Protein AF-A0A7Z9PVJ3-F1 (afdb_monomer)

Radius of gyration: 33.62 Å; Cα contacts (8 Å, |Δi|>4): 1518; chains: 1; bounding box: 80×61×100 Å

Foldseek 3Di:
DVVLLVLLLVLLVVVCVVPVADAQFAAEDELPDLDDPWDPPPLQTGGDPVNVVSCVVRDVDSVSVVVSVVVVLLLCLDPPRPCNVSVVVSQVRYWYWYDHDPQIFIATPPPDQCLLLLQCLSLVVVCCCVPPPPAAWAEEEEWQQRSNNNQVNCVVVRSYQAYEYEHLDPRNVVRNVCSCVVVVVPPRYHYDNDLQCPGPDLPAATQEYEYAAAAACDQDPSGSDSRSHDDHNVPSLLVNLQPCLSRYDQNHKYKYKYFQQQDQFAPDPPDPDTPHGHPARNVQVNQVSNVNSQKHFDDKAQGPDRPRRPPSHRMIMTMIHHHDDDDDDDDDDGDDFADDDPVLVVQLVVLLVVPVVDPLVVCVVPPVSLVSNLVSLLSVLQPAAQLVNVCSNQVDPVRDDQVSCVSSVQHVQQVVQQVDSVDLVSGHGAWLAFQKAFDAQALQAAFAEKEFEQAVDQHSVLSVLLVLLCLVQLALRHAYEYEDEPPDPPPVSVVVLVPGHRDDPVRYHYHYFHDHDQFQQWDWTWIAHPVRFIETETEQDDDPVDPVRPCPPPPHHYGYTSFAATNLQWHHRPQATAGELLRLLRRCSRNSHDSVSSQSSCCRHHVHRYQYQFDNVQLSVLVVCVSNVHDDFAAQRNRHLHPGCLLAKAWNQQQDDPGWTAIEGEDLPLLVVLLVLVLPPQVLQPPAPDHSVVSSVVLVVQSVVSNVRRVVSSVSRVVSQVVSGYDYQYAYWRAGRCPCCRSLLNRQGRGQSLWRFYHSPPATEIEFEDQPSVVSVVVNQVRCVVSRYGYGYGDDNVSSSVQSSVVHTCNRGMDGDD

pLDDT: mean 79.93, std 16.0, range [21.39, 98.69]

Sequence (818 aa):
MHDGLLKLKTLFEEALEKKDELVLSSFRWNLDSSDALIDLKDPFLGLTDDFKHLIGKVCRSPQEWLLLYVELLQELAKEDGEYRNSLLRLSEGLWMQTYYGDLCIWHKAFPPLDGGGSSQARAFLNLFEQRFPKRRFKTLFEWCCGPGFLGFSFLQKGICEELVLADINPHVVPGIERTIAESGLTGRVRYYISDNLKNVPKEESFDLVLGNPPWAYREIPGLPNPLIPNDPGWAIHKAFFQQIGEFLTPDAVLCISTHEPFKTISYIEEQEDPWDIRPVPPIENFREFARQGGLTLSLICKPASEPQIAMVKGMTFLLFTPSRHRLELRPDLDLVGLGGAQEASERFELELNLFQTVDLKAALNSCHQFEALKFGLYRFLENNHLTRGLSKIFGDRERFAPEVMSRLGVPPEICLAFSDWEKPDSFSYTGPSEGFRLAEESARSEVQQVRLQLTQDAPICLGLRVVRDLMQVLGGEIDFCLTVKPGFEESSTRRLLEQFEGYRKEGVTFFEHGHQTLFAQDNARLGYLPSGDRALLVPGALSPHRPSDVLYSAPLPILSSRLHWEGGNLLFDGHRLCIGANSVAQTMRHYGLTFDQALEAFATECGGRPLVLGSVEASLQKIADGERGLKTSHAVDGGQADFHIDLDVCLLGAPGVGEPPVAALADPEAGFNYLQDILDCSDLFQGHFFSPAEAREHFCRNLENSVARRSDLLTGYERSLRNNGYKVARIPDIRLVSDFNYLARVNLNFGYLNALSLRRGKAPTVCLLPLGLERLEKEVERLYGLQGVSVAWIGEAQSSRELASMRGGLHCLCSVLK

Solvent-accessible surface area (backbone atoms only — not comparable to full-atom values): 43979 Å² total; per-residue (Å²): 118,77,68,56,62,56,52,51,51,51,49,50,52,59,45,41,75,74,32,80,56,48,57,47,31,56,42,60,48,57,75,90,48,92,66,69,77,62,60,89,79,47,74,68,68,49,52,28,71,72,36,50,61,56,48,55,77,78,29,92,43,51,69,51,42,53,54,51,51,52,51,49,39,50,34,60,39,37,93,82,29,92,56,27,72,59,53,59,58,53,22,77,34,28,28,30,38,40,26,54,78,90,46,60,42,31,29,43,51,53,72,76,50,77,80,50,43,75,44,43,31,45,53,54,48,56,51,43,55,71,74,44,64,92,59,66,37,60,26,32,34,22,41,56,24,50,54,32,41,49,48,53,49,35,46,72,72,55,38,24,70,28,38,37,36,25,24,67,60,70,75,31,49,69,13,39,56,47,23,31,63,78,64,69,35,75,90,40,55,49,76,35,76,11,70,67,61,79,59,51,64,84,85,51,64,26,39,28,37,39,30,63,54,46,64,22,43,43,74,65,82,88,46,56,54,56,76,51,44,37,22,57,78,42,49,59,61,42,54,35,28,65,50,51,53,79,33,50,42,86,81,20,41,35,41,34,48,41,57,39,39,70,39,34,66,39,72,51,93,97,53,94,62,69,74,31,66,37,99,56,30,49,50,58,57,51,49,51,28,26,45,76,22,46,27,36,83,75,47,79,44,68,64,82,92,50,98,75,37,74,74,53,83,51,36,32,37,43,30,32,31,59,49,87,72,95,77,84,88,86,93,88,90,86,85,76,50,72,85,61,100,66,58,38,59,58,50,30,49,52,48,47,56,63,44,75,79,45,58,70,77,62,40,68,77,35,66,72,60,45,53,51,48,30,53,30,48,49,54,37,21,66,82,34,51,39,40,60,55,50,41,68,75,45,65,44,77,92,59,64,52,56,72,55,36,46,73,52,71,41,58,40,55,69,64,59,13,34,80,39,59,91,38,80,86,42,60,56,67,72,43,81,45,76,68,19,30,58,49,54,49,8,14,67,33,68,52,45,28,39,37,34,55,41,53,84,86,85,51,42,66,58,38,52,48,53,51,41,30,45,26,56,74,66,32,73,73,47,28,36,41,38,36,31,47,74,89,62,68,58,74,64,50,51,64,53,46,71,73,36,62,48,62,46,78,90,38,52,46,79,42,68,36,89,58,96,80,73,54,46,66,63,45,56,41,54,21,29,40,71,88,64,49,64,29,30,42,30,62,42,61,58,53,92,92,40,62,89,59,77,51,93,72,51,100,45,54,75,37,60,39,89,48,38,54,38,28,40,25,59,47,36,29,80,81,56,37,35,30,30,14,52,32,52,26,46,34,19,41,72,54,14,45,51,74,69,55,43,42,49,45,48,14,39,56,45,53,44,68,55,46,71,39,53,35,38,67,41,16,43,52,40,54,54,34,44,47,47,67,43,92,65,67,70,36,42,72,33,31,21,59,39,84,33,42,34,57,43,37,29,53,32,19,38,62,50,93,94,49,64,33,32,31,40,32,53,21,42,72,62,20,56,79,46,48,64,69,54,72,67,41,60,76,57,33,52,95,54,97,49,55,51,65,55,43,48,54,52,48,52,55,37,35,54,53,26,32,73,58,29,53,66,48,44,53,49,41,51,50,57,43,42,77,69,56,31,48,75,43,76,39,55,18,43,50,61,54,69,89,65,71,86,43,64,68,61,52,50,52,51,49,83,28,38,36,46,46,28,24,61,86,91,42,27,26,34,36,37,65,37,72,74,49,66,72,60,51,53,48,50,43,50,56,38,44,76,58,59,27,44,71,43,72,40,65,46,31,68,63,32,46,55,38,21,38,71,74,44,46,49,50,52,38,41,46,83,34,110

Structure (mmCIF, N/CA/C/O backbone):
data_AF-A0A7Z9PVJ3-F1
#
_entry.id   AF-A0A7Z9PVJ3-F1
#
loop_
_atom_site.group_PDB
_atom_site.id
_atom_site.type_symbol
_atom_site.label_atom_id
_atom_site.label_alt_id
_atom_site.label_comp_id
_atom_site.label_asym_id
_atom_site.label_entity_id
_atom_site.label_seq_id
_atom_site.pdbx_PDB_ins_code
_atom_site.Cartn_x
_atom_site.Cartn_y
_atom_site.Cartn_z
_atom_site.occupancy
_atom_site.B_iso_or_equiv
_atom_site.auth_seq_id
_atom_site.auth_comp_id
_atom_site.auth_asym_id
_atom_site.auth_atom_id
_atom_site.pdbx_PDB_model_num
ATOM 1 N N . MET A 1 1 ? -0.721 15.465 53.812 1.00 46.31 1 MET A N 1
ATOM 2 C CA . MET A 1 1 ? -1.237 14.653 52.693 1.00 46.31 1 MET A CA 1
ATOM 3 C C . MET A 1 1 ? -2.326 13.679 53.158 1.00 46.31 1 MET A C 1
ATOM 5 O O . MET A 1 1 ? -3.435 13.864 52.702 1.00 46.31 1 MET A O 1
ATOM 9 N N . HIS A 1 2 ? -2.142 12.802 54.164 1.00 54.62 2 HIS A N 1
ATOM 10 C CA . HIS A 1 2 ? -3.223 11.917 54.694 1.00 54.62 2 HIS A CA 1
ATOM 11 C C . HIS A 1 2 ? -4.544 12.583 55.165 1.00 54.62 2 HIS A C 1
ATOM 13 O O . HIS A 1 2 ? -5.588 11.943 55.164 1.00 54.62 2 HIS A O 1
ATOM 19 N N . ASP A 1 3 ? -4.534 13.863 55.541 1.00 75.69 3 ASP A N 1
ATOM 20 C CA . ASP A 1 3 ? -5.715 14.567 56.076 1.00 75.69 3 ASP A CA 1
ATOM 21 C C . ASP A 1 3 ? -6.801 14.872 55.011 1.00 75.69 3 ASP A C 1
ATOM 23 O O . ASP A 1 3 ? -7.955 15.120 55.349 1.00 75.69 3 ASP A O 1
ATOM 27 N N . GLY A 1 4 ? -6.462 14.853 53.714 1.00 84.38 4 GLY A N 1
ATOM 28 C CA . GLY A 1 4 ? -7.404 15.146 52.621 1.00 84.38 4 GLY A CA 1
ATOM 29 C C . GLY A 1 4 ? -8.388 14.006 52.340 1.00 84.38 4 GLY A C 1
ATOM 30 O O . GLY A 1 4 ? -9.598 14.232 52.296 1.00 84.38 4 GLY A O 1
ATOM 31 N N . LEU A 1 5 ? -7.878 12.776 52.210 1.00 87.44 5 LEU A N 1
ATOM 32 C CA . LEU A 1 5 ? -8.691 11.578 51.961 1.00 87.44 5 LEU A CA 1
ATOM 33 C C . LEU A 1 5 ? -9.657 11.281 53.104 1.00 87.44 5 LEU A C 1
ATOM 35 O O . LEU A 1 5 ? -10.827 10.995 52.855 1.00 87.44 5 LEU A O 1
ATOM 39 N N . LEU A 1 6 ? -9.196 11.416 54.352 1.00 89.25 6 LEU A N 1
ATOM 40 C CA . LEU A 1 6 ? -10.052 11.246 55.522 1.00 89.25 6 LEU A CA 1
ATOM 41 C C . LEU A 1 6 ? -11.207 12.258 55.516 1.00 89.25 6 LEU A C 1
ATOM 43 O O . LEU A 1 6 ? -12.353 11.875 55.729 1.00 89.25 6 LEU A O 1
ATOM 47 N N . LYS A 1 7 ? -10.940 13.535 55.205 1.00 90.44 7 LYS A N 1
ATOM 48 C CA . LYS A 1 7 ? -11.991 14.561 55.086 1.00 90.44 7 LYS A CA 1
ATOM 49 C C . LYS A 1 7 ? -12.969 14.268 53.956 1.00 90.44 7 LYS A C 1
ATOM 51 O O . LYS A 1 7 ? -14.168 14.435 54.151 1.00 90.44 7 LYS A O 1
ATOM 56 N N . LEU A 1 8 ? -12.479 13.830 52.796 1.00 89.62 8 LEU A N 1
ATOM 57 C CA . LEU A 1 8 ? -13.336 13.475 51.665 1.00 89.62 8 LEU A CA 1
ATOM 58 C C . LEU A 1 8 ? -14.239 12.284 52.002 1.00 89.62 8 LEU A C 1
ATOM 60 O O . LEU A 1 8 ? -15.441 12.340 51.755 1.00 89.62 8 LEU A O 1
ATOM 64 N N . LYS A 1 9 ? -13.678 11.247 52.632 1.00 91.06 9 LYS A N 1
ATOM 65 C CA . LYS A 1 9 ? -14.427 10.094 53.139 1.00 91.06 9 LYS A CA 1
ATOM 66 C C . LYS A 1 9 ? -15.529 10.531 54.108 1.00 91.06 9 LYS A C 1
ATOM 68 O O . LYS A 1 9 ? -16.678 10.149 53.911 1.00 91.06 9 LYS A O 1
ATOM 73 N N . THR A 1 10 ? -15.203 11.347 55.113 1.00 91.19 10 THR A N 1
ATOM 74 C CA . THR A 1 10 ? -16.190 11.850 56.084 1.00 91.19 10 THR A CA 1
ATOM 75 C C . THR A 1 10 ? -17.284 12.669 55.398 1.00 91.19 10 THR A C 1
ATOM 77 O O . THR A 1 10 ? -18.457 12.532 55.724 1.00 91.19 10 THR A O 1
ATOM 80 N N . LEU A 1 11 ? -16.939 13.481 54.395 1.00 90.44 11 LEU A N 1
ATOM 81 C CA . LEU A 1 11 ? -17.939 14.224 53.627 1.00 90.44 11 LEU A CA 1
ATOM 82 C C . LEU A 1 11 ? -18.852 13.321 52.799 1.00 90.44 11 LEU A C 1
ATOM 84 O O . LEU A 1 11 ? -20.033 13.637 52.675 1.00 90.44 11 LEU A O 1
ATOM 88 N N . PHE A 1 12 ? -18.338 12.223 52.241 1.00 91.69 12 PHE A N 1
ATOM 89 C CA . PHE A 1 12 ? -19.180 11.225 51.583 1.00 91.69 12 PHE A CA 1
ATOM 90 C C . PHE A 1 12 ? -20.119 10.540 52.574 1.00 91.69 12 PHE A C 1
ATOM 92 O O . PHE A 1 12 ? -21.297 10.412 52.263 1.00 91.69 12 PHE A O 1
ATOM 99 N N . GLU A 1 13 ? -19.643 10.172 53.766 1.00 91.81 13 GLU A N 1
ATOM 100 C CA . GLU A 1 13 ? -20.485 9.616 54.838 1.00 91.81 13 GLU A CA 1
ATOM 101 C C . GLU A 1 13 ? -21.614 10.586 55.212 1.00 91.81 13 GLU A C 1
ATOM 103 O O . GLU A 1 13 ? -22.787 10.238 55.110 1.00 91.81 13 GLU A O 1
ATOM 108 N N . GLU A 1 14 ? -21.285 11.839 55.533 1.00 90.31 14 GLU A N 1
ATOM 109 C CA . GLU A 1 14 ? -22.279 12.857 55.896 1.00 90.31 14 GLU A CA 1
ATOM 110 C C . GLU A 1 14 ? -23.258 13.188 54.759 1.00 90.31 14 GLU A C 1
ATOM 112 O O . GLU A 1 14 ? -24.411 13.551 55.010 1.00 90.31 14 GLU A O 1
ATOM 117 N N . ALA A 1 15 ? -22.793 13.159 53.507 1.00 89.00 15 ALA A N 1
ATOM 118 C CA . ALA A 1 15 ? -23.639 13.412 52.348 1.00 89.00 15 ALA A CA 1
ATOM 119 C C . ALA A 1 15 ? -24.612 12.253 52.123 1.00 89.00 15 ALA A C 1
ATOM 121 O O . ALA A 1 15 ? -25.798 12.514 51.929 1.00 89.00 15 ALA A O 1
ATOM 122 N N . LEU A 1 16 ? -24.123 11.012 52.210 1.00 90.62 16 LEU A N 1
ATOM 123 C CA . LEU A 1 16 ? -24.918 9.801 52.014 1.00 90.62 16 LEU A CA 1
ATOM 124 C C . LEU A 1 16 ? -25.903 9.538 53.162 1.00 90.62 16 LEU A C 1
ATOM 126 O O . LEU A 1 16 ? -26.982 9.005 52.937 1.00 90.62 16 LEU A O 1
ATOM 130 N N . GLU A 1 17 ? -25.596 9.989 54.381 1.00 89.62 17 GLU A N 1
ATOM 131 C CA . GLU A 1 17 ? -26.562 9.999 55.491 1.00 89.62 17 GLU A CA 1
ATOM 132 C C . GLU A 1 17 ? -27.727 10.977 55.263 1.00 89.62 17 GLU A C 1
ATOM 134 O O . GLU A 1 17 ? -28.826 10.775 55.780 1.00 89.62 17 GLU A O 1
ATOM 139 N N . LYS A 1 18 ? -27.497 12.071 54.523 1.00 87.19 18 LYS A N 1
ATOM 140 C CA . LYS A 1 18 ? -28.513 13.109 54.258 1.00 87.19 18 LYS A CA 1
ATOM 141 C C . LYS A 1 18 ? -29.313 12.853 52.989 1.00 87.19 18 LYS A C 1
ATOM 143 O O . LYS A 1 18 ? -30.485 13.219 52.924 1.00 87.19 18 LYS A O 1
ATOM 148 N N . LYS A 1 19 ? -28.653 12.325 51.965 1.00 80.62 19 LYS A N 1
ATOM 149 C CA . LYS A 1 19 ? -29.219 11.948 50.674 1.00 80.62 19 LYS A CA 1
ATOM 150 C C . LYS A 1 19 ? -28.742 10.530 50.409 1.00 80.62 19 LYS A C 1
ATOM 152 O O . LYS A 1 19 ? -27.543 10.346 50.284 1.00 80.62 19 LYS A O 1
ATOM 157 N N . ASP A 1 20 ? -29.651 9.568 50.266 1.00 84.31 20 ASP A N 1
ATOM 158 C CA . ASP A 1 20 ? -29.296 8.154 50.035 1.00 84.31 20 ASP A CA 1
ATOM 159 C C . ASP A 1 20 ? -28.358 7.944 48.822 1.00 84.31 20 ASP A C 1
ATOM 161 O O . ASP A 1 20 ? -27.708 6.907 48.695 1.00 84.31 20 ASP A O 1
ATOM 165 N N . GLU A 1 21 ? -28.263 8.935 47.928 1.00 91.44 21 GLU A N 1
ATOM 166 C CA . GLU A 1 21 ? -27.338 8.959 46.804 1.00 91.44 21 GLU A CA 1
ATOM 167 C C . GLU A 1 21 ? -26.731 10.345 46.534 1.00 91.44 21 GLU A C 1
ATOM 169 O O . GLU A 1 21 ? -27.306 11.391 46.852 1.00 91.44 21 GLU A O 1
ATOM 174 N N . LEU A 1 22 ? -25.569 10.349 45.876 1.00 92.62 22 LEU A N 1
ATOM 175 C CA . LEU A 1 22 ? -24.865 11.546 45.429 1.00 92.62 22 LEU A CA 1
ATOM 176 C C . LEU A 1 22 ? -24.355 11.372 43.991 1.00 92.62 22 LEU A C 1
ATOM 178 O O . LEU A 1 22 ? -23.610 10.439 43.692 1.00 92.62 22 LEU A O 1
ATOM 182 N N . VAL A 1 23 ? -24.709 12.309 43.109 1.00 93.00 23 VAL A N 1
ATOM 183 C CA . VAL A 1 23 ? -24.196 12.367 41.733 1.00 93.00 23 VAL A CA 1
ATOM 184 C C . VAL A 1 23 ? -22.981 13.287 41.691 1.00 93.00 23 VAL A C 1
ATOM 186 O O . VAL A 1 23 ? -23.106 14.496 41.889 1.00 93.00 23 VAL A O 1
ATOM 189 N N . LEU A 1 24 ? -21.804 12.720 41.439 1.00 90.69 24 LEU A N 1
ATOM 190 C CA . LEU A 1 24 ? -20.541 13.457 41.425 1.00 90.69 24 LEU A CA 1
ATOM 191 C C . LEU A 1 24 ? -20.386 14.291 40.153 1.00 90.69 24 LEU A C 1
ATOM 193 O O . LEU A 1 24 ? -19.997 15.456 40.219 1.00 90.69 24 LEU A O 1
ATOM 197 N N . SER A 1 25 ? -20.714 13.706 39.002 1.00 89.19 25 SER A N 1
ATOM 198 C CA . SER A 1 25 ? -20.592 14.341 37.690 1.00 89.19 25 SER A CA 1
ATOM 199 C C . SER A 1 25 ? -21.808 14.068 36.814 1.00 89.19 25 SER A C 1
ATOM 201 O O . SER A 1 25 ? -22.476 13.040 36.938 1.00 89.19 25 SER A O 1
ATOM 203 N N . SER A 1 26 ? -22.097 15.019 35.929 1.00 88.50 26 SER A N 1
ATOM 204 C CA . SER A 1 26 ? -23.178 14.932 34.951 1.00 88.50 26 SER A CA 1
ATOM 205 C C . SER A 1 26 ? -22.717 15.540 33.629 1.00 88.50 26 SER A C 1
ATOM 207 O O . SER A 1 26 ? -22.848 16.745 33.404 1.00 88.50 26 SER A O 1
ATOM 209 N N . PHE A 1 27 ? -22.202 14.698 32.739 1.00 83.56 27 PHE A N 1
ATOM 210 C CA . PHE A 1 27 ? -21.694 15.103 31.432 1.00 83.56 27 PHE A CA 1
ATOM 211 C C . PHE A 1 27 ? -22.767 15.026 30.355 1.00 83.56 27 PHE A C 1
ATOM 213 O O . PHE A 1 27 ? -23.519 14.062 30.295 1.00 83.56 27 PHE A O 1
ATOM 220 N N . ARG A 1 28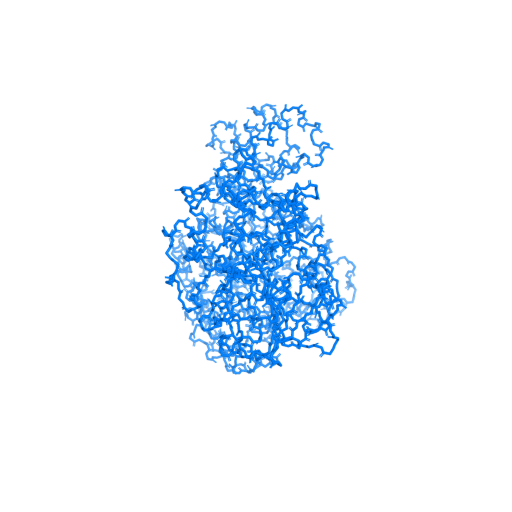 ? -22.817 16.012 29.455 1.00 83.88 28 ARG A N 1
ATOM 221 C CA . ARG A 1 28 ? -23.691 15.980 28.274 1.00 83.88 28 ARG A CA 1
ATOM 222 C C . ARG A 1 28 ? -22.857 16.002 27.003 1.00 83.88 28 ARG A C 1
ATOM 224 O O . ARG A 1 28 ? -22.110 16.950 26.778 1.00 83.88 28 ARG A O 1
ATOM 231 N N . TRP A 1 29 ? -23.035 14.993 26.159 1.00 80.19 29 TRP A N 1
ATOM 232 C CA . TRP A 1 29 ? -22.386 14.904 24.856 1.00 80.19 29 TRP A CA 1
ATOM 233 C C . TRP A 1 29 ? -23.365 15.265 23.745 1.00 80.19 29 TRP A C 1
ATOM 235 O O . TRP A 1 29 ? -24.484 14.747 23.684 1.00 80.19 29 TRP A O 1
ATOM 245 N N . ASN A 1 30 ? -22.924 16.130 22.833 1.00 78.75 30 ASN A N 1
ATOM 246 C CA . ASN A 1 30 ? -23.621 16.346 21.575 1.00 78.75 30 ASN A CA 1
ATOM 247 C C . ASN A 1 30 ? -23.132 15.311 20.557 1.00 78.75 30 ASN A C 1
ATOM 249 O O . ASN A 1 30 ? -21.971 15.325 20.156 1.00 78.75 30 ASN A O 1
ATOM 253 N N . LEU A 1 31 ? -24.019 14.398 20.163 1.00 81.31 31 LEU A N 1
ATOM 254 C CA . LEU A 1 31 ? -23.685 13.346 19.208 1.00 81.31 31 LEU A CA 1
ATOM 255 C C . LEU A 1 31 ? -23.703 13.828 17.745 1.00 81.31 31 LEU A C 1
ATOM 257 O O . LEU A 1 31 ? -23.126 13.154 16.903 1.00 81.31 31 LEU A O 1
ATOM 261 N N . ASP A 1 32 ? -24.332 14.970 17.444 1.00 78.31 32 ASP A N 1
ATOM 262 C CA . ASP A 1 32 ? -24.522 15.488 16.077 1.00 78.31 32 ASP A CA 1
ATOM 263 C C . ASP A 1 32 ? -23.492 16.544 15.657 1.00 78.31 32 ASP A C 1
ATOM 265 O O . ASP A 1 32 ? -23.333 16.811 14.467 1.00 78.31 32 ASP A O 1
ATOM 269 N N . SER A 1 33 ? -22.792 17.180 16.601 1.00 69.12 33 SER A N 1
ATOM 270 C CA . SER A 1 33 ? -21.853 18.261 16.275 1.00 69.12 33 SER A CA 1
ATOM 271 C C . SER A 1 33 ? -20.604 18.272 17.141 1.00 69.12 33 SER A C 1
ATOM 273 O O . SER A 1 33 ? -20.645 17.910 18.315 1.00 69.12 33 SER A O 1
ATOM 275 N N . SER A 1 34 ? -19.520 18.804 16.571 1.00 58.81 34 SER A N 1
ATOM 276 C CA . SER A 1 34 ? -18.268 19.129 17.269 1.00 58.81 34 SER A CA 1
ATOM 277 C C . SER A 1 34 ? -18.345 20.361 18.150 1.00 58.81 34 SER A C 1
ATOM 279 O O . SER A 1 34 ? -17.366 20.678 18.822 1.00 58.81 34 SER A O 1
ATOM 281 N N . ASP A 1 35 ? -19.484 21.046 18.167 1.00 52.81 35 ASP A N 1
ATOM 282 C CA . ASP A 1 35 ? -19.732 22.139 19.092 1.00 52.81 35 ASP A CA 1
ATOM 283 C C . ASP A 1 35 ? -20.027 21.542 20.470 1.00 52.81 35 ASP A C 1
ATOM 285 O O . ASP A 1 35 ? -21.015 20.833 20.682 1.00 52.81 35 ASP A O 1
ATOM 289 N N . ALA A 1 36 ? -19.095 21.759 21.396 1.00 50.06 36 ALA A N 1
ATOM 290 C CA . ALA A 1 36 ? -19.179 21.246 22.751 1.00 50.06 36 ALA A CA 1
ATOM 291 C C . ALA A 1 36 ? -20.368 21.875 23.492 1.00 50.06 36 ALA A C 1
ATOM 293 O O . ALA A 1 36 ? -20.550 23.090 23.469 1.00 50.06 36 ALA A O 1
ATOM 294 N N . LEU A 1 37 ? -21.105 21.057 24.248 1.00 54.88 37 LEU A N 1
ATOM 295 C CA . LEU A 1 37 ? -21.814 21.522 25.450 1.00 54.88 37 LEU A CA 1
ATOM 296 C C . LEU A 1 37 ? -20.866 21.603 26.665 1.00 54.88 37 LEU A C 1
ATOM 298 O O . LEU A 1 37 ? -21.280 22.010 27.747 1.00 54.88 37 LEU A O 1
ATOM 302 N N . ILE A 1 38 ? -19.603 21.198 26.489 1.00 57.78 38 ILE A N 1
ATOM 303 C CA . ILE A 1 38 ? -18.563 21.179 27.516 1.00 57.78 38 ILE A CA 1
ATOM 304 C C . ILE A 1 38 ? -17.783 22.490 27.433 1.00 57.78 38 ILE A C 1
ATOM 306 O O . ILE A 1 38 ? -17.088 22.753 26.449 1.00 57.78 38 ILE A O 1
ATOM 310 N N . ASP A 1 39 ? -17.874 23.307 28.481 1.00 61.06 39 ASP A N 1
ATOM 311 C CA . ASP A 1 39 ? -16.952 24.421 28.655 1.00 61.06 39 ASP A CA 1
ATOM 312 C C . ASP A 1 39 ? -15.578 23.849 29.018 1.00 61.06 39 ASP A C 1
ATOM 314 O O . ASP A 1 39 ? -15.338 23.464 30.159 1.00 61.06 39 ASP A O 1
ATOM 318 N N . LEU A 1 40 ? -14.663 23.789 28.047 1.00 58.84 40 LEU A N 1
ATOM 319 C CA . LEU A 1 40 ? -13.267 23.392 28.278 1.00 58.84 40 LEU A CA 1
ATOM 320 C C . LEU A 1 40 ? -12.541 24.333 29.261 1.00 58.84 40 LEU A C 1
ATOM 322 O O . LEU A 1 40 ? -11.416 24.046 29.665 1.00 58.84 40 LEU A O 1
ATOM 326 N N . LYS A 1 41 ? -13.162 25.458 29.643 1.00 60.31 41 LYS A N 1
ATOM 327 C CA . LYS A 1 41 ? -12.697 26.343 30.712 1.00 60.31 41 LYS A CA 1
ATOM 328 C C . LYS A 1 41 ? -13.296 26.012 32.081 1.00 60.31 41 LYS A C 1
ATOM 330 O O . LYS A 1 41 ? -12.815 26.606 33.044 1.00 60.31 41 LYS A O 1
ATOM 335 N N . ASP A 1 42 ? -14.294 25.121 32.203 1.00 68.19 42 ASP A N 1
ATOM 336 C CA . ASP A 1 42 ? -14.770 24.639 33.511 1.00 68.19 42 ASP A CA 1
ATOM 337 C C . ASP A 1 42 ? -13.636 23.842 34.153 1.00 68.19 42 ASP A C 1
ATOM 339 O O . ASP A 1 42 ? -13.339 22.721 33.727 1.00 68.19 42 ASP A O 1
ATOM 343 N N . PRO A 1 43 ? -12.987 24.388 35.189 1.00 62.88 43 PRO A N 1
ATOM 344 C CA . PRO A 1 43 ? -11.779 23.780 35.702 1.00 62.88 43 PRO A CA 1
ATOM 345 C C . PRO A 1 43 ? -12.072 22.507 36.512 1.00 62.88 43 PRO A C 1
ATOM 347 O O . PRO A 1 43 ? -11.145 21.788 36.870 1.00 62.88 43 PRO A O 1
ATOM 350 N N . PHE A 1 44 ? -13.347 22.222 36.801 1.00 67.69 44 PHE A N 1
ATOM 351 C CA . PHE A 1 44 ? -13.786 21.009 37.482 1.00 67.69 44 PHE A CA 1
ATOM 352 C C . PHE A 1 44 ? -14.286 19.926 36.523 1.00 67.69 44 PHE A C 1
ATOM 354 O O . PHE A 1 44 ? -14.548 18.827 36.994 1.00 67.69 44 PHE A O 1
ATOM 361 N N . LEU A 1 45 ? -14.408 20.210 35.216 1.00 65.06 45 LEU A N 1
ATOM 362 C CA . LEU A 1 45 ? -14.832 19.254 34.186 1.00 65.06 45 LEU A CA 1
ATOM 363 C C . LEU A 1 45 ? -16.099 18.472 34.594 1.00 65.06 45 LEU A C 1
ATOM 365 O O . LEU A 1 45 ? -16.031 17.304 34.955 1.00 65.06 45 LEU A O 1
ATOM 369 N N . GLY A 1 46 ? -17.276 19.105 34.560 1.00 74.12 46 GLY A N 1
ATOM 370 C CA . GLY A 1 46 ? -18.556 18.374 34.599 1.00 74.12 46 GLY A CA 1
ATOM 371 C C . GLY A 1 46 ? -19.026 17.856 35.967 1.00 74.12 46 GLY A C 1
ATOM 372 O O . GLY A 1 46 ? -20.001 17.100 36.020 1.00 74.12 46 GLY A O 1
ATOM 373 N N . LEU A 1 47 ? -18.393 18.263 37.076 1.00 86.06 47 LEU A N 1
ATOM 374 C CA . LEU A 1 47 ? -18.938 18.009 38.419 1.00 86.06 47 LEU A CA 1
ATOM 375 C C . LEU A 1 47 ? -20.271 18.741 38.625 1.00 86.06 47 LEU A C 1
ATOM 377 O O . LEU A 1 47 ? -20.439 19.878 38.176 1.00 86.06 47 LEU A O 1
ATOM 381 N N . THR A 1 48 ? -21.197 18.111 39.347 1.00 88.69 48 THR A N 1
ATOM 382 C CA . THR A 1 48 ? -22.486 18.724 39.706 1.00 88.69 48 THR A CA 1
ATOM 383 C C . THR A 1 48 ? -22.294 19.862 40.710 1.00 88.69 48 THR A C 1
ATOM 385 O O . THR A 1 48 ? -21.345 19.846 41.494 1.00 88.69 48 THR A O 1
ATOM 388 N N . ASP A 1 49 ? -23.197 20.845 40.735 1.00 87.06 49 ASP A N 1
ATOM 389 C CA . ASP A 1 49 ? -23.116 21.962 41.693 1.00 87.06 49 ASP A CA 1
ATOM 390 C C . ASP A 1 49 ? -23.165 21.481 43.152 1.00 87.06 49 ASP A C 1
ATOM 392 O O . ASP A 1 49 ? -22.414 21.968 44.002 1.00 87.06 49 ASP A O 1
ATOM 396 N N . ASP A 1 50 ? -23.989 20.465 43.421 1.00 85.31 50 ASP A N 1
ATOM 397 C CA . ASP A 1 50 ? -24.078 19.798 44.721 1.00 85.31 50 ASP A CA 1
ATOM 398 C C . ASP A 1 50 ? -22.722 19.219 45.144 1.00 85.31 50 ASP A C 1
ATOM 400 O O . ASP A 1 50 ? -22.280 19.417 46.282 1.00 85.31 50 ASP A O 1
ATOM 404 N N . PHE A 1 51 ? -22.025 18.540 44.227 1.00 88.69 51 PHE A N 1
ATOM 405 C CA . PHE A 1 51 ? -20.721 17.968 44.530 1.00 88.69 51 PHE A CA 1
ATOM 406 C C . PHE A 1 51 ? -19.617 19.029 44.587 1.00 88.69 51 PHE A C 1
ATOM 408 O O . PHE A 1 51 ? -18.799 18.982 45.504 1.00 88.69 51 PHE A O 1
ATOM 415 N N . LYS A 1 52 ? -19.636 20.043 43.707 1.00 87.81 52 LYS A N 1
ATOM 416 C CA . LYS A 1 52 ? -18.744 21.219 43.757 1.00 87.81 52 LYS A CA 1
ATOM 417 C C . LYS A 1 52 ? -18.811 21.903 45.126 1.00 87.81 52 LYS A C 1
ATOM 419 O O . LYS A 1 52 ? -17.775 22.220 45.713 1.00 87.81 52 LYS A O 1
ATOM 424 N N . HIS A 1 53 ? -20.015 22.072 45.677 1.00 87.44 53 HIS A N 1
ATOM 425 C CA . HIS A 1 53 ? -20.204 22.622 47.020 1.00 87.44 53 HIS A CA 1
ATOM 426 C C . HIS A 1 53 ? -19.617 21.721 48.120 1.00 87.44 53 HIS A C 1
ATOM 428 O O . HIS A 1 53 ? -19.057 22.223 49.097 1.00 87.44 53 HIS A O 1
ATOM 434 N N . LEU A 1 54 ? -19.719 20.396 47.969 1.00 87.62 54 LEU A N 1
ATOM 435 C CA . LEU A 1 54 ? -19.139 19.431 48.903 1.00 87.62 54 LEU A CA 1
ATOM 436 C C . LEU A 1 54 ? -17.602 19.478 48.877 1.00 87.62 54 LEU A C 1
ATOM 438 O O . LEU A 1 54 ? -16.986 19.667 49.926 1.00 87.62 54 LEU A O 1
ATOM 442 N N . ILE A 1 55 ? -16.984 19.365 47.695 1.00 87.50 55 ILE A N 1
ATOM 443 C CA . ILE A 1 55 ? -15.518 19.350 47.558 1.00 87.50 55 ILE A CA 1
ATOM 444 C C . ILE A 1 55 ? -14.886 20.695 47.902 1.00 87.50 55 ILE A C 1
ATOM 446 O O . ILE A 1 55 ? -13.773 20.711 48.418 1.00 87.50 55 ILE A O 1
ATOM 450 N N . GLY A 1 56 ? -15.601 21.813 47.724 1.00 86.88 56 GLY A N 1
ATOM 451 C CA . GLY A 1 56 ? -15.141 23.147 48.124 1.00 86.88 56 GLY A CA 1
ATOM 452 C C . GLY A 1 56 ? -14.865 23.290 49.629 1.00 86.88 56 GLY A C 1
ATOM 453 O O . GLY A 1 56 ? -14.200 24.234 50.052 1.00 86.88 56 GLY A O 1
ATOM 454 N N . LYS A 1 57 ? -15.341 22.345 50.455 1.00 88.12 57 LYS A N 1
ATOM 455 C CA . LYS A 1 57 ? -15.019 22.267 51.891 1.00 88.12 57 LYS A CA 1
ATOM 456 C C . LYS A 1 57 ? -13.630 21.678 52.166 1.00 88.12 57 LYS A C 1
ATOM 458 O O . LYS A 1 57 ? -13.103 21.872 53.261 1.00 88.12 57 LYS A O 1
ATOM 463 N N . VAL A 1 58 ? -13.053 20.958 51.202 1.00 87.69 58 VAL A N 1
ATOM 464 C CA . VAL A 1 58 ? -11.744 20.286 51.313 1.00 87.69 58 VAL A CA 1
ATOM 465 C C . VAL A 1 58 ? -10.718 20.938 50.397 1.00 87.69 58 VAL A C 1
ATOM 467 O O . VAL A 1 58 ? -9.620 21.258 50.845 1.00 87.69 58 VAL A O 1
ATOM 470 N N . CYS A 1 59 ? -11.092 21.159 49.140 1.00 87.81 59 CYS A N 1
ATOM 471 C CA . CYS A 1 59 ? -10.247 21.691 48.084 1.00 87.81 59 CYS A CA 1
ATOM 472 C C . CYS A 1 59 ? -10.571 23.168 47.852 1.00 87.81 59 CYS A C 1
ATOM 474 O O . CYS A 1 59 ? -11.725 23.550 47.664 1.00 87.81 59 CYS A O 1
ATOM 476 N N . ARG A 1 60 ? -9.540 24.009 47.831 1.00 83.50 60 ARG A N 1
ATOM 477 C CA . ARG A 1 60 ? -9.637 25.458 47.588 1.00 83.50 60 ARG A CA 1
ATOM 478 C C . ARG A 1 60 ? -9.504 25.813 46.116 1.00 83.50 60 ARG A C 1
ATOM 480 O O . ARG A 1 60 ? -9.774 26.948 45.730 1.00 83.50 60 ARG A O 1
ATOM 487 N N . SER A 1 61 ? -9.050 24.860 45.310 1.00 83.94 61 SER A N 1
ATOM 488 C CA . SER A 1 61 ? -8.850 25.028 43.882 1.00 83.94 61 SER A CA 1
ATOM 489 C C . SER A 1 61 ? -9.171 23.738 43.116 1.00 83.94 61 SER A C 1
ATOM 491 O O . SER A 1 61 ? -9.132 22.644 43.687 1.00 83.94 61 SER A O 1
ATOM 493 N N . PRO A 1 62 ? -9.453 23.846 41.812 1.00 79.38 62 PRO A N 1
ATOM 494 C CA . PRO A 1 62 ? -9.588 22.695 40.923 1.00 79.38 62 PRO A CA 1
ATOM 495 C C . PRO A 1 62 ? -8.330 21.813 40.864 1.00 79.38 62 PRO A C 1
ATOM 497 O O . PRO A 1 62 ? -8.430 20.593 40.777 1.00 79.38 62 PRO A O 1
ATOM 500 N N . GLN A 1 63 ? -7.139 22.410 40.974 1.00 81.38 63 GLN A N 1
ATOM 501 C CA . GLN A 1 63 ? -5.871 21.677 41.008 1.00 81.38 63 GLN A CA 1
ATOM 502 C C . GLN A 1 63 ? -5.739 20.833 42.282 1.00 81.38 63 GLN A C 1
ATOM 504 O O . GLN A 1 63 ? -5.287 19.692 42.222 1.00 81.38 63 GLN A O 1
ATOM 509 N N . GLU A 1 64 ? -6.169 21.365 43.432 1.00 86.00 64 GLU A N 1
ATOM 510 C CA . GLU A 1 64 ? -6.222 20.596 44.683 1.00 86.00 64 GLU A CA 1
ATOM 511 C C . GLU A 1 64 ? -7.213 19.432 44.591 1.00 86.00 64 GLU A C 1
ATOM 513 O O . GLU A 1 64 ? -6.933 18.355 45.114 1.00 86.00 64 GLU A O 1
ATOM 518 N N . TRP A 1 65 ? -8.345 19.625 43.906 1.00 86.94 65 TRP A N 1
ATOM 519 C CA . TRP A 1 65 ? -9.282 18.536 43.633 1.00 86.94 65 TRP A CA 1
ATOM 520 C C . TRP A 1 65 ? -8.646 17.443 42.770 1.00 86.94 65 TRP A C 1
ATOM 522 O O . TRP A 1 65 ? -8.751 16.273 43.120 1.00 86.94 65 TRP A O 1
ATOM 532 N N . LEU A 1 66 ? -7.940 17.801 41.693 1.00 81.75 66 LEU A N 1
ATOM 533 C CA . LEU A 1 66 ? -7.281 16.823 40.824 1.00 81.75 66 LEU A CA 1
ATOM 534 C C . LEU A 1 66 ? -6.255 15.973 41.590 1.00 81.75 66 LEU A C 1
ATOM 536 O O . LEU A 1 66 ? -6.246 14.752 41.451 1.00 81.75 66 LEU A O 1
ATOM 540 N N . LEU A 1 67 ? -5.430 16.603 42.433 1.00 83.88 67 LEU A N 1
ATOM 541 C CA . LEU A 1 67 ? -4.462 15.892 43.274 1.00 83.88 67 LEU A CA 1
ATOM 542 C C . LEU A 1 67 ? -5.158 14.948 44.263 1.00 83.88 67 LEU A C 1
ATOM 544 O O . LEU A 1 67 ? -4.783 13.782 44.358 1.00 83.88 67 LEU A O 1
ATOM 548 N N . LEU A 1 68 ? -6.208 15.418 44.944 1.00 87.00 68 LEU A N 1
ATOM 549 C CA . LEU A 1 68 ? -6.977 14.596 45.883 1.00 87.00 68 LEU A CA 1
ATOM 550 C C . LEU A 1 68 ? -7.712 13.443 45.182 1.00 87.00 68 LEU A C 1
ATOM 552 O O . LEU A 1 68 ? -7.818 12.349 45.732 1.00 87.00 68 LEU A O 1
ATOM 556 N N . TYR A 1 69 ? -8.204 13.666 43.965 1.00 84.88 69 TYR A N 1
ATOM 557 C CA . TYR A 1 69 ? -8.832 12.634 43.151 1.00 84.88 69 TYR A CA 1
ATOM 558 C C . TYR A 1 69 ? -7.823 11.551 42.748 1.00 84.88 69 TYR A C 1
ATOM 560 O O . TYR A 1 69 ? -8.123 10.366 42.873 1.00 84.88 69 TYR A O 1
ATOM 568 N N . VAL A 1 70 ? -6.602 11.925 42.350 1.00 81.88 70 VAL A N 1
ATOM 569 C CA . VAL A 1 70 ? -5.520 10.959 42.086 1.00 81.88 70 VAL A CA 1
ATOM 570 C C . VAL A 1 70 ? -5.165 10.169 43.349 1.00 81.88 70 VAL A C 1
ATOM 572 O O . VAL A 1 70 ? -5.056 8.946 43.279 1.00 81.88 70 VAL A O 1
ATOM 575 N N . GLU A 1 71 ? -5.048 10.830 44.505 1.00 85.38 71 GLU A N 1
ATOM 576 C CA . GLU A 1 71 ? -4.826 10.151 45.791 1.00 85.38 71 GLU A CA 1
ATOM 577 C C . GLU A 1 71 ? -5.952 9.151 46.106 1.00 85.38 71 GLU A C 1
ATOM 579 O O . GLU A 1 71 ? -5.681 8.028 46.526 1.00 85.38 71 GLU A O 1
ATOM 584 N N . LEU A 1 72 ? -7.211 9.522 45.851 1.00 86.94 72 LEU A N 1
ATOM 585 C CA . LEU A 1 72 ? -8.376 8.659 46.063 1.00 86.94 72 LEU A CA 1
ATOM 586 C C . LEU A 1 72 ? -8.328 7.419 45.169 1.00 86.94 72 LEU A C 1
ATOM 588 O O . LEU A 1 72 ? -8.581 6.306 45.631 1.00 86.94 72 LEU A O 1
ATOM 592 N N . LEU A 1 73 ? -7.983 7.602 43.896 1.00 82.56 73 LEU A N 1
ATOM 593 C CA . LEU A 1 73 ? -7.837 6.500 42.956 1.00 82.56 73 LEU A CA 1
ATOM 594 C C . LEU A 1 73 ? -6.694 5.557 43.355 1.00 82.56 73 LEU A C 1
ATOM 596 O O . LEU A 1 73 ? -6.865 4.342 43.295 1.00 82.56 73 LEU A O 1
ATOM 600 N N . GLN A 1 74 ? -5.558 6.095 43.806 1.00 81.50 74 GLN A N 1
ATOM 601 C CA . GLN A 1 74 ? -4.439 5.298 44.317 1.00 81.50 74 GLN A CA 1
ATOM 602 C C . GLN A 1 74 ? -4.807 4.534 45.595 1.00 81.50 74 GLN A C 1
ATOM 604 O O . GLN A 1 74 ? -4.392 3.391 45.765 1.00 81.50 74 GLN A O 1
ATOM 609 N N . GLU A 1 75 ? -5.593 5.139 46.486 1.00 85.75 75 GLU A N 1
ATOM 610 C CA . GLU A 1 75 ? -6.075 4.500 47.714 1.00 85.75 75 GLU A CA 1
ATOM 611 C C . GLU A 1 75 ? -7.014 3.323 47.417 1.00 85.75 75 GLU A C 1
ATOM 613 O O . GLU A 1 75 ? -6.907 2.264 48.030 1.00 85.75 75 GLU A O 1
ATOM 618 N N . LEU A 1 76 ? -7.901 3.476 46.430 1.00 80.00 76 LEU A N 1
ATOM 619 C CA . LEU A 1 76 ? -8.779 2.399 45.965 1.00 80.00 76 LEU A CA 1
ATOM 620 C C . LEU A 1 76 ? -8.009 1.263 45.264 1.00 80.00 76 LEU A C 1
ATOM 622 O O . LEU A 1 76 ? -8.456 0.112 45.313 1.00 80.00 76 LEU A O 1
ATOM 626 N N . ALA A 1 77 ? -6.864 1.579 44.648 1.00 75.62 77 ALA A N 1
ATOM 627 C CA . ALA A 1 77 ? -5.995 0.631 43.948 1.00 75.62 77 ALA A CA 1
ATOM 628 C C . ALA A 1 77 ? -5.229 -0.313 44.892 1.00 75.62 77 ALA A C 1
ATOM 630 O O . ALA A 1 77 ? -4.986 -1.468 44.548 1.00 75.62 77 ALA A O 1
ATOM 631 N N . LYS A 1 78 ? -4.810 0.177 46.066 1.00 79.69 78 LYS A N 1
ATOM 632 C CA . LYS A 1 78 ? -3.963 -0.569 47.013 1.00 79.69 78 LYS A CA 1
ATOM 633 C C . LYS A 1 78 ? -4.770 -1.623 47.759 1.00 79.69 78 LYS A C 1
ATOM 635 O O . LYS A 1 78 ? -5.713 -1.280 48.465 1.00 79.69 78 LYS A O 1
ATOM 640 N N . GLU A 1 79 ? -4.382 -2.896 47.674 1.00 76.62 79 GLU A N 1
ATOM 641 C CA . GLU A 1 79 ? -5.071 -3.978 48.400 1.00 76.62 79 GLU A CA 1
ATOM 642 C C . GLU A 1 79 ? -5.150 -3.727 49.916 1.00 76.62 79 GLU A C 1
ATOM 644 O O . GLU A 1 79 ? -6.169 -4.035 50.536 1.00 76.62 79 GLU A O 1
ATOM 649 N N . ASP A 1 80 ? -4.112 -3.109 50.481 1.00 80.19 80 ASP A N 1
ATOM 650 C CA . ASP A 1 80 ? -3.947 -2.743 51.889 1.00 80.19 80 ASP A CA 1
ATOM 651 C C . ASP A 1 80 ? -4.229 -1.257 52.185 1.00 80.19 80 ASP A C 1
ATOM 653 O O . ASP A 1 80 ? -3.835 -0.754 53.238 1.00 80.19 80 ASP A O 1
ATOM 657 N N . GLY A 1 81 ? -4.927 -0.550 51.285 1.00 81.62 81 GLY A N 1
ATOM 658 C CA . GLY A 1 81 ? -5.327 0.843 51.497 1.00 81.62 81 GLY A CA 1
ATOM 659 C C . GLY A 1 81 ? -6.126 1.019 52.795 1.00 81.62 81 GLY A C 1
ATOM 660 O O . GLY A 1 81 ? -7.134 0.337 53.013 1.00 81.62 81 GLY A O 1
ATOM 661 N N . GLU A 1 82 ? -5.693 1.955 53.643 1.00 86.50 82 GLU A N 1
ATOM 662 C CA . GLU A 1 82 ? -6.280 2.268 54.952 1.00 86.50 82 GLU A CA 1
ATOM 663 C C . GLU A 1 82 ? -7.792 2.535 54.857 1.00 86.50 82 GLU A C 1
ATOM 665 O O . GLU A 1 82 ? -8.581 2.029 55.662 1.00 86.50 82 GLU A O 1
ATOM 670 N N . TYR A 1 83 ? -8.218 3.288 53.839 1.00 86.81 83 TYR A N 1
ATOM 671 C CA . TYR A 1 83 ? -9.607 3.709 53.654 1.00 86.81 83 TYR A CA 1
ATOM 672 C C . TYR A 1 83 ? -10.354 2.920 52.575 1.00 86.81 83 TYR A C 1
ATOM 674 O O . TYR A 1 83 ? -11.578 3.067 52.470 1.00 86.81 83 TYR A O 1
ATOM 682 N N . ARG A 1 84 ? -9.676 2.057 51.807 1.00 85.31 84 ARG A N 1
ATOM 683 C CA . ARG A 1 84 ? -10.227 1.366 50.626 1.00 85.31 84 ARG A CA 1
ATOM 684 C C . ARG A 1 84 ? -11.592 0.727 50.872 1.00 85.31 84 ARG A C 1
ATOM 686 O O . ARG A 1 84 ? -12.556 1.043 50.182 1.00 85.31 84 ARG A O 1
ATOM 693 N N . ASN A 1 85 ? -11.705 -0.127 51.889 1.00 85.12 85 ASN A N 1
ATOM 694 C CA . ASN A 1 85 ? -12.952 -0.847 52.181 1.00 85.12 85 ASN A CA 1
ATOM 695 C C . ASN A 1 85 ? -14.106 0.090 52.562 1.00 85.12 85 ASN A C 1
ATOM 697 O O . ASN A 1 85 ? -15.263 -0.193 52.264 1.00 85.12 85 ASN A O 1
ATOM 701 N N . SER A 1 86 ? -13.808 1.201 53.238 1.00 86.75 86 SER A N 1
ATOM 702 C CA . SER A 1 86 ? -14.833 2.186 53.587 1.00 86.75 86 SER A CA 1
ATOM 703 C C . SER A 1 86 ? -15.297 2.980 52.368 1.00 86.75 86 SER A C 1
ATOM 705 O O . SER A 1 86 ? -16.497 3.136 52.177 1.00 86.75 86 SER A O 1
ATOM 707 N N . LEU A 1 87 ? -14.371 3.389 51.499 1.00 87.25 87 LEU A N 1
ATOM 708 C CA . LEU A 1 87 ? -14.674 4.113 50.266 1.00 87.25 87 LEU A CA 1
ATOM 709 C C . LEU A 1 87 ? -15.443 3.243 49.261 1.00 87.25 87 LEU A C 1
ATOM 711 O O . LEU A 1 87 ? -16.376 3.737 48.636 1.00 87.25 87 LEU A O 1
ATOM 715 N N . LEU A 1 88 ? -15.121 1.948 49.159 1.00 84.00 88 LEU A N 1
ATOM 716 C CA . LEU A 1 88 ? -15.878 0.986 48.344 1.00 84.00 88 LEU A CA 1
ATOM 717 C C . LEU A 1 88 ? -17.311 0.776 48.849 1.00 84.00 88 LEU A C 1
ATOM 719 O O . LEU A 1 88 ? -18.215 0.601 48.045 1.00 84.00 88 LEU A O 1
ATOM 723 N N . ARG A 1 89 ? -17.546 0.819 50.168 1.00 86.62 89 ARG A N 1
ATOM 724 C CA . ARG A 1 89 ? -18.920 0.793 50.702 1.00 86.62 89 ARG A CA 1
ATOM 725 C C . ARG A 1 89 ? -19.677 2.071 50.363 1.00 86.62 89 ARG A C 1
ATOM 727 O O . ARG A 1 89 ? -20.825 2.011 49.949 1.00 86.62 89 ARG A O 1
ATOM 734 N N . LEU A 1 90 ? -19.030 3.226 50.506 1.00 89.00 90 LEU A N 1
ATOM 735 C CA . LEU A 1 90 ? -19.649 4.511 50.173 1.00 89.00 90 LEU A CA 1
ATOM 736 C C . LEU A 1 90 ? -19.964 4.614 48.678 1.00 89.00 90 LEU A C 1
ATOM 738 O O . LEU A 1 90 ? -20.973 5.212 48.315 1.00 89.00 90 LEU A O 1
ATOM 742 N N . SER A 1 91 ? -19.159 3.994 47.807 1.00 85.44 91 SER A N 1
ATOM 743 C CA . SER A 1 91 ? -19.374 4.047 46.359 1.00 85.44 91 SER A CA 1
ATOM 744 C C . SER A 1 91 ? -20.689 3.416 45.893 1.00 85.44 91 SER A C 1
ATOM 746 O O . SER A 1 91 ? -21.147 3.727 44.792 1.00 85.44 91 SER A O 1
ATOM 748 N N . GLU A 1 92 ? -21.362 2.622 46.732 1.00 86.38 92 GLU A N 1
ATOM 749 C CA . GLU A 1 92 ? -22.723 2.146 46.471 1.00 86.38 92 GLU A CA 1
ATOM 750 C C . GLU A 1 92 ? -23.717 3.302 46.271 1.00 86.38 92 GLU A C 1
ATOM 752 O O . GLU A 1 92 ? -24.598 3.193 45.418 1.00 86.38 92 GLU A O 1
ATOM 757 N N . GLY A 1 93 ? -23.539 4.428 46.966 1.00 90.56 93 GLY A N 1
ATOM 758 C CA . GLY A 1 93 ? -24.374 5.626 46.822 1.00 90.56 93 GLY A CA 1
ATOM 759 C C . GLY A 1 93 ? -23.810 6.693 45.877 1.00 90.56 93 GLY A C 1
ATOM 760 O O . GLY A 1 93 ? -24.450 7.725 45.682 1.00 90.56 93 GLY A O 1
ATOM 761 N N . LEU A 1 94 ? -22.622 6.486 45.294 1.00 92.44 94 LEU A N 1
ATOM 762 C CA . LEU A 1 94 ? -21.939 7.490 44.470 1.00 92.44 94 LEU A CA 1
ATOM 763 C C . LEU A 1 94 ? -22.083 7.191 42.974 1.00 92.44 94 LEU A C 1
ATOM 765 O O . LEU A 1 94 ? -21.639 6.152 42.473 1.00 92.44 94 LEU A O 1
ATOM 769 N N . TRP A 1 95 ? -22.650 8.147 42.245 1.00 94.19 95 TRP A N 1
ATOM 770 C CA . TRP A 1 95 ? -23.026 7.993 40.844 1.00 94.19 95 TRP A CA 1
ATOM 771 C C . TRP A 1 95 ? -22.395 9.048 39.942 1.00 94.19 95 TRP A C 1
ATOM 773 O O . TRP A 1 95 ? -22.038 10.145 40.368 1.00 94.19 95 TRP A O 1
ATOM 783 N N . MET A 1 96 ? -22.306 8.711 38.665 1.00 93.38 96 MET A N 1
ATOM 784 C CA . MET A 1 96 ? -21.989 9.608 37.566 1.00 93.38 96 MET A CA 1
ATOM 785 C C . MET A 1 96 ? -23.047 9.444 36.473 1.00 93.38 96 MET A C 1
ATOM 787 O O . MET A 1 96 ? -23.624 8.364 36.308 1.00 93.38 96 MET A O 1
ATOM 791 N N . GLN A 1 97 ? -23.303 10.529 35.749 1.00 93.44 97 GLN A N 1
ATOM 792 C CA . GLN A 1 97 ? -24.261 10.576 34.652 1.00 93.44 97 GLN A CA 1
ATOM 793 C C . GLN A 1 97 ? -23.583 11.030 33.364 1.00 93.44 97 GLN A C 1
ATOM 795 O O . GLN A 1 97 ? -22.817 11.996 33.355 1.00 93.44 97 GLN A O 1
ATOM 800 N N . THR A 1 98 ? -23.937 10.377 32.264 1.00 91.62 98 THR A N 1
ATOM 801 C CA . THR A 1 98 ? -23.554 10.782 30.911 1.00 91.62 98 THR A CA 1
ATOM 802 C C . THR A 1 98 ? -24.797 10.831 30.034 1.00 91.62 98 THR A C 1
ATOM 804 O O . THR A 1 98 ? -25.498 9.835 29.897 1.00 91.62 98 THR A O 1
ATOM 807 N N . TYR A 1 99 ? -25.074 11.977 29.421 1.00 89.81 99 TYR A N 1
ATOM 808 C CA . TYR A 1 99 ? -26.242 12.175 28.573 1.00 89.81 99 TYR A CA 1
ATOM 809 C C . TYR A 1 99 ? -25.876 12.146 27.091 1.00 89.81 99 TYR A C 1
ATOM 811 O O . TYR A 1 99 ? -24.980 12.873 26.649 1.00 89.81 99 TYR A O 1
ATOM 819 N N . TYR A 1 100 ? -26.660 11.390 26.328 1.00 88.50 100 TYR A N 1
ATOM 820 C CA . TYR A 1 100 ? -26.699 11.394 24.870 1.00 88.50 100 TYR A CA 1
ATOM 821 C C . TYR A 1 100 ? -28.076 11.869 24.412 1.00 88.50 100 TYR A C 1
ATOM 823 O O . TYR A 1 100 ? -29.028 11.095 24.324 1.00 88.50 100 TYR A O 1
ATOM 831 N N . GLY A 1 101 ? -28.203 13.174 24.159 1.00 83.50 101 GLY A N 1
ATOM 832 C CA . GLY A 1 101 ? -29.516 13.800 23.997 1.00 83.50 101 GLY A CA 1
ATOM 833 C C . GLY A 1 101 ? -30.350 13.647 25.273 1.00 83.50 101 GLY A C 1
ATOM 834 O O . GLY A 1 101 ? -29.939 14.115 26.338 1.00 83.50 101 GLY A O 1
ATOM 835 N N . ASP A 1 102 ? -31.491 12.968 25.160 1.00 87.06 102 ASP A N 1
ATOM 836 C CA . ASP A 1 102 ? -32.413 12.719 26.276 1.00 87.06 102 ASP A CA 1
ATOM 837 C C . ASP A 1 102 ? -32.101 11.427 27.048 1.00 87.06 102 ASP A C 1
ATOM 839 O O . ASP A 1 102 ? -32.644 11.212 28.130 1.00 87.06 102 ASP A O 1
ATOM 843 N N . LEU A 1 103 ? -31.217 10.570 26.523 1.00 93.06 103 LEU A N 1
ATOM 844 C CA . LEU A 1 103 ? -30.824 9.331 27.188 1.00 93.06 103 LEU A CA 1
ATOM 845 C C . LEU A 1 103 ? -29.776 9.613 28.267 1.00 93.06 103 LEU A C 1
ATOM 847 O O . LEU A 1 103 ? -28.715 10.153 27.956 1.00 93.06 103 LEU A O 1
ATOM 851 N N . CYS A 1 104 ? -30.051 9.210 29.509 1.00 95.44 104 CYS A N 1
ATOM 852 C CA . CYS A 1 104 ? -29.124 9.315 30.636 1.00 95.44 104 CYS A CA 1
ATOM 853 C C . CYS A 1 104 ? -28.519 7.950 30.966 1.00 95.44 104 CYS A C 1
ATOM 855 O O . CYS A 1 104 ? -29.221 7.051 31.424 1.00 95.44 104 CYS A O 1
ATOM 857 N N . ILE A 1 105 ? -27.209 7.818 30.778 1.00 96.50 105 ILE A N 1
ATOM 858 C CA . ILE A 1 105 ? -26.433 6.640 31.160 1.00 96.50 105 ILE A CA 1
ATOM 859 C C . ILE A 1 105 ? -25.889 6.850 32.568 1.00 96.50 105 ILE A C 1
ATOM 861 O O . ILE A 1 105 ? -25.125 7.783 32.828 1.00 96.50 105 ILE A O 1
ATOM 865 N N . TRP A 1 106 ? -26.276 5.954 33.466 1.00 96.50 106 TRP A N 1
ATOM 866 C CA . TRP A 1 106 ? -25.840 5.914 34.853 1.00 96.50 106 TRP A CA 1
ATOM 867 C C . TRP A 1 106 ? -24.664 4.965 35.030 1.00 96.50 106 TRP A C 1
ATOM 869 O O . TRP A 1 106 ? -24.668 3.848 34.516 1.00 96.50 106 TRP A O 1
ATOM 879 N N . HIS A 1 107 ? -23.677 5.366 35.827 1.00 94.69 107 HIS A N 1
ATOM 880 C CA . HIS A 1 107 ? -22.588 4.478 36.226 1.00 94.69 107 HIS A CA 1
ATOM 881 C C . HIS A 1 107 ? -22.031 4.832 37.600 1.00 94.69 107 HIS A C 1
ATOM 883 O O . HIS A 1 107 ? -22.201 5.946 38.098 1.00 94.69 107 HIS A O 1
ATOM 889 N N . LYS A 1 108 ? -21.378 3.859 38.242 1.00 91.00 108 LYS A N 1
ATOM 890 C CA . LYS A 1 108 ? -20.729 4.080 39.535 1.00 91.00 108 LYS A CA 1
ATOM 891 C C . LYS A 1 108 ? -19.558 5.044 39.391 1.00 91.00 108 LYS A C 1
ATOM 893 O O . LYS A 1 108 ? -18.830 5.014 38.397 1.00 91.00 108 LYS A O 1
ATOM 898 N N . ALA A 1 109 ? -19.384 5.878 40.413 1.00 85.62 109 ALA A N 1
ATOM 899 C CA . ALA A 1 109 ? -18.220 6.744 40.525 1.00 85.62 109 ALA A CA 1
ATOM 900 C C . ALA A 1 109 ? -16.932 5.949 40.787 1.00 85.62 109 ALA A C 1
ATOM 902 O O . ALA A 1 109 ? -15.892 6.248 40.204 1.00 85.62 109 ALA A O 1
ATOM 903 N N . PHE A 1 110 ? -17.018 4.927 41.650 1.00 82.50 110 PHE A N 1
ATOM 904 C CA . PHE A 1 110 ? -15.879 4.105 42.055 1.00 82.50 110 PHE A CA 1
ATOM 905 C C . PHE A 1 110 ? -16.226 2.603 42.069 1.00 82.50 110 PHE A C 1
ATOM 907 O O . PHE A 1 110 ? -17.283 2.241 42.599 1.00 82.50 110 PHE A O 1
ATOM 914 N N . PRO A 1 111 ? -15.334 1.729 41.559 1.00 79.38 111 PRO A N 1
ATOM 915 C CA . PRO A 1 111 ? -14.136 2.085 40.788 1.00 79.38 111 PRO A CA 1
ATOM 916 C C . PRO A 1 111 ? -14.513 2.817 39.484 1.00 79.38 111 PRO A C 1
ATOM 918 O O . PRO A 1 111 ? -15.642 2.659 39.021 1.00 79.38 111 PRO A O 1
ATOM 921 N N . PRO A 1 112 ? -13.615 3.624 38.888 1.00 82.44 112 PRO A N 1
ATOM 922 C CA . PRO A 1 112 ? -13.881 4.236 37.592 1.00 82.44 112 PRO A CA 1
ATOM 923 C C . PRO A 1 112 ? -14.199 3.167 36.543 1.00 82.44 112 PRO A C 1
ATOM 925 O O . PRO A 1 112 ? -13.481 2.168 36.433 1.00 82.44 112 PRO A O 1
ATOM 928 N N . LEU A 1 113 ? -15.283 3.385 35.796 1.00 88.44 113 LEU A N 1
ATOM 929 C CA . LEU A 1 113 ? -15.779 2.460 34.769 1.00 88.44 113 LEU A CA 1
ATOM 930 C C . LEU A 1 113 ? -15.626 3.004 33.343 1.00 88.44 113 LEU A C 1
ATOM 932 O O . LEU A 1 113 ? -15.784 2.252 32.387 1.00 88.44 113 LEU A O 1
ATOM 936 N N . ASP A 1 114 ? -15.338 4.296 33.183 1.00 87.88 114 ASP A N 1
ATOM 937 C CA . ASP A 1 114 ? -15.165 4.908 31.868 1.00 87.88 114 ASP A CA 1
ATOM 938 C C . ASP A 1 114 ? -13.704 4.818 31.409 1.00 87.88 114 ASP A C 1
ATOM 940 O O . ASP A 1 114 ? -12.843 5.563 31.874 1.00 87.88 114 ASP A O 1
ATOM 944 N N . GLY A 1 115 ? -13.435 3.896 30.483 1.00 83.56 115 GLY A N 1
ATOM 945 C CA . GLY A 1 115 ? -12.151 3.752 29.788 1.00 83.56 115 GLY A CA 1
ATOM 946 C C . GLY A 1 115 ? -12.006 4.644 28.548 1.00 83.56 115 GLY A C 1
ATOM 947 O O . GLY A 1 115 ? -11.246 4.309 27.643 1.00 83.56 115 GLY A O 1
ATOM 948 N N . GLY A 1 116 ? -12.786 5.726 28.448 1.00 84.31 116 GLY A N 1
ATOM 949 C CA . GLY A 1 116 ? -12.819 6.642 27.304 1.00 84.31 116 GLY A CA 1
ATOM 950 C C . GLY A 1 116 ? -13.991 6.409 26.346 1.00 84.31 116 GLY A C 1
ATOM 951 O O . GLY A 1 116 ? -14.178 7.197 25.414 1.00 84.31 116 GLY A O 1
ATOM 952 N N . GLY A 1 117 ? -14.810 5.378 26.583 1.00 87.19 117 GLY A N 1
ATOM 953 C CA . GLY A 1 117 ? -15.961 5.031 25.744 1.00 87.19 117 GLY A CA 1
ATOM 954 C C . GLY A 1 117 ? -16.974 6.171 25.626 1.00 87.19 117 GLY A C 1
ATOM 955 O O . GLY A 1 117 ? -17.512 6.392 24.539 1.00 87.19 117 GLY A O 1
ATOM 956 N N . SER A 1 118 ? -17.160 6.956 26.697 1.00 87.00 118 SER A N 1
ATOM 957 C CA . SER A 1 118 ? -18.088 8.093 26.694 1.00 87.00 118 SER A CA 1
ATOM 958 C C . SER A 1 118 ? -17.737 9.135 25.623 1.00 87.00 118 SER A C 1
ATOM 960 O O . SER A 1 118 ? -18.620 9.633 24.920 1.00 87.00 118 SER A O 1
ATOM 962 N N . SER A 1 119 ? -16.436 9.395 25.457 1.00 79.25 119 SER A N 1
ATOM 963 C CA . SER A 1 119 ? -15.878 10.344 24.491 1.00 79.25 119 SER A CA 1
ATOM 964 C C . SER A 1 119 ? -15.710 9.757 23.085 1.00 79.25 119 SER A C 1
ATOM 966 O O . SER A 1 119 ? -15.845 10.471 22.092 1.00 79.25 119 SER A O 1
ATOM 968 N N . GLN A 1 120 ? -15.459 8.446 22.973 1.00 86.12 120 GLN A N 1
ATOM 969 C CA . GLN A 1 120 ? -15.271 7.765 21.688 1.00 86.12 120 GLN A CA 1
ATOM 970 C C . GLN A 1 120 ? -16.589 7.507 20.942 1.00 86.12 120 GLN A C 1
ATOM 972 O O . GLN A 1 120 ? -16.567 7.373 19.717 1.00 86.12 120 GLN A O 1
ATOM 977 N N . ALA A 1 121 ? -17.732 7.471 21.637 1.00 89.12 121 ALA A N 1
ATOM 978 C CA . ALA A 1 121 ? -19.049 7.178 21.061 1.00 89.12 121 ALA A CA 1
ATOM 979 C C . ALA A 1 121 ? -19.346 7.966 19.773 1.00 89.12 121 ALA A C 1
ATOM 981 O O . ALA A 1 121 ? -19.755 7.392 18.762 1.00 89.12 121 ALA A O 1
ATOM 982 N N . ARG A 1 122 ? -19.049 9.270 19.756 1.00 85.44 122 ARG A N 1
ATOM 983 C CA . ARG A 1 122 ? -19.260 10.110 18.569 1.00 85.44 122 ARG A CA 1
ATOM 984 C C . ARG A 1 122 ? -18.352 9.740 17.396 1.00 85.44 122 ARG A C 1
ATOM 986 O O . ARG A 1 122 ? -18.791 9.774 16.252 1.00 85.44 122 ARG A O 1
ATOM 993 N N . ALA A 1 123 ? -17.110 9.343 17.653 1.00 85.06 123 ALA A N 1
ATOM 994 C CA . ALA A 1 123 ? -16.204 8.906 16.595 1.00 85.06 123 ALA A CA 1
ATOM 995 C C . ALA A 1 123 ? -16.689 7.610 15.926 1.00 85.06 123 ALA A C 1
ATOM 997 O O . ALA A 1 123 ? -16.626 7.496 14.700 1.00 85.06 123 ALA A O 1
ATOM 998 N N . PHE A 1 124 ? -17.228 6.672 16.713 1.00 90.81 124 PHE A N 1
ATOM 999 C CA . PHE A 1 124 ? -17.898 5.485 16.180 1.00 90.81 124 PHE A CA 1
ATOM 1000 C C . PHE A 1 124 ? -19.140 5.866 15.362 1.00 90.81 124 PHE A C 1
ATOM 1002 O O . PHE A 1 124 ? -19.284 5.404 14.233 1.00 90.81 124 PHE A O 1
ATOM 1009 N N . LEU A 1 125 ? -20.007 6.741 15.879 1.00 90.19 125 LEU A N 1
ATOM 1010 C CA . LEU A 1 125 ? -21.203 7.193 15.157 1.00 90.19 125 LEU A CA 1
ATOM 1011 C C . LEU A 1 125 ? -20.856 7.842 13.814 1.00 90.19 125 LEU A C 1
ATOM 1013 O O . LEU A 1 125 ? -21.378 7.416 12.787 1.00 90.19 125 LEU A O 1
ATOM 1017 N N . ASN A 1 126 ? -19.908 8.782 13.803 1.00 85.75 126 ASN A N 1
ATOM 1018 C CA . ASN A 1 126 ? -19.447 9.451 12.587 1.00 85.75 126 ASN A CA 1
ATOM 1019 C C . ASN A 1 126 ? -18.971 8.441 11.530 1.00 85.75 126 ASN A C 1
ATOM 1021 O O . ASN A 1 126 ? -19.318 8.559 10.354 1.00 85.75 126 ASN A O 1
ATOM 1025 N N . LEU A 1 127 ? -18.194 7.429 11.937 1.00 85.06 127 LEU A N 1
ATOM 1026 C CA . LEU A 1 127 ? -17.742 6.369 11.034 1.00 85.06 127 LEU A CA 1
ATOM 1027 C C . LEU A 1 127 ? -18.931 5.611 10.428 1.00 85.06 127 LEU A C 1
ATOM 1029 O O . LEU A 1 127 ? -18.957 5.362 9.220 1.00 85.06 127 LEU A O 1
ATOM 1033 N N . PHE A 1 128 ? -19.913 5.238 11.248 1.00 88.19 128 PHE A N 1
ATOM 1034 C CA . PHE A 1 128 ? -21.047 4.427 10.809 1.00 88.19 128 PHE A CA 1
ATOM 1035 C C . PHE A 1 128 ? -22.051 5.205 9.958 1.00 88.19 128 PHE A C 1
ATOM 1037 O O . PHE A 1 128 ? -22.503 4.679 8.942 1.00 88.19 128 PHE A O 1
ATOM 1044 N N . GLU A 1 129 ? -22.342 6.459 10.293 1.00 84.81 129 GLU A N 1
ATOM 1045 C CA . GLU A 1 129 ? -23.209 7.324 9.487 1.00 84.81 129 GLU A CA 1
ATOM 1046 C C . GLU A 1 129 ? -22.620 7.576 8.093 1.00 84.81 129 GLU A C 1
ATOM 1048 O O . GLU A 1 129 ? -23.348 7.553 7.098 1.00 84.81 129 GLU A O 1
ATOM 1053 N N . GLN A 1 130 ? -21.296 7.741 7.999 1.00 79.56 130 GLN A N 1
ATOM 1054 C CA . GLN A 1 130 ? -20.600 7.901 6.720 1.00 79.56 130 GLN A CA 1
ATOM 1055 C C . GLN A 1 130 ? -20.533 6.595 5.923 1.00 79.56 130 GLN A C 1
ATOM 1057 O O . GLN A 1 130 ? -20.714 6.595 4.704 1.00 79.56 130 GLN A O 1
ATOM 1062 N N . ARG A 1 131 ? -20.236 5.470 6.587 1.00 79.12 131 ARG A N 1
ATOM 1063 C CA . ARG A 1 131 ? -19.919 4.208 5.902 1.00 79.12 131 ARG A CA 1
ATOM 1064 C C . ARG A 1 131 ? -21.140 3.354 5.582 1.00 79.12 131 ARG A C 1
ATOM 1066 O O . ARG A 1 131 ? -21.125 2.647 4.568 1.00 79.12 131 ARG A O 1
ATOM 1073 N N . PHE A 1 132 ? -22.155 3.409 6.436 1.00 83.81 132 PHE A N 1
ATOM 1074 C CA . PHE A 1 132 ? -23.387 2.630 6.351 1.00 83.81 132 PHE A CA 1
ATOM 1075 C C . PHE A 1 132 ? -24.614 3.551 6.405 1.00 83.81 132 PHE A C 1
ATOM 1077 O O . PHE A 1 132 ? -25.501 3.352 7.241 1.00 83.81 132 PHE A O 1
ATOM 1084 N N . PRO A 1 133 ? -24.699 4.560 5.514 1.00 80.50 133 PRO A N 1
ATOM 1085 C CA . PRO A 1 133 ? -25.790 5.516 5.554 1.00 80.50 133 PRO A CA 1
ATOM 1086 C C . PRO A 1 133 ? -27.118 4.775 5.412 1.00 80.50 133 PRO A C 1
ATOM 1088 O O . PRO A 1 133 ? -27.302 3.976 4.492 1.00 80.50 133 PRO A O 1
ATOM 1091 N N . LYS A 1 134 ? -28.057 5.062 6.317 1.00 83.31 134 LYS A N 1
ATOM 1092 C CA . LYS A 1 134 ? -29.409 4.474 6.353 1.00 83.31 134 LYS A CA 1
ATOM 1093 C C . LYS A 1 134 ? -29.475 2.980 6.699 1.00 83.31 134 LYS A C 1
ATOM 1095 O O . LYS A 1 134 ? -30.590 2.461 6.767 1.00 83.31 134 LYS A O 1
ATOM 1100 N N . ARG A 1 135 ? -28.355 2.281 6.929 1.00 88.94 135 ARG A N 1
ATOM 1101 C CA . ARG A 1 135 ? -28.412 0.902 7.435 1.00 88.94 135 ARG A CA 1
ATOM 1102 C C . ARG A 1 135 ? -28.895 0.944 8.878 1.00 88.94 135 ARG A C 1
ATOM 1104 O O . ARG A 1 135 ? -28.340 1.673 9.695 1.00 88.94 135 ARG A O 1
ATOM 1111 N N . ARG A 1 136 ? -29.919 0.149 9.172 1.00 93.81 136 ARG A N 1
ATOM 1112 C CA . ARG A 1 136 ? -30.319 -0.155 10.542 1.00 93.81 136 ARG A CA 1
ATOM 1113 C C . ARG A 1 136 ? -29.926 -1.585 10.847 1.00 93.81 136 ARG A C 1
ATOM 1115 O O . ARG A 1 136 ? -30.193 -2.476 10.046 1.00 93.81 136 ARG A O 1
ATOM 1122 N N . PHE A 1 137 ? -29.239 -1.747 11.961 1.00 96.69 137 PHE A N 1
ATOM 1123 C CA . PHE A 1 137 ? -28.838 -3.028 12.505 1.00 96.69 137 PHE A CA 1
ATOM 1124 C C . PHE A 1 137 ? -29.925 -3.511 13.460 1.00 96.69 137 PHE A C 1
ATOM 1126 O O . PHE A 1 137 ? -30.561 -2.723 14.159 1.00 96.69 137 PHE A O 1
ATOM 1133 N N . LYS A 1 138 ? -30.168 -4.808 13.487 1.00 97.56 138 LYS A N 1
ATOM 1134 C CA . LYS A 1 138 ? -31.160 -5.405 14.362 1.00 97.56 138 LYS A CA 1
ATOM 1135 C C . LYS A 1 138 ? -30.629 -5.498 15.788 1.00 97.56 138 LYS A C 1
ATOM 1137 O O . LYS A 1 138 ? -31.260 -4.984 16.705 1.00 97.56 138 LYS A O 1
ATOM 1142 N N . THR A 1 139 ? -29.458 -6.098 15.975 1.00 98.38 139 THR A N 1
ATOM 1143 C CA . THR A 1 139 ? -28.918 -6.413 17.298 1.00 98.38 139 THR A CA 1
ATOM 1144 C C . THR A 1 139 ? -27.446 -6.027 17.366 1.00 98.38 139 THR A C 1
ATOM 1146 O O . THR A 1 139 ? -26.577 -6.667 16.767 1.00 98.38 139 THR A O 1
ATOM 1149 N N . LEU A 1 140 ? -27.178 -4.971 18.136 1.00 98.56 140 LEU A N 1
ATOM 1150 C CA . LEU A 1 140 ? -25.832 -4.503 18.445 1.00 98.56 140 LEU A CA 1
ATOM 1151 C C . LEU A 1 140 ? -25.300 -5.227 19.679 1.00 98.56 140 LEU A C 1
ATOM 1153 O O . LEU A 1 140 ? -25.964 -5.228 20.710 1.00 98.56 140 LEU A O 1
ATOM 1157 N N . PHE A 1 141 ? -24.083 -5.755 19.603 1.00 98.69 141 PHE A N 1
ATOM 1158 C CA . PHE A 1 141 ? -23.314 -6.232 20.748 1.00 98.69 141 PHE A CA 1
ATOM 1159 C C . PHE A 1 141 ? -22.165 -5.273 21.079 1.00 98.69 141 PHE A C 1
ATOM 1161 O O . PHE A 1 141 ? -21.335 -4.986 20.219 1.00 98.69 141 PHE A O 1
ATOM 1168 N N . GLU A 1 142 ? -22.106 -4.774 22.313 1.00 98.38 142 GLU A N 1
ATOM 1169 C CA . GLU A 1 142 ? -20.964 -4.004 22.810 1.00 98.38 142 GLU A CA 1
ATOM 1170 C C . GLU A 1 142 ? -20.066 -4.904 23.664 1.00 98.38 142 GLU A C 1
ATOM 1172 O O . GLU A 1 142 ? -20.458 -5.376 24.735 1.00 98.38 142 GLU A O 1
ATOM 1177 N N . TRP A 1 143 ? -18.856 -5.145 23.164 1.00 97.50 143 TRP A N 1
ATOM 1178 C CA . TRP A 1 143 ? -17.814 -5.923 23.823 1.00 97.50 143 TRP A CA 1
ATOM 1179 C C . TRP A 1 143 ? -16.973 -5.034 24.745 1.00 97.50 143 TRP A C 1
ATOM 1181 O O . TRP A 1 143 ? -16.560 -3.948 24.332 1.00 97.50 143 TRP A O 1
ATOM 1191 N N . CYS A 1 144 ? -16.700 -5.512 25.968 1.00 95.69 144 CYS A N 1
ATOM 1192 C CA . CYS A 1 144 ? -16.051 -4.732 27.031 1.00 95.69 144 CYS A CA 1
ATOM 1193 C C . CYS A 1 144 ? -16.819 -3.429 27.286 1.00 95.69 144 CYS A C 1
ATOM 1195 O O . CYS A 1 144 ? -16.270 -2.332 27.179 1.00 95.69 144 CYS A O 1
ATOM 1197 N N . CYS A 1 145 ? -18.129 -3.553 27.518 1.00 96.00 145 CYS A N 1
ATOM 1198 C CA . CYS A 1 145 ? -19.035 -2.419 27.398 1.00 96.00 145 CYS A CA 1
ATOM 1199 C C . CYS A 1 145 ? -18.847 -1.339 28.465 1.00 96.00 145 CYS A C 1
ATOM 1201 O O . CYS A 1 145 ? -19.286 -0.206 28.262 1.00 96.00 145 CYS A O 1
ATOM 1203 N N . GLY A 1 146 ? -18.254 -1.656 29.620 1.00 95.31 146 GLY A N 1
ATOM 1204 C CA . GLY A 1 146 ? -18.281 -0.760 30.769 1.00 95.31 146 GLY A CA 1
ATOM 1205 C C . GLY A 1 146 ? -19.730 -0.323 31.053 1.00 95.31 146 GLY A C 1
ATOM 1206 O O . GLY A 1 146 ? -20.632 -1.162 31.084 1.00 95.31 146 GLY A O 1
ATOM 1207 N N . PRO A 1 147 ? -20.001 0.986 31.192 1.00 96.12 147 PRO A N 1
ATOM 1208 C CA . PRO A 1 147 ? -21.362 1.524 31.298 1.00 96.12 147 PRO A CA 1
ATOM 1209 C C . PRO A 1 147 ? -22.275 1.367 30.064 1.00 96.12 147 PRO A C 1
ATOM 1211 O O . PRO A 1 147 ? -23.455 1.698 30.155 1.00 96.12 147 PRO A O 1
ATOM 1214 N N . GLY A 1 148 ? -21.765 0.908 28.918 1.00 96.94 148 GLY A N 1
ATOM 1215 C CA . GLY A 1 148 ? -22.523 0.726 27.673 1.00 96.94 148 GLY A CA 1
ATOM 1216 C C . GLY A 1 148 ? -22.570 1.960 26.766 1.00 96.94 148 GLY A C 1
ATOM 1217 O O . GLY A 1 148 ? -23.541 2.162 26.035 1.00 96.94 148 GLY A O 1
ATOM 1218 N N . PHE A 1 149 ? -21.573 2.847 26.855 1.00 96.19 149 PHE A N 1
ATOM 1219 C CA . PHE A 1 149 ? -21.595 4.146 26.175 1.00 96.19 149 PHE A CA 1
ATOM 1220 C C . PHE A 1 149 ? -21.756 4.031 24.655 1.00 96.19 149 PHE A C 1
ATOM 1222 O O . PHE A 1 149 ? -22.563 4.760 24.069 1.00 96.19 149 PHE A O 1
ATOM 1229 N N . LEU A 1 150 ? -21.033 3.114 24.001 1.00 95.94 150 LEU A N 1
ATOM 1230 C CA . LEU A 1 150 ? -21.097 2.996 22.544 1.00 95.94 150 LEU A CA 1
ATOM 1231 C C . LEU A 1 150 ? -22.476 2.483 22.122 1.00 95.94 150 LEU A C 1
ATOM 1233 O O . LEU A 1 150 ? -23.138 3.086 21.277 1.00 95.94 150 LEU A O 1
ATOM 1237 N N . GLY A 1 151 ? -22.951 1.419 22.756 1.00 97.31 151 GLY A N 1
ATOM 1238 C CA . GLY A 1 151 ? -24.203 0.761 22.435 1.00 97.31 151 GLY A CA 1
ATOM 1239 C C . GLY A 1 151 ? -25.422 1.631 22.704 1.00 97.31 151 GLY A C 1
ATOM 1240 O O . GLY A 1 151 ? -26.281 1.769 21.832 1.00 97.31 151 GLY A O 1
ATOM 1241 N N . PHE A 1 152 ? -25.478 2.292 23.863 1.00 98.00 152 PHE A N 1
ATOM 1242 C CA . PHE A 1 152 ? -26.560 3.225 24.181 1.00 98.00 152 PHE A CA 1
ATOM 1243 C C . PHE A 1 152 ? -26.590 4.420 23.219 1.00 98.00 152 PHE A C 1
ATOM 1245 O O . PHE A 1 152 ? -27.674 4.852 22.824 1.00 98.00 152 PHE A O 1
ATOM 1252 N N . SER A 1 153 ? -25.430 4.920 22.771 1.00 95.31 153 SER A N 1
ATOM 1253 C CA . SER A 1 153 ? -25.381 6.003 21.778 1.00 95.31 153 SER A CA 1
ATOM 1254 C C . SER A 1 153 ? -25.953 5.579 20.413 1.00 95.31 153 SER A C 1
ATOM 1256 O O . SER A 1 153 ? -26.725 6.324 19.805 1.00 95.31 153 SER A O 1
ATOM 1258 N N . PHE A 1 154 ? -25.663 4.354 19.960 1.00 96.31 154 PHE A N 1
ATOM 1259 C CA . PHE A 1 154 ? -26.196 3.792 18.711 1.00 96.31 154 PHE A CA 1
ATOM 1260 C C . PHE A 1 154 ? -27.697 3.499 18.805 1.00 96.31 154 PHE A C 1
ATOM 1262 O O . PHE A 1 154 ? -28.438 3.752 17.848 1.00 96.31 154 PHE A O 1
ATOM 1269 N N . LEU A 1 155 ? -28.157 3.025 19.967 1.00 95.50 155 LEU A N 1
ATOM 1270 C CA . LEU A 1 155 ? -29.572 2.793 20.247 1.00 95.50 155 LEU A CA 1
ATOM 1271 C C . LEU A 1 155 ? -30.358 4.112 20.242 1.00 95.50 155 LEU A C 1
ATOM 1273 O O . LEU A 1 155 ? -31.413 4.195 19.611 1.00 95.50 155 LEU A O 1
ATOM 1277 N N . GLN A 1 156 ? -29.813 5.161 20.870 1.00 93.44 156 GLN A N 1
ATOM 1278 C CA . GLN A 1 156 ? -30.398 6.505 20.887 1.00 93.44 156 GLN A CA 1
ATOM 1279 C C . GLN A 1 156 ? -30.491 7.119 19.484 1.00 93.44 156 GLN A C 1
ATOM 1281 O O . GLN A 1 156 ? -31.478 7.777 19.156 1.00 93.44 156 GLN A O 1
ATOM 1286 N N . LYS A 1 157 ? -29.490 6.879 18.627 1.00 92.12 157 LYS A N 1
ATOM 1287 C CA . LYS A 1 157 ? -29.496 7.304 17.216 1.00 92.12 157 LYS A CA 1
ATOM 1288 C C . LYS A 1 157 ? -30.406 6.460 16.323 1.00 92.12 157 LYS A C 1
ATOM 1290 O O . LYS A 1 157 ? -30.625 6.802 15.162 1.00 92.12 157 LYS A O 1
ATOM 1295 N N . GLY A 1 158 ? -30.953 5.361 16.843 1.00 92.56 158 GLY A N 1
ATOM 1296 C CA . GLY A 1 158 ? -31.769 4.422 16.080 1.00 92.56 158 GLY A CA 1
ATOM 1297 C C . GLY A 1 158 ? -30.982 3.671 15.004 1.00 92.56 158 GLY A C 1
ATOM 1298 O O . GLY A 1 158 ? -31.582 3.196 14.037 1.00 92.56 158 GLY A O 1
ATOM 1299 N N . ILE A 1 159 ? -29.656 3.582 15.150 1.00 95.31 159 ILE A N 1
ATOM 1300 C CA . ILE A 1 159 ? -28.793 2.795 14.261 1.00 95.31 159 ILE A CA 1
ATOM 1301 C C . ILE A 1 159 ? -28.979 1.304 14.542 1.00 95.31 159 ILE A C 1
ATOM 1303 O O . ILE A 1 159 ? -28.913 0.513 13.604 1.00 95.31 159 ILE A O 1
ATOM 1307 N N . CYS A 1 160 ? -29.266 0.930 15.794 1.00 96.50 160 CYS A N 1
ATOM 1308 C CA . CYS A 1 160 ? -29.699 -0.417 16.156 1.00 96.50 160 CYS A CA 1
ATOM 1309 C C . CYS A 1 160 ? -31.118 -0.459 16.752 1.00 96.50 160 CYS A C 1
ATOM 1311 O O . CYS A 1 160 ? -31.610 0.535 17.297 1.00 96.50 160 CYS A O 1
ATOM 1313 N N . GLU A 1 161 ? -31.788 -1.609 16.638 1.00 97.44 161 GLU A N 1
ATOM 1314 C CA . GLU A 1 161 ? -33.111 -1.852 17.236 1.00 97.44 161 GLU A CA 1
ATOM 1315 C C . GLU A 1 161 ? -33.000 -2.372 18.677 1.00 97.44 161 GLU A C 1
ATOM 1317 O O . GLU A 1 161 ? -33.697 -1.871 19.572 1.00 97.44 161 GLU A O 1
ATOM 1322 N N . GLU A 1 162 ? -32.089 -3.325 18.887 1.00 98.38 162 GLU A N 1
ATOM 1323 C CA . GLU A 1 162 ? -31.771 -3.980 20.154 1.00 98.38 162 GLU A CA 1
ATOM 1324 C C . GLU A 1 162 ? -30.284 -3.846 20.506 1.00 98.38 162 GLU A C 1
ATOM 1326 O O . GLU A 1 162 ? -29.417 -3.728 19.632 1.00 98.38 162 GLU A O 1
ATOM 1331 N N . LEU A 1 163 ? -29.995 -3.908 21.805 1.00 98.69 163 LEU A N 1
ATOM 1332 C CA . LEU A 1 163 ? -28.656 -3.776 22.367 1.00 98.69 163 LEU A CA 1
ATOM 1333 C C . LEU A 1 163 ? -28.349 -4.928 23.327 1.00 98.69 163 LEU A C 1
ATOM 1335 O O . LEU A 1 163 ? -29.127 -5.224 24.233 1.00 98.69 163 LEU A O 1
ATOM 1339 N N . VAL A 1 164 ? -27.180 -5.533 23.161 1.00 98.69 164 VAL A N 1
ATOM 1340 C CA . VAL A 1 164 ? -26.605 -6.525 24.063 1.00 98.69 164 VAL A CA 1
ATOM 1341 C C . VAL A 1 164 ? -25.285 -5.992 24.600 1.00 98.69 164 VAL A C 1
ATOM 1343 O O . VAL A 1 164 ? -24.395 -5.621 23.840 1.00 98.69 164 VAL A O 1
ATOM 1346 N N . LEU A 1 165 ? -25.164 -5.956 25.919 1.00 98.56 165 LEU A N 1
ATOM 1347 C CA . LEU A 1 165 ? -23.986 -5.485 26.637 1.00 98.56 165 LEU A CA 1
ATOM 1348 C C . LEU A 1 165 ? -23.294 -6.673 27.310 1.00 98.56 165 LEU A C 1
ATOM 1350 O O . LEU A 1 165 ? -23.959 -7.491 27.948 1.00 98.56 165 LEU A O 1
ATOM 1354 N N . ALA A 1 166 ? -21.972 -6.783 27.206 1.00 97.62 166 ALA A N 1
ATOM 1355 C CA . ALA A 1 166 ? -21.230 -7.725 28.035 1.00 97.62 166 ALA A CA 1
ATOM 1356 C C . ALA A 1 166 ? -19.945 -7.120 28.587 1.00 97.62 166 ALA A C 1
ATOM 1358 O O . ALA A 1 166 ? -19.147 -6.515 27.865 1.00 97.62 166 ALA A O 1
ATOM 1359 N N . ASP A 1 167 ? -19.735 -7.364 29.876 1.00 97.50 167 ASP A N 1
ATOM 1360 C CA . ASP A 1 167 ? -18.525 -6.985 30.588 1.00 97.50 167 ASP A CA 1
ATOM 1361 C C . ASP A 1 167 ? -18.156 -8.054 31.619 1.00 97.50 167 ASP A C 1
ATOM 1363 O O . ASP A 1 167 ? -19.015 -8.773 32.136 1.00 97.50 167 ASP A O 1
ATOM 1367 N N . ILE A 1 168 ? -16.869 -8.145 31.940 1.00 96.06 168 ILE A N 1
ATOM 1368 C CA . ILE A 1 168 ? -16.378 -9.026 33.000 1.00 96.06 168 ILE A CA 1
ATOM 1369 C C . ILE A 1 168 ? -16.590 -8.402 34.385 1.00 96.06 168 ILE A C 1
ATOM 1371 O O . ILE A 1 168 ? -16.693 -9.118 35.381 1.00 96.06 168 ILE A O 1
ATOM 1375 N N . ASN A 1 169 ? -16.653 -7.071 34.460 1.00 93.25 169 ASN A N 1
ATOM 1376 C CA . ASN A 1 169 ? -16.727 -6.325 35.701 1.00 93.25 169 ASN A CA 1
ATOM 1377 C C . ASN A 1 169 ? -18.179 -6.226 36.207 1.00 93.25 169 ASN A C 1
ATOM 1379 O O . ASN A 1 169 ? -18.971 -5.476 35.638 1.00 93.25 169 ASN A O 1
ATOM 1383 N N . PRO A 1 170 ? -18.550 -6.876 37.326 1.00 92.62 170 PRO A N 1
ATOM 1384 C CA . PRO A 1 170 ? -19.917 -6.823 37.849 1.00 92.62 170 PRO A CA 1
ATOM 1385 C C . PRO A 1 170 ? -20.348 -5.424 38.318 1.00 92.62 170 PRO A C 1
ATOM 1387 O O . PRO A 1 170 ? -21.545 -5.166 38.446 1.00 92.62 170 PRO A O 1
ATOM 1390 N N . HIS A 1 171 ? -19.413 -4.494 38.546 1.00 89.94 171 HIS A N 1
ATOM 1391 C CA . HIS A 1 171 ? -19.732 -3.133 38.988 1.00 89.94 171 HIS A CA 1
ATOM 1392 C C . HIS A 1 171 ? -20.480 -2.297 37.937 1.00 89.94 171 HIS A C 1
ATOM 1394 O O . HIS A 1 171 ? -21.039 -1.257 38.288 1.00 89.94 171 HIS A O 1
ATOM 1400 N N . VAL A 1 172 ? -20.540 -2.744 36.677 1.00 93.81 172 VAL A N 1
ATOM 1401 C CA . VAL A 1 172 ? -21.317 -2.066 35.626 1.00 93.81 172 VAL A CA 1
ATOM 1402 C C . VAL A 1 172 ? -22.826 -2.284 35.776 1.00 93.81 172 VAL A C 1
ATOM 1404 O O . VAL A 1 172 ? -23.613 -1.425 35.377 1.00 93.81 172 VAL A O 1
ATOM 1407 N N . VAL A 1 173 ? -23.242 -3.399 36.394 1.00 95.94 173 VAL A N 1
ATOM 1408 C CA . VAL A 1 173 ? -24.645 -3.856 36.418 1.00 95.94 173 VAL A CA 1
ATOM 1409 C C . VAL A 1 173 ? -25.599 -2.825 37.015 1.00 95.94 173 VAL A C 1
ATOM 1411 O O . VAL A 1 173 ? -26.566 -2.490 36.333 1.00 95.94 173 VAL A O 1
ATOM 1414 N N . PRO A 1 174 ? -25.348 -2.241 38.207 1.00 95.31 174 PRO A N 1
ATOM 1415 C CA . PRO A 1 174 ? -26.294 -1.290 38.790 1.00 95.31 174 PRO A CA 1
ATOM 1416 C C . PRO A 1 174 ? -26.525 -0.056 37.908 1.00 95.31 174 PRO A C 1
ATOM 1418 O O . PRO A 1 174 ? -27.617 0.505 37.898 1.00 95.31 174 PRO A O 1
ATOM 1421 N N . GLY A 1 175 ? -25.496 0.377 37.170 1.00 96.50 175 GLY A N 1
ATOM 1422 C CA . GLY A 1 175 ? -25.598 1.491 36.228 1.00 96.50 175 GLY A CA 1
ATOM 1423 C C . GLY A 1 175 ? -26.413 1.133 34.989 1.00 96.50 175 GLY A C 1
ATOM 1424 O O . GLY A 1 175 ? -27.315 1.881 34.608 1.00 96.50 175 GLY A O 1
ATOM 1425 N N . ILE A 1 176 ? -26.157 -0.043 34.409 1.00 97.94 176 ILE A N 1
ATOM 1426 C CA . ILE A 1 176 ? -26.908 -0.562 33.259 1.00 97.94 176 ILE A CA 1
ATOM 1427 C C . ILE A 1 176 ? -28.385 -0.759 33.620 1.00 97.94 176 ILE A C 1
ATOM 1429 O O . ILE A 1 176 ? -29.253 -0.249 32.917 1.00 97.94 176 ILE A O 1
ATOM 1433 N N . GLU A 1 177 ? -28.689 -1.437 34.730 1.00 97.81 177 GLU A N 1
ATOM 1434 C CA . GLU A 1 177 ? -30.066 -1.682 35.184 1.00 97.81 177 GLU A CA 1
ATOM 1435 C C . GLU A 1 177 ? -30.831 -0.376 35.403 1.00 97.81 177 GLU A C 1
ATOM 1437 O O . GLU A 1 177 ? -31.958 -0.225 34.924 1.00 97.81 177 GLU A O 1
ATOM 1442 N N . ARG A 1 178 ? -30.197 0.599 36.066 1.00 96.94 178 ARG A N 1
ATOM 1443 C CA . ARG A 1 178 ? -30.786 1.922 36.287 1.00 96.94 178 ARG A CA 1
ATOM 1444 C C . ARG A 1 178 ? -31.019 2.665 34.974 1.00 96.94 178 ARG A C 1
ATOM 1446 O O . ARG A 1 178 ? -32.104 3.200 34.768 1.00 96.94 178 ARG A O 1
ATOM 1453 N N . THR A 1 179 ? -30.045 2.643 34.065 1.00 98.12 179 THR A N 1
ATOM 1454 C CA . THR A 1 179 ? -30.161 3.248 32.727 1.00 98.12 179 THR A CA 1
ATOM 1455 C C . THR A 1 179 ? -31.340 2.658 31.956 1.00 98.12 179 THR A C 1
ATOM 1457 O O . THR A 1 179 ? -32.149 3.405 31.406 1.00 98.12 179 THR A O 1
ATOM 1460 N N . ILE A 1 180 ? -31.481 1.328 31.955 1.00 97.81 180 ILE A N 1
ATOM 1461 C CA . ILE A 1 180 ? -32.583 0.624 31.288 1.00 97.81 180 ILE A CA 1
ATOM 1462 C C . ILE A 1 180 ? -33.931 1.019 31.897 1.00 97.81 180 ILE A C 1
ATOM 1464 O O . ILE A 1 180 ? -34.864 1.338 31.155 1.00 97.81 180 ILE A O 1
ATOM 1468 N N . ALA A 1 181 ? -34.028 1.001 33.230 1.00 97.06 181 ALA A N 1
ATOM 1469 C CA . ALA A 1 181 ? -35.261 1.279 33.953 1.00 97.06 181 ALA A CA 1
ATOM 1470 C C . ALA A 1 181 ? -35.732 2.728 33.760 1.00 97.06 181 ALA A C 1
ATOM 1472 O O . ALA A 1 181 ? -36.887 2.953 33.399 1.00 97.06 181 ALA A O 1
ATOM 1473 N N . GLU A 1 182 ? -34.843 3.705 33.949 1.00 96.38 182 GLU A N 1
ATOM 1474 C CA . GLU A 1 182 ? -35.189 5.128 33.856 1.00 96.38 182 GLU A CA 1
ATOM 1475 C C . GLU A 1 182 ? -35.418 5.594 32.412 1.00 96.38 182 GLU A C 1
ATOM 1477 O O . GLU A 1 182 ? -36.190 6.523 32.182 1.00 96.38 182 GLU A O 1
ATOM 1482 N N . SER A 1 183 ? -34.810 4.920 31.433 1.00 93.81 183 SER A N 1
ATOM 1483 C CA . SER A 1 183 ? -34.960 5.257 30.010 1.00 93.81 183 SER A CA 1
ATOM 1484 C C . SER A 1 183 ? -36.065 4.464 29.302 1.00 93.81 183 SER A C 1
ATOM 1486 O O . SER A 1 183 ? -36.258 4.618 28.097 1.00 93.81 183 SER A O 1
ATOM 1488 N N . GLY A 1 184 ? -36.781 3.585 30.014 1.00 93.25 184 GLY A N 1
ATOM 1489 C CA . GLY A 1 184 ? -37.852 2.766 29.436 1.00 93.25 184 GLY A CA 1
ATOM 1490 C C . GLY A 1 184 ? -37.371 1.778 28.365 1.00 93.25 184 GLY A C 1
ATOM 1491 O O . GLY A 1 184 ? -38.102 1.485 27.420 1.00 93.25 184 GLY A O 1
ATOM 1492 N N . LEU A 1 185 ? -36.141 1.269 28.490 1.00 95.62 185 LEU A N 1
ATOM 1493 C CA . LEU A 1 185 ? -35.506 0.381 27.505 1.00 95.62 185 LEU A CA 1
ATOM 1494 C C . LEU A 1 185 ? -35.691 -1.114 27.815 1.00 95.62 185 LEU A C 1
ATOM 1496 O O . LEU A 1 185 ? -35.066 -1.971 27.182 1.00 95.62 185 LEU A O 1
ATOM 1500 N N . THR A 1 186 ? -36.553 -1.445 28.779 1.00 93.62 186 THR A N 1
ATOM 1501 C CA . THR A 1 186 ? -36.873 -2.824 29.166 1.00 93.62 186 THR A CA 1
ATOM 1502 C C . THR A 1 186 ? -37.288 -3.653 27.950 1.00 93.62 186 THR A C 1
ATOM 1504 O O . THR A 1 186 ? -38.182 -3.274 27.197 1.00 93.62 186 THR A O 1
ATOM 1507 N N . GLY A 1 187 ? -36.629 -4.796 27.752 1.00 90.88 187 GLY A N 1
ATOM 1508 C CA . GLY A 1 187 ? -36.871 -5.695 26.620 1.00 90.88 187 GLY A CA 1
ATOM 1509 C C . GLY A 1 187 ? -36.125 -5.330 25.331 1.00 90.88 187 GLY A C 1
ATOM 1510 O O . GLY A 1 187 ? -36.015 -6.181 24.456 1.00 90.88 187 GLY A O 1
ATOM 1511 N N . ARG A 1 188 ? -35.559 -4.119 25.221 1.00 96.19 188 ARG A N 1
ATOM 1512 C CA . ARG A 1 188 ? -34.690 -3.716 24.097 1.00 96.19 188 ARG A CA 1
ATOM 1513 C C . ARG A 1 188 ? -33.204 -3.865 24.401 1.00 96.19 188 ARG A C 1
ATOM 1515 O O . ARG A 1 188 ? -32.404 -3.944 23.473 1.00 96.19 188 ARG A O 1
ATOM 1522 N N . VAL A 1 189 ? -32.847 -3.878 25.683 1.00 98.31 189 VAL A N 1
ATOM 1523 C CA . VAL A 1 189 ? -31.467 -4.002 26.155 1.00 98.31 189 VAL A CA 1
ATOM 1524 C C . VAL A 1 189 ? -31.335 -5.260 27.002 1.00 98.31 189 VAL A C 1
ATOM 1526 O O . VAL A 1 189 ? -32.145 -5.494 27.902 1.00 98.31 189 VAL A O 1
ATOM 1529 N N . ARG A 1 190 ? -30.309 -6.059 26.716 1.00 97.75 190 ARG A N 1
ATOM 1530 C CA . ARG A 1 190 ? -29.896 -7.235 27.493 1.00 97.75 190 ARG A CA 1
ATOM 1531 C C . ARG A 1 190 ? -28.452 -7.042 27.937 1.00 97.75 190 ARG A C 1
ATOM 1533 O O . ARG A 1 190 ? -27.678 -6.399 27.231 1.00 97.75 190 ARG A O 1
ATOM 1540 N N . TYR A 1 191 ? -28.083 -7.582 29.093 1.00 97.88 191 TYR A N 1
ATOM 1541 C CA . TYR A 1 191 ? -26.705 -7.519 29.573 1.00 97.88 191 TYR A CA 1
ATOM 1542 C C . TYR A 1 191 ? -26.270 -8.831 30.216 1.00 97.88 191 TYR A C 1
ATOM 1544 O O . TYR A 1 191 ? -27.084 -9.546 30.803 1.00 97.88 191 TYR A O 1
ATOM 1552 N N . TYR A 1 192 ? -24.976 -9.125 30.117 1.00 97.94 192 TYR A N 1
ATOM 1553 C CA . TYR A 1 192 ? -24.374 -10.342 30.648 1.00 97.94 192 TYR A CA 1
ATOM 1554 C C . TYR A 1 192 ? -23.064 -10.027 31.370 1.00 97.94 192 TYR A C 1
ATOM 1556 O O . TYR A 1 192 ? -22.194 -9.348 30.825 1.00 97.94 192 TYR A O 1
ATOM 1564 N N . ILE A 1 193 ? -22.896 -10.580 32.575 1.00 98.06 193 ILE A N 1
ATOM 1565 C CA . ILE A 1 193 ? -21.576 -10.651 33.208 1.00 98.06 193 ILE A CA 1
ATOM 1566 C C . ILE A 1 193 ? -20.830 -11.845 32.634 1.00 98.06 193 ILE A C 1
ATOM 1568 O O . ILE A 1 193 ? -21.172 -13.002 32.897 1.00 98.06 193 ILE A O 1
ATOM 1572 N N . SER A 1 194 ? -19.835 -11.555 31.801 1.00 96.31 194 SER A N 1
ATOM 1573 C CA . SER A 1 194 ? -19.174 -12.540 30.955 1.00 96.31 194 SER A CA 1
ATOM 1574 C C . SER A 1 194 ? -17.705 -12.190 30.743 1.00 96.31 194 SER A C 1
ATOM 1576 O O . SER A 1 194 ? -17.355 -11.068 30.392 1.00 96.31 194 SER A O 1
ATOM 1578 N N . ASP A 1 195 ? -16.836 -13.187 30.899 1.00 95.12 195 ASP A N 1
ATOM 1579 C CA . ASP A 1 195 ? -15.485 -13.139 30.339 1.00 95.12 195 ASP A CA 1
ATOM 1580 C C . ASP A 1 195 ? -15.598 -13.407 28.833 1.00 95.12 195 ASP A C 1
ATOM 1582 O O . ASP A 1 195 ? -15.843 -14.541 28.401 1.00 95.12 195 ASP A O 1
ATOM 1586 N N . ASN A 1 196 ? -15.477 -12.334 28.045 1.00 95.44 196 ASN A N 1
ATOM 1587 C CA . ASN A 1 196 ? -15.790 -12.322 26.618 1.00 95.44 196 ASN A CA 1
ATOM 1588 C C . ASN A 1 196 ? -17.215 -12.840 26.367 1.00 95.44 196 ASN A C 1
ATOM 1590 O O . ASN A 1 196 ? -18.173 -12.229 26.836 1.00 95.44 196 ASN A O 1
ATOM 1594 N N . LEU A 1 197 ? -17.386 -13.969 25.671 1.00 96.69 197 LEU A N 1
ATOM 1595 C CA . LEU A 1 197 ? -18.700 -14.520 25.325 1.00 96.69 197 LEU A CA 1
ATOM 1596 C C . LEU A 1 197 ? -19.064 -15.786 26.120 1.00 96.69 197 LEU A C 1
ATOM 1598 O O . LEU A 1 197 ? -20.087 -16.405 25.842 1.00 96.69 197 LEU A O 1
ATOM 1602 N N . LYS A 1 198 ? -18.276 -16.172 27.137 1.00 95.69 198 LYS A N 1
ATOM 1603 C CA . LYS A 1 198 ? -18.470 -17.433 27.885 1.00 95.69 198 LYS A CA 1
ATOM 1604 C C . LYS A 1 198 ? -19.851 -17.582 28.531 1.00 95.69 198 LYS A C 1
ATOM 1606 O O . LYS A 1 198 ? -20.357 -18.699 28.590 1.00 95.69 198 LYS A O 1
ATOM 1611 N N . ASN A 1 199 ? -20.438 -16.486 29.013 1.00 96.56 199 ASN A N 1
ATOM 1612 C CA . ASN A 1 199 ? -21.755 -16.482 29.660 1.00 96.56 199 ASN A CA 1
ATOM 1613 C C . ASN A 1 199 ? -22.848 -15.845 28.783 1.00 96.56 199 ASN A C 1
ATOM 1615 O O . ASN A 1 199 ? -23.956 -15.617 29.266 1.00 96.56 199 ASN A O 1
ATOM 1619 N N . VAL A 1 200 ? -22.549 -15.543 27.516 1.00 97.25 200 VAL A N 1
ATOM 1620 C CA . VAL A 1 200 ? -23.541 -15.039 26.560 1.00 97.25 200 VAL A CA 1
ATOM 1621 C C . VAL A 1 200 ? -24.325 -16.238 25.997 1.00 97.25 200 VAL A C 1
ATOM 1623 O O . VAL A 1 200 ? -23.700 -17.200 25.541 1.00 97.25 200 VAL A O 1
ATOM 1626 N N . PRO A 1 201 ? -25.673 -16.233 26.032 1.00 96.69 201 PRO A N 1
ATOM 1627 C CA . PRO A 1 201 ? -26.487 -17.332 25.513 1.00 96.69 201 PRO A CA 1
ATOM 1628 C C . PRO A 1 201 ? -26.221 -17.591 24.030 1.00 96.69 201 PRO A C 1
ATOM 1630 O O . PRO A 1 201 ? -26.158 -16.654 23.237 1.00 96.69 201 PRO A O 1
ATOM 1633 N N . LYS A 1 202 ? -26.103 -18.865 23.639 1.00 93.06 202 LYS A N 1
ATOM 1634 C CA . LYS A 1 202 ? -25.777 -19.268 22.257 1.00 93.06 202 LYS A CA 1
ATOM 1635 C C . LYS A 1 202 ? -26.866 -18.915 21.241 1.00 93.06 202 LYS A C 1
ATOM 1637 O O . LYS A 1 202 ? -26.638 -19.005 20.041 1.00 93.06 202 LYS A O 1
ATOM 1642 N N . GLU A 1 203 ? -28.054 -18.575 21.723 1.00 94.19 203 GLU A N 1
ATOM 1643 C CA . GLU A 1 203 ? -29.194 -18.134 20.928 1.00 94.19 203 GLU A CA 1
ATOM 1644 C C . GLU A 1 203 ? -29.074 -16.667 20.487 1.00 94.19 203 GLU A C 1
ATOM 1646 O O . GLU A 1 203 ? -29.817 -16.242 19.600 1.00 94.19 203 GLU A O 1
ATOM 1651 N N . GLU A 1 204 ? -28.169 -15.891 21.092 1.00 97.31 204 GLU A N 1
ATOM 1652 C CA . GLU A 1 204 ? -27.886 -14.526 20.652 1.00 97.31 204 GLU A CA 1
ATOM 1653 C C . GLU A 1 204 ? -27.257 -14.526 19.253 1.00 97.31 204 GLU A C 1
ATOM 1655 O O . GLU A 1 204 ? -26.440 -15.378 18.901 1.00 97.31 204 GLU A O 1
ATOM 1660 N N . SER A 1 205 ? -27.631 -13.534 18.447 1.00 96.38 205 SER A N 1
ATOM 1661 C CA . SER A 1 205 ? -27.063 -13.332 17.119 1.00 96.38 205 SER A CA 1
ATOM 1662 C C . SER A 1 205 ? -26.960 -11.844 16.814 1.00 96.38 205 SER A C 1
ATOM 1664 O O . SER A 1 205 ? -27.926 -11.101 16.984 1.00 96.38 205 SER A O 1
ATOM 1666 N N . PHE A 1 206 ? -25.784 -11.413 16.371 1.00 98.25 206 PHE A N 1
ATOM 1667 C CA . PHE A 1 206 ? -25.413 -10.012 16.222 1.00 98.25 206 PHE A CA 1
ATOM 1668 C C . PHE A 1 206 ? -25.154 -9.679 14.754 1.00 98.25 206 PHE A C 1
ATOM 1670 O O . PHE A 1 206 ? -24.456 -10.407 14.040 1.00 98.25 206 PHE A O 1
ATOM 1677 N N . ASP A 1 207 ? -25.693 -8.557 14.290 1.00 97.44 207 ASP A N 1
ATOM 1678 C CA . ASP A 1 207 ? -25.369 -7.966 12.987 1.00 97.44 207 ASP A CA 1
ATOM 1679 C C . ASP A 1 207 ? -24.500 -6.706 13.106 1.00 97.44 207 ASP A C 1
ATOM 1681 O O . ASP A 1 207 ? -23.937 -6.236 12.112 1.00 97.44 207 ASP A O 1
ATOM 1685 N N . LEU A 1 208 ? -24.290 -6.222 14.332 1.00 98.38 208 LEU A N 1
ATOM 1686 C CA . LEU A 1 208 ? -23.301 -5.207 14.660 1.00 98.38 208 LEU A CA 1
ATOM 1687 C C . LEU A 1 208 ? -22.566 -5.565 15.952 1.00 98.38 208 LEU A C 1
ATOM 1689 O O . LEU A 1 208 ? -23.192 -5.875 16.957 1.00 98.38 208 LEU A O 1
ATOM 1693 N N . VAL A 1 209 ? -21.241 -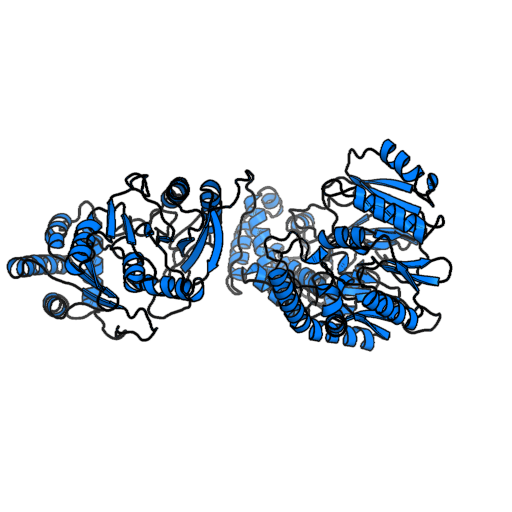5.469 15.941 1.00 98.56 209 VAL A N 1
ATOM 1694 C CA . VAL A 1 209 ? -20.399 -5.580 17.134 1.00 98.56 209 VAL A CA 1
ATOM 1695 C C . VAL A 1 209 ? -19.536 -4.333 17.253 1.00 98.56 209 VAL A C 1
ATOM 1697 O O . VAL A 1 209 ? -18.835 -3.980 16.306 1.00 98.56 209 VAL A O 1
ATOM 1700 N N . LEU A 1 210 ? -19.565 -3.677 18.408 1.00 98.19 210 LEU A N 1
ATOM 1701 C CA . LEU A 1 210 ? -18.696 -2.552 18.749 1.00 98.19 210 LEU A CA 1
ATOM 1702 C C . LEU A 1 210 ? -17.815 -2.921 19.944 1.00 98.19 210 LEU A C 1
ATOM 1704 O O . LEU A 1 210 ? -18.237 -3.696 20.797 1.00 98.19 210 LEU A O 1
ATOM 1708 N N . GLY A 1 211 ? -16.617 -2.352 20.042 1.00 95.88 211 GLY A N 1
ATOM 1709 C CA . GLY A 1 211 ? -15.796 -2.522 21.239 1.00 95.88 211 GLY A CA 1
ATOM 1710 C C . GLY A 1 211 ? -14.729 -1.451 21.412 1.00 95.88 211 GLY A C 1
ATOM 1711 O O . GLY A 1 211 ? -14.078 -1.045 20.449 1.00 95.88 211 GLY A O 1
ATOM 1712 N N . ASN A 1 212 ? -14.520 -1.046 22.661 1.00 94.19 212 ASN A N 1
ATOM 1713 C CA . ASN A 1 212 ? -13.336 -0.321 23.119 1.00 94.19 212 ASN A CA 1
ATOM 1714 C C . ASN A 1 212 ? -12.590 -1.218 24.122 1.00 94.19 212 ASN A C 1
ATOM 1716 O O . ASN A 1 212 ? -12.706 -1.004 25.329 1.00 94.19 212 ASN A O 1
ATOM 1720 N N . PRO A 1 213 ? -11.928 -2.289 23.641 1.00 94.44 213 PRO A N 1
ATOM 1721 C CA . PRO A 1 213 ? -11.270 -3.258 24.510 1.00 94.44 213 PRO A CA 1
ATOM 1722 C C . PRO A 1 213 ? -9.994 -2.672 25.145 1.00 94.44 213 PRO A C 1
ATOM 1724 O O . PRO A 1 213 ? -9.512 -1.628 24.702 1.00 94.44 213 PRO A O 1
ATOM 1727 N N . PRO A 1 214 ? -9.393 -3.358 26.135 1.00 92.50 214 PRO A N 1
ATOM 1728 C CA . PRO A 1 214 ? -8.122 -2.941 26.729 1.00 92.50 214 PRO A CA 1
ATOM 1729 C C . PRO A 1 214 ? -6.977 -2.831 25.701 1.00 92.50 214 PRO A C 1
ATOM 1731 O O . PRO A 1 214 ? -6.900 -3.610 24.756 1.00 92.50 214 PRO A O 1
ATOM 1734 N N . TRP A 1 215 ? -6.070 -1.864 25.858 1.00 89.88 215 TRP A N 1
ATOM 1735 C CA . TRP A 1 215 ? -5.092 -1.470 24.823 1.00 89.88 215 TRP A CA 1
ATOM 1736 C C . TRP A 1 215 ? -3.620 -1.812 25.109 1.00 89.88 215 TRP A C 1
ATOM 1738 O O . TRP A 1 215 ? -2.771 -1.501 24.267 1.00 89.88 215 TRP A O 1
ATOM 1748 N N . ALA A 1 216 ? -3.294 -2.389 26.265 1.00 90.12 216 ALA A N 1
ATOM 1749 C CA . ALA A 1 216 ? -1.922 -2.630 26.708 1.00 90.12 216 ALA A CA 1
ATOM 1750 C C . ALA A 1 216 ? -1.567 -4.120 26.666 1.00 90.12 216 ALA A C 1
ATOM 1752 O O . ALA A 1 216 ? -2.216 -4.941 27.310 1.00 90.12 216 ALA A O 1
ATOM 1753 N N . TYR A 1 217 ? -0.499 -4.462 25.942 1.00 91.69 217 TYR A N 1
ATOM 1754 C CA . TYR A 1 217 ? 0.013 -5.833 25.857 1.00 91.69 217 TYR A CA 1
ATOM 1755 C C . TYR A 1 217 ? 0.626 -6.307 27.172 1.00 91.69 217 TYR A C 1
ATOM 1757 O O . TYR A 1 217 ? 0.685 -7.508 27.441 1.00 91.69 217 TYR A O 1
ATOM 1765 N N . ARG A 1 218 ? 1.175 -5.378 27.958 1.00 86.31 218 ARG A N 1
ATOM 1766 C CA . ARG A 1 218 ? 1.757 -5.660 29.269 1.00 86.31 218 ARG A CA 1
ATOM 1767 C C . ARG A 1 218 ? 0.812 -5.181 30.348 1.00 86.31 218 ARG A C 1
ATOM 1769 O O . ARG A 1 218 ? 0.062 -4.229 30.173 1.00 86.31 218 ARG A O 1
ATOM 1776 N N . GLU A 1 219 ? 0.903 -5.833 31.493 1.00 84.19 219 GLU A N 1
ATOM 1777 C CA . GLU A 1 219 ? 0.268 -5.322 32.691 1.00 84.19 219 GLU A CA 1
ATOM 1778 C C . GLU A 1 219 ? 0.976 -4.040 33.137 1.00 84.19 219 GLU A C 1
ATOM 1780 O O . GLU A 1 219 ? 2.184 -4.040 33.390 1.00 84.19 219 GLU A O 1
ATOM 1785 N N . ILE A 1 220 ? 0.221 -2.947 33.215 1.00 78.19 220 ILE A N 1
ATOM 1786 C CA . ILE A 1 220 ? 0.698 -1.676 33.749 1.00 78.19 220 ILE A CA 1
ATOM 1787 C C . ILE A 1 220 ? 0.514 -1.708 35.276 1.00 78.19 220 ILE A C 1
ATOM 1789 O O . ILE A 1 220 ? -0.625 -1.793 35.755 1.00 78.19 220 ILE A O 1
ATOM 1793 N N . PRO A 1 221 ? 1.605 -1.655 36.062 1.00 69.38 221 PRO A N 1
ATOM 1794 C CA . PRO A 1 221 ? 1.533 -1.773 37.512 1.00 69.38 221 PRO A CA 1
ATOM 1795 C C . PRO A 1 221 ? 0.942 -0.514 38.162 1.00 69.38 221 PRO A C 1
ATOM 1797 O O . PRO A 1 221 ? 1.141 0.603 37.692 1.00 69.38 221 PRO A O 1
ATOM 1800 N N . GLY A 1 222 ? 0.256 -0.691 39.296 1.00 65.25 222 GLY A N 1
ATOM 1801 C CA . GLY A 1 222 ? -0.198 0.420 40.146 1.00 65.25 222 GLY A CA 1
ATOM 1802 C C . GLY A 1 222 ? -1.411 1.199 39.627 1.00 65.25 222 GLY A C 1
ATOM 1803 O O . GLY A 1 222 ? -1.698 2.282 40.139 1.00 65.25 222 GLY A O 1
ATOM 1804 N N . LEU A 1 223 ? -2.128 0.674 38.630 1.00 69.12 223 LEU A N 1
ATOM 1805 C CA . LEU A 1 223 ? -3.334 1.313 38.113 1.00 69.12 223 LEU A CA 1
ATOM 1806 C C . LEU A 1 223 ? -4.541 1.162 39.058 1.00 69.12 223 LEU A C 1
ATOM 1808 O O . LEU A 1 223 ? -4.768 0.070 39.579 1.00 69.12 223 LEU A O 1
ATOM 1812 N N . PRO A 1 224 ? -5.386 2.204 39.196 1.00 65.38 224 PRO A N 1
ATOM 1813 C CA . PRO A 1 224 ? -6.625 2.148 39.981 1.00 65.38 224 PRO A CA 1
ATOM 1814 C C . PRO A 1 224 ? -7.625 1.087 39.528 1.00 65.38 224 PRO A C 1
ATOM 1816 O O . PRO A 1 224 ? -8.351 0.527 40.345 1.00 65.38 224 PRO A O 1
ATOM 1819 N N . ASN A 1 225 ? -7.674 0.820 38.223 1.00 74.25 225 ASN A N 1
ATOM 1820 C CA . ASN A 1 225 ? -8.482 -0.244 37.653 1.00 74.25 225 ASN A CA 1
ATOM 1821 C C . ASN A 1 225 ? -7.680 -0.949 36.545 1.00 74.25 225 ASN A C 1
ATOM 1823 O O . ASN A 1 225 ? -7.646 -0.456 35.413 1.00 74.25 225 ASN A O 1
ATOM 1827 N N . PRO A 1 226 ? -7.023 -2.084 36.848 1.00 77.00 226 PRO A N 1
ATOM 1828 C CA . PRO A 1 226 ? -6.202 -2.790 35.870 1.00 77.00 226 PRO A CA 1
ATOM 1829 C C . PRO A 1 226 ? -7.032 -3.421 34.743 1.00 77.00 226 PRO A C 1
ATOM 1831 O O . PRO A 1 226 ? -6.466 -3.736 33.702 1.00 77.00 226 PRO A O 1
ATOM 1834 N N . LEU A 1 227 ? -8.356 -3.568 34.905 1.00 84.56 227 LEU A N 1
ATOM 1835 C CA . LEU A 1 227 ? -9.232 -4.131 33.870 1.00 84.56 227 LEU A CA 1
ATOM 1836 C C . LEU A 1 227 ? -9.406 -3.204 32.660 1.00 84.56 227 LEU A C 1
ATOM 1838 O O . LEU A 1 227 ? -9.766 -3.685 31.593 1.00 84.56 227 LEU A O 1
ATOM 1842 N N . ILE A 1 228 ? -9.182 -1.892 32.817 1.00 84.75 228 ILE A N 1
ATOM 1843 C CA . ILE A 1 228 ? -9.411 -0.924 31.736 1.00 84.75 228 ILE A CA 1
ATOM 1844 C C . ILE A 1 228 ? -8.338 -1.039 30.642 1.00 84.75 228 ILE A C 1
ATOM 1846 O O . ILE A 1 228 ? -8.714 -1.216 29.487 1.00 84.75 228 ILE A O 1
ATOM 1850 N N . PRO A 1 229 ? -7.024 -0.938 30.932 1.00 86.44 229 PRO A N 1
ATOM 1851 C CA . PRO A 1 229 ? -6.035 -0.922 29.861 1.00 86.44 229 PRO A CA 1
ATOM 1852 C C . PRO A 1 229 ? -5.352 -2.264 29.618 1.00 86.44 229 PRO A C 1
ATOM 1854 O O . PRO A 1 229 ? -4.844 -2.446 28.521 1.00 86.44 229 PRO A O 1
ATOM 1857 N N . ASN A 1 230 ? -5.324 -3.200 30.571 1.00 90.50 230 ASN A N 1
ATOM 1858 C CA . ASN A 1 230 ? -4.448 -4.368 30.467 1.00 90.50 230 ASN A CA 1
ATOM 1859 C C . ASN A 1 230 ? -5.097 -5.534 29.701 1.00 90.50 230 ASN A C 1
ATOM 1861 O O . ASN A 1 230 ? -6.125 -6.067 30.112 1.00 90.50 230 ASN A O 1
ATOM 1865 N N . ASP A 1 231 ? -4.420 -6.003 28.654 1.00 94.31 231 ASP A N 1
ATOM 1866 C CA . ASP A 1 231 ? -4.637 -7.299 28.007 1.00 94.31 231 ASP A CA 1
ATOM 1867 C C . ASP A 1 231 ? -3.294 -8.049 27.854 1.00 94.31 231 ASP A C 1
ATOM 1869 O O . ASP A 1 231 ? -2.714 -8.105 26.760 1.00 94.31 231 ASP A O 1
ATOM 1873 N N . PRO A 1 232 ? -2.765 -8.623 28.957 1.00 92.62 232 PRO A N 1
ATOM 1874 C CA . PRO A 1 232 ? -1.484 -9.310 28.956 1.00 92.62 232 PRO A CA 1
ATOM 1875 C C . PRO A 1 232 ? -1.405 -10.399 27.886 1.00 92.62 232 PRO A C 1
ATOM 1877 O O . PRO A 1 232 ? -2.165 -11.369 27.902 1.00 92.62 232 PRO A O 1
ATOM 1880 N N . GLY A 1 233 ? -0.464 -10.265 26.951 1.00 92.00 233 GLY A N 1
ATOM 1881 C CA . GLY A 1 233 ? -0.303 -11.258 25.887 1.00 92.00 233 GLY A CA 1
ATOM 1882 C C . GLY A 1 233 ? -1.386 -11.221 24.799 1.00 92.00 233 GLY A C 1
ATOM 1883 O O . GLY A 1 233 ? -1.461 -12.163 24.009 1.00 92.00 233 GLY A O 1
ATOM 1884 N N . TRP A 1 234 ? -2.235 -10.188 24.765 1.00 95.56 234 TRP A N 1
ATOM 1885 C CA . TRP A 1 234 ? -3.454 -10.131 23.948 1.00 95.56 234 TRP A CA 1
ATOM 1886 C C . TRP A 1 234 ? -4.424 -11.304 24.177 1.00 95.56 234 TRP A C 1
ATOM 1888 O O . TRP A 1 234 ? -5.100 -11.768 23.250 1.00 95.56 234 TRP A O 1
ATOM 1898 N N . ALA A 1 235 ? -4.462 -11.835 25.400 1.00 95.88 235 ALA A N 1
ATOM 1899 C CA . ALA A 1 235 ? -5.274 -12.987 25.766 1.00 95.88 235 ALA A CA 1
ATOM 1900 C C . ALA A 1 235 ? -6.781 -12.733 25.587 1.00 95.88 235 ALA A C 1
ATOM 1902 O O . ALA A 1 235 ? -7.487 -13.611 25.082 1.00 95.88 235 ALA A O 1
ATOM 1903 N N . ILE A 1 236 ? -7.266 -11.543 25.949 1.00 95.88 236 ILE A N 1
ATOM 1904 C CA . ILE A 1 236 ? -8.672 -11.143 25.839 1.00 95.88 236 ILE A CA 1
ATOM 1905 C C . ILE A 1 236 ? -9.049 -11.017 24.358 1.00 95.88 236 ILE A C 1
ATOM 1907 O O . ILE A 1 236 ? -10.012 -11.654 23.929 1.00 95.88 236 ILE A O 1
ATOM 1911 N N . HIS A 1 237 ? -8.258 -10.300 23.547 1.00 97.69 237 HIS A N 1
ATOM 1912 C CA . HIS A 1 237 ? -8.489 -10.201 22.097 1.00 97.69 237 HIS A CA 1
ATOM 1913 C C . HIS A 1 237 ? -8.507 -11.572 21.419 1.00 97.69 237 HIS A C 1
ATOM 1915 O O . HIS A 1 237 ? -9.412 -11.877 20.639 1.00 97.69 237 HIS A O 1
ATOM 1921 N N . LYS A 1 238 ? -7.522 -12.422 21.725 1.00 96.56 238 LYS A N 1
ATOM 1922 C CA . LYS A 1 238 ? -7.434 -13.771 21.161 1.00 96.56 238 LYS A CA 1
ATOM 1923 C C . LYS A 1 238 ? -8.669 -14.601 21.507 1.00 96.56 238 LYS A C 1
ATOM 1925 O O . LYS A 1 238 ? -9.252 -15.218 20.617 1.00 96.56 238 LYS A O 1
ATOM 1930 N N . ALA A 1 239 ? -9.082 -14.602 22.774 1.00 96.44 239 ALA A N 1
ATOM 1931 C CA . ALA A 1 239 ? -10.254 -15.342 23.230 1.00 96.44 239 ALA A CA 1
ATOM 1932 C C . ALA A 1 239 ? -11.554 -14.814 22.604 1.00 96.44 239 ALA A C 1
ATOM 1934 O O . ALA A 1 239 ? -12.408 -15.613 22.219 1.00 96.44 239 ALA A O 1
ATOM 1935 N N . PHE A 1 240 ? -11.690 -13.494 22.462 1.00 97.88 240 PHE A N 1
ATOM 1936 C CA . PHE A 1 240 ? -12.832 -12.859 21.813 1.00 97.88 240 PHE A CA 1
ATOM 1937 C C . PHE A 1 240 ? -12.980 -13.292 20.354 1.00 97.88 240 PHE A C 1
ATOM 1939 O O . PHE A 1 240 ? -14.026 -13.823 19.978 1.00 97.88 240 PHE A O 1
ATOM 1946 N N . PHE A 1 241 ? -11.929 -13.142 19.539 1.00 96.56 241 PHE A N 1
ATOM 1947 C CA . PHE A 1 241 ? -11.989 -13.512 18.122 1.00 96.56 241 PHE A CA 1
ATOM 1948 C C . PHE A 1 241 ? -12.246 -15.012 17.915 1.00 96.56 241 PHE A C 1
ATOM 1950 O O . PHE A 1 241 ? -12.912 -15.384 16.953 1.00 96.56 241 PHE A O 1
ATOM 1957 N N . GLN A 1 242 ? -11.789 -15.872 18.831 1.00 94.25 242 GLN A N 1
ATOM 1958 C CA . GLN A 1 242 ? -12.084 -17.309 18.801 1.00 94.25 242 GLN A CA 1
ATOM 1959 C C . GLN A 1 242 ? -13.560 -17.646 19.067 1.00 94.25 242 GLN A C 1
ATOM 1961 O O . GLN A 1 242 ? -14.022 -18.690 18.617 1.00 94.25 242 GLN A O 1
ATOM 1966 N N . GLN A 1 243 ? -14.287 -16.798 19.800 1.00 94.81 243 GLN A N 1
ATOM 1967 C CA . GLN A 1 243 ? -15.667 -17.060 20.226 1.00 94.81 243 GLN A CA 1
ATOM 1968 C C . GLN A 1 243 ? -16.702 -16.330 19.364 1.00 94.81 243 GLN A C 1
ATOM 1970 O O . GLN A 1 243 ? -17.745 -16.895 19.046 1.00 94.81 243 GLN A O 1
ATOM 1975 N N . ILE A 1 244 ? -16.424 -15.080 18.977 1.00 96.75 244 ILE A N 1
ATOM 1976 C CA . ILE A 1 244 ? -17.427 -14.172 18.404 1.00 96.75 244 ILE A CA 1
ATOM 1977 C C . ILE A 1 244 ? -18.073 -14.713 17.127 1.00 96.75 244 ILE A C 1
ATOM 1979 O O . ILE A 1 244 ? -19.259 -14.490 16.912 1.00 96.75 244 ILE A O 1
ATOM 1983 N N . GLY A 1 245 ? -17.332 -15.472 16.313 1.00 92.81 245 GLY A N 1
ATOM 1984 C CA . GLY A 1 245 ? -17.823 -16.011 15.043 1.00 92.81 245 GLY A CA 1
ATOM 1985 C C . GLY A 1 245 ? -19.088 -16.872 15.162 1.00 92.81 245 GLY A C 1
ATOM 1986 O O . GLY A 1 245 ? -19.876 -16.891 14.220 1.00 92.81 245 GLY A O 1
ATOM 1987 N N . GLU A 1 246 ? -19.325 -17.533 16.304 1.00 92.00 246 GLU A N 1
ATOM 1988 C CA . GLU A 1 246 ? -20.542 -18.336 16.544 1.00 92.00 246 GLU A CA 1
ATOM 1989 C C . GLU A 1 246 ? -21.808 -17.482 16.719 1.00 92.00 246 GLU A C 1
ATOM 1991 O O . GLU A 1 246 ? -22.914 -17.985 16.546 1.00 92.00 246 GLU A O 1
ATOM 1996 N N . PHE A 1 247 ? -21.645 -16.192 17.019 1.00 96.62 247 PHE A N 1
ATOM 1997 C CA . PHE A 1 247 ? -22.730 -15.265 17.330 1.00 96.62 247 PHE A CA 1
ATOM 1998 C C . PHE A 1 247 ? -23.000 -14.275 16.190 1.00 96.62 247 PHE A C 1
ATOM 2000 O O . PHE A 1 247 ? -23.880 -13.429 16.311 1.00 96.62 247 PHE A O 1
ATOM 2007 N N . LEU A 1 248 ? -22.260 -14.329 15.077 1.00 96.56 248 LEU A N 1
ATOM 2008 C CA . LEU A 1 248 ? -22.403 -13.357 13.990 1.00 96.56 248 LEU A CA 1
ATOM 2009 C C . LEU A 1 248 ? -23.405 -13.806 12.929 1.00 96.56 248 LEU A C 1
ATOM 2011 O O . LEU A 1 248 ? -23.372 -14.933 12.432 1.00 96.56 248 LEU A O 1
ATOM 2015 N N . THR A 1 249 ? -24.243 -12.869 12.497 1.00 94.44 249 THR A N 1
ATOM 2016 C CA . THR A 1 249 ? -24.990 -13.004 11.243 1.00 94.44 249 THR A CA 1
ATOM 2017 C C . THR A 1 249 ? -24.045 -12.924 10.028 1.00 94.44 249 THR A C 1
ATOM 2019 O O . THR A 1 249 ? -22.952 -12.357 10.118 1.00 94.44 249 THR A O 1
ATOM 2022 N N . PRO A 1 250 ? -24.426 -13.462 8.852 1.00 87.88 250 PRO A N 1
ATOM 2023 C CA . PRO A 1 250 ? -23.553 -13.472 7.670 1.00 87.88 250 PRO A CA 1
ATOM 2024 C C . PRO A 1 250 ? -23.153 -12.090 7.128 1.00 87.88 250 PRO A C 1
ATOM 2026 O O . PRO A 1 250 ? -22.163 -11.979 6.401 1.00 87.88 250 PRO A O 1
ATOM 2029 N N . ASP A 1 251 ? -23.936 -11.052 7.417 1.00 88.31 251 ASP A N 1
ATOM 2030 C CA . ASP A 1 251 ? -23.707 -9.662 7.017 1.00 88.31 251 ASP A CA 1
ATOM 2031 C C . ASP A 1 251 ? -23.255 -8.769 8.183 1.00 88.31 251 ASP A C 1
ATOM 2033 O O . ASP A 1 251 ? -23.237 -7.538 8.042 1.00 88.31 251 ASP A O 1
ATOM 2037 N N . ALA A 1 252 ? -22.866 -9.381 9.306 1.00 94.94 252 ALA A N 1
ATOM 2038 C CA . ALA A 1 252 ? -22.434 -8.668 10.493 1.00 94.94 252 ALA A CA 1
ATOM 2039 C C . ALA A 1 252 ? -21.229 -7.758 10.231 1.00 94.94 252 ALA A C 1
ATOM 2041 O O . ALA A 1 252 ? -20.328 -8.071 9.444 1.00 94.94 252 ALA A O 1
ATOM 2042 N N . VAL A 1 253 ? -21.195 -6.635 10.944 1.00 94.25 253 VAL A N 1
ATOM 2043 C CA . VAL A 1 253 ? -20.062 -5.706 10.963 1.00 94.25 253 VAL A CA 1
ATOM 2044 C C . VAL A 1 253 ? -19.503 -5.650 12.374 1.00 94.25 253 VAL A C 1
ATOM 2046 O O . VAL A 1 253 ? -20.245 -5.403 13.315 1.00 94.25 253 VAL A O 1
ATOM 2049 N N . LEU A 1 254 ? -18.196 -5.839 12.522 1.00 97.44 254 LEU A N 1
ATOM 2050 C CA . LEU A 1 254 ? -17.499 -5.723 13.800 1.00 97.44 254 LEU A CA 1
ATOM 2051 C C . LEU A 1 254 ? -16.530 -4.546 13.746 1.00 97.44 254 LEU A C 1
ATOM 2053 O O . LEU A 1 254 ? -15.740 -4.457 12.815 1.00 97.44 254 LEU A O 1
ATOM 2057 N N . CYS A 1 255 ? -16.571 -3.642 14.718 1.00 95.88 255 CYS A N 1
ATOM 2058 C CA . CYS A 1 255 ? -15.697 -2.475 14.796 1.00 95.88 255 CYS A CA 1
ATOM 2059 C C . CYS A 1 255 ? -15.104 -2.355 16.196 1.00 95.88 255 CYS A C 1
ATOM 2061 O O . CYS A 1 255 ? -15.843 -2.177 17.160 1.00 95.88 255 CYS A O 1
ATOM 2063 N N . ILE A 1 256 ? -13.777 -2.389 16.304 1.00 95.94 256 ILE A N 1
ATOM 2064 C CA . ILE A 1 256 ? -13.078 -2.156 17.574 1.00 95.94 256 ILE A CA 1
ATOM 2065 C C . ILE A 1 256 ? -12.139 -0.956 17.468 1.00 95.94 256 ILE A C 1
ATOM 2067 O O . ILE A 1 256 ? -11.557 -0.715 16.405 1.00 95.94 256 ILE A O 1
ATOM 2071 N N . SER A 1 257 ? -11.987 -0.201 18.554 1.00 92.06 257 SER A N 1
ATOM 2072 C CA . SER A 1 257 ? -10.936 0.809 18.688 1.00 92.06 257 SER A CA 1
ATOM 2073 C C . SER A 1 257 ? -9.655 0.187 19.249 1.00 92.06 257 SER A C 1
ATOM 2075 O O . SER A 1 257 ? -9.673 -0.753 20.039 1.00 92.06 257 SER A O 1
ATOM 2077 N N . THR A 1 258 ? -8.512 0.700 18.808 1.00 88.94 258 THR A N 1
ATOM 2078 C CA . THR A 1 258 ? -7.185 0.266 19.257 1.00 88.94 258 THR A CA 1
ATOM 2079 C C . THR A 1 258 ? -6.207 1.435 19.225 1.00 88.94 258 THR A C 1
ATOM 2081 O O . THR A 1 258 ? -6.361 2.352 18.415 1.00 88.94 258 THR A O 1
ATOM 2084 N N . HIS A 1 259 ? -5.188 1.408 20.081 1.00 85.94 259 HIS A N 1
ATOM 2085 C CA . HIS A 1 259 ? -4.190 2.467 20.178 1.00 85.94 259 HIS A CA 1
ATOM 2086 C C . HIS A 1 259 ? -2.847 2.059 19.567 1.00 85.94 259 HIS A C 1
ATOM 2088 O O . HIS A 1 259 ? -2.225 1.066 19.947 1.00 85.94 259 HIS A O 1
ATOM 2094 N N . GLU A 1 260 ? -2.410 2.852 18.593 1.00 80.00 260 GLU A N 1
ATOM 2095 C CA . GLU A 1 260 ? -1.180 2.694 17.817 1.00 80.00 260 GLU A CA 1
ATOM 2096 C C . GLU A 1 260 ? -0.967 1.257 17.306 1.00 80.00 260 GLU A C 1
ATOM 2098 O O . GLU A 1 260 ? 0.094 0.676 17.531 1.00 80.00 260 GLU A O 1
ATOM 2103 N N . PRO A 1 261 ? -1.938 0.651 16.590 1.00 76.38 261 PRO A N 1
ATOM 2104 C CA . PRO A 1 261 ? -1.898 -0.777 16.254 1.00 76.38 261 PRO A CA 1
ATOM 2105 C C . PRO A 1 261 ? -0.753 -1.169 15.309 1.00 76.38 261 PRO A C 1
ATOM 2107 O O . PRO A 1 261 ? -0.512 -2.352 15.095 1.00 76.38 261 PRO A O 1
ATOM 2110 N N . PHE A 1 262 ? -0.039 -0.191 14.754 1.00 73.69 262 PHE A N 1
ATOM 2111 C CA . PHE A 1 262 ? 1.114 -0.376 13.870 1.00 73.69 262 PHE A CA 1
ATOM 2112 C C . PHE A 1 262 ? 2.461 -0.210 14.581 1.00 73.69 262 PHE A C 1
ATOM 2114 O O . PHE A 1 262 ? 3.499 -0.289 13.929 1.00 73.69 262 PHE A O 1
ATOM 2121 N N . LYS A 1 263 ? 2.468 0.046 15.895 1.00 71.69 263 LYS A N 1
ATOM 2122 C CA . LYS A 1 263 ? 3.688 0.288 16.666 1.00 71.69 263 LYS A CA 1
ATOM 2123 C C . LYS A 1 263 ? 3.906 -0.777 17.732 1.00 71.69 263 LYS A C 1
ATOM 2125 O O . LYS A 1 263 ? 2.967 -1.194 18.412 1.00 71.69 263 LYS A O 1
ATOM 2130 N N . THR A 1 264 ? 5.170 -1.158 17.896 1.00 73.19 264 THR A N 1
ATOM 2131 C CA . THR A 1 264 ? 5.655 -2.009 18.992 1.00 73.19 264 THR A CA 1
ATOM 2132 C C . THR A 1 264 ? 5.859 -1.233 20.287 1.00 73.19 264 THR A C 1
ATOM 2134 O O . THR A 1 264 ? 5.834 -1.820 21.358 1.00 73.19 264 THR A O 1
ATOM 2137 N N . ILE A 1 265 ? 6.036 0.083 20.216 1.00 79.38 265 ILE A N 1
ATOM 2138 C CA . ILE A 1 265 ? 6.191 0.950 21.383 1.00 79.38 265 ILE A CA 1
ATOM 2139 C C . ILE A 1 265 ? 5.156 2.059 21.268 1.00 79.38 265 ILE A C 1
ATOM 2141 O O . ILE A 1 265 ? 5.065 2.710 20.224 1.00 79.38 265 ILE A O 1
ATOM 2145 N N . SER A 1 266 ? 4.374 2.233 22.327 1.00 77.31 266 SER A N 1
ATOM 2146 C CA . SER A 1 266 ? 3.306 3.222 22.401 1.00 77.31 266 SER A CA 1
ATOM 2147 C C . SER A 1 266 ? 3.646 4.273 23.444 1.00 77.31 266 SER A C 1
ATOM 2149 O O . SER A 1 266 ? 4.082 3.932 24.543 1.00 77.31 266 SER A O 1
ATOM 2151 N N . TYR A 1 267 ? 3.402 5.538 23.116 1.00 74.88 267 TYR A N 1
ATOM 2152 C CA . TYR A 1 267 ? 3.588 6.666 24.027 1.00 74.88 267 TYR A CA 1
ATOM 2153 C C . TYR A 1 267 ? 2.269 7.407 24.209 1.00 74.88 267 TYR A C 1
ATOM 2155 O O . TYR A 1 267 ? 1.494 7.542 23.261 1.00 74.88 267 TYR A O 1
ATOM 2163 N N . ILE A 1 268 ? 2.053 7.942 25.406 1.00 65.75 268 ILE A N 1
ATOM 2164 C CA . ILE A 1 268 ? 1.060 8.989 25.644 1.00 65.75 268 ILE A CA 1
ATOM 2165 C C . ILE A 1 268 ? 1.830 10.311 25.724 1.00 65.75 268 ILE A C 1
ATOM 2167 O O . ILE A 1 268 ? 2.960 10.340 26.214 1.00 65.75 268 ILE A O 1
ATOM 2171 N N . GLU A 1 269 ? 1.262 11.390 25.176 1.00 52.59 269 GLU A N 1
ATOM 2172 C CA . GLU A 1 269 ? 1.874 12.720 25.265 1.00 52.59 269 GLU A CA 1
ATOM 2173 C C . GLU A 1 269 ? 2.222 13.030 26.728 1.00 52.59 269 GLU A C 1
ATOM 2175 O O . GLU A 1 269 ? 1.449 12.690 27.617 1.00 52.59 269 GLU A O 1
ATOM 2180 N N . GLU A 1 270 ? 3.379 13.662 26.961 1.00 52.88 270 GLU A N 1
ATOM 2181 C CA . GLU A 1 270 ? 3.876 14.088 28.287 1.00 52.88 270 GLU A CA 1
ATOM 2182 C C . GLU A 1 270 ? 4.623 13.022 29.118 1.00 52.88 270 GLU A C 1
ATOM 2184 O O . GLU A 1 270 ? 5.142 13.361 30.182 1.00 52.88 270 GLU A O 1
ATOM 2189 N N . GLN A 1 271 ? 4.760 11.774 28.645 1.00 63.66 271 GLN A N 1
ATOM 2190 C CA . GLN A 1 271 ? 5.565 10.739 29.321 1.00 63.66 271 GLN A CA 1
ATOM 2191 C C . GLN A 1 271 ? 6.915 10.497 28.624 1.00 63.66 271 GLN A C 1
ATOM 2193 O O . GLN A 1 271 ? 6.970 10.343 27.405 1.00 63.66 271 GLN A O 1
ATOM 2198 N N . GLU A 1 272 ? 8.005 10.454 29.403 1.00 61.41 272 GLU A N 1
ATOM 2199 C CA . GLU A 1 272 ? 9.345 10.073 28.912 1.00 61.41 272 GLU A CA 1
ATOM 2200 C C . GLU A 1 272 ? 9.451 8.558 28.670 1.00 61.41 272 GLU A C 1
ATOM 2202 O O . GLU A 1 272 ? 10.066 8.118 27.697 1.00 61.41 272 GLU A O 1
ATOM 2207 N N . ASP A 1 273 ? 8.804 7.764 29.527 1.00 72.50 273 ASP A N 1
ATOM 2208 C CA . ASP A 1 273 ? 8.757 6.310 29.412 1.00 72.50 273 ASP A CA 1
ATOM 2209 C C . ASP A 1 273 ? 7.608 5.847 28.497 1.00 72.50 273 ASP A C 1
ATOM 2211 O O . ASP A 1 273 ? 6.531 6.454 28.481 1.00 72.50 273 ASP A O 1
ATOM 2215 N N . PRO A 1 274 ? 7.794 4.751 27.740 1.00 77.62 274 PRO A N 1
ATOM 2216 C CA . PRO A 1 274 ? 6.738 4.197 26.906 1.00 77.62 274 PRO A CA 1
ATOM 2217 C C . PRO A 1 274 ? 5.587 3.648 27.758 1.00 77.62 274 PRO A C 1
ATOM 2219 O O . PRO A 1 274 ? 5.795 2.859 28.681 1.00 77.62 274 PRO A O 1
ATOM 2222 N N . TRP A 1 275 ? 4.361 4.016 27.385 1.00 79.69 275 TRP A N 1
ATOM 2223 C CA . TRP A 1 275 ? 3.127 3.569 28.032 1.00 79.69 275 TRP A CA 1
ATOM 2224 C C . TRP A 1 275 ? 2.892 2.062 27.862 1.00 79.69 275 TRP A C 1
ATOM 2226 O O . TRP A 1 275 ? 2.431 1.393 28.784 1.00 79.69 275 TRP A O 1
ATOM 2236 N N . ASP A 1 276 ? 3.234 1.517 26.689 1.00 86.69 276 ASP A N 1
ATOM 2237 C CA . ASP A 1 276 ? 3.158 0.083 26.409 1.00 86.69 276 ASP A CA 1
ATOM 2238 C C . ASP A 1 276 ? 4.296 -0.359 25.478 1.00 86.69 276 ASP A C 1
ATOM 2240 O O . ASP A 1 276 ? 4.707 0.367 24.567 1.00 86.69 276 ASP A O 1
ATOM 2244 N N . ILE A 1 277 ? 4.794 -1.575 25.707 1.00 82.44 277 ILE A N 1
ATOM 2245 C CA . ILE A 1 277 ? 5.852 -2.206 24.912 1.00 82.44 277 ILE A CA 1
ATOM 2246 C C . ILE A 1 277 ? 5.357 -3.579 24.478 1.00 82.44 277 ILE A C 1
ATOM 2248 O O . ILE A 1 277 ? 5.043 -4.445 25.292 1.00 82.44 277 ILE A O 1
ATOM 2252 N N . ARG A 1 278 ? 5.345 -3.794 23.174 1.00 85.56 278 ARG A N 1
ATOM 2253 C CA . ARG A 1 278 ? 4.697 -4.913 22.506 1.00 85.56 278 ARG A CA 1
ATOM 2254 C C . ARG A 1 278 ? 5.751 -5.643 21.679 1.00 85.56 278 ARG A C 1
ATOM 2256 O O . ARG A 1 278 ? 6.571 -4.987 21.037 1.00 85.56 278 ARG A O 1
ATOM 2263 N N . PRO A 1 279 ? 5.747 -6.984 21.664 1.00 77.00 279 PRO A N 1
ATOM 2264 C CA . PRO A 1 279 ? 6.738 -7.753 20.916 1.00 77.00 279 PRO A CA 1
ATOM 2265 C C . PRO A 1 279 ? 6.620 -7.514 19.407 1.00 77.00 279 PRO A C 1
ATOM 2267 O O . PRO A 1 279 ? 7.631 -7.442 18.719 1.00 77.00 279 PRO A O 1
ATOM 2270 N N . VAL A 1 280 ? 5.386 -7.349 18.925 1.00 73.06 280 VAL A N 1
ATOM 2271 C CA . VAL A 1 280 ? 5.021 -7.033 17.540 1.00 73.06 280 VAL A CA 1
ATOM 2272 C C . VAL A 1 280 ? 3.844 -6.039 17.553 1.00 73.06 280 VAL A C 1
ATOM 2274 O O . VAL A 1 280 ? 3.134 -5.948 18.565 1.00 73.06 280 VAL A O 1
ATOM 2277 N N . PRO A 1 281 ? 3.607 -5.271 16.478 1.00 77.06 281 PRO A N 1
ATOM 2278 C CA . PRO A 1 281 ? 2.460 -4.402 16.322 1.00 77.06 281 PRO A CA 1
ATOM 2279 C C . PRO A 1 281 ? 1.147 -5.162 16.544 1.00 77.06 281 PRO A C 1
ATOM 2281 O O . PRO A 1 281 ? 0.956 -6.249 15.990 1.00 77.06 281 PRO A O 1
ATOM 2284 N N . PRO A 1 282 ? 0.200 -4.599 17.313 1.00 82.12 282 PRO A N 1
ATOM 2285 C CA . PRO A 1 282 ? -1.070 -5.260 17.608 1.00 82.12 282 PRO A CA 1
ATOM 2286 C C . PRO A 1 282 ? -1.852 -5.693 16.370 1.00 82.12 282 PRO A C 1
ATOM 2288 O O . PRO A 1 282 ? -2.515 -6.726 16.401 1.00 82.12 282 PRO A O 1
ATOM 2291 N N . ILE A 1 283 ? -1.754 -4.941 15.266 1.00 81.44 283 ILE A N 1
ATOM 2292 C CA . ILE A 1 283 ? -2.484 -5.235 14.029 1.00 81.44 283 ILE A CA 1
ATOM 2293 C C . ILE A 1 283 ? -2.204 -6.640 13.497 1.00 81.44 283 ILE A C 1
ATOM 2295 O O . ILE A 1 283 ? -3.077 -7.247 12.882 1.00 81.44 283 ILE A O 1
ATOM 2299 N N . GLU A 1 284 ? -1.010 -7.164 13.743 1.00 70.75 284 GLU A N 1
ATOM 2300 C CA . GLU A 1 284 ? -0.591 -8.476 13.266 1.00 70.75 284 GLU A CA 1
ATOM 2301 C C . GLU A 1 284 ? -1.280 -9.589 14.033 1.00 70.75 284 GLU A C 1
ATOM 2303 O O . GLU A 1 284 ? -1.955 -10.438 13.447 1.00 70.75 284 GLU A O 1
ATOM 2308 N N . ASN A 1 285 ? -1.214 -9.494 15.361 1.00 85.75 285 ASN A N 1
ATOM 2309 C CA . ASN A 1 285 ? -1.940 -10.375 16.260 1.00 85.75 285 ASN A CA 1
ATOM 2310 C C . ASN A 1 285 ? -3.441 -10.324 15.967 1.00 85.75 285 ASN A C 1
ATOM 2312 O O . ASN A 1 285 ? -4.073 -11.361 15.796 1.00 85.75 285 ASN A O 1
ATOM 2316 N N . PHE A 1 286 ? -4.019 -9.128 15.838 1.00 88.94 286 PHE A N 1
ATOM 2317 C CA . PHE A 1 286 ? -5.461 -8.973 15.644 1.00 88.94 286 PHE A CA 1
ATOM 2318 C C . PHE A 1 286 ? -5.935 -9.488 14.285 1.00 88.94 286 PHE A C 1
ATOM 2320 O O . PHE A 1 286 ? -7.002 -10.095 14.211 1.00 88.94 286 PHE A O 1
ATOM 2327 N N . ARG A 1 287 ? -5.151 -9.307 13.212 1.00 78.69 287 ARG A N 1
ATOM 2328 C CA . ARG A 1 287 ? -5.441 -9.924 11.908 1.00 78.69 287 ARG A CA 1
ATOM 2329 C C . ARG A 1 287 ? -5.442 -11.440 12.005 1.00 78.69 287 ARG A C 1
ATOM 2331 O O . ARG A 1 287 ? -6.364 -12.066 11.489 1.00 78.69 287 ARG A O 1
ATOM 2338 N N . GLU A 1 288 ? -4.444 -12.016 12.665 1.00 80.12 288 GLU A N 1
ATOM 2339 C CA . GLU A 1 288 ? -4.342 -13.465 12.799 1.00 80.12 288 GLU A CA 1
ATOM 2340 C C . GLU A 1 288 ? -5.457 -14.036 13.681 1.00 80.12 288 GLU A C 1
ATOM 2342 O O . GLU A 1 288 ? -6.098 -15.015 13.300 1.00 80.12 288 GLU A O 1
ATOM 2347 N N . PHE A 1 289 ? -5.761 -13.401 14.815 1.00 92.44 289 PHE A N 1
ATOM 2348 C CA . PHE A 1 289 ? -6.863 -13.814 15.684 1.00 92.44 289 PHE A CA 1
ATOM 2349 C C . PHE A 1 289 ? -8.202 -13.737 14.950 1.00 92.44 289 PHE A C 1
ATOM 2351 O O . PHE A 1 289 ? -8.958 -14.708 14.963 1.00 92.44 289 PHE A O 1
ATOM 2358 N N . ALA A 1 290 ? -8.469 -12.632 14.246 1.00 87.31 290 ALA A N 1
ATOM 2359 C CA . ALA A 1 290 ? -9.672 -12.483 13.436 1.00 87.31 290 ALA A CA 1
ATOM 2360 C C . ALA A 1 290 ? -9.756 -13.560 12.348 1.00 87.31 290 ALA A C 1
ATOM 2362 O O . ALA A 1 290 ? -10.789 -14.215 12.220 1.00 87.31 290 ALA A O 1
ATOM 2363 N N . ARG A 1 291 ? -8.661 -13.812 11.619 1.00 82.38 291 ARG A N 1
ATOM 2364 C CA . ARG A 1 291 ? -8.596 -14.849 10.580 1.00 82.38 291 ARG A CA 1
ATOM 2365 C C . ARG A 1 291 ? -8.915 -16.234 11.146 1.00 82.38 291 ARG A C 1
ATOM 2367 O O . ARG A 1 291 ? -9.706 -16.966 10.552 1.00 82.38 291 ARG A O 1
ATOM 2374 N N . GLN A 1 292 ? -8.342 -16.585 12.299 1.00 81.50 292 GLN A N 1
ATOM 2375 C CA . GLN A 1 292 ? -8.643 -17.835 13.011 1.00 81.50 292 GLN A CA 1
ATOM 2376 C C . GLN A 1 292 ? -10.114 -17.908 13.451 1.00 81.50 292 GLN A C 1
ATOM 2378 O O . GLN A 1 292 ? -10.718 -18.976 13.390 1.00 81.50 292 GLN A O 1
ATOM 2383 N N . GLY A 1 293 ? -10.698 -16.769 13.825 1.00 84.69 293 GLY A N 1
ATOM 2384 C CA . GLY A 1 293 ? -12.116 -16.597 14.144 1.00 84.69 293 GLY A CA 1
ATOM 2385 C C . GLY A 1 293 ? -13.061 -16.554 12.938 1.00 84.69 293 GLY A C 1
ATOM 2386 O O . GLY A 1 293 ? -14.253 -16.308 13.104 1.00 84.69 293 GLY A O 1
ATOM 2387 N N . GLY A 1 294 ? -12.561 -16.757 11.713 1.00 84.06 294 GLY A N 1
ATOM 2388 C CA . GLY A 1 294 ? -13.373 -16.688 10.496 1.00 84.06 294 GLY A CA 1
ATOM 2389 C C . GLY A 1 294 ? -13.772 -15.266 10.089 1.00 84.06 294 GLY A C 1
ATOM 2390 O O . GLY A 1 294 ? -14.685 -15.087 9.286 1.00 84.06 294 GLY A O 1
ATOM 2391 N N . LEU A 1 295 ? -13.081 -14.246 10.584 1.00 86.50 295 LEU A N 1
ATOM 2392 C CA . LEU A 1 295 ? -13.287 -12.834 10.274 1.00 86.50 295 LEU A CA 1
ATOM 2393 C C . LEU A 1 295 ? -12.156 -12.296 9.389 1.00 86.50 295 LEU A C 1
ATOM 2395 O O . LEU A 1 295 ? -11.005 -12.711 9.491 1.00 86.50 295 LEU A O 1
ATOM 2399 N N . THR A 1 296 ? -12.478 -11.335 8.531 1.00 78.62 296 THR A N 1
ATOM 2400 C CA . THR A 1 296 ? -11.507 -10.622 7.694 1.00 78.62 296 THR A CA 1
ATOM 2401 C C . THR A 1 296 ? -11.493 -9.150 8.078 1.00 78.62 296 THR A C 1
ATOM 2403 O O . THR A 1 296 ? -12.550 -8.523 8.161 1.00 78.62 296 THR A O 1
ATOM 2406 N N . LEU A 1 297 ? -10.301 -8.583 8.281 1.00 77.38 297 LEU A N 1
ATOM 2407 C CA . LEU A 1 297 ? -10.130 -7.141 8.449 1.00 77.38 297 LEU A CA 1
ATOM 2408 C C . LEU A 1 297 ? -10.444 -6.437 7.121 1.00 77.38 297 LEU A C 1
ATOM 2410 O O . LEU A 1 297 ? -9.698 -6.549 6.153 1.00 77.38 297 LEU A O 1
ATOM 2414 N N . SER A 1 298 ? -11.554 -5.711 7.091 1.00 65.50 298 SER A N 1
ATOM 2415 C CA . SER A 1 298 ? -12.104 -5.058 5.900 1.00 65.50 298 SER A CA 1
ATOM 2416 C C . SER A 1 298 ? -11.704 -3.585 5.776 1.00 65.50 298 SER A C 1
ATOM 2418 O O . SER A 1 298 ? -11.629 -3.054 4.667 1.00 65.50 298 SER A O 1
ATOM 2420 N N . LEU A 1 299 ? -11.446 -2.910 6.901 1.00 67.81 299 LEU A N 1
ATOM 2421 C CA . LEU A 1 299 ? -11.107 -1.491 6.926 1.00 67.81 299 LEU A CA 1
ATOM 2422 C C . LEU A 1 299 ? -10.256 -1.150 8.151 1.00 67.81 299 LEU A C 1
ATOM 2424 O O . LEU A 1 299 ? -10.501 -1.624 9.256 1.00 67.81 299 LEU A O 1
ATOM 2428 N N . ILE A 1 300 ? -9.290 -0.263 7.937 1.00 74.31 300 ILE A N 1
ATOM 2429 C CA . ILE A 1 300 ? -8.563 0.454 8.982 1.00 74.31 300 ILE A CA 1
ATOM 2430 C C . ILE A 1 300 ? -8.876 1.932 8.770 1.00 74.31 300 ILE A C 1
ATOM 2432 O O . ILE A 1 300 ? -8.659 2.454 7.673 1.00 74.31 300 ILE A O 1
ATOM 2436 N N . CYS A 1 301 ? -9.378 2.606 9.798 1.00 72.00 301 CYS A N 1
ATOM 2437 C CA . CYS A 1 301 ? -9.720 4.021 9.724 1.00 72.00 301 CYS A CA 1
ATOM 2438 C C . CYS A 1 301 ? -9.179 4.757 10.942 1.00 72.00 301 CYS A C 1
ATOM 2440 O O . CYS A 1 301 ? -9.346 4.297 12.066 1.00 72.00 301 CYS A O 1
ATOM 2442 N N . LYS A 1 302 ? -8.571 5.925 10.736 1.00 73.62 302 LYS A N 1
ATOM 2443 C CA . LYS A 1 302 ? -8.305 6.840 11.847 1.00 73.62 302 LYS A CA 1
ATOM 2444 C C . LYS A 1 302 ? -9.523 7.749 12.036 1.00 73.62 302 LYS A C 1
ATOM 2446 O O . LYS A 1 302 ? -10.049 8.230 11.031 1.00 73.62 302 LYS A O 1
ATOM 2451 N N . PRO A 1 303 ? -9.995 7.955 13.274 1.00 67.81 303 PRO A N 1
ATOM 2452 C CA . PRO A 1 303 ? -11.026 8.947 13.558 1.00 67.81 303 PRO A CA 1
ATOM 2453 C C . PRO A 1 303 ? -10.517 10.347 13.187 1.00 67.81 303 PRO A C 1
ATOM 2455 O O . PRO A 1 303 ? -9.314 10.616 13.234 1.00 67.81 303 PRO A O 1
ATOM 2458 N N . ALA A 1 304 ? -11.432 11.243 12.817 1.00 64.81 304 ALA A N 1
ATOM 2459 C CA . ALA A 1 304 ? -11.093 12.651 12.658 1.00 64.81 304 ALA A CA 1
ATOM 2460 C C . ALA A 1 304 ? -10.573 13.214 13.990 1.00 64.81 304 ALA A C 1
ATOM 2462 O O . ALA A 1 304 ? -11.061 12.851 15.061 1.00 64.81 304 ALA A O 1
ATOM 2463 N N . SER A 1 305 ? -9.573 14.093 13.917 1.00 61.03 305 SER A N 1
ATOM 2464 C CA . SER A 1 305 ? -9.045 14.770 15.100 1.00 61.03 305 SER A CA 1
ATOM 2465 C C . SER A 1 305 ? -10.072 15.772 15.609 1.00 61.03 305 SER A C 1
ATOM 2467 O O . SER A 1 305 ? -10.292 16.798 14.967 1.00 61.03 305 SER A O 1
ATOM 2469 N N . GLU A 1 306 ? -10.666 15.501 16.770 1.00 65.31 306 GLU A N 1
ATOM 2470 C CA . GLU A 1 306 ? -11.567 16.433 17.442 1.00 65.31 306 GLU A CA 1
ATOM 2471 C C . GLU A 1 306 ? -11.074 16.731 18.863 1.00 65.31 306 GLU A C 1
ATOM 2473 O O . GLU A 1 306 ? -10.704 15.795 19.572 1.00 65.31 306 GLU A O 1
ATOM 2478 N N . PRO A 1 307 ? -11.114 17.998 19.322 1.00 59.19 307 PRO A N 1
ATOM 2479 C CA . PRO A 1 307 ? -10.605 18.379 20.644 1.00 59.19 307 PRO A CA 1
ATOM 2480 C C . PRO A 1 307 ? -11.275 17.667 21.825 1.00 59.19 307 PRO A C 1
ATOM 2482 O O . PRO A 1 307 ? -10.714 17.627 22.912 1.00 59.19 307 PRO A O 1
ATOM 2485 N N . GLN A 1 308 ? -12.496 17.162 21.632 1.00 58.44 308 GLN A N 1
ATOM 2486 C CA . GLN A 1 308 ? -13.325 16.602 22.702 1.00 58.44 308 GLN A CA 1
ATOM 2487 C C . GLN A 1 308 ? -13.160 15.093 22.883 1.00 58.44 308 GLN A C 1
ATOM 2489 O O . GLN A 1 308 ? -13.600 14.552 23.892 1.00 58.44 308 GLN A O 1
ATOM 2494 N N . ILE A 1 309 ? -12.571 14.396 21.914 1.00 60.84 309 ILE A N 1
ATOM 2495 C CA . ILE A 1 309 ? -12.368 12.957 22.038 1.00 60.84 309 ILE A CA 1
ATOM 2496 C C . ILE A 1 309 ? -11.037 12.773 22.776 1.00 60.84 309 ILE A C 1
ATOM 2498 O O . ILE A 1 309 ? -9.974 13.163 22.287 1.00 60.84 309 ILE A O 1
ATOM 2502 N N . ALA A 1 310 ? -11.089 12.205 23.977 1.00 54.31 310 ALA A N 1
ATOM 2503 C CA . ALA A 1 310 ? -9.881 11.895 24.726 1.00 54.31 310 ALA A CA 1
ATOM 2504 C C . ALA A 1 310 ? -9.087 10.799 23.993 1.00 54.31 310 ALA A C 1
ATOM 2506 O O . ALA A 1 310 ? -9.666 9.905 23.378 1.00 54.31 310 ALA A O 1
ATOM 2507 N N . MET A 1 311 ? -7.752 10.861 24.054 1.00 58.00 311 MET A N 1
ATOM 2508 C CA . MET A 1 311 ? -6.860 9.813 23.528 1.00 58.00 311 MET A CA 1
ATOM 2509 C C . MET A 1 311 ? -6.963 9.540 22.007 1.00 58.00 311 MET A C 1
ATOM 2511 O O . MET A 1 311 ? -6.558 8.476 21.542 1.00 58.00 311 MET A O 1
ATOM 2515 N N . VAL A 1 312 ? -7.444 10.497 21.193 1.00 53.53 312 VAL A N 1
ATOM 2516 C CA . VAL A 1 312 ? -7.508 10.343 19.716 1.00 53.53 312 VAL A CA 1
ATOM 2517 C C . VAL A 1 312 ? -6.142 10.099 19.102 1.00 53.53 312 VAL A C 1
ATOM 2519 O O . VAL A 1 312 ? -6.017 9.356 18.125 1.00 53.53 312 VAL A O 1
ATOM 2522 N N . LYS A 1 313 ? -5.107 10.751 19.635 1.00 61.50 313 LYS A N 1
ATOM 2523 C CA . LYS A 1 313 ? -3.761 10.632 19.092 1.00 61.50 313 LYS A CA 1
ATOM 2524 C C . LYS A 1 313 ? -3.286 9.194 19.286 1.00 61.50 313 LYS A C 1
ATOM 2526 O O . LYS A 1 313 ? -3.069 8.746 20.400 1.00 61.50 313 LYS A O 1
ATOM 2531 N N . GLY A 1 314 ? -3.196 8.465 18.178 1.00 65.69 314 GLY A N 1
ATOM 2532 C CA . GLY A 1 314 ? -2.863 7.042 18.157 1.00 65.69 314 GLY A CA 1
ATOM 2533 C C . GLY A 1 314 ? -4.071 6.106 18.044 1.00 65.69 314 GLY A C 1
ATOM 2534 O O . GLY A 1 314 ? -3.896 4.977 17.585 1.00 65.69 314 GLY A O 1
ATOM 2535 N N . MET A 1 315 ? -5.294 6.553 18.350 1.00 81.50 315 MET A N 1
ATOM 2536 C CA . MET A 1 315 ? -6.500 5.733 18.195 1.00 81.50 315 MET A CA 1
ATOM 2537 C C . MET A 1 315 ? -6.769 5.398 16.721 1.00 81.50 315 MET A C 1
ATOM 2539 O O . MET A 1 315 ? -6.631 6.230 15.823 1.00 81.50 315 MET A O 1
ATOM 2543 N N . THR A 1 316 ? -7.152 4.153 16.461 1.00 81.50 316 THR A N 1
ATOM 2544 C CA . THR A 1 316 ? -7.486 3.617 15.140 1.00 81.50 316 THR A CA 1
ATOM 2545 C C . THR A 1 316 ? -8.679 2.671 15.268 1.00 81.50 316 THR A C 1
ATOM 2547 O O . THR A 1 316 ? -8.734 1.870 16.195 1.00 81.50 316 THR A O 1
ATOM 2550 N N . PHE A 1 317 ? -9.621 2.737 14.331 1.00 86.06 317 PHE A N 1
ATOM 2551 C CA . PHE A 1 317 ? -10.706 1.772 14.190 1.00 86.06 317 PHE A CA 1
ATOM 2552 C C . PHE A 1 317 ? -10.305 0.633 13.261 1.00 86.06 317 PHE A C 1
ATOM 2554 O O . PHE A 1 317 ? -9.798 0.867 12.158 1.00 86.06 317 PHE A O 1
ATOM 2561 N N . LEU A 1 318 ? -10.585 -0.592 13.694 1.00 85.00 318 LEU A N 1
ATOM 2562 C CA . LEU A 1 318 ? -10.442 -1.808 12.906 1.00 85.00 318 LEU A CA 1
ATOM 2563 C C . LEU A 1 318 ? -11.826 -2.402 12.655 1.00 85.00 318 LEU A C 1
ATOM 2565 O O . LEU A 1 318 ? -12.523 -2.778 13.598 1.00 85.00 318 LEU A O 1
ATOM 2569 N N . LEU A 1 319 ? -12.214 -2.479 11.382 1.00 87.81 319 LEU A N 1
ATOM 2570 C CA . LEU A 1 319 ? -13.498 -3.022 10.955 1.00 87.81 319 LEU A CA 1
ATOM 2571 C C . LEU A 1 319 ? -13.313 -4.424 10.372 1.00 87.81 319 LEU A C 1
ATOM 2573 O O . LEU A 1 319 ? -12.586 -4.600 9.392 1.00 87.81 319 LEU A O 1
ATOM 2577 N N . PHE A 1 320 ? -14.022 -5.408 10.905 1.00 88.94 320 PHE A N 1
ATOM 2578 C CA . PHE A 1 320 ? -13.991 -6.797 10.471 1.00 88.94 320 PHE A CA 1
ATOM 2579 C C . PHE A 1 320 ? -15.364 -7.248 9.969 1.00 88.94 320 PHE A C 1
ATOM 2581 O O . PHE A 1 320 ? -16.403 -6.773 10.428 1.00 88.94 320 PHE A O 1
ATOM 2588 N N . THR A 1 321 ? -15.363 -8.191 9.031 1.00 86.19 321 THR A N 1
ATOM 2589 C CA . THR A 1 321 ? -16.572 -8.829 8.491 1.00 86.19 321 THR A CA 1
ATOM 2590 C C . THR A 1 321 ? -16.388 -10.345 8.432 1.00 86.19 321 THR A C 1
ATOM 2592 O O . THR A 1 321 ? -15.253 -10.791 8.227 1.00 86.19 321 THR A O 1
ATOM 2595 N N . PRO A 1 322 ? -17.455 -11.155 8.552 1.00 88.69 322 PRO A N 1
ATOM 2596 C CA . PRO A 1 322 ? -17.380 -12.598 8.334 1.00 88.69 322 PRO A CA 1
ATOM 2597 C C . PRO A 1 322 ? -16.738 -12.949 6.984 1.00 88.69 322 PRO A C 1
ATOM 2599 O O . PRO A 1 322 ? -17.093 -12.398 5.940 1.00 88.69 322 PRO A O 1
ATOM 2602 N N . SER A 1 323 ? -15.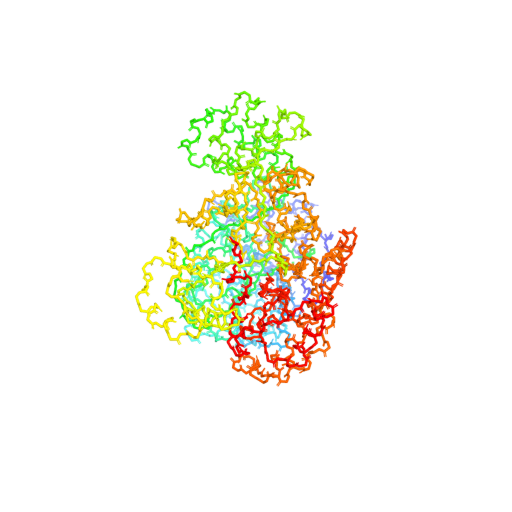775 -13.869 7.000 1.00 75.25 323 SER A N 1
ATOM 2603 C CA . SER A 1 323 ? -15.059 -14.317 5.804 1.00 75.25 323 SER A CA 1
ATOM 2604 C C . SER A 1 323 ? -15.969 -15.243 5.000 1.00 75.25 323 SER A C 1
ATOM 2606 O O . SER A 1 323 ? -16.291 -16.350 5.438 1.00 75.25 323 SER A O 1
ATOM 2608 N N . ARG A 1 324 ? -16.422 -14.811 3.818 1.00 54.91 324 ARG A N 1
ATOM 2609 C CA . ARG A 1 324 ? -17.179 -15.690 2.917 1.00 54.91 324 ARG A CA 1
ATOM 2610 C C . ARG A 1 324 ? -16.219 -16.736 2.333 1.00 54.91 324 ARG A C 1
ATOM 2612 O O . ARG A 1 324 ? -15.333 -16.386 1.567 1.00 54.91 324 ARG A O 1
ATOM 2619 N N . HIS A 1 325 ? -16.447 -17.998 2.706 1.00 35.56 325 HIS A N 1
ATOM 2620 C CA . HIS A 1 325 ? -15.661 -19.209 2.413 1.00 35.56 325 HIS A CA 1
ATOM 2621 C C . HIS A 1 325 ? -14.362 -19.392 3.226 1.00 35.56 325 HIS A C 1
ATOM 2623 O O . HIS A 1 325 ? -13.400 -18.643 3.099 1.00 35.56 325 HIS A O 1
ATOM 2629 N N . ARG A 1 326 ? -14.343 -20.462 4.046 1.00 28.95 326 ARG A N 1
ATOM 2630 C CA . ARG A 1 326 ? -13.151 -21.002 4.720 1.00 28.95 326 ARG A CA 1
ATOM 2631 C C . ARG A 1 326 ? -12.125 -21.433 3.669 1.00 28.95 326 ARG A C 1
ATOM 2633 O O . ARG A 1 326 ? -12.355 -22.412 2.965 1.00 28.95 326 ARG A O 1
ATOM 2640 N N . LEU A 1 327 ? -10.992 -20.744 3.622 1.00 23.78 327 LEU A N 1
ATOM 2641 C CA . LEU A 1 327 ? -9.751 -21.229 3.023 1.00 23.78 327 LEU A CA 1
ATOM 2642 C C . LEU A 1 327 ? -8.657 -21.156 4.096 1.00 23.78 327 LEU A C 1
ATOM 2644 O O . LEU A 1 327 ? -8.447 -20.118 4.723 1.00 23.78 327 LEU A O 1
ATOM 2648 N N . GLU A 1 328 ? -8.040 -22.304 4.364 1.00 25.23 328 GLU A N 1
ATOM 2649 C CA . GLU A 1 328 ? -6.993 -22.511 5.367 1.00 25.23 328 GLU A CA 1
ATOM 2650 C C . GLU A 1 328 ? -5.586 -22.157 4.832 1.00 25.23 328 GLU A C 1
ATOM 2652 O O . GLU A 1 328 ? -5.285 -22.470 3.683 1.00 25.23 328 GLU A O 1
ATOM 2657 N N . LEU A 1 329 ? -4.728 -21.649 5.749 1.00 23.00 329 LEU A N 1
ATOM 2658 C CA . LEU A 1 329 ? -3.234 -21.632 5.778 1.00 23.00 329 LEU A CA 1
ATOM 2659 C C . LEU A 1 329 ? -2.505 -20.610 4.850 1.00 23.00 329 LEU A C 1
ATOM 2661 O O . LEU A 1 329 ? -2.929 -20.426 3.722 1.00 23.00 329 LEU A O 1
ATOM 2665 N N . ARG A 1 330 ? -1.405 -19.897 5.198 1.00 22.39 330 ARG A N 1
ATOM 2666 C CA . ARG A 1 330 ? -0.343 -19.937 6.249 1.00 22.39 330 ARG A CA 1
ATOM 2667 C C . ARG A 1 330 ? 0.203 -18.515 6.600 1.00 22.39 330 ARG A C 1
ATOM 2669 O O . ARG A 1 330 ? -0.145 -17.578 5.886 1.00 22.39 330 ARG A O 1
ATOM 2676 N N . PRO A 1 331 ? 1.014 -18.364 7.678 1.00 29.03 331 PRO A N 1
ATOM 2677 C CA . PRO A 1 331 ? 1.279 -17.112 8.394 1.00 29.03 331 PRO A CA 1
ATOM 2678 C C . PRO A 1 331 ? 2.741 -16.635 8.312 1.00 29.03 331 PRO A C 1
ATOM 2680 O O . PRO A 1 331 ? 3.584 -17.097 9.079 1.00 29.03 331 PRO A O 1
ATOM 2683 N N . ASP A 1 332 ? 3.048 -15.677 7.443 1.00 23.62 332 ASP A N 1
ATOM 2684 C CA . ASP A 1 332 ? 4.361 -15.037 7.465 1.00 23.62 332 ASP A CA 1
ATOM 2685 C C . ASP A 1 332 ? 4.337 -13.721 6.676 1.00 23.62 332 ASP A C 1
ATOM 2687 O O . ASP A 1 332 ? 4.395 -13.747 5.452 1.00 23.62 332 ASP A O 1
ATOM 2691 N N . LEU A 1 333 ? 4.211 -12.580 7.374 1.00 21.39 333 LEU A N 1
ATOM 2692 C CA . LEU A 1 333 ? 4.858 -11.298 7.033 1.00 21.39 333 LEU A CA 1
ATOM 2693 C C . LEU A 1 333 ? 4.531 -10.214 8.077 1.00 21.39 333 LEU A C 1
ATOM 2695 O O . LEU A 1 333 ? 3.400 -9.732 8.158 1.00 21.39 333 LEU A O 1
ATOM 2699 N N . ASP A 1 334 ? 5.576 -9.871 8.830 1.00 21.48 334 ASP A N 1
ATOM 2700 C CA . ASP A 1 334 ? 5.651 -8.947 9.965 1.00 21.48 334 ASP A CA 1
ATOM 2701 C C . ASP A 1 334 ? 6.323 -7.628 9.488 1.00 21.48 334 ASP A C 1
ATOM 2703 O O . ASP A 1 334 ? 7.329 -7.658 8.775 1.00 21.48 334 ASP A O 1
ATOM 2707 N N . LEU A 1 335 ? 5.767 -6.495 9.935 1.00 26.83 335 LEU A N 1
ATOM 2708 C CA . LEU A 1 335 ? 6.404 -5.226 10.351 1.00 26.83 335 LEU A CA 1
ATOM 2709 C C . LEU A 1 335 ? 6.647 -3.998 9.435 1.00 26.83 335 LEU A C 1
ATOM 2711 O O . LEU A 1 335 ? 7.565 -3.935 8.628 1.00 26.83 335 LEU A O 1
ATOM 2715 N N . VAL A 1 336 ? 5.928 -2.931 9.837 1.00 26.92 336 VAL A N 1
ATOM 2716 C CA . VAL A 1 336 ? 6.383 -1.596 10.329 1.00 26.92 336 VAL A CA 1
ATOM 2717 C C . VAL A 1 336 ? 7.060 -0.583 9.394 1.00 26.92 336 VAL A C 1
ATOM 2719 O O . VAL A 1 336 ? 8.134 -0.800 8.850 1.00 26.92 336 VAL A O 1
ATOM 2722 N N . GLY A 1 337 ? 6.545 0.655 9.463 1.00 26.36 337 GLY A N 1
ATOM 2723 C CA . GLY A 1 337 ? 7.359 1.863 9.326 1.00 26.36 337 GLY A CA 1
ATOM 2724 C C . GLY A 1 337 ? 6.774 3.081 10.068 1.00 26.36 337 GLY A C 1
ATOM 2725 O O . GLY A 1 337 ? 5.568 3.331 10.074 1.00 26.36 337 GLY A O 1
ATOM 2726 N N . LEU A 1 338 ? 7.658 3.791 10.780 1.00 26.28 338 LEU A N 1
ATOM 2727 C CA . LEU A 1 338 ? 7.418 4.947 11.660 1.00 26.28 338 LEU A CA 1
ATOM 2728 C C . LEU A 1 338 ? 8.037 6.234 11.069 1.00 26.28 338 LEU A C 1
ATOM 2730 O O . LEU A 1 338 ? 8.975 6.158 10.277 1.00 26.28 338 LEU A O 1
ATOM 2734 N N . GLY A 1 339 ? 7.549 7.416 11.483 1.00 26.09 339 GLY A N 1
ATOM 2735 C CA . GLY A 1 339 ? 8.224 8.729 11.319 1.00 26.09 339 GLY A CA 1
ATOM 2736 C C . GLY A 1 339 ? 9.537 8.804 12.126 1.00 26.09 339 GLY A C 1
ATOM 2737 O O . GLY A 1 339 ? 9.925 7.806 12.713 1.00 26.09 339 GLY A O 1
ATOM 2738 N N . GLY A 1 340 ? 10.307 9.887 12.231 1.00 27.64 340 GLY A N 1
ATOM 2739 C CA . GLY A 1 340 ? 10.351 11.215 11.621 1.00 27.64 340 GLY A CA 1
ATOM 2740 C C . GLY A 1 340 ? 11.819 11.709 11.639 1.00 27.64 340 GLY A C 1
ATOM 2741 O O . GLY A 1 340 ? 12.682 11.098 12.263 1.00 27.64 340 GLY A O 1
ATOM 2742 N N . ALA A 1 341 ? 12.126 12.787 10.917 1.00 35.22 341 ALA A N 1
ATOM 2743 C CA . ALA A 1 341 ? 13.471 13.136 10.427 1.00 35.22 341 ALA A CA 1
ATOM 2744 C C . ALA A 1 341 ? 14.544 13.577 11.464 1.00 35.22 341 ALA A C 1
ATOM 2746 O O . ALA A 1 341 ? 15.611 14.025 11.053 1.00 35.22 341 ALA A O 1
ATOM 2747 N N . GLN A 1 342 ? 14.316 13.443 12.778 1.00 32.69 342 GLN A N 1
ATOM 2748 C CA . GLN A 1 342 ? 15.285 13.832 13.825 1.00 32.69 342 GLN A CA 1
ATOM 2749 C C . GLN A 1 342 ? 15.793 12.641 14.667 1.00 32.69 342 GLN A C 1
ATOM 2751 O O . GLN A 1 342 ? 16.977 12.586 14.989 1.00 32.69 342 GLN A O 1
ATOM 2756 N N . GLU A 1 343 ? 14.960 11.622 14.904 1.00 40.81 343 GLU A N 1
ATOM 2757 C CA . GLU A 1 343 ? 15.313 10.420 15.687 1.00 40.81 343 GLU A CA 1
ATOM 2758 C C . GLU A 1 343 ? 16.294 9.478 14.965 1.00 40.81 343 GLU A C 1
ATOM 2760 O O . GLU A 1 343 ? 17.034 8.733 15.604 1.00 40.81 343 GLU A O 1
ATOM 2765 N N . ALA A 1 344 ? 16.345 9.510 13.628 1.00 41.06 344 ALA A N 1
ATOM 2766 C CA . ALA A 1 344 ? 17.197 8.607 12.848 1.00 41.06 344 ALA A CA 1
ATOM 2767 C C . ALA A 1 344 ? 18.701 8.841 13.085 1.00 41.06 344 ALA A C 1
ATOM 2769 O O . ALA A 1 344 ? 19.480 7.890 13.053 1.00 41.06 344 ALA A O 1
ATOM 2770 N N . SER A 1 345 ? 19.121 10.087 13.353 1.00 43.88 345 SER A N 1
ATOM 2771 C CA . SER A 1 345 ? 20.534 10.385 13.621 1.00 43.88 345 SER A CA 1
ATOM 2772 C C . SER A 1 345 ? 20.947 9.957 15.027 1.00 43.88 345 SER A C 1
ATOM 2774 O O . SER A 1 345 ? 22.015 9.378 15.174 1.00 43.88 345 SER A O 1
ATOM 2776 N N . GLU A 1 346 ? 20.123 10.205 16.048 1.00 50.56 346 GLU A N 1
ATOM 2777 C CA . GLU A 1 346 ? 20.422 9.801 17.431 1.00 50.56 346 GLU A CA 1
ATOM 2778 C C . GLU A 1 346 ? 20.379 8.281 17.597 1.00 50.56 346 GLU A C 1
ATOM 2780 O O . GLU A 1 346 ? 21.232 7.705 18.267 1.00 50.56 346 GLU A O 1
ATOM 2785 N N . ARG A 1 347 ? 19.441 7.612 16.918 1.00 51.59 347 ARG A N 1
ATOM 2786 C CA . ARG A 1 347 ? 19.336 6.152 16.916 1.00 51.59 347 ARG A CA 1
ATOM 2787 C C . ARG A 1 347 ? 20.492 5.483 16.176 1.00 51.59 347 ARG A C 1
ATOM 2789 O O . ARG A 1 347 ? 21.036 4.518 16.698 1.00 51.59 347 ARG A O 1
ATOM 2796 N N . PHE A 1 348 ? 20.922 6.025 15.030 1.00 52.72 348 PHE A N 1
ATOM 2797 C CA . PHE A 1 348 ? 22.126 5.536 14.352 1.00 52.72 348 PHE A CA 1
ATOM 2798 C C . PHE A 1 348 ? 23.382 5.765 15.197 1.00 52.72 348 PHE A C 1
ATOM 2800 O O . PHE A 1 348 ? 24.209 4.870 15.269 1.00 52.72 348 PHE A O 1
ATOM 2807 N N . GLU A 1 349 ? 23.521 6.905 15.884 1.00 62.25 349 GLU A N 1
ATOM 2808 C CA . GLU A 1 349 ? 24.629 7.134 16.829 1.00 62.25 349 GLU A CA 1
ATOM 2809 C C . GLU A 1 349 ? 24.595 6.145 17.999 1.00 62.25 349 GLU A C 1
ATOM 2811 O O . GLU A 1 349 ? 25.625 5.603 18.380 1.00 62.25 349 GLU A O 1
ATOM 2816 N N . LEU A 1 350 ? 23.421 5.864 18.566 1.00 56.12 350 LEU A N 1
ATOM 2817 C CA . LEU A 1 350 ? 23.271 4.913 19.667 1.00 56.12 350 LEU A CA 1
ATOM 2818 C C . LEU A 1 350 ? 23.589 3.475 19.229 1.00 56.12 350 LEU A C 1
ATOM 2820 O O . LEU A 1 350 ? 24.325 2.769 19.916 1.00 56.12 350 LEU A O 1
ATOM 2824 N N . GLU A 1 351 ? 23.093 3.065 18.061 1.00 63.09 351 GLU A N 1
ATOM 2825 C CA . GLU A 1 351 ? 23.408 1.776 17.443 1.00 63.09 351 GLU A CA 1
ATOM 2826 C C . GLU A 1 351 ? 24.903 1.689 17.107 1.00 63.09 351 GLU A C 1
ATOM 2828 O O . GLU A 1 351 ? 25.554 0.726 17.497 1.00 63.09 351 GLU A O 1
ATOM 2833 N N . LEU A 1 352 ? 25.490 2.721 16.497 1.00 64.81 352 LEU A N 1
ATOM 2834 C CA . LEU A 1 352 ? 26.916 2.812 16.174 1.00 64.81 352 LEU A CA 1
ATOM 2835 C C . LEU A 1 352 ? 27.809 2.785 17.424 1.00 64.81 352 LEU A C 1
ATOM 2837 O O . LEU A 1 352 ? 28.825 2.093 17.427 1.00 64.81 352 LEU A O 1
ATOM 2841 N N . ASN A 1 353 ? 27.429 3.474 18.501 1.00 61.41 353 ASN A N 1
ATOM 2842 C CA . ASN A 1 353 ? 28.153 3.467 19.774 1.00 61.41 353 ASN A CA 1
ATOM 2843 C C . ASN A 1 353 ? 28.158 2.072 20.418 1.00 61.41 353 ASN A C 1
ATOM 2845 O O . ASN A 1 353 ? 29.162 1.677 21.011 1.00 61.41 353 ASN A O 1
ATOM 2849 N N . LEU A 1 354 ? 27.088 1.284 20.245 1.00 55.75 354 LEU A N 1
ATOM 2850 C CA . LEU A 1 354 ? 27.079 -0.131 20.632 1.00 55.75 354 LEU A CA 1
ATOM 2851 C C . LEU A 1 354 ? 28.104 -0.943 19.813 1.00 55.75 354 LEU A C 1
ATOM 2853 O O . LEU A 1 354 ? 28.746 -1.829 20.378 1.00 55.75 354 LEU A O 1
ATOM 2857 N N . PHE A 1 355 ? 28.331 -0.611 18.533 1.00 56.28 355 PHE A N 1
ATOM 2858 C CA . PHE A 1 355 ? 29.371 -1.245 17.702 1.00 56.28 355 PHE A CA 1
ATOM 2859 C C . PHE A 1 355 ? 30.780 -0.786 18.019 1.00 56.28 355 PHE A C 1
ATOM 2861 O O . PHE A 1 355 ? 31.666 -1.620 18.032 1.00 56.28 355 PHE A O 1
ATOM 2868 N N . GLN A 1 356 ? 31.021 0.494 18.297 1.00 58.91 356 GLN A N 1
ATOM 2869 C CA . GLN A 1 356 ? 32.379 1.005 18.532 1.00 58.91 356 GLN A CA 1
ATOM 2870 C C . GLN A 1 356 ? 33.058 0.395 19.777 1.00 58.91 356 GLN A C 1
ATOM 2872 O O . GLN A 1 356 ? 34.272 0.515 19.938 1.00 58.91 356 GLN A O 1
ATOM 2877 N N . THR A 1 357 ? 32.300 -0.298 20.636 1.00 53.62 357 THR A N 1
ATOM 2878 C CA . THR A 1 357 ? 32.823 -1.077 21.775 1.00 53.62 357 THR A CA 1
ATOM 2879 C C . THR A 1 357 ? 33.273 -2.504 21.418 1.00 53.62 357 THR A C 1
ATOM 2881 O O . THR A 1 357 ? 33.902 -3.170 22.241 1.00 53.62 357 THR A O 1
ATOM 2884 N N . VAL A 1 358 ? 32.992 -2.975 20.199 1.00 52.31 358 VAL A N 1
ATOM 2885 C CA . VAL A 1 358 ? 33.295 -4.321 19.688 1.00 52.31 358 VAL A CA 1
ATOM 2886 C C . VAL A 1 358 ? 34.016 -4.188 18.338 1.00 52.31 358 VAL A C 1
ATOM 2888 O O . VAL A 1 358 ? 33.714 -3.311 17.540 1.00 52.31 358 VAL A O 1
ATOM 2891 N N . ASP A 1 359 ? 34.986 -5.049 18.032 1.00 67.31 359 ASP A N 1
ATOM 2892 C CA . ASP A 1 359 ? 35.586 -5.059 16.688 1.00 67.31 359 ASP A CA 1
ATOM 2893 C C . ASP A 1 359 ? 34.495 -5.330 15.627 1.00 67.31 359 ASP A C 1
ATOM 2895 O O . ASP A 1 359 ? 33.748 -6.302 15.752 1.00 67.31 359 ASP A O 1
ATOM 2899 N N . LEU A 1 360 ? 34.407 -4.508 14.570 1.00 67.25 360 LEU A N 1
ATOM 2900 C CA . LEU A 1 360 ? 33.470 -4.676 13.446 1.00 67.25 360 LEU A CA 1
ATOM 2901 C C . LEU A 1 360 ? 33.511 -6.102 12.874 1.00 67.25 360 LEU A C 1
ATOM 2903 O O . LEU A 1 360 ? 32.471 -6.665 12.529 1.00 67.25 360 LEU A O 1
ATOM 2907 N N . LYS A 1 361 ? 34.694 -6.732 12.838 1.00 64.88 361 LYS A N 1
ATOM 2908 C CA . LYS A 1 361 ? 34.838 -8.131 12.404 1.00 64.88 361 LYS A CA 1
ATOM 2909 C C . LYS A 1 361 ? 34.284 -9.137 13.410 1.00 64.88 361 LYS A C 1
ATOM 2911 O O . LYS A 1 361 ? 33.758 -10.171 13.006 1.00 64.88 361 LYS A O 1
ATOM 2916 N N . ALA A 1 362 ? 34.356 -8.846 14.705 1.00 63.66 362 ALA A N 1
ATOM 2917 C CA . ALA A 1 362 ? 33.716 -9.658 15.736 1.00 63.66 362 ALA A CA 1
ATOM 2918 C C . ALA A 1 362 ? 32.188 -9.468 15.735 1.00 63.66 362 ALA A C 1
ATOM 2920 O O . ALA A 1 362 ? 31.453 -10.441 15.906 1.00 63.66 362 ALA A O 1
ATOM 2921 N N . ALA A 1 363 ? 31.707 -8.254 15.451 1.00 63.69 363 ALA A N 1
ATOM 2922 C CA . ALA A 1 363 ? 30.290 -7.924 15.332 1.00 63.69 363 ALA A CA 1
ATOM 2923 C C . ALA A 1 363 ? 29.603 -8.623 14.146 1.00 63.69 363 ALA A C 1
ATOM 2925 O O . ALA A 1 363 ? 28.435 -8.990 14.251 1.00 63.69 363 ALA A O 1
ATOM 2926 N N . LEU A 1 364 ? 30.332 -8.913 13.058 1.00 64.00 364 LEU A N 1
ATOM 2927 C CA . LEU A 1 364 ? 29.839 -9.784 11.983 1.00 64.00 364 LEU A CA 1
ATOM 2928 C C . LEU A 1 364 ? 29.382 -11.152 12.525 1.00 64.00 364 LEU A C 1
ATOM 2930 O O . LEU A 1 364 ? 28.426 -11.735 12.023 1.00 64.00 364 LEU A O 1
ATOM 2934 N N . ASN A 1 365 ? 29.988 -11.690 13.578 1.00 70.31 365 ASN A N 1
ATOM 2935 C CA . ASN A 1 365 ? 29.563 -12.990 14.106 1.00 70.31 365 ASN A CA 1
ATOM 2936 C C . ASN A 1 365 ? 28.272 -12.912 14.948 1.00 70.31 365 ASN A C 1
ATOM 2938 O O . ASN A 1 365 ? 27.727 -13.946 15.327 1.00 70.31 365 ASN A O 1
ATOM 2942 N N . SER A 1 366 ? 27.747 -11.707 15.199 1.00 69.62 366 SER A N 1
ATOM 2943 C CA . SER A 1 366 ? 26.543 -11.446 15.990 1.00 69.62 366 SER A CA 1
ATOM 2944 C C . SER A 1 366 ? 25.387 -10.966 15.106 1.00 69.62 366 SER A C 1
ATOM 2946 O O . SER A 1 366 ? 25.328 -9.809 14.693 1.00 69.62 366 SER A O 1
ATOM 2948 N N . CYS A 1 367 ? 24.437 -11.860 14.814 1.00 65.69 367 CYS A N 1
ATOM 2949 C CA . CYS A 1 367 ? 23.327 -11.580 13.892 1.00 65.69 367 CYS A CA 1
ATOM 2950 C C . CYS A 1 367 ? 22.438 -10.411 14.351 1.00 65.69 367 CYS A C 1
ATOM 2952 O O . CYS A 1 367 ? 22.133 -9.527 13.560 1.00 65.69 367 CYS A O 1
ATOM 2954 N N . HIS A 1 368 ? 22.052 -10.385 15.631 1.00 64.75 368 HIS A N 1
ATOM 2955 C CA . HIS A 1 368 ? 21.158 -9.356 16.174 1.00 64.75 368 HIS A CA 1
ATOM 2956 C C . HIS A 1 368 ? 21.783 -7.962 16.117 1.00 64.75 368 HIS A C 1
ATOM 2958 O O . HIS A 1 368 ? 21.129 -6.988 15.761 1.00 64.75 368 HIS A O 1
ATOM 2964 N N . GLN A 1 369 ? 23.058 -7.862 16.493 1.00 65.06 369 GLN A N 1
ATOM 2965 C CA . GLN A 1 369 ? 23.779 -6.600 16.436 1.00 65.06 369 GLN A CA 1
ATOM 2966 C C . GLN A 1 369 ? 23.840 -6.135 14.973 1.00 65.06 369 GLN A C 1
ATOM 2968 O O . GLN A 1 369 ? 23.396 -5.038 14.643 1.00 65.06 369 GLN A O 1
ATOM 2973 N N . PHE A 1 370 ? 24.298 -6.994 14.072 1.00 70.12 370 PHE A N 1
ATOM 2974 C CA . PHE A 1 370 ? 24.493 -6.605 12.685 1.00 70.12 370 PHE A CA 1
ATOM 2975 C C . PHE A 1 370 ? 23.207 -6.131 11.971 1.00 70.12 370 PHE A C 1
ATOM 2977 O O . PHE A 1 370 ? 23.253 -5.160 11.216 1.00 70.12 370 PHE A O 1
ATOM 2984 N N . GLU A 1 371 ? 22.053 -6.748 12.247 1.00 70.81 371 GLU A N 1
ATOM 2985 C CA . GLU A 1 371 ? 20.764 -6.293 11.698 1.00 70.81 371 GLU A CA 1
ATOM 2986 C C . GLU A 1 371 ? 20.333 -4.918 12.235 1.00 70.81 371 GLU A C 1
ATOM 2988 O O . GLU A 1 371 ? 19.799 -4.112 11.474 1.00 70.81 371 GLU A O 1
ATOM 2993 N N . ALA A 1 372 ? 20.624 -4.596 13.502 1.00 66.88 372 ALA A N 1
ATOM 2994 C CA . ALA A 1 372 ? 20.378 -3.256 14.039 1.00 66.88 372 ALA A CA 1
ATOM 2995 C C . ALA A 1 372 ? 21.224 -2.197 13.310 1.00 66.88 372 ALA A C 1
ATOM 2997 O O . ALA A 1 372 ? 20.681 -1.196 12.857 1.00 66.88 372 ALA A O 1
ATOM 2998 N N . LEU A 1 373 ? 22.524 -2.455 13.095 1.00 74.44 373 LEU A N 1
ATOM 2999 C CA . LEU A 1 373 ? 23.405 -1.549 12.339 1.00 74.44 373 LEU A CA 1
ATOM 3000 C C . LEU A 1 373 ? 22.921 -1.330 10.902 1.00 74.44 373 LEU A C 1
ATOM 3002 O O . LEU A 1 373 ? 22.956 -0.211 10.391 1.00 74.44 373 LEU A O 1
ATOM 3006 N N . LYS A 1 374 ? 22.482 -2.406 10.246 1.00 80.44 374 LYS A N 1
ATOM 3007 C CA . LYS A 1 374 ? 21.931 -2.369 8.889 1.00 80.44 374 LYS A CA 1
ATOM 3008 C C . LYS A 1 374 ? 20.678 -1.503 8.820 1.00 80.44 374 LYS A C 1
ATOM 3010 O O . LYS A 1 374 ? 20.593 -0.619 7.969 1.00 80.44 374 LYS A O 1
ATOM 3015 N N . PHE A 1 375 ? 19.736 -1.724 9.735 1.00 74.75 375 PHE A N 1
ATOM 3016 C CA . PHE A 1 375 ? 18.521 -0.923 9.831 1.00 74.75 375 PHE A CA 1
ATOM 3017 C C . PHE A 1 375 ? 18.839 0.555 10.101 1.00 74.75 375 PHE A C 1
ATOM 3019 O O . PHE A 1 375 ? 18.345 1.429 9.385 1.00 74.75 375 PHE A O 1
ATOM 3026 N N . GLY A 1 376 ? 19.717 0.841 11.065 1.00 74.56 376 GLY A N 1
ATOM 3027 C CA . GLY A 1 376 ? 20.173 2.193 11.383 1.00 74.56 376 GLY A CA 1
ATOM 3028 C C . GLY A 1 376 ? 20.817 2.911 10.205 1.00 74.56 376 GLY A C 1
ATOM 3029 O O . GLY A 1 376 ? 20.486 4.067 9.934 1.00 74.56 376 GLY A O 1
ATOM 3030 N N . LEU A 1 377 ? 21.692 2.224 9.462 1.00 81.81 377 LEU A N 1
ATOM 3031 C CA . LEU A 1 377 ? 22.329 2.776 8.268 1.00 81.81 377 LEU A CA 1
ATOM 3032 C C . LEU A 1 377 ? 21.289 3.147 7.205 1.00 81.81 377 LEU A C 1
ATOM 3034 O O . LEU A 1 377 ? 21.327 4.264 6.697 1.00 81.81 377 LEU A O 1
ATOM 3038 N N . TYR A 1 378 ? 20.340 2.263 6.890 1.00 81.69 378 TYR A N 1
ATOM 3039 C CA . TYR A 1 378 ? 19.300 2.569 5.901 1.00 81.69 378 TYR A CA 1
ATOM 3040 C C . TYR A 1 378 ? 18.447 3.771 6.309 1.00 81.69 378 TYR A C 1
ATOM 3042 O O . TYR A 1 378 ? 18.237 4.669 5.496 1.00 81.69 378 TYR A O 1
ATOM 3050 N N . ARG A 1 379 ? 18.053 3.863 7.586 1.00 75.75 379 ARG A N 1
ATOM 3051 C CA . ARG A 1 379 ? 17.324 5.029 8.118 1.00 75.75 379 ARG A CA 1
ATOM 3052 C C . ARG A 1 379 ? 18.156 6.311 8.060 1.00 75.75 379 ARG A C 1
ATOM 3054 O O . ARG A 1 379 ? 17.619 7.384 7.789 1.00 75.75 379 ARG A O 1
ATOM 3061 N N . PHE A 1 380 ? 19.463 6.217 8.298 1.00 77.81 380 PHE A N 1
ATOM 3062 C CA . PHE A 1 380 ? 20.378 7.352 8.216 1.00 77.81 380 PHE A CA 1
ATOM 3063 C C . PHE A 1 380 ? 20.510 7.881 6.780 1.00 77.81 380 PHE A C 1
ATOM 3065 O O . PHE A 1 380 ? 20.457 9.100 6.570 1.00 77.81 380 PHE A O 1
ATOM 3072 N N . LEU A 1 381 ? 20.647 6.979 5.802 1.00 81.69 381 LEU A N 1
ATOM 3073 C CA . LEU A 1 381 ? 20.804 7.306 4.381 1.00 81.69 381 LEU A CA 1
ATOM 3074 C C . LEU A 1 381 ? 19.557 7.950 3.761 1.00 81.69 381 LEU A C 1
ATOM 3076 O O . LEU A 1 381 ? 19.692 8.688 2.790 1.00 81.69 381 LEU A O 1
ATOM 3080 N N . GLU A 1 382 ? 18.371 7.790 4.362 1.00 74.81 382 GLU A N 1
ATOM 3081 C CA . GLU A 1 382 ? 17.149 8.468 3.900 1.00 74.81 382 GLU A CA 1
ATOM 3082 C C . GLU A 1 382 ? 17.305 9.993 3.784 1.00 74.81 382 GLU A C 1
ATOM 3084 O O . GLU A 1 382 ? 16.654 10.617 2.949 1.00 74.81 382 GLU A O 1
ATOM 3089 N N . ASN A 1 383 ? 18.140 10.593 4.641 1.00 75.19 383 ASN A N 1
ATOM 3090 C CA . ASN A 1 383 ? 18.323 12.045 4.723 1.00 75.19 383 ASN A CA 1
ATOM 3091 C C . ASN A 1 383 ? 19.797 12.471 4.625 1.00 75.19 383 ASN A C 1
ATOM 3093 O O . ASN A 1 383 ? 20.112 13.649 4.803 1.00 75.19 383 ASN A O 1
ATOM 3097 N N . ASN A 1 384 ? 20.720 11.535 4.389 1.00 80.69 384 ASN A N 1
ATOM 3098 C CA . ASN A 1 384 ? 22.154 11.811 4.405 1.00 80.69 384 ASN A CA 1
ATOM 3099 C C . ASN A 1 384 ? 22.889 11.103 3.274 1.00 80.69 384 ASN A C 1
ATOM 3101 O O . ASN A 1 384 ? 22.551 9.996 2.874 1.00 80.69 384 ASN A O 1
ATOM 3105 N N . HIS A 1 385 ? 23.964 11.741 2.818 1.00 89.56 385 HIS A N 1
ATOM 3106 C CA . HIS A 1 385 ? 24.832 11.186 1.791 1.00 89.56 385 HIS A CA 1
ATOM 3107 C C . HIS A 1 385 ? 25.631 9.971 2.294 1.00 89.56 385 HIS A C 1
ATOM 3109 O O . HIS A 1 385 ? 26.102 9.986 3.439 1.00 89.56 385 HIS A O 1
ATOM 3115 N N . LEU A 1 386 ? 25.865 8.976 1.426 1.00 90.38 386 LEU A N 1
ATOM 3116 C CA . LEU A 1 386 ? 26.570 7.724 1.754 1.00 90.38 386 LEU A CA 1
ATOM 3117 C C . LEU A 1 386 ? 27.877 7.938 2.507 1.00 90.38 386 LEU A C 1
ATOM 3119 O O . LEU A 1 386 ? 28.152 7.277 3.508 1.00 90.38 386 LEU A O 1
ATOM 3123 N N . THR A 1 387 ? 28.685 8.884 2.033 1.00 90.56 387 THR A N 1
ATOM 3124 C CA . THR A 1 387 ? 30.019 9.119 2.587 1.00 90.56 387 THR A CA 1
ATOM 3125 C C . THR A 1 387 ? 29.986 9.523 4.059 1.00 90.56 387 THR A C 1
ATOM 3127 O O . THR A 1 387 ? 30.875 9.131 4.807 1.00 90.56 387 THR A O 1
ATOM 3130 N N . ARG A 1 388 ? 28.920 10.192 4.525 1.00 87.12 388 ARG A N 1
ATOM 3131 C CA . ARG A 1 388 ? 28.732 10.475 5.958 1.00 87.12 388 ARG A CA 1
ATOM 3132 C C . ARG A 1 388 ? 28.536 9.194 6.764 1.00 87.12 388 ARG A C 1
ATOM 3134 O O . ARG A 1 388 ? 29.084 9.079 7.855 1.00 87.12 388 ARG A O 1
ATOM 3141 N N . GLY A 1 389 ? 27.768 8.241 6.236 1.00 85.56 389 GLY A N 1
ATOM 3142 C CA . GLY A 1 389 ? 27.576 6.931 6.858 1.00 85.56 389 GLY A CA 1
ATOM 3143 C C . GLY A 1 389 ? 28.883 6.138 6.914 1.00 85.56 389 GLY A C 1
ATOM 3144 O O . GLY A 1 389 ? 29.224 5.595 7.960 1.00 85.56 389 GLY A O 1
ATOM 3145 N N . LEU A 1 390 ? 29.661 6.151 5.826 1.00 88.75 390 LEU A N 1
ATOM 3146 C CA . LEU A 1 390 ? 30.969 5.487 5.757 1.00 88.75 390 LEU A CA 1
ATOM 3147 C C . LEU A 1 390 ? 31.966 6.061 6.772 1.00 88.75 390 LEU A C 1
ATOM 3149 O O . LEU A 1 390 ? 32.560 5.299 7.536 1.00 88.75 390 LEU A O 1
ATOM 3153 N N . SER A 1 391 ? 32.097 7.389 6.840 1.00 87.56 391 SER A N 1
ATOM 3154 C CA . SER A 1 391 ? 32.951 8.055 7.830 1.00 87.56 391 SER A CA 1
ATOM 3155 C C . SER A 1 391 ? 32.514 7.756 9.264 1.00 87.56 391 SER A C 1
ATOM 3157 O O . SER A 1 391 ? 33.365 7.564 10.124 1.00 87.56 391 SER A O 1
ATOM 3159 N N . LYS A 1 392 ? 31.207 7.653 9.539 1.00 84.94 392 LYS A N 1
ATOM 3160 C CA . LYS A 1 392 ? 30.709 7.264 10.867 1.00 84.94 392 LYS A CA 1
ATOM 3161 C C . LYS A 1 392 ? 31.044 5.810 11.221 1.00 84.94 392 LYS A C 1
ATOM 3163 O O . LYS A 1 392 ? 31.495 5.547 12.331 1.00 84.94 392 LYS A O 1
ATOM 3168 N N . ILE A 1 393 ? 30.858 4.876 10.286 1.00 85.00 393 ILE A N 1
ATOM 3169 C CA . ILE A 1 393 ? 31.090 3.440 10.522 1.00 85.00 393 ILE A CA 1
ATOM 3170 C C . ILE A 1 393 ? 32.576 3.128 10.700 1.00 85.00 393 ILE A C 1
ATOM 3172 O O . ILE A 1 393 ? 32.949 2.414 11.628 1.00 85.00 393 ILE A O 1
ATOM 3176 N N . PHE A 1 394 ? 33.428 3.649 9.819 1.00 84.69 394 PHE A N 1
ATOM 3177 C CA . PHE A 1 394 ? 34.834 3.246 9.763 1.00 84.69 394 PHE A CA 1
ATOM 3178 C C . PHE A 1 394 ? 35.797 4.296 10.328 1.00 84.69 394 PHE A C 1
ATOM 3180 O O . PHE A 1 394 ? 36.939 3.961 10.643 1.00 84.69 394 PHE A O 1
ATOM 3187 N N . GLY A 1 395 ? 35.379 5.556 10.468 1.00 81.62 395 GLY A N 1
ATOM 3188 C CA . GLY A 1 395 ? 36.238 6.688 10.835 1.00 81.62 395 GLY A CA 1
ATOM 3189 C C . GLY A 1 395 ? 37.121 7.166 9.679 1.00 81.62 395 GLY A C 1
ATOM 3190 O O . GLY A 1 395 ? 37.104 8.343 9.340 1.00 81.62 395 GLY A O 1
ATOM 3191 N N . ASP A 1 396 ? 37.851 6.241 9.054 1.00 80.69 396 ASP A N 1
ATOM 3192 C CA . ASP A 1 396 ? 38.744 6.473 7.914 1.00 80.69 396 ASP A CA 1
ATOM 3193 C C . ASP A 1 396 ? 38.547 5.372 6.856 1.00 80.69 396 ASP A C 1
ATOM 3195 O O . ASP A 1 396 ? 38.251 4.217 7.183 1.00 80.69 396 ASP A O 1
ATOM 3199 N N . ARG A 1 397 ? 38.754 5.720 5.584 1.00 85.50 397 ARG A N 1
ATOM 3200 C CA . ARG A 1 397 ? 38.771 4.802 4.444 1.00 85.50 397 ARG A CA 1
ATOM 3201 C C . ARG A 1 397 ? 39.773 3.661 4.608 1.00 85.50 397 ARG A C 1
ATOM 3203 O O . ARG A 1 397 ? 39.476 2.559 4.160 1.00 85.50 397 ARG A O 1
ATOM 3210 N N . GLU A 1 398 ? 40.914 3.863 5.265 1.00 85.38 398 GLU A N 1
ATOM 3211 C CA . GLU A 1 398 ? 41.892 2.780 5.491 1.00 85.38 398 GLU A CA 1
ATOM 3212 C C . GLU A 1 398 ? 41.322 1.608 6.307 1.00 85.38 398 GLU A C 1
ATOM 3214 O O . GLU A 1 398 ? 41.812 0.482 6.224 1.00 85.38 398 GLU A O 1
ATOM 3219 N N . ARG A 1 399 ? 40.261 1.857 7.084 1.00 83.62 399 ARG A N 1
ATOM 3220 C CA . ARG A 1 399 ? 39.568 0.850 7.898 1.00 83.62 399 ARG A CA 1
ATOM 3221 C C . ARG A 1 399 ? 38.392 0.199 7.171 1.00 83.62 399 ARG A C 1
ATOM 3223 O O . ARG A 1 399 ? 37.700 -0.627 7.765 1.00 83.62 399 ARG A O 1
ATOM 3230 N N . PHE A 1 400 ? 38.153 0.566 5.912 1.00 88.69 400 PHE A N 1
ATOM 3231 C CA . PHE A 1 400 ? 37.078 0.015 5.102 1.00 88.69 400 PHE A CA 1
ATOM 3232 C C . PHE A 1 400 ? 37.193 -1.505 4.970 1.00 88.69 400 PHE A C 1
ATOM 3234 O O . PHE A 1 400 ? 38.225 -2.036 4.560 1.00 88.69 400 PHE A O 1
ATOM 3241 N N . ALA A 1 401 ? 36.093 -2.194 5.260 1.00 87.94 401 ALA A N 1
ATOM 3242 C CA . ALA A 1 401 ? 35.970 -3.637 5.115 1.00 87.94 401 ALA A CA 1
ATOM 3243 C C . ALA A 1 401 ? 34.823 -3.952 4.132 1.00 87.94 401 ALA A C 1
ATOM 3245 O O . ALA A 1 401 ? 33.653 -3.808 4.507 1.00 87.94 401 ALA A O 1
ATOM 3246 N N . PRO A 1 402 ? 35.116 -4.364 2.880 1.00 87.56 402 PRO A N 1
ATOM 3247 C CA . PRO A 1 402 ? 34.098 -4.687 1.874 1.00 87.56 402 PRO A CA 1
ATOM 3248 C C . PRO A 1 402 ? 33.060 -5.707 2.361 1.00 87.56 402 PRO A C 1
ATOM 3250 O O . PRO A 1 402 ? 31.866 -5.564 2.104 1.00 87.56 402 PRO A O 1
ATOM 3253 N N . GLU A 1 403 ? 33.495 -6.711 3.122 1.00 86.06 403 GLU A N 1
ATOM 3254 C CA . GLU A 1 403 ? 32.635 -7.742 3.699 1.00 86.06 403 GLU A CA 1
ATOM 3255 C C . GLU A 1 403 ? 31.566 -7.172 4.645 1.00 86.06 403 GLU A C 1
ATOM 3257 O O . GLU A 1 403 ? 30.454 -7.697 4.712 1.00 86.06 403 GLU A O 1
ATOM 3262 N N . VAL A 1 404 ? 31.872 -6.067 5.334 1.00 85.31 404 VAL A N 1
ATOM 3263 C CA . VAL A 1 404 ? 30.929 -5.379 6.221 1.00 85.31 404 VAL A CA 1
ATOM 3264 C C . VAL A 1 404 ? 29.855 -4.692 5.390 1.00 85.31 404 VAL A C 1
ATOM 3266 O O . VAL A 1 404 ? 28.673 -4.952 5.602 1.00 85.31 404 VAL A O 1
ATOM 3269 N N . MET A 1 405 ? 30.232 -3.878 4.399 1.00 86.56 405 MET A N 1
ATOM 3270 C CA . MET A 1 405 ? 29.242 -3.158 3.587 1.00 86.56 405 MET A CA 1
ATOM 3271 C C . MET A 1 405 ? 28.353 -4.095 2.782 1.00 86.56 405 MET A C 1
ATOM 3273 O O . MET A 1 405 ? 27.133 -3.920 2.773 1.00 86.56 405 MET A O 1
ATOM 3277 N N . SER A 1 406 ? 28.941 -5.141 2.195 1.00 84.81 406 SER A N 1
ATOM 3278 C CA . SER A 1 406 ? 28.179 -6.157 1.474 1.00 84.81 406 SER A CA 1
ATOM 3279 C C . SER A 1 406 ? 27.099 -6.774 2.360 1.00 84.81 406 SER A C 1
ATOM 3281 O O . SER A 1 406 ? 25.979 -6.985 1.900 1.00 84.81 406 SER A O 1
ATOM 3283 N N . ARG A 1 407 ? 27.403 -7.042 3.633 1.00 81.44 407 ARG A N 1
ATOM 3284 C CA . ARG A 1 407 ? 26.434 -7.624 4.561 1.00 81.44 407 ARG A CA 1
ATOM 3285 C C . ARG A 1 407 ? 25.413 -6.598 5.063 1.00 81.44 407 ARG A C 1
ATOM 3287 O O . ARG A 1 407 ? 24.262 -6.964 5.289 1.00 81.44 407 ARG A O 1
ATOM 3294 N N . LEU A 1 408 ? 25.788 -5.319 5.164 1.00 82.56 408 LEU A N 1
ATOM 3295 C CA . LEU A 1 408 ? 24.853 -4.201 5.377 1.00 82.56 408 LEU A CA 1
ATOM 3296 C C . LEU A 1 408 ? 23.965 -3.939 4.145 1.00 82.56 408 LEU A C 1
ATOM 3298 O O . LEU A 1 408 ? 23.107 -3.065 4.181 1.00 82.56 408 LEU A O 1
ATOM 3302 N N . GLY A 1 409 ? 24.152 -4.686 3.053 1.00 81.44 409 GLY A N 1
ATOM 3303 C CA . GLY A 1 409 ? 23.367 -4.566 1.828 1.00 81.44 409 GLY A CA 1
ATOM 3304 C C . GLY A 1 409 ? 23.645 -3.278 1.050 1.00 81.44 409 GLY A C 1
ATOM 3305 O O . GLY A 1 409 ? 22.758 -2.782 0.355 1.00 81.44 409 GLY A O 1
ATOM 3306 N N . VAL A 1 410 ? 24.861 -2.735 1.173 1.00 87.38 410 VAL A N 1
ATOM 3307 C CA . VAL A 1 410 ? 25.400 -1.700 0.283 1.00 87.38 410 VAL A CA 1
ATOM 3308 C C . VAL A 1 410 ? 26.576 -2.310 -0.489 1.00 87.38 410 VAL A C 1
ATOM 3310 O O . VAL A 1 410 ? 27.548 -2.735 0.139 1.00 87.38 410 VAL A O 1
ATOM 3313 N N . PRO A 1 411 ? 26.525 -2.381 -1.831 1.00 87.75 411 PRO A N 1
ATOM 3314 C CA . PRO A 1 411 ? 27.623 -2.909 -2.629 1.00 87.75 411 PRO A CA 1
ATOM 3315 C C . PRO A 1 411 ? 28.934 -2.164 -2.333 1.00 87.75 411 PRO A C 1
ATOM 3317 O O . PRO A 1 411 ? 28.963 -0.931 -2.435 1.00 87.75 411 PRO A O 1
ATOM 3320 N N . PRO A 1 412 ? 30.025 -2.870 -1.979 1.00 89.75 412 PRO A N 1
ATOM 3321 C CA . PRO A 1 412 ? 31.312 -2.238 -1.705 1.00 89.75 412 PRO A CA 1
ATOM 3322 C C . PRO A 1 412 ? 31.816 -1.362 -2.852 1.00 89.75 412 PRO A C 1
ATOM 3324 O O . PRO A 1 412 ? 32.478 -0.359 -2.608 1.00 89.75 412 PRO A O 1
ATOM 3327 N N . GLU A 1 413 ? 31.471 -1.701 -4.092 1.00 89.69 413 GLU A N 1
ATOM 3328 C CA . GLU A 1 413 ? 31.815 -0.945 -5.295 1.00 89.69 413 GLU A CA 1
ATOM 3329 C C . GLU A 1 413 ? 31.227 0.472 -5.273 1.00 89.69 413 GLU A C 1
ATOM 3331 O O . GLU A 1 413 ? 31.914 1.426 -5.635 1.00 89.69 413 GLU A O 1
ATOM 3336 N N . ILE A 1 414 ? 30.000 0.642 -4.765 1.00 91.25 414 ILE A N 1
ATOM 3337 C CA . ILE A 1 414 ? 29.383 1.967 -4.597 1.00 91.25 414 ILE A CA 1
ATOM 3338 C C . ILE A 1 414 ? 30.102 2.761 -3.500 1.00 91.25 414 ILE A C 1
ATOM 3340 O O . ILE A 1 414 ? 30.312 3.963 -3.641 1.00 91.25 414 ILE A O 1
ATOM 3344 N N . CYS A 1 415 ? 30.544 2.110 -2.421 1.00 92.06 415 CYS A N 1
ATOM 3345 C CA . CYS A 1 415 ? 31.323 2.774 -1.370 1.00 92.06 415 CYS A CA 1
ATOM 3346 C C . CYS A 1 415 ? 32.718 3.198 -1.858 1.00 92.06 415 CYS A C 1
ATOM 3348 O O . CYS A 1 415 ? 33.222 4.264 -1.492 1.00 92.06 415 CYS A O 1
ATOM 3350 N N . LEU A 1 416 ? 33.347 2.351 -2.675 1.00 92.38 416 LEU A N 1
ATOM 3351 C CA . LEU A 1 416 ? 34.680 2.572 -3.226 1.00 92.38 416 LEU A CA 1
ATOM 3352 C C . LEU A 1 416 ? 34.697 3.623 -4.335 1.00 92.38 416 LEU A C 1
ATOM 3354 O O . LEU A 1 416 ? 35.758 4.214 -4.543 1.00 92.38 416 LEU A O 1
ATOM 3358 N N . ALA A 1 417 ? 33.545 3.897 -4.958 1.00 93.12 417 ALA A N 1
ATOM 3359 C CA . ALA A 1 417 ? 33.381 4.927 -5.978 1.00 93.12 417 ALA A CA 1
ATOM 3360 C C . ALA A 1 417 ? 33.795 6.324 -5.501 1.00 93.12 417 ALA A C 1
ATOM 3362 O O . ALA A 1 417 ? 34.205 7.156 -6.294 1.00 93.12 417 ALA A O 1
ATOM 3363 N N . PHE A 1 418 ? 33.723 6.603 -4.203 1.00 93.94 418 PHE A N 1
ATOM 3364 C CA . PHE A 1 418 ? 34.198 7.865 -3.644 1.00 93.94 418 PHE A CA 1
ATOM 3365 C C . PHE A 1 418 ? 35.680 7.747 -3.329 1.00 93.94 418 PHE A C 1
ATOM 3367 O O . PHE A 1 418 ? 36.026 6.995 -2.424 1.00 93.94 418 PHE A O 1
ATOM 3374 N N . SER A 1 419 ? 36.572 8.467 -4.013 1.00 90.25 419 SER A N 1
ATOM 3375 C CA . SER A 1 419 ? 38.005 8.413 -3.673 1.00 90.25 419 SER A CA 1
ATOM 3376 C C . SER A 1 419 ? 38.326 9.083 -2.330 1.00 90.25 419 SER A C 1
ATOM 3378 O O . SER A 1 419 ? 39.347 8.775 -1.721 1.00 90.25 419 SER A O 1
ATOM 3380 N N . ASP A 1 420 ? 37.456 9.988 -1.874 1.00 89.25 420 ASP A N 1
ATOM 3381 C CA . ASP A 1 420 ? 37.582 10.750 -0.631 1.00 89.25 420 ASP A CA 1
ATOM 3382 C C . ASP A 1 420 ? 36.202 10.873 0.044 1.00 89.25 420 ASP A C 1
ATOM 3384 O O . ASP A 1 420 ? 35.285 11.496 -0.491 1.00 89.25 420 ASP A O 1
ATOM 3388 N N . TRP A 1 421 ? 36.031 10.268 1.224 1.00 89.38 421 TRP A N 1
ATOM 3389 C CA . TRP A 1 421 ? 34.741 10.260 1.927 1.00 89.38 421 TRP A CA 1
ATOM 3390 C C . TRP A 1 421 ? 34.365 11.623 2.537 1.00 89.38 421 TRP A C 1
ATOM 3392 O O . TRP A 1 421 ? 33.191 11.871 2.812 1.00 89.38 421 TRP A O 1
ATOM 3402 N N . GLU A 1 422 ? 35.303 12.560 2.668 1.00 85.00 422 GLU A N 1
ATOM 3403 C CA . GLU A 1 422 ? 34.978 13.935 3.069 1.00 85.00 422 GLU A CA 1
ATOM 3404 C C . GLU A 1 422 ? 34.446 14.773 1.900 1.00 85.00 422 GLU A C 1
ATOM 3406 O O . GLU A 1 422 ? 33.828 15.819 2.109 1.00 85.00 422 GLU A O 1
ATOM 3411 N N . LYS A 1 423 ? 34.641 14.304 0.661 1.00 85.94 423 LYS A N 1
ATOM 3412 C CA . LYS A 1 423 ? 34.221 14.987 -0.565 1.00 85.94 423 LYS A CA 1
ATOM 3413 C C . LYS A 1 423 ? 33.189 14.143 -1.318 1.00 85.94 423 LYS A C 1
ATOM 3415 O O . LYS A 1 423 ? 33.576 13.311 -2.140 1.00 85.94 423 LYS A O 1
ATOM 3420 N N . PRO A 1 424 ? 31.879 14.374 -1.102 1.00 86.88 424 PRO A N 1
ATOM 3421 C CA . PRO A 1 424 ? 30.808 13.727 -1.867 1.00 86.88 424 PRO A CA 1
ATOM 3422 C C . PRO A 1 424 ? 30.993 13.794 -3.390 1.00 86.88 424 PRO A C 1
ATOM 3424 O O . PRO A 1 424 ? 30.660 12.849 -4.093 1.00 86.88 424 PRO A O 1
ATOM 3427 N N . ASP A 1 425 ? 31.596 14.868 -3.897 1.00 87.44 425 ASP A N 1
ATOM 3428 C CA . ASP A 1 425 ? 31.830 15.065 -5.333 1.00 87.44 425 ASP A CA 1
ATOM 3429 C C . ASP A 1 425 ? 33.011 14.244 -5.888 1.00 87.44 425 ASP A C 1
ATOM 3431 O O . ASP A 1 425 ? 33.302 14.307 -7.077 1.00 87.44 425 ASP A O 1
ATOM 3435 N N . SER A 1 426 ? 33.702 13.456 -5.055 1.00 92.19 426 SER A N 1
ATOM 3436 C CA . SER A 1 426 ? 34.783 12.551 -5.483 1.00 92.19 426 SER A CA 1
ATOM 3437 C C . SER A 1 426 ? 34.291 11.239 -6.113 1.00 92.19 426 SER A C 1
ATOM 3439 O O . SER A 1 426 ? 35.067 10.293 -6.258 1.00 92.19 426 SER A O 1
ATOM 3441 N N . PHE A 1 427 ? 32.998 11.165 -6.430 1.00 94.50 427 PHE A N 1
ATOM 3442 C CA . PHE A 1 427 ? 32.347 9.987 -6.983 1.00 94.50 427 PHE A CA 1
ATOM 3443 C C . PHE A 1 427 ? 32.887 9.645 -8.377 1.00 94.50 427 PHE A C 1
ATOM 3445 O O . PHE A 1 427 ? 32.937 10.489 -9.264 1.00 94.50 427 PHE A O 1
ATOM 3452 N N . SER A 1 428 ? 33.293 8.393 -8.546 1.00 93.81 428 SER A N 1
ATOM 3453 C CA . SER A 1 428 ? 33.759 7.782 -9.785 1.00 93.81 428 SER A CA 1
ATOM 3454 C C . SER A 1 428 ? 33.461 6.288 -9.709 1.00 93.81 428 SER A C 1
ATOM 3456 O O . SER A 1 428 ? 34.170 5.511 -9.065 1.00 93.81 428 SER A O 1
ATOM 3458 N N . TYR A 1 429 ? 32.338 5.890 -10.296 1.00 92.50 429 TYR A N 1
ATOM 3459 C CA . TYR A 1 429 ? 31.814 4.538 -10.162 1.00 92.50 429 TYR A CA 1
ATOM 3460 C C . TYR A 1 429 ? 32.331 3.608 -11.262 1.00 92.50 429 TYR A C 1
ATOM 3462 O O . TYR A 1 429 ? 32.266 3.938 -12.445 1.00 92.50 429 TYR A O 1
ATOM 3470 N N . THR A 1 430 ? 32.770 2.407 -10.881 1.00 87.12 430 THR A N 1
ATOM 3471 C CA . THR A 1 430 ? 33.062 1.318 -11.821 1.00 87.12 430 THR A CA 1
ATOM 3472 C C . THR A 1 430 ? 31.953 0.280 -11.751 1.00 87.12 430 THR A C 1
ATOM 3474 O O . THR A 1 430 ? 31.758 -0.354 -10.715 1.00 87.12 430 THR A O 1
ATOM 3477 N N . GLY A 1 431 ? 31.232 0.121 -12.859 1.00 84.38 431 GLY A N 1
ATOM 3478 C CA . GLY A 1 431 ? 30.164 -0.866 -12.998 1.00 84.38 431 GLY A CA 1
ATOM 3479 C C . GLY A 1 431 ? 30.668 -2.316 -13.004 1.00 84.38 431 GLY A C 1
ATOM 3480 O O . GLY A 1 431 ? 31.875 -2.559 -13.005 1.00 84.38 431 GLY A O 1
ATOM 3481 N N . PRO A 1 432 ? 29.753 -3.300 -13.072 1.00 82.81 432 PRO A N 1
ATOM 3482 C CA . PRO A 1 432 ? 30.092 -4.726 -13.022 1.00 82.81 432 PRO A CA 1
ATOM 3483 C C . PRO A 1 432 ? 30.942 -5.198 -14.212 1.00 82.81 432 PRO A C 1
ATOM 3485 O O . PRO A 1 432 ? 31.647 -6.198 -14.111 1.00 82.81 432 PRO A O 1
ATOM 3488 N N . SER A 1 433 ? 30.888 -4.483 -15.337 1.00 86.56 433 SER A N 1
ATOM 3489 C CA . SER A 1 433 ? 31.793 -4.664 -16.468 1.00 86.56 433 SER A CA 1
ATOM 3490 C C . SER A 1 433 ? 32.046 -3.315 -17.126 1.00 86.56 433 SER A C 1
ATOM 3492 O O . SER A 1 433 ? 31.120 -2.684 -17.635 1.00 86.56 433 SER A O 1
ATOM 3494 N N . GLU A 1 434 ? 33.308 -2.892 -17.167 1.00 84.44 434 GLU A N 1
ATOM 3495 C CA . GLU A 1 434 ? 33.710 -1.700 -17.911 1.00 84.44 434 GLU A CA 1
ATOM 3496 C C . GLU A 1 434 ? 33.360 -1.871 -19.395 1.00 84.44 434 GLU A C 1
ATOM 3498 O O . GLU A 1 434 ? 33.552 -2.944 -19.961 1.00 84.44 434 GLU A O 1
ATOM 3503 N N . GLY A 1 435 ? 32.797 -0.834 -20.019 1.00 83.62 435 GLY A N 1
ATOM 3504 C CA . GLY A 1 435 ? 32.466 -0.824 -21.445 1.00 83.62 435 GLY A CA 1
ATOM 3505 C C . GLY A 1 435 ? 31.300 -1.724 -21.873 1.00 83.62 435 GLY A C 1
ATOM 3506 O O . GLY A 1 435 ? 31.067 -1.837 -23.078 1.00 83.62 435 GLY A O 1
ATOM 3507 N N . PHE A 1 436 ? 30.554 -2.320 -20.934 1.00 91.06 436 PHE A N 1
ATOM 3508 C CA . PHE A 1 436 ? 29.277 -2.961 -21.248 1.00 91.06 436 PHE A CA 1
ATOM 3509 C C . PHE A 1 436 ? 28.290 -1.942 -21.832 1.00 91.06 436 PHE A C 1
ATOM 3511 O O . PHE A 1 436 ? 28.252 -0.778 -21.424 1.00 91.06 436 PHE A O 1
ATOM 3518 N N . ARG A 1 437 ? 27.483 -2.377 -22.801 1.00 90.38 437 ARG A N 1
ATOM 3519 C CA . ARG A 1 437 ? 26.424 -1.556 -23.400 1.00 90.38 437 ARG A CA 1
ATOM 3520 C C . ARG A 1 437 ? 25.172 -2.376 -23.604 1.00 90.38 437 ARG A C 1
ATOM 3522 O O . ARG A 1 437 ? 25.253 -3.500 -24.095 1.00 90.38 437 ARG A O 1
ATOM 3529 N N . LEU A 1 438 ? 24.023 -1.791 -23.292 1.00 90.12 438 LEU A N 1
ATOM 3530 C CA . LEU A 1 438 ? 22.738 -2.415 -23.585 1.00 90.12 438 LEU A CA 1
ATOM 3531 C C . LEU A 1 438 ? 22.564 -2.668 -25.085 1.00 90.12 438 LEU A C 1
ATOM 3533 O O . LEU A 1 438 ? 23.046 -1.911 -25.931 1.00 90.12 438 LEU A O 1
ATOM 3537 N N . ALA A 1 439 ? 21.865 -3.751 -25.404 1.00 86.38 439 ALA A N 1
ATOM 3538 C CA . ALA A 1 439 ? 21.438 -4.053 -26.754 1.00 86.38 439 ALA A CA 1
ATOM 3539 C C . ALA A 1 439 ? 20.243 -3.170 -27.126 1.00 86.38 439 ALA A C 1
ATOM 3541 O O . ALA A 1 439 ? 19.372 -2.906 -26.303 1.00 86.38 439 ALA A O 1
ATOM 3542 N N . GLU A 1 440 ? 20.218 -2.711 -28.374 1.00 86.56 440 GLU A N 1
ATOM 3543 C CA . GLU A 1 440 ? 19.112 -1.922 -28.911 1.00 86.56 440 GLU A CA 1
ATOM 3544 C C . GLU A 1 440 ? 17.839 -2.772 -29.036 1.00 86.56 440 GLU A C 1
ATOM 3546 O O . GLU A 1 440 ? 17.789 -3.744 -29.795 1.00 86.56 440 GLU A O 1
ATOM 3551 N N . GLU A 1 441 ? 16.787 -2.339 -28.351 1.00 80.94 441 GLU A N 1
ATOM 3552 C CA . GLU A 1 441 ? 15.418 -2.825 -28.463 1.00 80.94 441 GLU A CA 1
ATOM 3553 C C . GLU A 1 441 ? 14.614 -1.808 -29.284 1.00 80.94 441 GLU A C 1
ATOM 3555 O O . GLU A 1 441 ? 14.115 -0.805 -28.775 1.00 80.9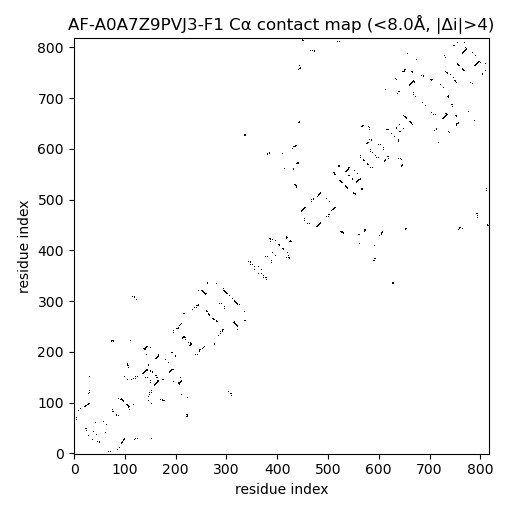4 441 GLU A O 1
ATOM 3560 N N . SER A 1 442 ? 14.539 -2.028 -30.595 1.00 81.38 442 SER A N 1
ATOM 3561 C CA . SER A 1 442 ? 13.848 -1.118 -31.507 1.00 81.38 442 SER A CA 1
ATOM 3562 C C . SER A 1 442 ? 13.285 -1.862 -32.715 1.00 81.38 442 SER A C 1
ATOM 3564 O O . SER A 1 442 ? 13.697 -2.979 -33.037 1.00 81.38 442 SER A O 1
ATOM 3566 N N . ALA A 1 443 ? 12.389 -1.210 -33.459 1.00 78.19 443 ALA A N 1
ATOM 3567 C CA . ALA A 1 443 ? 11.864 -1.758 -34.707 1.00 78.19 443 ALA A CA 1
ATOM 3568 C C . ALA A 1 443 ? 12.924 -1.809 -35.834 1.00 78.19 443 ALA A C 1
ATOM 3570 O O . ALA A 1 443 ? 12.654 -2.326 -36.920 1.00 78.19 443 ALA A O 1
ATOM 3571 N N . ARG A 1 444 ? 14.143 -1.290 -35.607 1.00 73.81 444 ARG A N 1
ATOM 3572 C CA . ARG A 1 444 ? 15.284 -1.442 -36.523 1.00 73.81 444 ARG A CA 1
ATOM 3573 C C . ARG A 1 444 ? 16.102 -2.701 -36.269 1.00 73.81 444 ARG A C 1
ATOM 3575 O O . ARG A 1 444 ? 16.766 -3.155 -37.207 1.00 73.81 444 ARG A O 1
ATOM 3582 N N . SER A 1 445 ? 16.091 -3.219 -35.043 1.00 72.62 445 SER A N 1
ATOM 3583 C CA . SER A 1 445 ? 16.936 -4.340 -34.645 1.00 72.62 445 SER A CA 1
ATOM 3584 C C . SER A 1 445 ? 16.539 -5.608 -35.387 1.00 72.62 445 SER A C 1
ATOM 3586 O O . SER A 1 445 ? 15.391 -6.047 -35.346 1.00 72.62 445 SER A O 1
ATOM 3588 N N . GLU A 1 446 ? 17.510 -6.200 -36.079 1.00 77.12 446 GLU A N 1
ATOM 3589 C CA . GLU A 1 446 ? 17.380 -7.559 -36.591 1.00 77.12 446 GLU A CA 1
ATOM 3590 C C . GLU A 1 446 ? 17.394 -8.529 -35.410 1.00 77.12 446 GLU A C 1
ATOM 3592 O O . GLU A 1 446 ? 18.285 -8.465 -34.560 1.00 77.12 446 GLU A O 1
ATOM 3597 N N . VAL A 1 447 ? 16.380 -9.389 -35.360 1.00 77.31 447 VAL A N 1
ATOM 3598 C CA . VAL A 1 447 ? 16.139 -10.316 -34.256 1.00 77.31 447 VAL A CA 1
ATOM 3599 C C . VAL A 1 447 ? 16.356 -11.725 -34.760 1.00 77.31 447 VAL A C 1
ATOM 3601 O O . VAL A 1 447 ? 15.647 -12.169 -35.657 1.00 77.31 447 VAL A O 1
ATOM 3604 N N . GLN A 1 448 ? 17.334 -12.416 -34.182 1.00 79.38 448 GLN A N 1
ATOM 3605 C CA . GLN A 1 448 ? 17.638 -13.802 -34.537 1.00 79.38 448 GLN A CA 1
ATOM 3606 C C . GLN A 1 448 ? 16.970 -14.781 -33.580 1.00 79.38 448 GLN A C 1
ATOM 3608 O O . GLN A 1 448 ? 16.688 -15.916 -33.951 1.00 79.38 448 GLN A O 1
ATOM 3613 N N . GLN A 1 449 ? 16.695 -14.347 -32.350 1.00 81.69 449 GLN A N 1
ATOM 3614 C CA . GLN A 1 449 ? 16.113 -15.196 -31.328 1.00 81.69 449 GLN A CA 1
ATOM 3615 C C . GLN A 1 449 ? 15.111 -14.423 -30.462 1.00 81.69 449 GLN A C 1
ATOM 3617 O O . GLN A 1 449 ? 15.289 -13.247 -30.166 1.00 81.69 449 GLN A O 1
ATOM 3622 N N . VAL A 1 450 ? 14.051 -15.089 -30.015 1.00 82.50 450 VAL A N 1
ATOM 3623 C CA . VAL A 1 450 ? 13.124 -14.577 -29.003 1.00 82.50 450 VAL A CA 1
ATOM 3624 C C . VAL A 1 450 ? 13.197 -15.494 -27.794 1.00 82.50 450 VAL A C 1
ATOM 3626 O O . VAL A 1 450 ? 13.010 -16.708 -27.890 1.00 82.50 450 VAL A O 1
ATOM 3629 N N . ARG A 1 451 ? 13.481 -14.918 -26.630 1.00 80.56 451 ARG A N 1
ATOM 3630 C CA . ARG A 1 451 ? 13.377 -15.630 -25.357 1.00 80.56 451 ARG A CA 1
ATOM 3631 C C . ARG A 1 451 ? 11.953 -15.500 -24.854 1.00 80.56 451 ARG A C 1
ATOM 3633 O O . ARG A 1 451 ? 11.479 -14.376 -24.722 1.00 80.56 451 ARG A O 1
ATOM 3640 N N . LEU A 1 452 ? 11.312 -16.624 -24.556 1.00 80.44 452 LEU A N 1
ATOM 3641 C CA . LEU A 1 452 ? 10.001 -16.660 -23.927 1.00 80.44 452 LEU A CA 1
ATOM 3642 C C . LEU A 1 452 ? 10.028 -17.415 -22.622 1.00 80.44 452 LEU A C 1
ATOM 3644 O O . LEU A 1 452 ? 10.736 -18.407 -22.483 1.00 80.44 452 LEU A O 1
ATOM 3648 N N . GLN A 1 453 ? 9.172 -16.991 -21.710 1.00 74.88 453 GLN A N 1
ATOM 3649 C CA . GLN A 1 453 ? 9.005 -17.657 -20.436 1.00 74.88 453 GLN A CA 1
ATOM 3650 C C . GLN A 1 453 ? 7.715 -18.468 -20.367 1.00 74.88 453 GLN A C 1
ATOM 3652 O O . GLN A 1 453 ? 6.624 -17.959 -20.628 1.00 74.88 453 GLN A O 1
ATOM 3657 N N . LEU A 1 454 ? 7.837 -19.729 -19.949 1.00 73.75 454 LEU A N 1
ATOM 3658 C CA . LEU A 1 454 ? 6.715 -20.640 -19.732 1.00 73.75 454 LEU A CA 1
ATOM 3659 C C . LEU A 1 454 ? 6.512 -20.870 -18.223 1.00 73.75 454 LEU A C 1
ATOM 3661 O O . LEU A 1 454 ? 7.319 -21.526 -17.565 1.00 73.75 454 LEU A O 1
ATOM 3665 N N . THR A 1 455 ? 5.429 -20.334 -17.649 1.00 58.50 455 THR A N 1
ATOM 3666 C CA . THR A 1 455 ? 5.105 -20.477 -16.215 1.00 58.50 455 THR A CA 1
ATOM 3667 C C . THR A 1 455 ? 4.255 -21.727 -15.943 1.00 58.50 455 THR A C 1
ATOM 3669 O O . THR A 1 455 ? 3.426 -22.119 -16.763 1.00 58.50 455 THR A O 1
ATOM 3672 N N . GLN A 1 456 ? 4.454 -22.382 -14.790 1.00 50.72 456 GLN A N 1
ATOM 3673 C CA . GLN A 1 456 ? 3.819 -23.679 -14.494 1.00 50.72 456 GLN A CA 1
ATOM 3674 C C . GLN A 1 456 ? 2.460 -23.574 -13.772 1.00 50.72 456 GLN A C 1
ATOM 3676 O O . GLN A 1 456 ? 1.675 -24.513 -13.846 1.00 50.72 456 GLN A O 1
ATOM 3681 N N . ASP A 1 457 ? 2.139 -22.441 -13.138 1.00 53.19 457 ASP A N 1
ATOM 3682 C CA . ASP A 1 457 ? 1.038 -22.400 -12.164 1.00 53.19 457 ASP A CA 1
ATOM 3683 C C . ASP A 1 457 ? -0.296 -21.835 -12.682 1.00 53.19 457 ASP A C 1
ATOM 3685 O O . ASP A 1 457 ? -1.294 -22.000 -11.984 1.00 53.19 457 ASP A O 1
ATOM 3689 N N . ALA A 1 458 ? -0.391 -21.214 -13.877 1.00 48.69 458 ALA A N 1
ATOM 3690 C CA . ALA A 1 458 ? -1.699 -20.667 -14.276 1.00 48.69 458 ALA A CA 1
ATOM 3691 C C . ALA A 1 458 ? -2.023 -20.310 -15.740 1.00 48.69 458 ALA A C 1
ATOM 3693 O O . ALA A 1 458 ? -3.166 -19.871 -15.901 1.00 48.69 458 ALA A O 1
ATOM 3694 N N . PRO A 1 459 ? -1.189 -20.456 -16.810 1.00 60.69 459 PRO A N 1
ATOM 3695 C CA . PRO A 1 459 ? -1.015 -21.769 -17.469 1.00 60.69 459 PRO A CA 1
ATOM 3696 C C . PRO A 1 459 ? 0.124 -21.869 -18.537 1.00 60.69 459 PRO A C 1
ATOM 3698 O O . PRO A 1 459 ? 0.180 -21.119 -19.518 1.00 60.69 459 PRO A O 1
ATOM 3701 N N . ILE A 1 460 ? 0.931 -22.929 -18.494 1.00 70.75 460 ILE A N 1
ATOM 3702 C CA . ILE A 1 460 ? 1.864 -23.288 -19.586 1.00 70.75 460 ILE A CA 1
ATOM 3703 C C . ILE A 1 460 ? 1.210 -23.258 -20.987 1.00 70.75 460 ILE A C 1
ATOM 3705 O O . ILE A 1 460 ? 1.835 -22.869 -21.970 1.00 70.75 460 ILE A O 1
ATOM 3709 N N . CYS A 1 461 ? -0.081 -23.591 -21.074 1.00 76.00 461 CYS A N 1
ATOM 3710 C CA . CYS A 1 461 ? -0.865 -23.569 -22.305 1.00 76.00 461 CYS A CA 1
ATOM 3711 C C . CYS A 1 461 ? -0.961 -22.179 -22.953 1.00 76.00 461 CYS A C 1
ATOM 3713 O O . CYS A 1 461 ? -0.934 -22.101 -24.177 1.00 76.00 461 CYS A O 1
ATOM 3715 N N . LEU A 1 462 ? -1.068 -21.090 -22.178 1.00 76.25 462 LEU A N 1
ATOM 3716 C CA . LEU A 1 462 ? -1.098 -19.734 -22.748 1.00 76.25 462 LEU A CA 1
ATOM 3717 C C . LEU A 1 462 ? 0.283 -19.345 -23.277 1.00 76.25 462 LEU A C 1
ATOM 3719 O O . LEU A 1 462 ? 0.372 -18.832 -24.387 1.00 76.25 462 LEU A O 1
ATOM 3723 N N . GLY A 1 463 ? 1.354 -19.675 -22.547 1.00 79.31 463 GLY A N 1
ATOM 3724 C CA . GLY A 1 463 ? 2.722 -19.488 -23.035 1.00 79.31 463 GLY A CA 1
ATOM 3725 C C . GLY A 1 463 ? 2.971 -20.249 -24.341 1.00 79.31 463 GLY A C 1
ATOM 3726 O O . GLY A 1 463 ? 3.470 -19.681 -25.305 1.00 79.31 463 GLY A O 1
ATOM 3727 N N . LEU A 1 464 ? 2.528 -21.507 -24.425 1.00 84.12 464 LEU A N 1
ATOM 3728 C CA . LEU A 1 464 ? 2.633 -22.314 -25.645 1.00 84.12 464 LEU A CA 1
ATOM 3729 C C . LEU A 1 464 ? 1.777 -21.780 -26.804 1.00 84.12 464 LEU A C 1
ATOM 3731 O O . LEU A 1 464 ? 2.207 -21.870 -27.951 1.00 84.12 464 LEU A O 1
ATOM 3735 N N . ARG A 1 465 ? 0.600 -21.196 -26.535 1.00 85.25 465 ARG A N 1
ATOM 3736 C CA . ARG A 1 465 ? -0.195 -20.493 -27.561 1.00 85.25 465 ARG A CA 1
ATOM 3737 C C . ARG A 1 465 ? 0.545 -19.266 -28.089 1.00 85.25 465 ARG A C 1
ATOM 3739 O O . ARG A 1 465 ? 0.657 -19.121 -29.297 1.00 85.25 465 ARG A O 1
ATOM 3746 N N . VAL A 1 466 ? 1.123 -18.448 -27.208 1.00 85.44 466 VAL A N 1
ATOM 3747 C CA . VAL A 1 466 ? 1.944 -17.294 -27.614 1.00 85.44 466 VAL A CA 1
ATOM 3748 C C . VAL A 1 466 ? 3.145 -17.749 -28.452 1.00 85.44 466 VAL A C 1
ATOM 3750 O O . VAL A 1 466 ? 3.412 -17.154 -29.491 1.00 85.44 466 VAL A O 1
ATOM 3753 N N . VAL A 1 467 ? 3.822 -18.840 -28.067 1.00 88.00 467 VAL A N 1
ATOM 3754 C CA . VAL A 1 467 ? 4.910 -19.443 -28.862 1.00 88.00 467 VAL A CA 1
ATOM 3755 C C . VAL A 1 467 ? 4.422 -19.847 -30.254 1.00 88.00 467 VAL A C 1
ATOM 3757 O O . VAL A 1 467 ? 5.051 -19.474 -31.241 1.00 88.00 467 VAL A O 1
ATOM 3760 N N . ARG A 1 468 ? 3.300 -20.572 -30.350 1.00 89.44 468 ARG A N 1
ATOM 3761 C CA . ARG A 1 468 ? 2.688 -20.963 -31.631 1.00 89.44 468 ARG A CA 1
ATOM 3762 C C . ARG A 1 468 ? 2.409 -19.745 -32.511 1.00 89.44 468 ARG A C 1
ATOM 3764 O O . ARG A 1 468 ? 2.779 -19.735 -33.680 1.00 89.44 468 ARG A O 1
ATOM 3771 N N . ASP A 1 469 ? 1.764 -18.732 -31.945 1.00 88.94 469 ASP A N 1
ATOM 3772 C CA . ASP A 1 469 ? 1.306 -17.560 -32.687 1.00 88.94 469 ASP A CA 1
ATOM 3773 C C . ASP A 1 469 ? 2.498 -16.710 -33.155 1.00 88.94 469 ASP A C 1
ATOM 3775 O O . ASP A 1 469 ? 2.518 -16.225 -34.285 1.00 88.94 469 ASP A O 1
ATOM 3779 N N . LEU A 1 470 ? 3.550 -16.600 -32.339 1.00 88.25 470 LEU A N 1
ATOM 3780 C CA . LEU A 1 470 ? 4.806 -15.967 -32.743 1.00 88.25 470 LEU A CA 1
ATOM 3781 C C . LEU A 1 470 ? 5.536 -16.763 -33.827 1.00 88.25 470 LEU A C 1
ATOM 3783 O O . LEU A 1 470 ? 6.012 -16.151 -34.779 1.00 88.25 470 LEU A O 1
ATOM 3787 N N . MET A 1 471 ? 5.612 -18.095 -33.731 1.00 88.81 471 MET A N 1
ATOM 3788 C CA . MET A 1 471 ? 6.201 -18.942 -34.783 1.00 88.81 471 MET A CA 1
ATOM 3789 C C . MET A 1 471 ? 5.489 -18.745 -36.122 1.00 88.81 471 MET A C 1
ATOM 3791 O O . MET A 1 471 ? 6.140 -18.641 -37.161 1.00 88.81 471 MET A O 1
ATOM 3795 N N . GLN A 1 472 ? 4.164 -18.624 -36.092 1.00 87.88 472 GLN A N 1
ATOM 3796 C CA . GLN A 1 472 ? 3.364 -18.377 -37.283 1.00 87.88 472 GLN A CA 1
ATOM 3797 C C . GLN A 1 472 ? 3.598 -16.970 -37.860 1.00 87.88 472 GLN A C 1
ATOM 3799 O O . GLN A 1 472 ? 3.763 -16.812 -39.068 1.00 87.88 472 GLN A O 1
ATOM 3804 N N . VAL A 1 473 ? 3.626 -15.937 -37.010 1.00 87.00 473 VAL A N 1
ATOM 3805 C CA . VAL A 1 473 ? 3.714 -14.529 -37.443 1.00 87.00 473 VAL A CA 1
ATOM 3806 C C . VAL A 1 473 ? 5.129 -14.111 -37.851 1.00 87.00 473 VAL A C 1
ATOM 3808 O O . VAL A 1 473 ? 5.296 -13.307 -38.780 1.00 87.00 473 VAL A O 1
ATOM 3811 N N . LEU A 1 474 ? 6.140 -14.624 -37.149 1.00 83.50 474 LEU A N 1
ATOM 3812 C CA . LEU A 1 474 ? 7.554 -14.332 -37.386 1.00 83.50 474 LEU A CA 1
ATOM 3813 C C . LEU A 1 474 ? 8.188 -15.315 -38.380 1.00 83.50 474 LEU A C 1
ATOM 3815 O O . LEU A 1 474 ? 9.154 -14.957 -39.050 1.00 83.50 474 LEU A O 1
ATOM 3819 N N . GLY A 1 475 ? 7.615 -16.511 -38.533 1.00 73.94 475 GLY A N 1
ATOM 3820 C CA . GLY A 1 475 ? 8.099 -17.544 -39.442 1.00 73.94 475 GLY A CA 1
ATOM 3821 C C . GLY A 1 475 ? 9.352 -18.269 -38.939 1.00 73.94 475 GLY A C 1
ATOM 3822 O O . GLY A 1 475 ? 9.841 -18.056 -37.831 1.00 73.94 475 GLY A O 1
ATOM 3823 N N . GLY A 1 476 ? 9.904 -19.142 -39.787 1.00 69.06 476 GLY A N 1
ATOM 3824 C CA . GLY A 1 476 ? 11.065 -19.985 -39.470 1.00 69.06 476 GLY A CA 1
ATOM 3825 C C . GLY A 1 476 ? 12.423 -19.271 -39.470 1.00 69.06 476 GLY A C 1
ATOM 3826 O O . GLY A 1 476 ? 13.443 -19.948 -39.545 1.00 69.06 476 GLY A O 1
ATOM 3827 N N . GLU A 1 477 ? 12.463 -17.939 -39.434 1.00 73.19 477 GLU A N 1
ATOM 3828 C CA . GLU A 1 477 ? 13.712 -17.157 -39.428 1.00 73.19 477 GLU A CA 1
ATOM 3829 C C . GLU A 1 477 ? 14.240 -16.886 -38.010 1.00 73.19 477 GLU A C 1
ATOM 3831 O O . GLU A 1 477 ? 15.402 -16.523 -37.858 1.00 73.19 477 GLU A O 1
ATOM 3836 N N . ILE A 1 478 ? 13.411 -17.093 -36.978 1.00 84.19 478 ILE A N 1
ATOM 3837 C CA . ILE A 1 478 ? 13.729 -16.763 -35.584 1.00 84.19 478 ILE A CA 1
ATOM 3838 C C . ILE A 1 478 ? 13.839 -18.038 -34.739 1.00 84.19 478 ILE A C 1
ATOM 3840 O O . ILE A 1 478 ? 13.047 -18.975 -34.887 1.00 84.19 478 ILE A O 1
ATOM 3844 N N . ASP A 1 479 ? 14.843 -18.083 -33.868 1.00 87.69 479 ASP A N 1
ATOM 3845 C CA . ASP A 1 479 ? 15.020 -19.128 -32.862 1.00 87.69 479 ASP A CA 1
ATOM 3846 C C . ASP A 1 479 ? 14.270 -18.772 -31.570 1.00 87.69 479 ASP A C 1
ATOM 3848 O O . ASP A 1 479 ? 14.102 -17.610 -31.212 1.00 87.69 479 ASP A O 1
ATOM 3852 N N . PHE A 1 480 ? 13.842 -19.772 -30.813 1.00 87.06 480 PHE A N 1
ATOM 3853 C CA . PHE A 1 480 ? 13.083 -19.602 -29.583 1.00 87.06 480 PHE A CA 1
ATOM 3854 C C . PHE A 1 480 ? 13.847 -20.192 -28.401 1.00 87.06 480 PHE A C 1
ATOM 3856 O O . PHE A 1 480 ? 14.195 -21.374 -28.389 1.00 87.06 480 PHE A O 1
ATOM 3863 N N . CYS A 1 481 ? 14.098 -19.364 -27.389 1.00 83.25 481 CYS A N 1
ATOM 3864 C CA . CYS A 1 481 ? 14.674 -19.785 -26.115 1.00 83.25 481 CYS A CA 1
ATOM 3865 C C . CYS A 1 481 ? 13.562 -19.822 -25.062 1.00 83.25 481 CYS A C 1
ATOM 3867 O O . CYS A 1 481 ? 13.119 -18.776 -24.594 1.00 83.25 481 CYS A O 1
ATOM 3869 N N . LEU A 1 482 ? 13.074 -21.016 -24.733 1.00 84.62 482 LEU A N 1
ATOM 3870 C CA . LEU A 1 482 ? 11.950 -21.224 -23.823 1.00 84.62 482 LEU A CA 1
ATOM 3871 C C . LEU A 1 482 ? 12.471 -21.490 -22.410 1.00 84.62 482 LEU A C 1
ATOM 3873 O O . LEU A 1 482 ? 13.014 -22.561 -22.133 1.00 84.62 482 LEU A O 1
ATOM 3877 N N . THR A 1 483 ? 12.310 -20.522 -21.513 1.00 77.69 483 THR A N 1
ATOM 3878 C CA . THR A 1 483 ? 12.686 -20.677 -20.107 1.00 77.69 483 THR A CA 1
ATOM 3879 C C . THR A 1 483 ? 11.580 -21.399 -19.339 1.00 77.69 483 THR A C 1
ATOM 3881 O O . THR A 1 483 ? 10.396 -21.075 -19.463 1.00 77.69 483 THR A O 1
ATOM 3884 N N . VAL A 1 484 ? 11.967 -22.426 -18.583 1.00 76.06 484 VAL A N 1
ATOM 3885 C CA . VAL A 1 484 ? 11.072 -23.384 -17.917 1.00 76.06 484 VAL A CA 1
ATOM 3886 C C . VAL A 1 484 ? 11.549 -23.684 -16.490 1.00 76.06 484 VAL A C 1
ATOM 3888 O O . VAL A 1 484 ? 12.730 -23.548 -16.186 1.00 76.06 484 VAL A O 1
ATOM 3891 N N . LYS A 1 485 ? 10.645 -24.083 -15.588 1.00 72.31 485 LYS A N 1
ATOM 3892 C CA . LYS A 1 485 ? 10.995 -24.471 -14.204 1.00 72.31 485 LYS A CA 1
ATOM 3893 C C . LYS A 1 485 ? 11.687 -25.849 -14.153 1.00 72.31 485 LYS A C 1
ATOM 3895 O O . LYS A 1 485 ? 11.515 -26.626 -15.093 1.00 72.31 485 LYS A O 1
ATOM 3900 N N . PRO A 1 486 ? 12.398 -26.202 -13.061 1.00 71.75 486 PRO A N 1
ATOM 3901 C CA . PRO A 1 486 ? 13.028 -27.510 -12.924 1.00 71.75 486 PRO A CA 1
ATOM 3902 C C . PRO A 1 486 ? 11.966 -28.611 -12.870 1.00 71.75 486 PRO A C 1
ATOM 3904 O O . PRO A 1 486 ? 10.936 -28.452 -12.210 1.00 71.75 486 PRO A O 1
ATOM 3907 N N . GLY A 1 487 ? 12.219 -29.734 -13.544 1.00 71.62 487 GLY A N 1
ATOM 3908 C CA . GLY A 1 487 ? 11.246 -30.830 -13.640 1.00 71.62 487 GLY A CA 1
ATOM 3909 C C . GLY A 1 487 ? 10.194 -30.622 -14.734 1.00 71.62 487 GLY A C 1
ATOM 3910 O O . GLY A 1 487 ? 9.122 -31.230 -14.692 1.00 71.62 487 GLY A O 1
ATOM 3911 N N . PHE A 1 488 ? 10.486 -29.762 -15.710 1.00 78.75 488 PHE A N 1
ATOM 3912 C CA . PHE A 1 488 ? 9.669 -29.558 -16.896 1.00 78.75 488 PHE A CA 1
ATOM 3913 C C . PHE A 1 488 ? 9.733 -30.778 -17.832 1.00 78.75 488 PHE A C 1
ATOM 3915 O O . PHE A 1 488 ? 10.801 -31.304 -18.137 1.00 78.75 488 PHE A O 1
ATOM 3922 N N . GLU A 1 489 ? 8.578 -31.237 -18.325 1.00 85.50 489 GLU A N 1
ATOM 3923 C CA . GLU A 1 489 ? 8.513 -32.388 -19.235 1.00 85.50 489 GLU A CA 1
ATOM 3924 C C . GLU A 1 489 ? 8.780 -31.939 -20.686 1.00 85.50 489 GLU A C 1
ATOM 3926 O O . GLU A 1 489 ? 7.876 -31.633 -21.476 1.00 85.50 489 GLU A O 1
ATOM 3931 N N . GLU A 1 490 ? 10.069 -31.847 -21.024 1.00 86.94 490 GLU A N 1
ATOM 3932 C CA . GLU A 1 490 ? 10.542 -31.373 -22.329 1.00 86.94 490 GLU A CA 1
ATOM 3933 C C . GLU A 1 490 ? 10.067 -32.262 -23.484 1.00 86.94 490 GLU A C 1
ATOM 3935 O O . GLU A 1 490 ? 9.639 -31.762 -24.527 1.00 86.94 490 GLU A O 1
ATOM 3940 N N . SER A 1 491 ? 10.086 -33.582 -23.299 1.00 87.44 491 SER A N 1
ATOM 3941 C CA . SER A 1 491 ? 9.788 -34.562 -24.349 1.00 87.44 491 SER A CA 1
ATOM 3942 C C . SER A 1 491 ? 8.359 -34.443 -24.893 1.00 87.44 491 SER A C 1
ATOM 3944 O O . SER A 1 491 ? 8.123 -34.532 -26.098 1.00 87.44 491 SER A O 1
ATOM 3946 N N . SER A 1 492 ? 7.372 -34.264 -24.020 1.00 85.31 492 SER A N 1
ATOM 3947 C CA . SER A 1 492 ? 5.960 -34.112 -24.387 1.00 85.31 492 SER A CA 1
ATOM 3948 C C . SER A 1 492 ? 5.685 -32.729 -24.943 1.00 85.31 492 SER A C 1
ATOM 3950 O O . SER A 1 492 ? 4.921 -32.612 -25.899 1.00 85.31 492 SER A O 1
ATOM 3952 N N . THR A 1 493 ? 6.355 -31.700 -24.422 1.00 87.50 493 THR A N 1
ATOM 3953 C CA . THR A 1 493 ? 6.211 -30.351 -24.970 1.00 87.50 493 THR A CA 1
ATOM 3954 C C . THR A 1 493 ? 6.793 -30.265 -26.378 1.00 87.50 493 THR A C 1
ATOM 3956 O O . THR A 1 493 ? 6.131 -29.744 -27.269 1.00 87.50 493 THR A O 1
ATOM 3959 N N . ARG A 1 494 ? 7.968 -30.853 -26.639 1.00 90.00 494 ARG A N 1
ATOM 3960 C CA . ARG A 1 494 ? 8.535 -30.924 -27.998 1.00 90.00 494 ARG A CA 1
ATOM 3961 C C . ARG A 1 494 ? 7.602 -31.628 -28.983 1.00 90.00 494 ARG A C 1
ATOM 3963 O O . ARG A 1 494 ? 7.370 -31.089 -30.057 1.00 90.00 494 ARG A O 1
ATOM 3970 N N . ARG A 1 495 ? 7.000 -32.759 -28.594 1.00 89.94 495 ARG A N 1
ATOM 3971 C CA . ARG A 1 495 ? 5.999 -33.468 -29.420 1.00 89.94 495 ARG A CA 1
ATOM 3972 C C . ARG A 1 495 ? 4.775 -32.614 -29.758 1.00 89.94 495 ARG A C 1
ATOM 3974 O O . ARG A 1 495 ? 4.165 -32.811 -30.804 1.00 89.94 495 ARG A O 1
ATOM 3981 N N . LEU A 1 496 ? 4.395 -31.689 -28.878 1.00 89.25 496 LEU A N 1
ATOM 3982 C CA . LEU A 1 496 ? 3.337 -30.721 -29.162 1.00 89.25 496 LEU A CA 1
ATOM 3983 C C . LEU A 1 496 ? 3.826 -29.629 -30.122 1.00 89.25 496 LEU A C 1
ATOM 3985 O O . LEU A 1 496 ? 3.132 -29.325 -31.087 1.00 89.25 496 LEU A O 1
ATOM 3989 N N . LEU A 1 497 ? 5.019 -29.072 -29.887 1.00 89.88 497 LEU A N 1
ATOM 3990 C CA . LEU A 1 497 ? 5.602 -28.034 -30.743 1.00 89.88 497 LEU A CA 1
ATOM 3991 C C . LEU A 1 497 ? 5.830 -28.516 -32.184 1.00 89.88 497 LEU A C 1
ATOM 3993 O O . LEU A 1 497 ? 5.665 -27.730 -33.107 1.00 89.88 497 LEU A O 1
ATOM 3997 N N . GLU A 1 498 ? 6.129 -29.802 -32.395 1.00 91.62 498 GLU A N 1
ATOM 3998 C CA . GLU A 1 498 ? 6.230 -30.425 -33.728 1.00 91.62 498 GLU A CA 1
ATOM 3999 C C . GLU A 1 498 ? 4.963 -30.258 -34.586 1.00 91.62 498 GLU A C 1
ATOM 4001 O O . GLU A 1 498 ? 5.029 -30.375 -35.808 1.00 91.62 498 GLU A O 1
ATOM 4006 N N . GLN A 1 499 ? 3.816 -29.975 -33.963 1.00 91.19 499 GLN A N 1
ATOM 4007 C CA . GLN A 1 499 ? 2.544 -29.745 -34.645 1.00 91.19 499 GLN A CA 1
ATOM 4008 C C . GLN A 1 499 ? 2.332 -28.274 -35.035 1.00 91.19 499 GLN A C 1
ATOM 4010 O O . GLN A 1 499 ? 1.367 -27.969 -35.734 1.00 91.19 499 GLN A O 1
ATOM 4015 N N . PHE A 1 500 ? 3.178 -27.353 -34.563 1.00 91.25 500 PHE A N 1
ATOM 4016 C CA . PHE A 1 500 ? 3.023 -25.922 -34.819 1.00 91.25 500 PHE A CA 1
ATOM 4017 C C . PHE A 1 500 ? 3.598 -25.547 -36.186 1.00 91.25 500 PHE A C 1
ATOM 4019 O O . PHE A 1 500 ? 4.696 -25.958 -36.566 1.00 91.25 500 PHE A O 1
ATOM 4026 N N . GLU A 1 501 ? 2.858 -24.723 -36.926 1.00 87.94 501 GLU A N 1
ATOM 4027 C CA . GLU A 1 501 ? 3.340 -24.148 -38.178 1.00 87.94 501 GLU A CA 1
ATOM 4028 C C . GLU A 1 501 ? 4.571 -23.263 -37.911 1.00 87.94 501 GLU A C 1
ATOM 4030 O O . GLU A 1 501 ? 4.574 -22.448 -36.992 1.00 87.94 501 GLU A O 1
ATOM 4035 N N . GLY A 1 502 ? 5.639 -23.448 -38.692 1.00 84.44 502 GLY A N 1
ATOM 4036 C CA . GLY A 1 502 ? 6.906 -22.726 -38.510 1.00 84.44 502 GLY A CA 1
ATOM 4037 C C . GLY A 1 502 ? 7.880 -23.351 -37.500 1.00 84.44 502 GLY A C 1
ATOM 4038 O O . GLY A 1 502 ? 9.003 -22.858 -37.375 1.00 84.44 502 GLY A O 1
ATOM 4039 N N . TYR A 1 503 ? 7.516 -24.450 -36.824 1.00 89.44 503 TYR A N 1
ATOM 4040 C CA . TYR A 1 503 ? 8.412 -25.132 -35.887 1.00 89.44 503 TYR A CA 1
ATOM 4041 C C . TYR A 1 503 ? 9.676 -25.682 -36.565 1.00 89.44 503 TYR A C 1
ATOM 4043 O O . TYR A 1 503 ? 9.625 -26.365 -37.591 1.00 89.44 503 TYR A O 1
ATOM 4051 N N . ARG A 1 504 ? 10.829 -25.447 -35.929 1.00 88.62 504 ARG A N 1
ATOM 4052 C CA . ARG A 1 504 ? 12.118 -26.050 -36.283 1.00 88.62 504 ARG A CA 1
ATOM 4053 C C . ARG A 1 504 ? 12.740 -26.654 -35.037 1.00 88.62 504 ARG A C 1
ATOM 4055 O O . ARG A 1 504 ? 12.965 -25.945 -34.062 1.00 88.62 504 ARG A O 1
ATOM 4062 N N . LYS A 1 505 ? 13.085 -27.942 -35.092 1.00 84.94 505 LYS A N 1
ATOM 4063 C CA . LYS A 1 505 ? 13.684 -28.662 -33.958 1.00 84.94 505 LYS A CA 1
ATOM 4064 C C . LYS A 1 505 ? 14.936 -27.968 -33.412 1.00 84.94 505 LYS A C 1
ATOM 4066 O O . LYS A 1 505 ? 15.031 -27.757 -32.209 1.00 84.94 505 LYS A O 1
ATOM 4071 N N . GLU A 1 506 ? 15.839 -27.577 -34.308 1.00 86.56 506 GLU A N 1
ATOM 4072 C CA . GLU A 1 506 ? 17.082 -26.871 -33.959 1.00 86.56 506 GLU A CA 1
ATOM 4073 C C . GLU A 1 506 ? 16.851 -25.398 -33.585 1.00 86.56 506 GLU A C 1
ATOM 4075 O O . GLU A 1 506 ? 17.710 -24.775 -32.976 1.00 86.56 506 GLU A O 1
ATOM 4080 N N . GLY A 1 507 ? 15.680 -24.846 -33.920 1.00 86.69 507 GLY A N 1
ATOM 4081 C CA . GLY A 1 507 ? 15.299 -23.469 -33.610 1.00 86.69 507 GLY A CA 1
ATOM 4082 C C . GLY A 1 507 ? 14.578 -23.319 -32.272 1.00 86.69 507 GLY A C 1
ATOM 4083 O O . GLY A 1 507 ? 14.085 -22.235 -31.992 1.00 86.69 507 GLY A O 1
ATOM 4084 N N . VAL A 1 508 ? 14.463 -24.372 -31.450 1.00 89.50 508 VAL A N 1
ATOM 4085 C CA . VAL A 1 508 ? 13.842 -24.293 -30.116 1.00 89.50 508 VAL A CA 1
ATOM 4086 C C . VAL A 1 508 ? 14.739 -24.917 -29.058 1.00 89.50 508 VAL A C 1
ATOM 4088 O O . VAL A 1 508 ? 14.955 -26.134 -29.023 1.00 89.50 508 VAL A O 1
ATOM 4091 N N . THR A 1 509 ? 15.186 -24.074 -28.134 1.00 87.56 509 THR A N 1
ATOM 4092 C CA . THR A 1 509 ? 15.999 -24.463 -26.981 1.00 87.56 509 THR A CA 1
ATOM 4093 C C . THR A 1 509 ? 15.184 -24.306 -25.705 1.00 87.56 509 THR A C 1
ATOM 4095 O O . THR A 1 509 ? 14.546 -23.273 -25.515 1.00 87.56 509 THR A O 1
ATOM 4098 N N . PHE A 1 510 ? 15.212 -25.314 -24.832 1.00 84.19 510 PHE A N 1
ATOM 4099 C CA . PHE A 1 510 ? 14.649 -25.213 -23.487 1.00 84.19 510 PHE A CA 1
ATOM 4100 C C . PHE A 1 510 ? 15.740 -24.879 -22.486 1.00 84.19 510 PHE A C 1
ATOM 4102 O O . PHE A 1 510 ? 16.876 -25.338 -22.605 1.00 84.19 510 PHE A O 1
ATOM 4109 N N . PHE A 1 511 ? 15.374 -24.068 -21.506 1.00 76.88 511 PHE A N 1
ATOM 4110 C CA . PHE A 1 511 ? 16.291 -23.589 -20.500 1.00 76.88 511 PHE A CA 1
ATOM 4111 C C . PHE A 1 511 ? 15.660 -23.667 -19.107 1.00 76.88 511 PHE A C 1
ATOM 4113 O O . PHE A 1 511 ? 14.766 -22.883 -18.787 1.00 76.88 511 PHE A O 1
ATOM 4120 N N . GLU A 1 512 ? 16.121 -24.608 -18.278 1.00 72.31 512 GLU A N 1
ATOM 4121 C CA . GLU A 1 512 ? 15.641 -24.742 -16.900 1.00 72.31 512 GLU A CA 1
ATOM 4122 C C . GLU A 1 512 ? 16.239 -23.665 -15.974 1.00 72.31 512 GLU A C 1
ATOM 4124 O O . GLU A 1 512 ? 17.460 -23.489 -15.896 1.00 72.31 512 GLU A O 1
ATOM 4129 N N . HIS A 1 513 ? 15.372 -22.954 -15.245 1.00 66.00 513 HIS A N 1
ATOM 4130 C CA . HIS A 1 513 ? 15.740 -21.964 -14.225 1.00 66.00 513 HIS A CA 1
ATOM 4131 C C . HIS A 1 513 ? 15.308 -22.417 -12.825 1.00 66.00 513 HIS A C 1
ATOM 4133 O O . HIS A 1 513 ? 14.325 -23.128 -12.685 1.00 66.00 513 HIS A O 1
ATOM 4139 N N . GLY A 1 514 ? 16.009 -21.989 -11.770 1.00 54.66 514 GLY A N 1
ATOM 4140 C CA . GLY A 1 514 ? 15.851 -22.554 -10.421 1.00 54.66 514 GLY A CA 1
ATOM 4141 C C . GLY A 1 514 ? 14.638 -22.118 -9.577 1.00 54.66 514 GLY A C 1
ATOM 4142 O O . GLY A 1 514 ? 14.464 -22.676 -8.500 1.00 54.66 514 GLY A O 1
ATOM 4143 N N . HIS A 1 515 ? 13.821 -21.131 -9.984 1.00 52.47 515 HIS A N 1
ATOM 4144 C CA . HIS A 1 515 ? 12.895 -20.431 -9.055 1.00 52.47 515 HIS A CA 1
ATOM 4145 C C . HIS A 1 515 ? 11.531 -20.019 -9.648 1.00 52.47 515 HIS A C 1
ATOM 4147 O O . HIS A 1 515 ? 11.301 -20.144 -10.846 1.00 52.47 515 HIS A O 1
ATOM 4153 N N . GLN A 1 516 ? 10.580 -19.579 -8.805 1.00 42.91 516 GLN A N 1
ATOM 4154 C CA . GLN A 1 516 ? 9.144 -19.546 -9.138 1.00 42.91 516 GLN A CA 1
ATOM 4155 C C . GLN A 1 516 ? 8.617 -18.344 -9.943 1.00 42.91 516 GLN A C 1
ATOM 4157 O O . GLN A 1 516 ? 7.584 -18.525 -10.595 1.00 42.91 516 GLN A O 1
ATOM 4162 N N . THR A 1 517 ? 9.247 -17.166 -9.935 1.00 44.12 517 THR A N 1
ATOM 4163 C CA . THR A 1 517 ? 8.657 -15.962 -10.551 1.00 44.12 517 THR A CA 1
ATOM 4164 C C . THR A 1 517 ? 9.669 -15.158 -11.353 1.00 44.12 517 THR A C 1
ATOM 4166 O O . THR A 1 517 ? 10.724 -14.802 -10.851 1.00 44.12 517 THR A O 1
ATOM 4169 N N . LEU A 1 518 ? 9.295 -14.855 -12.588 1.00 47.81 518 LEU A N 1
ATOM 4170 C CA . LEU A 1 518 ? 9.892 -13.847 -13.454 1.00 47.81 518 LEU A CA 1
ATOM 4171 C C . LEU A 1 518 ? 8.669 -13.141 -14.061 1.00 47.81 518 LEU A C 1
ATOM 4173 O O . LEU A 1 518 ? 8.085 -13.596 -15.038 1.00 47.81 518 LEU A O 1
ATOM 4177 N N . PHE A 1 519 ? 8.141 -12.139 -13.375 1.00 45.75 519 PHE A N 1
ATOM 4178 C CA . PHE A 1 519 ? 7.283 -11.143 -14.026 1.00 45.75 519 PHE A CA 1
ATOM 4179 C C . PHE A 1 519 ? 8.123 -9.870 -14.167 1.00 45.75 519 PHE A C 1
ATOM 4181 O O . PHE A 1 519 ? 9.191 -9.790 -13.571 1.00 45.75 519 PHE A O 1
ATOM 4188 N N . ALA A 1 520 ? 7.660 -8.894 -14.955 1.00 42.84 520 ALA A N 1
ATOM 4189 C CA . ALA A 1 520 ? 8.379 -7.704 -15.451 1.00 42.84 520 ALA A CA 1
ATOM 4190 C C . ALA A 1 520 ? 9.321 -6.939 -14.479 1.00 42.84 520 ALA A C 1
ATOM 4192 O O . ALA A 1 520 ? 10.173 -6.174 -14.932 1.00 42.84 520 ALA A O 1
ATOM 4193 N N . GLN A 1 521 ? 9.212 -7.171 -13.170 1.00 40.91 521 GLN A N 1
ATOM 4194 C CA . GLN A 1 521 ? 10.144 -6.724 -12.130 1.00 40.91 521 GLN A CA 1
ATOM 4195 C C . GLN A 1 521 ? 11.567 -7.313 -12.288 1.00 40.91 521 GLN A C 1
ATOM 4197 O O . GLN A 1 521 ? 12.533 -6.644 -11.935 1.00 40.91 521 GLN A O 1
ATOM 4202 N N . ASP A 1 522 ? 11.715 -8.488 -12.918 1.00 52.75 522 ASP A N 1
ATOM 4203 C CA . ASP A 1 522 ? 12.955 -9.288 -12.912 1.00 52.75 522 ASP A CA 1
ATOM 4204 C C . ASP A 1 522 ? 13.623 -9.447 -14.301 1.00 52.75 522 ASP A C 1
ATOM 4206 O O . ASP A 1 522 ? 14.508 -10.288 -14.489 1.00 52.75 522 ASP A O 1
ATOM 4210 N N . ASN A 1 523 ? 13.202 -8.680 -15.317 1.00 65.88 523 ASN A N 1
ATOM 4211 C CA . ASN A 1 523 ? 13.713 -8.872 -16.679 1.00 65.88 523 ASN A CA 1
ATOM 4212 C C . ASN A 1 523 ? 15.171 -8.410 -16.813 1.00 65.88 523 ASN A C 1
ATOM 4214 O O . ASN A 1 523 ? 15.470 -7.218 -16.889 1.00 65.88 523 ASN A O 1
ATOM 4218 N N . ALA A 1 524 ? 16.070 -9.388 -16.925 1.00 73.00 524 ALA A N 1
ATOM 4219 C CA . ALA A 1 524 ? 17.442 -9.175 -17.356 1.00 73.00 524 ALA A CA 1
ATOM 4220 C C . ALA A 1 524 ? 17.476 -8.515 -18.740 1.00 73.00 524 ALA A C 1
ATOM 4222 O O . ALA A 1 524 ? 16.783 -8.970 -19.660 1.00 73.00 524 ALA A O 1
ATOM 4223 N N . ARG A 1 525 ? 18.324 -7.500 -18.897 1.00 80.69 525 ARG A N 1
ATOM 4224 C CA . ARG A 1 525 ? 18.506 -6.758 -20.144 1.00 80.69 525 ARG A CA 1
ATOM 4225 C C . ARG A 1 525 ? 19.707 -7.286 -20.910 1.00 80.69 525 ARG A C 1
ATOM 4227 O O . ARG A 1 525 ? 20.779 -7.483 -20.342 1.00 80.69 525 ARG A O 1
ATOM 4234 N N . LEU A 1 526 ? 19.521 -7.550 -22.200 1.00 82.00 526 LEU A N 1
ATOM 4235 C CA . LEU A 1 526 ? 20.613 -7.984 -23.063 1.00 82.00 526 LEU A CA 1
ATOM 4236 C C . LEU A 1 526 ? 21.573 -6.820 -23.299 1.00 82.00 526 LEU A C 1
ATOM 4238 O O . LEU A 1 526 ? 21.154 -5.679 -23.482 1.00 82.00 526 LEU A O 1
ATOM 4242 N N . GLY A 1 527 ? 22.860 -7.122 -23.356 1.00 87.81 527 GLY A N 1
ATOM 4243 C CA . GLY A 1 527 ? 23.872 -6.200 -23.833 1.00 87.81 527 GLY A CA 1
ATOM 4244 C C . GLY A 1 527 ? 25.117 -6.913 -24.324 1.00 87.81 527 GLY A C 1
ATOM 4245 O O . GLY A 1 527 ? 25.143 -8.138 -24.479 1.00 87.81 527 GLY A O 1
ATOM 4246 N N . TYR A 1 528 ? 26.145 -6.118 -24.575 1.00 89.50 528 TYR A N 1
ATOM 4247 C CA . TYR A 1 528 ? 27.411 -6.549 -25.141 1.00 89.50 528 TYR A CA 1
ATOM 4248 C C . TYR A 1 528 ? 28.557 -6.139 -24.228 1.00 89.50 528 TYR A C 1
ATOM 4250 O O . TYR A 1 528 ? 28.642 -4.986 -23.800 1.00 89.50 528 TYR A O 1
ATOM 4258 N N . LEU A 1 529 ? 29.446 -7.088 -23.955 1.00 90.75 529 LEU A N 1
ATOM 4259 C CA . LEU A 1 529 ? 30.746 -6.849 -23.341 1.00 90.75 529 LEU A CA 1
ATOM 4260 C C . LEU A 1 529 ? 31.666 -6.103 -24.325 1.00 90.75 529 LEU A C 1
ATOM 4262 O O . LEU A 1 529 ? 31.425 -6.135 -25.535 1.00 90.75 529 LEU A O 1
ATOM 4266 N N . PRO A 1 530 ? 32.770 -5.491 -23.856 1.00 87.25 530 PRO A N 1
ATOM 4267 C CA . PRO A 1 530 ? 33.750 -4.845 -24.736 1.00 87.25 530 PRO A CA 1
ATOM 4268 C C . PRO A 1 530 ? 34.329 -5.760 -25.819 1.00 87.25 530 PRO A C 1
ATOM 4270 O O . PRO A 1 530 ? 34.714 -5.282 -26.883 1.00 87.25 530 PRO A O 1
ATOM 4273 N N . SER A 1 531 ? 34.388 -7.070 -25.558 1.00 88.94 531 SER A N 1
ATOM 4274 C CA . SER A 1 531 ? 34.810 -8.088 -26.527 1.00 88.94 531 SER A CA 1
ATOM 4275 C C . SER A 1 531 ? 33.823 -8.275 -27.686 1.00 88.94 531 SER A C 1
ATOM 4277 O O . SER A 1 531 ? 34.183 -8.871 -28.698 1.00 88.94 531 SER A O 1
ATOM 4279 N N . GLY A 1 532 ? 32.591 -7.772 -27.552 1.00 86.19 532 GLY A N 1
ATOM 4280 C CA . GLY A 1 532 ? 31.464 -8.037 -28.446 1.00 86.19 532 GLY A CA 1
ATOM 4281 C C . GLY A 1 532 ? 30.609 -9.233 -28.018 1.00 86.19 532 GLY A C 1
ATOM 4282 O O . GLY A 1 532 ? 29.559 -9.469 -28.617 1.00 86.19 532 GLY A O 1
ATOM 4283 N N . ASP A 1 533 ? 31.017 -9.966 -26.978 1.00 87.31 533 ASP A N 1
ATOM 4284 C CA . ASP A 1 533 ? 30.252 -11.095 -26.450 1.00 87.31 533 ASP A CA 1
ATOM 4285 C C . ASP A 1 533 ? 28.954 -10.624 -25.786 1.00 87.31 533 ASP A C 1
ATOM 4287 O O . ASP A 1 533 ? 28.900 -9.572 -25.147 1.00 87.31 533 ASP A O 1
ATOM 4291 N N . ARG A 1 534 ? 27.892 -11.422 -25.915 1.00 83.81 534 ARG A N 1
ATOM 4292 C CA . ARG A 1 534 ? 26.584 -11.131 -25.312 1.00 83.81 534 ARG A CA 1
ATOM 4293 C C . ARG A 1 534 ? 26.615 -11.389 -23.809 1.00 83.81 534 ARG A C 1
ATOM 4295 O O . ARG A 1 534 ? 27.170 -12.393 -23.375 1.00 83.81 534 ARG A O 1
ATOM 4302 N N . ALA A 1 535 ? 25.949 -10.539 -23.036 1.00 83.31 535 ALA A N 1
ATOM 4303 C CA . ALA A 1 535 ? 25.738 -10.729 -21.605 1.00 83.31 535 ALA A CA 1
ATOM 4304 C C . ALA A 1 535 ? 24.353 -10.229 -21.181 1.00 83.31 535 ALA A C 1
ATOM 4306 O O . ALA A 1 535 ? 23.744 -9.392 -21.849 1.00 83.31 535 ALA A O 1
ATOM 4307 N N . LEU A 1 536 ? 23.854 -10.750 -20.065 1.00 79.88 536 LEU A N 1
ATOM 4308 C CA . LEU A 1 536 ? 22.607 -10.320 -19.444 1.00 79.88 536 LEU A CA 1
ATOM 4309 C C . LEU A 1 536 ? 22.918 -9.453 -18.225 1.00 79.88 536 LEU A C 1
ATOM 4311 O O . LEU A 1 536 ? 23.524 -9.935 -17.272 1.00 79.88 536 LEU A O 1
ATOM 4315 N N . LEU A 1 537 ? 22.480 -8.197 -18.239 1.00 82.94 537 LEU A N 1
ATOM 4316 C CA . LEU A 1 537 ? 22.482 -7.329 -17.068 1.00 82.94 537 LEU A CA 1
ATOM 4317 C C . LEU A 1 537 ? 21.216 -7.599 -16.252 1.00 82.94 537 LEU A C 1
ATOM 4319 O O . LEU A 1 537 ? 20.106 -7.341 -16.719 1.00 82.94 537 LEU A O 1
ATOM 4323 N N . VAL A 1 538 ? 21.375 -8.126 -15.042 1.00 78.62 538 VAL A N 1
ATOM 4324 C CA . VAL A 1 538 ? 20.271 -8.367 -14.103 1.00 78.62 538 VAL A CA 1
ATOM 4325 C C . VAL A 1 538 ? 20.216 -7.260 -13.048 1.00 78.62 538 VAL A C 1
ATOM 4327 O O . VAL A 1 538 ? 21.275 -6.757 -12.660 1.00 78.62 538 VAL A O 1
ATOM 4330 N N . PRO A 1 539 ? 19.023 -6.883 -12.557 1.00 76.44 539 PRO A N 1
ATOM 4331 C CA . PRO A 1 539 ? 18.889 -5.970 -11.425 1.00 76.44 539 PRO A CA 1
ATOM 4332 C C . PRO A 1 539 ? 19.669 -6.441 -10.194 1.00 76.44 539 PRO A C 1
ATOM 4334 O O . PRO A 1 539 ? 19.685 -7.627 -9.869 1.00 76.44 539 PRO A O 1
ATOM 4337 N N . GLY A 1 540 ? 20.329 -5.507 -9.507 1.00 62.50 540 GLY A N 1
ATOM 4338 C CA . GLY A 1 540 ? 21.239 -5.809 -8.399 1.00 62.50 540 GLY A CA 1
ATOM 4339 C C . GLY A 1 540 ? 20.583 -6.010 -7.046 1.00 62.50 540 GLY A C 1
ATOM 4340 O O . GLY A 1 540 ? 21.152 -6.646 -6.162 1.00 62.50 540 GLY A O 1
ATOM 4341 N N . ALA A 1 541 ? 19.396 -5.440 -6.882 1.00 52.56 541 ALA A N 1
ATOM 4342 C CA . ALA A 1 541 ? 18.713 -5.342 -5.608 1.00 52.56 541 ALA A CA 1
ATOM 4343 C C . ALA A 1 541 ? 17.309 -5.917 -5.704 1.00 52.56 541 ALA A C 1
ATOM 4345 O O . ALA A 1 541 ? 16.297 -5.224 -5.597 1.00 52.56 541 ALA A O 1
ATOM 4346 N N . LEU A 1 542 ? 17.260 -7.225 -5.901 1.00 44.50 542 LEU A N 1
ATOM 4347 C CA . LEU A 1 542 ? 16.094 -7.971 -5.480 1.00 44.50 542 LEU A CA 1
ATOM 4348 C C . LEU A 1 542 ? 16.118 -7.994 -3.943 1.00 44.50 542 LEU A C 1
ATOM 4350 O O . LEU A 1 542 ? 17.166 -8.194 -3.326 1.00 44.50 542 LEU A O 1
ATOM 4354 N N . SER A 1 543 ? 14.977 -7.662 -3.334 1.00 40.00 543 SER A N 1
ATOM 4355 C CA . SER A 1 543 ? 14.741 -7.684 -1.883 1.00 40.00 543 SER A CA 1
ATOM 4356 C C . SER A 1 543 ? 15.423 -8.892 -1.215 1.00 40.00 543 SER A C 1
ATOM 4358 O O . SER A 1 543 ? 15.446 -9.955 -1.817 1.00 40.00 543 SER A O 1
ATOM 4360 N N . PRO A 1 544 ? 15.894 -8.836 0.044 1.00 35.97 544 PRO A N 1
ATOM 4361 C CA . PRO A 1 544 ? 16.378 -10.031 0.752 1.00 35.97 544 PRO A CA 1
ATOM 4362 C C . PRO A 1 544 ? 15.348 -11.184 0.831 1.00 35.97 544 PRO A C 1
ATOM 4364 O O . PRO A 1 544 ? 15.730 -12.316 1.114 1.00 35.97 544 PRO A O 1
ATOM 4367 N N . HIS A 1 545 ? 14.062 -10.928 0.545 1.00 36.88 545 HIS A N 1
ATOM 4368 C CA . HIS A 1 545 ? 13.009 -11.945 0.378 1.00 36.88 545 HIS A CA 1
ATOM 4369 C C . HIS A 1 545 ? 12.937 -12.573 -1.025 1.00 36.88 545 HIS A C 1
ATOM 4371 O O . HIS A 1 545 ? 12.179 -13.513 -1.252 1.00 36.88 545 HIS A O 1
ATOM 4377 N N . ARG A 1 546 ? 13.699 -12.040 -1.975 1.00 44.53 546 ARG A N 1
ATOM 4378 C CA . ARG A 1 546 ? 13.905 -12.541 -3.331 1.00 44.53 546 ARG A CA 1
ATOM 4379 C C . ARG A 1 546 ? 15.414 -12.520 -3.566 1.00 44.53 546 ARG A C 1
ATOM 4381 O O . ARG A 1 546 ? 15.922 -11.546 -4.115 1.00 44.53 546 ARG A O 1
ATOM 4388 N N . PRO A 1 547 ? 16.157 -13.535 -3.096 1.00 35.25 547 PRO A N 1
ATOM 4389 C CA . PRO A 1 547 ? 17.572 -13.651 -3.418 1.00 35.25 547 PRO A CA 1
ATOM 4390 C C . PRO A 1 547 ? 17.758 -13.590 -4.943 1.00 35.25 547 PRO A C 1
ATOM 4392 O O . PRO A 1 547 ? 16.792 -13.662 -5.699 1.00 35.25 547 PRO A O 1
ATOM 4395 N N . SER A 1 548 ? 18.998 -13.450 -5.395 1.00 41.47 548 SER A N 1
ATOM 4396 C CA . SER A 1 548 ? 19.496 -13.424 -6.784 1.00 41.47 548 SER A CA 1
ATOM 4397 C C . SER A 1 548 ? 19.167 -14.667 -7.647 1.00 41.47 548 SER A C 1
ATOM 4399 O O . SER A 1 548 ? 19.944 -15.089 -8.495 1.00 41.47 548 SER A O 1
ATOM 4401 N N . ASP A 1 549 ? 17.989 -15.236 -7.452 1.00 42.59 549 ASP A N 1
ATOM 4402 C CA . ASP A 1 549 ? 17.419 -16.509 -7.877 1.00 42.59 549 ASP A CA 1
ATOM 4403 C C . ASP A 1 549 ? 17.084 -16.582 -9.373 1.00 42.59 549 ASP A C 1
ATOM 4405 O O . ASP A 1 549 ? 16.466 -17.529 -9.869 1.00 42.59 549 ASP A O 1
ATOM 4409 N N . VAL A 1 550 ? 17.501 -15.582 -10.133 1.00 49.72 550 VAL A N 1
ATOM 4410 C CA . VAL A 1 550 ? 17.066 -15.392 -11.502 1.00 49.72 550 VAL A CA 1
ATOM 4411 C C . VAL A 1 550 ? 18.288 -15.529 -12.394 1.00 49.72 550 VAL A C 1
ATOM 4413 O O . VAL A 1 550 ? 19.071 -14.600 -12.547 1.00 49.72 550 VAL A O 1
ATOM 4416 N N . LEU A 1 551 ? 18.411 -16.721 -12.990 1.00 50.62 551 LEU A N 1
ATOM 4417 C CA . LEU A 1 551 ? 19.289 -17.067 -14.115 1.00 50.62 551 LEU A CA 1
ATOM 4418 C C . LEU A 1 551 ? 20.683 -17.663 -13.827 1.00 50.62 551 LEU A C 1
ATOM 4420 O O . LEU A 1 551 ? 21.458 -17.721 -14.765 1.00 50.62 551 LEU A O 1
ATOM 4424 N N . TYR A 1 552 ? 21.026 -18.220 -12.658 1.00 45.56 552 TYR A N 1
ATOM 4425 C CA . TYR A 1 552 ? 22.363 -18.841 -12.443 1.00 45.56 552 TYR A CA 1
ATOM 4426 C C . TYR A 1 552 ? 22.865 -19.800 -13.547 1.00 45.56 552 TYR A C 1
ATOM 4428 O O . TYR A 1 552 ? 24.070 -19.999 -13.685 1.00 45.56 552 TYR A O 1
ATOM 4436 N N . SER A 1 553 ? 21.964 -20.387 -14.334 1.00 49.78 553 SER A N 1
ATOM 4437 C CA . SER A 1 553 ? 22.277 -21.284 -15.441 1.00 49.78 553 SER A CA 1
ATOM 4438 C C . SER A 1 553 ? 22.275 -20.641 -16.844 1.00 49.78 553 SER A C 1
ATOM 4440 O O . SER A 1 553 ? 22.433 -21.397 -17.792 1.00 49.78 553 SER A O 1
ATOM 4442 N N . ALA A 1 554 ? 22.037 -19.331 -17.044 1.00 56.12 554 ALA A N 1
ATOM 4443 C CA . ALA A 1 554 ? 21.759 -18.782 -18.388 1.00 56.12 554 ALA A CA 1
ATOM 4444 C C . ALA A 1 554 ? 22.832 -19.153 -19.427 1.00 56.12 554 ALA A C 1
ATOM 4446 O O . ALA A 1 554 ? 24.020 -19.162 -19.108 1.00 56.12 554 ALA A O 1
ATOM 4447 N N . PRO A 1 555 ? 22.456 -19.365 -20.706 1.00 56.84 555 PRO A N 1
ATOM 4448 C CA . PRO A 1 555 ? 23.421 -19.647 -21.772 1.00 56.84 555 PRO A CA 1
ATOM 4449 C C . PRO A 1 555 ? 24.340 -18.450 -22.094 1.00 56.84 555 PRO A C 1
ATOM 4451 O O . PRO A 1 555 ? 25.169 -18.538 -22.996 1.00 56.84 555 PRO A O 1
ATOM 4454 N N . LEU A 1 556 ? 24.177 -17.327 -21.387 1.00 70.62 556 LEU A N 1
ATOM 4455 C CA . LEU A 1 556 ? 24.942 -16.096 -21.526 1.00 70.62 556 LEU A CA 1
ATOM 4456 C C . LEU A 1 556 ? 25.551 -15.705 -20.170 1.00 70.62 556 LEU A C 1
ATOM 4458 O O . LEU A 1 556 ? 24.896 -15.904 -19.145 1.00 70.62 556 LEU A O 1
ATOM 4462 N N . PRO A 1 557 ? 26.749 -15.092 -20.152 1.00 76.44 557 PRO A N 1
ATOM 4463 C CA . PRO A 1 557 ? 27.295 -14.431 -18.972 1.00 76.44 557 PRO A CA 1
ATOM 4464 C C . PRO A 1 557 ? 26.281 -13.491 -18.315 1.00 76.44 557 PRO A C 1
ATOM 4466 O O . PRO A 1 557 ? 25.584 -12.741 -19.002 1.00 76.44 557 PRO A O 1
ATOM 4469 N N . ILE A 1 558 ? 26.232 -13.504 -16.983 1.00 77.25 558 ILE A N 1
ATOM 4470 C CA . ILE A 1 558 ? 25.349 -12.640 -16.197 1.00 77.25 558 ILE A CA 1
ATOM 4471 C C . ILE A 1 558 ? 26.176 -11.591 -15.479 1.00 77.25 558 ILE A C 1
ATOM 4473 O O . ILE A 1 558 ? 27.111 -11.910 -14.746 1.00 77.25 558 ILE A O 1
ATOM 4477 N N . LEU A 1 559 ? 25.789 -10.339 -15.679 1.00 81.31 559 LEU A N 1
ATOM 4478 C CA . LEU A 1 559 ? 26.289 -9.188 -14.955 1.00 81.31 559 LEU A CA 1
ATOM 4479 C C . LEU A 1 559 ? 25.229 -8.774 -13.944 1.00 81.31 559 LEU A C 1
ATOM 4481 O O . LEU A 1 559 ? 24.121 -8.394 -14.316 1.00 81.31 559 LEU A O 1
ATOM 4485 N N . SER A 1 560 ? 25.565 -8.828 -12.663 1.00 80.50 560 SER A N 1
ATOM 4486 C CA . SER A 1 560 ? 24.698 -8.282 -11.625 1.00 80.50 560 SER A CA 1
ATOM 4487 C C . SER A 1 560 ? 24.942 -6.788 -11.512 1.00 80.50 560 SER A C 1
ATOM 4489 O O . SER A 1 560 ? 26.024 -6.369 -11.100 1.00 80.50 560 SER A O 1
ATOM 4491 N N . SER A 1 561 ? 23.930 -5.998 -11.866 1.00 86.31 561 SER A N 1
ATOM 4492 C CA . SER A 1 561 ? 23.892 -4.568 -11.568 1.00 86.31 561 SER A CA 1
ATOM 4493 C C . SER A 1 561 ? 24.157 -4.336 -10.078 1.00 86.31 561 SER A C 1
ATOM 4495 O O . SER A 1 561 ? 23.902 -5.213 -9.250 1.00 86.31 561 SER A O 1
ATOM 4497 N N . ARG A 1 562 ? 24.686 -3.172 -9.702 1.00 87.00 562 ARG A N 1
ATOM 4498 C CA . ARG A 1 562 ? 24.724 -2.745 -8.292 1.00 87.00 562 ARG A CA 1
ATOM 4499 C C . ARG A 1 562 ? 23.626 -1.740 -7.973 1.00 87.00 562 ARG A C 1
ATOM 4501 O O . ARG A 1 562 ? 23.594 -1.226 -6.866 1.00 87.00 562 ARG A O 1
ATOM 4508 N N . LEU A 1 563 ? 22.741 -1.447 -8.920 1.00 87.75 563 LEU A N 1
ATOM 4509 C CA . LEU A 1 563 ? 21.712 -0.419 -8.809 1.00 87.75 563 LEU A CA 1
ATOM 4510 C C . LEU A 1 563 ? 20.327 -1.040 -8.614 1.00 87.75 563 LEU A C 1
ATOM 4512 O O . LEU A 1 563 ? 20.095 -2.213 -8.922 1.00 87.75 563 LEU A O 1
ATOM 4516 N N . HIS A 1 564 ? 19.403 -0.230 -8.097 1.00 82.75 564 HIS A N 1
ATOM 4517 C CA . HIS A 1 564 ? 18.012 -0.621 -7.888 1.00 82.75 564 HIS A CA 1
ATOM 4518 C C . HIS A 1 564 ? 17.182 -0.187 -9.092 1.00 82.75 564 HIS A C 1
ATOM 4520 O O . HIS A 1 564 ? 16.955 1.003 -9.311 1.00 82.75 564 HIS A O 1
ATOM 4526 N N . TRP A 1 565 ? 16.739 -1.152 -9.886 1.00 82.56 565 TRP A N 1
ATOM 4527 C CA . TRP A 1 565 ? 15.877 -0.908 -11.034 1.00 82.56 565 TRP A CA 1
ATOM 4528 C C . TRP A 1 565 ? 15.082 -2.160 -11.377 1.00 82.56 565 TRP A C 1
ATOM 4530 O O . TRP A 1 565 ? 15.354 -3.246 -10.876 1.00 82.56 565 TRP A O 1
ATOM 4540 N N . GLU A 1 566 ? 14.103 -1.987 -12.252 1.00 76.56 566 GLU A N 1
ATOM 4541 C CA . GLU A 1 566 ? 13.267 -3.072 -12.745 1.00 76.56 566 GLU A CA 1
ATOM 4542 C C . GLU A 1 566 ? 13.292 -3.101 -14.261 1.00 76.56 566 GLU A C 1
ATOM 4544 O O . GLU A 1 566 ? 13.393 -2.052 -14.903 1.00 76.56 566 GLU A O 1
ATOM 4549 N N . GLY A 1 567 ? 13.158 -4.297 -14.832 1.00 75.88 567 GLY A N 1
ATOM 4550 C CA . GLY A 1 567 ? 13.217 -4.527 -16.271 1.00 75.88 567 GLY A CA 1
ATOM 4551 C C . GLY A 1 567 ? 12.407 -3.519 -17.079 1.00 75.88 567 GLY A C 1
ATOM 4552 O O . GLY A 1 567 ? 12.985 -2.752 -17.850 1.00 75.88 567 GLY A O 1
ATOM 4553 N N . GLY A 1 568 ? 11.093 -3.460 -16.846 1.00 79.81 568 GLY A N 1
ATOM 4554 C CA . GLY A 1 568 ? 10.165 -2.556 -17.543 1.00 79.81 568 GLY A CA 1
ATOM 4555 C C . GLY A 1 568 ? 10.440 -1.056 -17.360 1.00 79.81 568 GLY A C 1
ATOM 4556 O O . GLY A 1 568 ? 9.829 -0.230 -18.036 1.00 79.81 568 GLY A O 1
ATOM 4557 N N . ASN A 1 569 ? 11.381 -0.684 -16.485 1.00 86.62 569 ASN A N 1
ATOM 4558 C CA . ASN A 1 569 ? 11.817 0.693 -16.290 1.00 86.62 569 ASN A CA 1
ATOM 4559 C C . ASN A 1 569 ? 13.064 1.091 -17.082 1.00 86.62 569 ASN A C 1
ATOM 4561 O O . ASN A 1 569 ? 13.415 2.265 -17.047 1.00 86.62 569 ASN A O 1
ATOM 4565 N N . LEU A 1 570 ? 13.720 0.171 -17.793 1.00 88.81 570 LEU A N 1
ATOM 4566 C CA . LEU A 1 570 ? 14.933 0.435 -18.570 1.00 88.81 570 LEU A CA 1
ATOM 4567 C C . LEU A 1 570 ? 14.678 0.166 -20.058 1.00 88.81 570 LEU A C 1
ATOM 4569 O O . LEU A 1 570 ? 14.511 -0.988 -20.441 1.00 88.81 570 LEU A O 1
ATOM 4573 N N . LEU A 1 571 ? 14.656 1.206 -20.894 1.00 89.38 571 LEU A N 1
ATOM 4574 C CA . LEU A 1 571 ? 14.407 1.095 -22.339 1.00 89.38 571 LEU A CA 1
ATOM 4575 C C . LEU A 1 571 ? 15.585 1.670 -23.125 1.00 89.38 571 LEU A C 1
ATOM 4577 O O . LEU A 1 571 ? 16.033 2.774 -22.828 1.00 89.38 571 LEU A O 1
ATOM 4581 N N . PHE A 1 572 ? 16.073 0.970 -24.146 1.00 90.50 572 PHE A N 1
ATOM 4582 C CA . PHE A 1 572 ? 17.166 1.466 -24.982 1.00 90.50 572 PHE A CA 1
ATOM 4583 C C . PHE A 1 572 ? 16.932 1.138 -26.450 1.00 90.50 572 PHE A C 1
ATOM 4585 O O . PHE A 1 572 ? 16.869 -0.027 -26.816 1.00 90.50 572 PHE A O 1
ATOM 4592 N N . ASP A 1 573 ? 16.872 2.160 -27.299 1.00 89.44 573 ASP A N 1
ATOM 4593 C CA . ASP A 1 573 ? 16.595 2.020 -28.734 1.00 89.44 573 ASP A CA 1
ATOM 4594 C C . ASP A 1 573 ? 17.811 2.318 -29.621 1.00 89.44 573 ASP A C 1
ATOM 4596 O O . ASP A 1 573 ? 17.668 2.623 -30.805 1.00 89.44 573 ASP A O 1
ATOM 4600 N N . GLY A 1 574 ? 19.020 2.270 -29.057 1.00 85.94 574 GLY A N 1
ATOM 4601 C CA . GLY A 1 574 ? 20.246 2.621 -29.774 1.00 85.94 574 GLY A CA 1
ATOM 4602 C C . GLY A 1 574 ? 20.506 4.130 -29.855 1.00 85.94 574 GLY A C 1
ATOM 4603 O O . GLY A 1 574 ? 21.655 4.534 -30.035 1.00 85.94 574 GLY A O 1
ATOM 4604 N N . HIS A 1 575 ? 19.484 4.975 -29.678 1.00 88.00 575 HIS A N 1
ATOM 4605 C CA . HIS A 1 575 ? 19.611 6.432 -29.676 1.00 88.00 575 HIS A CA 1
ATOM 4606 C C . HIS A 1 575 ? 19.653 7.003 -28.254 1.00 88.00 575 HIS A C 1
ATOM 4608 O O . HIS A 1 575 ? 20.572 7.756 -27.920 1.00 88.00 575 HIS A O 1
ATOM 4614 N N . ARG A 1 576 ? 18.686 6.654 -27.393 1.00 90.69 576 ARG A N 1
ATOM 4615 C CA . ARG A 1 576 ? 18.703 7.049 -25.973 1.00 90.69 576 ARG A CA 1
ATOM 4616 C C . ARG A 1 576 ? 18.348 5.883 -25.072 1.00 90.69 576 ARG A C 1
ATOM 4618 O O . ARG A 1 576 ? 17.433 5.117 -25.346 1.00 90.69 576 ARG A O 1
ATOM 4625 N N . LEU A 1 577 ? 19.043 5.832 -23.943 1.00 93.19 577 LEU A N 1
ATOM 4626 C CA . LEU A 1 577 ? 18.595 5.090 -22.778 1.00 93.19 577 LEU A CA 1
ATOM 4627 C C . LEU A 1 577 ? 17.513 5.916 -22.083 1.00 93.19 577 LEU A C 1
ATOM 4629 O O . LEU A 1 577 ? 17.751 7.081 -21.771 1.00 93.19 577 LEU A O 1
ATOM 4633 N N . CYS A 1 578 ? 16.353 5.332 -21.836 1.00 94.50 578 CYS A N 1
ATOM 4634 C CA . CYS A 1 578 ? 15.294 5.893 -21.014 1.00 94.50 578 CYS A CA 1
ATOM 4635 C C . CYS A 1 578 ? 15.176 5.084 -19.724 1.00 94.50 578 CYS A C 1
ATOM 4637 O O . CYS A 1 578 ? 15.263 3.856 -19.749 1.00 94.50 578 CYS A O 1
ATOM 4639 N N . ILE A 1 579 ? 14.972 5.782 -18.607 1.00 93.38 579 ILE A N 1
ATOM 4640 C CA . ILE A 1 579 ? 14.760 5.160 -17.304 1.00 93.38 579 ILE A CA 1
ATOM 4641 C C . ILE A 1 579 ? 13.548 5.757 -16.590 1.00 93.38 579 ILE A C 1
ATOM 4643 O O . ILE A 1 579 ? 13.326 6.969 -16.637 1.00 93.38 579 ILE A O 1
ATOM 4647 N N . GLY A 1 580 ? 12.777 4.916 -15.909 1.00 92.56 580 GLY A N 1
ATOM 4648 C CA . GLY A 1 580 ? 11.710 5.358 -15.017 1.00 92.56 580 GLY A CA 1
ATOM 4649 C C . GLY A 1 580 ? 12.242 6.119 -13.796 1.00 92.56 580 GLY A C 1
ATOM 4650 O O . GLY A 1 580 ? 13.236 5.719 -13.181 1.00 92.56 580 GLY A O 1
ATOM 4651 N N . ALA A 1 581 ? 11.576 7.213 -13.417 1.00 90.62 581 ALA A N 1
ATOM 4652 C CA . ALA A 1 581 ? 11.944 8.024 -12.252 1.00 90.62 581 ALA A CA 1
ATOM 4653 C C . ALA A 1 581 ? 11.974 7.222 -10.938 1.00 90.62 581 ALA A C 1
ATOM 4655 O O . ALA A 1 581 ? 12.820 7.490 -10.081 1.00 90.62 581 ALA A O 1
ATOM 4656 N N . ASN A 1 582 ? 11.127 6.193 -10.813 1.00 86.31 582 ASN A N 1
ATOM 4657 C CA . ASN A 1 582 ? 11.080 5.326 -9.634 1.00 86.31 582 ASN A CA 1
ATOM 4658 C C . ASN A 1 582 ? 12.403 4.576 -9.400 1.00 86.31 582 ASN A C 1
ATOM 4660 O O . ASN A 1 582 ? 12.876 4.527 -8.268 1.00 86.31 582 ASN A O 1
ATOM 4664 N N . SER A 1 583 ? 13.041 4.042 -10.450 1.00 88.25 583 SER A N 1
ATOM 4665 C CA . SER A 1 583 ? 14.321 3.322 -10.322 1.00 88.25 583 SER A CA 1
ATOM 4666 C C . SER A 1 583 ? 15.468 4.248 -9.900 1.00 88.25 583 SER A C 1
ATOM 4668 O O . SER A 1 583 ? 16.303 3.890 -9.066 1.00 88.25 583 SER A O 1
ATOM 4670 N N . VAL A 1 584 ? 15.473 5.484 -10.410 1.00 90.88 584 VAL A N 1
ATOM 4671 C CA . VAL A 1 584 ? 16.441 6.508 -9.990 1.00 90.88 584 VAL A CA 1
ATOM 4672 C C . VAL A 1 584 ? 16.223 6.881 -8.523 1.00 90.88 584 VAL A C 1
ATOM 4674 O O . VAL A 1 584 ? 17.170 6.853 -7.739 1.00 90.88 584 VAL A O 1
ATOM 4677 N N . ALA A 1 585 ? 14.977 7.161 -8.130 1.00 88.25 585 ALA A N 1
ATOM 4678 C CA . ALA A 1 585 ? 14.617 7.510 -6.758 1.00 88.25 585 ALA A CA 1
ATOM 4679 C C . ALA A 1 585 ? 14.964 6.399 -5.755 1.00 88.25 585 ALA A C 1
ATOM 4681 O O . ALA A 1 585 ? 15.514 6.679 -4.690 1.00 88.25 585 ALA A O 1
ATOM 4682 N N . GLN A 1 586 ? 14.695 5.138 -6.102 1.00 84.69 586 GLN A N 1
ATOM 4683 C CA . GLN A 1 586 ? 15.008 3.993 -5.251 1.00 84.69 586 GLN A CA 1
ATOM 4684 C C . GLN A 1 586 ? 16.520 3.823 -5.064 1.00 84.69 586 GLN A C 1
ATOM 4686 O O . GLN A 1 586 ? 16.979 3.656 -3.938 1.00 84.69 586 GLN A O 1
ATOM 4691 N N . THR A 1 587 ? 17.302 3.946 -6.141 1.00 87.62 587 THR A N 1
ATOM 4692 C CA . THR A 1 587 ? 18.773 3.911 -6.073 1.00 87.62 587 THR A CA 1
ATOM 4693 C C . THR A 1 587 ? 19.323 5.053 -5.212 1.00 87.62 587 THR A C 1
ATOM 4695 O O . THR A 1 587 ? 20.177 4.820 -4.357 1.00 87.62 587 THR A O 1
ATOM 4698 N N . MET A 1 588 ? 18.812 6.278 -5.391 1.00 89.69 588 MET A N 1
ATOM 4699 C CA . MET A 1 588 ? 19.200 7.435 -4.575 1.00 89.69 588 MET A CA 1
ATOM 4700 C C . MET A 1 588 ? 18.911 7.201 -3.092 1.00 89.69 588 MET A C 1
ATOM 4702 O O . MET A 1 588 ? 19.799 7.400 -2.267 1.00 89.69 588 MET A O 1
ATOM 4706 N N . ARG A 1 589 ? 17.691 6.763 -2.753 1.00 84.12 589 ARG A N 1
ATOM 4707 C CA . ARG A 1 589 ? 17.261 6.561 -1.362 1.00 84.12 589 ARG A CA 1
ATOM 4708 C C . ARG A 1 589 ? 18.028 5.433 -0.682 1.00 84.12 589 ARG A C 1
ATOM 4710 O O . ARG A 1 589 ? 18.467 5.606 0.448 1.00 84.12 589 ARG A O 1
ATOM 4717 N N . HIS A 1 590 ? 18.199 4.299 -1.360 1.00 83.31 590 HIS A N 1
ATOM 4718 C CA . HIS A 1 590 ? 18.816 3.111 -0.764 1.00 83.31 590 HIS A CA 1
ATOM 4719 C C . HIS A 1 590 ? 20.309 3.302 -0.485 1.00 83.31 590 HIS A C 1
ATOM 4721 O O . HIS A 1 590 ? 20.831 2.787 0.501 1.00 83.31 590 HIS A O 1
ATOM 4727 N N . TYR A 1 591 ? 21.002 4.062 -1.335 1.00 87.00 591 TYR A N 1
ATOM 4728 C CA . TYR A 1 591 ? 22.435 4.302 -1.181 1.00 87.00 591 TYR A CA 1
ATOM 4729 C C . TYR A 1 591 ? 22.787 5.675 -0.613 1.00 87.00 591 TYR A C 1
ATOM 4731 O O . TYR A 1 591 ? 23.941 5.877 -0.261 1.00 87.00 591 TYR A O 1
ATOM 4739 N N . GLY A 1 592 ? 21.849 6.616 -0.499 1.00 87.62 592 GLY A N 1
ATOM 4740 C CA . GLY A 1 592 ? 22.157 7.999 -0.121 1.00 87.62 592 GLY A CA 1
ATOM 4741 C C . GLY A 1 592 ? 23.001 8.720 -1.181 1.00 87.62 592 GLY A C 1
ATOM 4742 O O . GLY A 1 592 ? 23.940 9.438 -0.836 1.00 87.62 592 GLY A O 1
ATOM 4743 N N . LEU A 1 593 ? 22.714 8.487 -2.467 1.00 89.50 593 LEU A N 1
ATOM 4744 C CA . LEU A 1 593 ? 23.376 9.151 -3.600 1.00 89.50 593 LEU A CA 1
ATOM 4745 C C . LEU A 1 593 ? 22.602 10.397 -4.043 1.00 89.50 593 LEU A C 1
ATOM 4747 O O . LEU A 1 593 ? 21.379 10.474 -3.909 1.00 89.50 593 LEU A O 1
ATOM 4751 N N . THR A 1 594 ? 23.305 11.361 -4.635 1.00 91.31 594 THR A N 1
ATOM 4752 C CA . THR A 1 594 ? 22.667 12.478 -5.342 1.00 91.31 594 THR A CA 1
ATOM 4753 C C . THR A 1 594 ? 22.073 12.014 -6.674 1.00 91.31 594 THR A C 1
ATOM 4755 O O . THR A 1 594 ? 22.406 10.949 -7.198 1.00 91.31 594 THR A O 1
ATOM 4758 N N . PHE A 1 595 ? 21.197 12.838 -7.255 1.00 91.06 595 PHE A N 1
ATOM 4759 C CA . PHE A 1 595 ? 20.604 12.560 -8.563 1.00 91.06 595 PHE A CA 1
ATOM 4760 C C . PHE A 1 595 ? 21.667 12.361 -9.653 1.00 91.06 595 PHE A C 1
ATOM 4762 O O . PHE A 1 595 ? 21.614 11.378 -10.388 1.00 91.06 595 PHE A O 1
ATOM 4769 N N . ASP A 1 596 ? 22.664 13.245 -9.731 1.00 90.31 596 ASP A N 1
ATOM 4770 C CA . ASP A 1 596 ? 23.708 13.151 -10.754 1.00 90.31 596 ASP A CA 1
ATOM 4771 C C . ASP A 1 596 ? 24.606 11.926 -10.578 1.00 90.31 596 ASP A C 1
ATOM 4773 O O . ASP A 1 596 ? 24.921 11.279 -11.575 1.00 90.31 596 ASP A O 1
ATOM 4777 N N . GLN A 1 597 ? 24.942 11.558 -9.339 1.00 93.94 597 GLN A N 1
ATOM 4778 C CA . GLN A 1 597 ? 25.706 10.341 -9.042 1.00 93.94 597 GLN A CA 1
ATOM 4779 C C . GLN A 1 597 ? 24.923 9.080 -9.421 1.00 93.94 597 GLN A C 1
ATOM 4781 O O . GLN A 1 597 ? 25.480 8.158 -10.012 1.00 93.94 597 GLN A O 1
ATOM 4786 N N . ALA A 1 598 ? 23.617 9.039 -9.133 1.00 93.38 598 ALA A N 1
ATOM 4787 C CA . ALA A 1 598 ? 22.769 7.926 -9.547 1.00 93.38 598 ALA A CA 1
ATOM 4788 C C . ALA A 1 598 ? 22.715 7.814 -11.081 1.00 93.38 598 ALA A C 1
ATOM 4790 O O . ALA A 1 598 ? 22.886 6.722 -11.623 1.00 93.38 598 ALA A O 1
ATOM 4791 N N . LEU A 1 599 ? 22.542 8.932 -11.799 1.00 94.44 599 LEU A N 1
ATOM 4792 C CA . LEU A 1 599 ? 22.558 8.931 -13.266 1.00 94.44 599 LEU A CA 1
ATOM 4793 C C . LEU A 1 599 ? 23.919 8.551 -13.848 1.00 94.44 599 LEU A C 1
ATOM 4795 O O . LEU A 1 599 ? 23.958 7.888 -14.881 1.00 94.44 599 LEU A O 1
ATOM 4799 N N . GLU A 1 600 ? 25.016 8.975 -13.226 1.00 93.81 600 GLU A N 1
ATOM 4800 C CA . GLU A 1 600 ? 26.367 8.571 -13.611 1.00 93.81 600 GLU A CA 1
ATOM 4801 C C . GLU A 1 600 ? 26.565 7.067 -13.416 1.00 93.81 600 GLU A C 1
ATOM 4803 O O . GLU A 1 600 ? 27.034 6.393 -14.330 1.00 93.81 600 GLU A O 1
ATOM 4808 N N . ALA A 1 601 ? 26.114 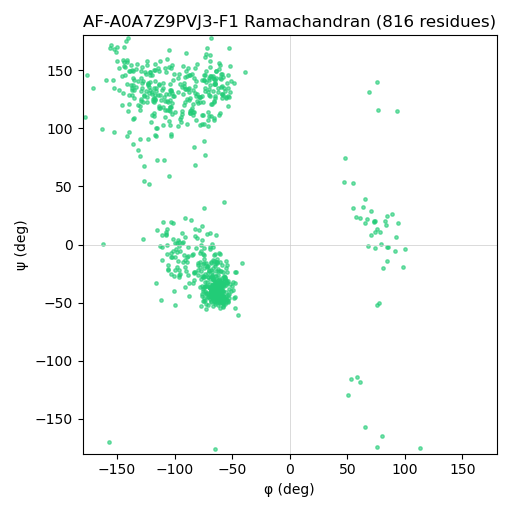6.513 -12.289 1.00 93.62 601 ALA A N 1
ATOM 4809 C CA . ALA A 1 601 ? 26.188 5.080 -12.045 1.00 93.62 601 ALA A CA 1
ATOM 4810 C C . ALA A 1 601 ? 25.385 4.284 -13.086 1.00 93.62 601 ALA A C 1
ATOM 4812 O O . ALA A 1 601 ? 25.913 3.346 -13.685 1.00 93.62 601 ALA A O 1
ATOM 4813 N N . PHE A 1 602 ? 24.143 4.698 -13.377 1.00 93.69 602 PHE A N 1
ATOM 4814 C CA . PHE A 1 602 ? 23.352 4.095 -14.455 1.00 93.69 602 PHE A CA 1
ATOM 4815 C C . PHE A 1 602 ? 24.036 4.246 -15.815 1.00 93.69 602 PHE A C 1
ATOM 4817 O O . PHE A 1 602 ? 24.032 3.302 -16.603 1.00 93.69 602 PHE A O 1
ATOM 4824 N N . ALA A 1 603 ? 24.653 5.398 -16.090 1.00 93.56 603 ALA A N 1
ATOM 4825 C CA . ALA A 1 603 ? 25.382 5.618 -17.332 1.00 93.56 603 ALA A CA 1
ATOM 4826 C C . ALA A 1 603 ? 26.536 4.628 -17.500 1.00 93.56 603 ALA A C 1
ATOM 4828 O O . ALA A 1 603 ? 26.716 4.087 -18.592 1.00 93.56 603 ALA A O 1
ATOM 4829 N N . THR A 1 604 ? 27.271 4.361 -16.421 1.00 92.62 604 THR A N 1
ATOM 4830 C CA . THR A 1 604 ? 28.370 3.398 -16.402 1.00 92.62 604 THR A CA 1
ATOM 4831 C C . THR A 1 604 ? 27.878 1.965 -16.593 1.00 92.62 604 THR A C 1
ATOM 4833 O O . THR A 1 604 ? 28.450 1.244 -17.406 1.00 92.62 604 THR A O 1
ATOM 4836 N N . GLU A 1 605 ? 26.824 1.533 -15.891 1.00 91.75 605 GLU A N 1
ATOM 4837 C CA . GLU A 1 605 ? 26.341 0.145 -16.006 1.00 91.75 605 GLU A CA 1
ATOM 4838 C C . GLU A 1 605 ? 25.583 -0.144 -17.299 1.00 91.75 605 GLU A C 1
ATOM 4840 O O . GLU A 1 605 ? 25.560 -1.286 -17.740 1.00 91.75 605 GLU A O 1
ATOM 4845 N N . CYS A 1 606 ? 24.938 0.861 -17.891 1.00 90.75 606 CYS A N 1
ATOM 4846 C CA . CYS A 1 606 ? 24.094 0.681 -19.074 1.00 90.75 606 CYS A CA 1
ATOM 4847 C C . CYS A 1 606 ? 24.783 1.118 -20.378 1.00 90.75 606 CYS A C 1
ATOM 4849 O O . CYS A 1 606 ? 24.279 0.846 -21.470 1.00 90.75 606 CYS A O 1
ATOM 4851 N N . GLY A 1 607 ? 25.930 1.796 -20.281 1.00 87.31 607 GLY A N 1
ATOM 4852 C CA . GLY A 1 607 ? 26.711 2.264 -21.426 1.00 87.31 607 GLY A CA 1
ATOM 4853 C C . GLY A 1 607 ? 26.244 3.595 -22.030 1.00 87.31 607 GLY A C 1
A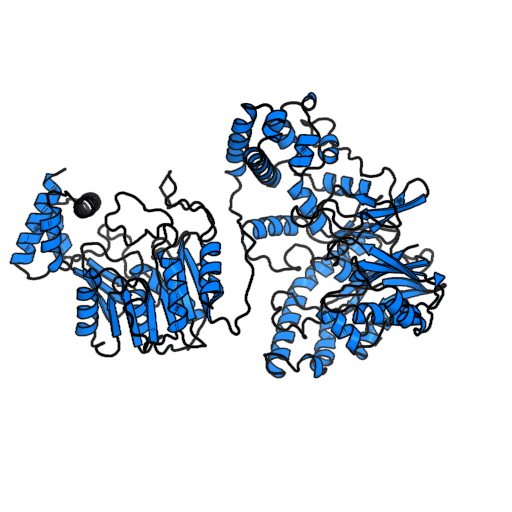TOM 4854 O O . GLY A 1 607 ? 26.624 3.915 -23.158 1.00 87.31 607 GLY A O 1
ATOM 4855 N N . GLY A 1 608 ? 25.433 4.381 -21.315 1.00 88.00 608 GLY A N 1
ATOM 4856 C CA . GLY A 1 608 ? 24.977 5.700 -21.763 1.00 88.00 608 GLY A CA 1
ATOM 4857 C C . GLY A 1 608 ? 24.127 6.435 -20.728 1.00 88.00 608 GLY A C 1
ATOM 4858 O O . GLY A 1 608 ? 23.373 5.811 -19.991 1.00 88.00 608 GLY A O 1
ATOM 4859 N N . ARG A 1 609 ? 24.226 7.772 -20.667 1.00 91.00 609 ARG A N 1
ATOM 4860 C CA . ARG A 1 609 ? 23.476 8.571 -19.680 1.00 91.00 609 ARG A CA 1
ATOM 4861 C C . ARG A 1 609 ? 21.964 8.487 -19.941 1.00 91.00 609 ARG A C 1
ATOM 4863 O O . ARG A 1 609 ? 21.536 8.872 -21.035 1.00 91.00 609 ARG A O 1
ATOM 4870 N N . PRO A 1 610 ? 21.160 8.035 -18.962 1.00 94.38 610 PRO A N 1
ATOM 4871 C CA . PRO A 1 610 ? 19.730 7.852 -19.162 1.00 94.38 610 PRO A CA 1
ATOM 4872 C C . PRO A 1 610 ? 18.957 9.177 -19.211 1.00 94.38 610 PRO A C 1
ATOM 4874 O O . PRO A 1 610 ? 19.260 10.135 -18.498 1.00 94.38 610 PRO A O 1
ATOM 4877 N N . LEU A 1 611 ? 17.910 9.202 -20.034 1.00 95.62 611 LEU A N 1
ATOM 4878 C CA . LEU A 1 611 ? 16.812 10.159 -19.990 1.00 95.62 611 LEU A CA 1
ATOM 4879 C C . LEU A 1 611 ? 15.778 9.669 -18.974 1.00 95.62 611 LEU A C 1
ATOM 4881 O O . LEU A 1 611 ? 15.172 8.616 -19.162 1.00 95.62 611 LEU A O 1
ATOM 4885 N N . VAL A 1 612 ? 15.554 10.445 -17.919 1.00 94.94 612 VAL A N 1
ATOM 4886 C CA . VAL A 1 612 ? 14.574 10.100 -16.884 1.00 94.94 612 VAL A CA 1
ATOM 4887 C C . VAL A 1 612 ? 13.165 10.474 -17.338 1.00 94.94 612 VAL A C 1
ATOM 4889 O O . VAL A 1 612 ? 12.926 11.609 -17.759 1.00 94.94 612 VAL A O 1
ATOM 4892 N N . LEU A 1 613 ? 12.229 9.532 -17.235 1.00 94.00 613 LEU A N 1
ATOM 4893 C CA . LEU A 1 613 ? 10.807 9.749 -17.482 1.00 94.00 613 LEU A CA 1
ATOM 4894 C C . LEU A 1 613 ? 10.038 9.723 -16.157 1.00 94.00 613 LEU A C 1
ATOM 4896 O O . LEU A 1 613 ? 9.983 8.706 -15.467 1.00 94.00 613 LEU A O 1
ATOM 4900 N N . GLY A 1 614 ? 9.442 10.864 -15.811 1.00 90.19 614 GLY A N 1
ATOM 4901 C CA . GLY A 1 614 ? 8.709 11.075 -14.561 1.00 90.19 614 GLY A CA 1
ATOM 4902 C C . GLY A 1 614 ? 9.381 12.067 -13.614 1.00 90.19 614 GLY A C 1
ATOM 4903 O O . GLY A 1 614 ? 10.376 12.702 -13.959 1.00 90.19 614 GLY A O 1
ATOM 4904 N N . SER A 1 615 ? 8.811 12.215 -12.421 1.00 88.06 615 SER A N 1
ATOM 4905 C CA . SER A 1 615 ? 9.289 13.095 -11.355 1.00 88.06 615 SER A CA 1
ATOM 4906 C C . SER A 1 615 ? 9.956 12.290 -10.246 1.00 88.06 615 SER A C 1
ATOM 4908 O O . SER A 1 615 ? 9.277 11.659 -9.441 1.00 88.06 615 SER A O 1
ATOM 4910 N N . VAL A 1 616 ? 11.289 12.366 -10.177 1.00 86.50 616 VAL A N 1
ATOM 4911 C CA . VAL A 1 616 ? 12.091 11.722 -9.120 1.00 86.50 616 VAL A CA 1
ATOM 4912 C C . VAL A 1 616 ? 11.719 12.247 -7.736 1.00 86.50 616 VAL A C 1
ATOM 4914 O O . VAL A 1 616 ? 11.677 11.478 -6.784 1.00 86.50 616 VAL A O 1
ATOM 4917 N N . GLU A 1 617 ? 11.402 13.537 -7.616 1.00 82.69 617 GLU A N 1
ATOM 4918 C CA . GLU A 1 617 ? 10.965 14.144 -6.355 1.00 82.69 617 GLU A CA 1
ATOM 4919 C C . GLU A 1 617 ? 9.654 13.523 -5.856 1.00 82.69 617 GLU A C 1
ATOM 4921 O O . GLU A 1 617 ? 9.561 13.104 -4.702 1.00 82.69 617 GLU A O 1
ATOM 4926 N N . ALA A 1 618 ? 8.658 13.389 -6.738 1.00 80.44 618 ALA A N 1
ATOM 4927 C CA . ALA A 1 618 ? 7.393 12.750 -6.388 1.00 80.44 618 ALA A CA 1
ATOM 4928 C C . ALA A 1 618 ? 7.580 11.253 -6.079 1.00 80.44 618 ALA A C 1
ATOM 4930 O O . ALA A 1 618 ? 6.963 10.746 -5.141 1.00 80.44 618 ALA A O 1
ATOM 4931 N N . SER A 1 619 ? 8.472 10.563 -6.800 1.00 81.81 619 SER A N 1
ATOM 4932 C CA . SER A 1 619 ? 8.846 9.176 -6.500 1.00 81.81 619 SER A CA 1
ATOM 4933 C C . SER A 1 619 ? 9.466 9.049 -5.104 1.00 81.81 619 SER A C 1
ATOM 4935 O O . SER A 1 619 ? 9.032 8.211 -4.318 1.00 81.81 619 SER A O 1
ATOM 4937 N N . LEU A 1 620 ? 10.426 9.911 -4.750 1.00 76.12 620 LEU A N 1
ATOM 4938 C CA . LEU A 1 620 ? 11.064 9.932 -3.427 1.00 76.12 620 LEU A CA 1
ATOM 4939 C C . LEU A 1 620 ? 10.050 10.194 -2.308 1.00 76.12 620 LEU A C 1
ATOM 4941 O O . LEU A 1 620 ? 10.063 9.491 -1.296 1.00 76.12 620 LEU A O 1
ATOM 4945 N N . GLN A 1 621 ? 9.148 11.161 -2.503 1.00 72.06 621 GLN A N 1
ATOM 4946 C CA . GLN A 1 621 ? 8.096 11.462 -1.535 1.00 72.06 621 GLN A CA 1
ATOM 4947 C C . GLN A 1 621 ? 7.170 10.260 -1.327 1.00 72.06 621 GLN A C 1
ATOM 4949 O O . GLN A 1 621 ? 6.822 9.947 -0.193 1.00 72.06 621 GLN A O 1
ATOM 4954 N N . LYS A 1 622 ? 6.809 9.537 -2.391 1.00 69.00 622 LYS A N 1
ATOM 4955 C CA . LYS A 1 622 ? 5.943 8.357 -2.280 1.00 69.00 622 LYS A CA 1
ATOM 4956 C C . LYS A 1 622 ? 6.625 7.150 -1.665 1.00 69.00 622 LYS A C 1
ATOM 4958 O O . LYS A 1 622 ? 5.965 6.432 -0.917 1.00 69.00 622 LYS A O 1
ATOM 4963 N N . ILE A 1 623 ? 7.912 6.937 -1.932 1.00 67.75 623 ILE A N 1
ATOM 4964 C CA . ILE A 1 623 ? 8.681 5.912 -1.219 1.00 67.75 623 ILE A CA 1
ATOM 4965 C C . ILE A 1 623 ? 8.666 6.237 0.284 1.00 67.75 623 ILE A C 1
ATOM 4967 O O . ILE A 1 623 ? 8.324 5.378 1.095 1.00 67.75 623 ILE A O 1
ATOM 4971 N N . ALA A 1 624 ? 8.893 7.504 0.651 1.00 62.03 624 ALA A N 1
ATOM 4972 C CA . ALA A 1 624 ? 8.801 7.951 2.040 1.00 62.03 624 ALA A CA 1
ATOM 4973 C C . ALA A 1 624 ? 7.380 7.818 2.631 1.00 62.03 624 ALA A C 1
ATOM 4975 O O . ALA A 1 624 ? 7.236 7.456 3.797 1.00 62.03 624 ALA A O 1
ATOM 4976 N N . ASP A 1 625 ? 6.325 8.087 1.859 1.00 58.69 625 ASP A N 1
ATOM 4977 C CA . ASP A 1 625 ? 4.932 7.952 2.302 1.00 58.69 625 ASP A CA 1
ATOM 4978 C C . ASP A 1 625 ? 4.533 6.482 2.513 1.00 58.69 625 ASP A C 1
ATOM 4980 O O . ASP A 1 625 ? 3.911 6.154 3.526 1.00 58.69 625 ASP A O 1
ATOM 4984 N N . GLY A 1 626 ? 4.918 5.595 1.590 1.00 52.22 626 GLY A N 1
ATOM 4985 C CA . GLY A 1 626 ? 4.666 4.155 1.675 1.00 52.22 626 GLY A CA 1
ATOM 4986 C C . GLY A 1 626 ? 5.356 3.521 2.882 1.00 52.22 626 GLY A C 1
ATOM 4987 O O . GLY A 1 626 ? 4.733 2.758 3.617 1.00 52.22 626 GLY A O 1
ATOM 4988 N N . GLU A 1 627 ? 6.599 3.915 3.159 1.00 45.38 627 GLU A N 1
ATOM 4989 C CA . GLU A 1 627 ? 7.323 3.510 4.369 1.00 45.38 627 GLU A CA 1
ATOM 4990 C C . GLU A 1 627 ? 6.719 4.111 5.650 1.00 45.38 627 GLU A C 1
ATOM 4992 O O . GLU A 1 627 ? 6.804 3.511 6.713 1.00 45.38 627 GLU A O 1
ATOM 4997 N N . ARG A 1 628 ? 6.044 5.265 5.586 1.00 39.19 628 ARG A N 1
ATOM 4998 C CA . ARG A 1 628 ? 5.294 5.841 6.725 1.00 39.19 628 ARG A CA 1
ATOM 4999 C C . ARG A 1 628 ? 3.909 5.214 6.916 1.00 39.19 628 ARG A C 1
ATOM 5001 O O . ARG A 1 628 ? 3.123 5.702 7.733 1.00 39.19 628 ARG A O 1
ATOM 5008 N N . GLY A 1 629 ? 3.582 4.170 6.151 1.00 33.75 629 GLY A N 1
ATOM 5009 C CA . GLY A 1 629 ? 2.280 3.509 6.184 1.00 33.75 629 GLY A CA 1
ATOM 5010 C C . GLY A 1 629 ? 1.128 4.401 5.708 1.00 33.75 629 GLY A C 1
ATOM 5011 O O . GLY A 1 629 ? -0.034 4.126 6.022 1.00 33.75 629 GLY A O 1
ATOM 5012 N N . LEU A 1 630 ? 1.422 5.486 4.980 1.00 33.28 630 LEU A N 1
ATOM 5013 C CA . LEU A 1 630 ? 0.409 6.274 4.284 1.00 33.28 630 LEU A CA 1
ATOM 5014 C C . LEU A 1 630 ? -0.048 5.490 3.046 1.00 33.28 630 LEU A C 1
ATOM 5016 O O . LEU A 1 630 ? 0.738 4.788 2.413 1.00 33.28 630 LEU A O 1
ATOM 5020 N N . LYS A 1 631 ? -1.331 5.601 2.680 1.00 39.22 631 LYS A N 1
ATOM 5021 C CA . LYS A 1 631 ? -1.849 4.972 1.457 1.00 39.22 631 LYS A CA 1
ATOM 5022 C C . LYS A 1 631 ? -1.125 5.551 0.238 1.00 39.22 631 LYS A C 1
ATOM 5024 O O . LYS A 1 631 ? -1.350 6.707 -0.117 1.00 39.22 631 LYS A O 1
ATOM 5029 N N . THR A 1 632 ? -0.304 4.747 -0.423 1.00 43.38 632 THR A N 1
ATOM 5030 C CA . THR A 1 632 ? 0.200 5.038 -1.765 1.00 43.38 632 THR A CA 1
ATOM 5031 C C . THR A 1 632 ? -0.766 4.415 -2.771 1.00 43.38 632 THR A C 1
ATOM 5033 O O . THR A 1 632 ? -1.068 3.225 -2.688 1.00 43.38 632 THR A O 1
ATOM 5036 N N . SER A 1 633 ? -1.331 5.215 -3.683 1.00 42.97 633 SER A N 1
ATOM 5037 C CA . SER A 1 633 ? -2.014 4.632 -4.841 1.00 42.97 633 SER A CA 1
ATOM 5038 C C . SER A 1 633 ? -0.944 4.007 -5.732 1.00 42.97 633 SER A C 1
ATOM 5040 O O . SER A 1 633 ? 0.157 4.551 -5.888 1.00 42.97 633 SER A O 1
ATOM 5042 N N . HIS A 1 634 ? -1.219 2.817 -6.248 1.00 49.00 634 HIS A N 1
ATOM 5043 C CA . HIS A 1 634 ? -0.271 2.137 -7.112 1.00 49.00 634 HIS A CA 1
ATOM 5044 C C . HIS A 1 634 ? -0.193 2.880 -8.458 1.00 49.00 634 HIS A C 1
ATOM 5046 O O . HIS A 1 634 ? -1.204 3.328 -9.001 1.00 49.00 634 HIS A O 1
ATOM 5052 N N . ALA A 1 635 ? 1.021 2.962 -9.005 1.00 49.50 635 ALA A N 1
ATOM 5053 C CA . ALA A 1 635 ? 1.349 3.387 -10.366 1.00 49.50 635 ALA A CA 1
ATOM 5054 C C . ALA A 1 635 ? 1.334 4.898 -10.694 1.00 49.50 635 ALA A C 1
ATOM 5056 O O . ALA A 1 635 ? 2.344 5.348 -11.218 1.00 49.50 635 ALA A O 1
ATOM 5057 N N . VAL A 1 636 ? 0.297 5.688 -10.377 1.00 49.31 636 VAL A N 1
ATOM 5058 C CA . VAL A 1 636 ? 0.144 7.038 -10.990 1.00 49.31 636 VAL A CA 1
ATOM 5059 C C . VAL A 1 636 ? 0.581 8.217 -10.106 1.00 49.31 636 VAL A C 1
ATOM 5061 O O . VAL A 1 636 ? 1.024 9.247 -10.604 1.00 49.31 636 VAL A O 1
ATOM 5064 N N . ASP A 1 637 ? 0.541 8.087 -8.779 1.00 52.78 637 ASP A N 1
ATOM 5065 C CA . ASP A 1 637 ? 0.879 9.218 -7.895 1.00 52.78 637 ASP A CA 1
ATOM 5066 C C . ASP A 1 637 ? 2.386 9.304 -7.563 1.00 52.78 637 ASP A C 1
ATOM 5068 O O . ASP A 1 637 ? 2.814 10.208 -6.847 1.00 52.78 637 ASP A O 1
ATOM 5072 N N . GLY A 1 638 ? 3.193 8.355 -8.059 1.00 55.62 638 GLY A N 1
ATOM 5073 C CA . GLY A 1 638 ? 4.639 8.206 -7.818 1.00 55.62 638 GLY A CA 1
ATOM 5074 C C . GLY A 1 638 ? 5.542 9.073 -8.684 1.00 55.62 638 GLY A C 1
ATOM 5075 O O . GLY A 1 638 ? 6.727 8.788 -8.778 1.00 55.62 638 GLY A O 1
ATOM 5076 N N . GLY A 1 639 ? 5.004 10.069 -9.388 1.00 62.69 639 GLY A N 1
ATOM 5077 C CA . GLY A 1 639 ? 5.757 10.825 -10.393 1.00 62.69 639 GLY A CA 1
ATOM 5078 C C . GLY A 1 639 ? 6.010 10.061 -11.695 1.00 62.69 639 GLY A C 1
ATOM 5079 O O . GLY A 1 639 ? 6.553 10.640 -12.630 1.00 62.69 639 GLY A O 1
ATOM 5080 N N . GLN A 1 640 ? 5.602 8.799 -11.786 1.00 77.06 640 GLN A N 1
ATOM 5081 C CA . GLN A 1 640 ? 5.601 7.973 -12.991 1.00 77.06 640 GLN A CA 1
ATOM 5082 C C . GLN A 1 640 ? 4.138 7.684 -13.370 1.00 77.06 640 GLN A C 1
ATOM 5084 O O . GLN A 1 640 ? 3.294 7.681 -12.480 1.00 77.06 640 GLN A O 1
ATOM 5089 N N . ALA A 1 641 ? 3.809 7.523 -14.657 1.00 57.34 641 ALA A N 1
ATOM 5090 C CA . ALA A 1 641 ? 2.416 7.292 -15.072 1.00 57.34 641 ALA A CA 1
ATOM 5091 C C . ALA A 1 641 ? 1.934 5.859 -14.770 1.00 57.34 641 ALA A C 1
ATOM 5093 O O . ALA A 1 641 ? 0.748 5.658 -14.505 1.00 57.34 641 ALA A O 1
ATOM 5094 N N . ASP A 1 642 ? 2.851 4.894 -14.751 1.00 69.62 642 ASP A N 1
ATOM 5095 C CA . ASP A 1 642 ? 2.662 3.538 -14.243 1.00 69.62 642 ASP A CA 1
ATOM 5096 C C . ASP A 1 642 ? 3.918 3.078 -13.482 1.00 69.62 642 ASP A C 1
ATOM 5098 O O . ASP A 1 642 ? 4.921 3.789 -13.420 1.00 69.62 642 ASP A O 1
ATOM 5102 N N . PHE A 1 643 ? 3.901 1.880 -12.901 1.00 67.31 643 PHE A N 1
ATOM 5103 C CA . PHE A 1 643 ? 5.065 1.299 -12.233 1.00 67.31 643 PHE A CA 1
ATOM 5104 C C . PHE A 1 643 ? 6.217 0.991 -13.203 1.00 67.31 643 PHE A C 1
ATOM 5106 O O . PHE A 1 643 ? 7.384 1.120 -12.825 1.00 67.31 643 PHE A O 1
ATOM 5113 N N . HIS A 1 644 ? 5.890 0.669 -14.459 1.00 79.50 644 HIS A N 1
ATOM 5114 C CA . HIS A 1 644 ? 6.837 0.429 -15.549 1.00 79.50 644 HIS A CA 1
ATOM 5115 C C . HIS A 1 644 ? 6.581 1.376 -16.719 1.00 79.50 644 HIS A C 1
ATOM 5117 O O . HIS A 1 644 ? 5.450 1.498 -17.187 1.00 79.50 644 HIS A O 1
ATOM 5123 N N . ILE A 1 645 ? 7.632 2.036 -17.212 1.00 86.69 645 ILE A N 1
ATOM 5124 C CA . ILE A 1 645 ? 7.498 2.945 -18.361 1.00 86.69 645 ILE A CA 1
ATOM 5125 C C . ILE A 1 645 ? 7.272 2.206 -19.686 1.00 86.69 645 ILE A C 1
ATOM 5127 O O . ILE A 1 645 ? 6.779 2.827 -20.618 1.00 86.69 645 ILE A O 1
ATOM 5131 N N . ASP A 1 646 ? 7.583 0.911 -19.787 1.00 84.12 646 ASP A N 1
ATOM 5132 C CA . ASP A 1 646 ? 7.325 0.076 -20.976 1.00 84.12 646 ASP A CA 1
ATOM 5133 C C . ASP A 1 646 ? 5.829 -0.110 -21.288 1.00 84.12 646 ASP A C 1
ATOM 5135 O O . ASP A 1 646 ? 5.448 -0.443 -22.410 1.00 84.12 646 ASP A O 1
ATOM 5139 N N . LEU A 1 647 ? 4.961 0.146 -20.309 1.00 82.94 647 LEU A N 1
ATOM 5140 C CA . LEU A 1 647 ? 3.522 0.185 -20.512 1.00 82.94 647 LEU A CA 1
ATOM 5141 C C . LEU A 1 647 ? 3.069 1.539 -21.074 1.00 82.94 647 LEU A C 1
ATOM 5143 O O . LEU A 1 647 ? 2.019 1.624 -21.703 1.00 82.94 647 LEU A O 1
ATOM 5147 N N . ASP A 1 648 ? 3.834 2.603 -20.862 1.00 88.38 648 ASP A N 1
ATOM 5148 C CA . ASP A 1 648 ? 3.468 3.970 -21.244 1.00 88.38 648 ASP A CA 1
ATOM 5149 C C . ASP A 1 648 ? 4.234 4.480 -22.462 1.00 88.38 648 ASP A C 1
ATOM 5151 O O . ASP A 1 648 ? 3.773 5.405 -23.133 1.00 88.38 648 ASP A O 1
ATOM 5155 N N . VAL A 1 649 ? 5.383 3.878 -22.761 1.00 91.38 649 VAL A N 1
ATOM 5156 C CA . VAL A 1 649 ? 6.291 4.264 -23.836 1.00 91.38 649 VAL A CA 1
ATOM 5157 C C . VAL A 1 649 ? 6.841 3.018 -24.517 1.00 91.38 649 VAL A C 1
ATOM 5159 O O . VAL A 1 649 ? 7.429 2.150 -23.882 1.00 91.38 649 VAL A O 1
ATOM 5162 N N . CYS A 1 650 ? 6.737 2.985 -25.841 1.00 91.38 650 CYS A N 1
ATOM 5163 C CA . CYS A 1 650 ? 7.415 2.009 -26.684 1.00 91.38 650 CYS A CA 1
ATOM 5164 C C . CYS A 1 650 ? 8.384 2.751 -27.613 1.00 91.38 650 CYS A C 1
ATOM 5166 O O . CYS A 1 650 ? 7.964 3.530 -28.476 1.00 91.38 650 CYS A O 1
ATOM 5168 N N . LEU A 1 651 ? 9.690 2.543 -27.426 1.00 91.56 651 LEU A N 1
ATOM 5169 C CA . LEU A 1 651 ? 10.703 3.123 -28.305 1.00 91.56 651 LEU A CA 1
ATOM 5170 C C . LEU A 1 651 ? 10.783 2.304 -29.600 1.00 91.56 651 LEU A C 1
ATOM 5172 O O . LEU A 1 651 ? 10.941 1.085 -29.578 1.00 91.56 651 LEU A O 1
ATOM 5176 N N . LEU A 1 652 ? 10.659 2.973 -30.746 1.00 91.12 652 LEU A N 1
ATOM 5177 C CA . LEU A 1 652 ? 10.670 2.325 -32.062 1.00 91.12 652 LEU A CA 1
ATOM 5178 C C . LEU A 1 652 ? 12.025 2.460 -32.765 1.00 91.12 652 LEU A C 1
ATOM 5180 O O . LEU A 1 652 ? 12.220 1.872 -33.831 1.00 91.12 652 LEU A O 1
ATOM 5184 N N . GLY A 1 653 ? 12.966 3.214 -32.188 1.00 88.50 653 GLY A N 1
ATOM 5185 C CA . GLY A 1 653 ? 14.158 3.666 -32.898 1.00 88.50 653 GLY A CA 1
ATOM 5186 C C . GLY A 1 653 ? 13.760 4.618 -34.023 1.00 88.50 653 GLY A C 1
ATOM 5187 O O . GLY A 1 653 ? 12.690 5.214 -33.987 1.00 88.50 653 GLY A O 1
ATOM 5188 N N . ALA A 1 654 ? 14.591 4.780 -35.049 1.00 86.62 654 ALA A N 1
ATOM 5189 C CA . ALA A 1 654 ? 14.264 5.635 -36.197 1.00 86.62 654 ALA A CA 1
ATOM 5190 C C . ALA A 1 654 ? 13.838 4.795 -37.423 1.00 86.62 654 ALA A C 1
ATOM 5192 O O . ALA A 1 654 ? 14.680 4.348 -38.179 1.00 86.62 654 ALA A O 1
ATOM 5193 N N . PRO A 1 655 ? 12.561 4.532 -37.699 1.00 75.00 655 PRO A N 1
ATOM 5194 C CA . PRO A 1 655 ? 12.167 3.491 -38.661 1.00 75.00 655 PRO A CA 1
ATOM 5195 C C . PRO A 1 655 ? 12.838 3.580 -40.056 1.00 75.00 655 PRO A C 1
ATOM 5197 O O . PRO A 1 655 ? 13.210 2.541 -40.608 1.00 75.00 655 PRO A O 1
ATOM 5200 N N . GLY A 1 656 ? 13.116 4.786 -40.578 1.00 74.38 656 GLY A N 1
ATOM 5201 C CA . GLY A 1 656 ? 13.948 5.023 -41.770 1.00 74.38 656 GLY A CA 1
ATOM 5202 C C . GLY A 1 656 ? 15.386 5.498 -41.490 1.00 74.38 656 GLY A C 1
ATOM 5203 O O . GLY A 1 656 ? 15.680 6.113 -40.468 1.00 74.38 656 GLY A O 1
ATOM 5204 N N . VAL A 1 657 ? 16.323 5.233 -42.411 1.00 75.50 657 VAL A N 1
ATOM 5205 C CA . VAL A 1 657 ? 17.727 5.698 -42.313 1.00 75.50 657 VAL A CA 1
ATOM 5206 C C . VAL A 1 657 ? 17.785 7.229 -42.374 1.00 75.50 657 VAL A C 1
ATOM 5208 O O . VAL A 1 657 ? 17.288 7.825 -43.322 1.00 75.50 657 VAL A O 1
ATOM 5211 N N . GLY A 1 658 ? 18.425 7.864 -41.386 1.00 76.25 658 GLY A N 1
ATOM 5212 C CA . GLY A 1 658 ? 18.546 9.328 -41.305 1.00 76.25 658 GLY A CA 1
ATOM 5213 C C . GLY A 1 658 ? 17.302 10.057 -40.778 1.00 76.25 658 GLY A C 1
ATOM 5214 O O . GLY A 1 658 ? 17.324 11.280 -40.670 1.00 76.25 658 GLY A O 1
ATOM 5215 N N . GLU A 1 659 ? 16.238 9.330 -40.430 1.00 82.88 659 GLU A N 1
ATOM 5216 C CA . GLU A 1 659 ? 15.046 9.890 -39.789 1.00 82.88 659 GLU A CA 1
ATOM 5217 C C . GLU A 1 659 ? 15.253 10.092 -38.279 1.00 82.88 659 GLU A C 1
ATOM 5219 O O . GLU A 1 659 ? 16.090 9.407 -37.675 1.00 82.88 659 GLU A O 1
ATOM 5224 N N . PRO A 1 660 ? 14.506 11.018 -37.646 1.00 87.88 660 PRO A N 1
ATOM 5225 C CA . PRO A 1 660 ? 14.507 11.138 -36.195 1.00 87.88 660 PRO A CA 1
ATOM 5226 C C . PRO A 1 660 ? 13.940 9.867 -35.541 1.00 87.88 660 PRO A C 1
ATOM 5228 O O . PRO A 1 660 ? 13.069 9.209 -36.119 1.00 87.88 660 PRO A O 1
ATOM 5231 N N . PRO A 1 661 ? 14.402 9.521 -34.329 1.00 93.00 661 PRO A N 1
ATOM 5232 C CA . PRO A 1 661 ? 13.852 8.403 -33.579 1.00 93.00 661 PRO A CA 1
ATOM 5233 C C . PRO A 1 661 ? 12.388 8.661 -33.220 1.00 93.00 661 PRO A C 1
ATOM 5235 O O . PRO A 1 661 ? 11.956 9.802 -33.036 1.00 93.00 661 PRO A O 1
ATOM 5238 N N . VAL A 1 662 ? 11.612 7.588 -33.137 1.00 94.06 662 VAL A N 1
ATOM 5239 C CA . VAL A 1 662 ? 10.179 7.606 -32.881 1.00 94.06 662 VAL A CA 1
ATOM 5240 C C . VAL A 1 662 ? 9.893 6.881 -31.574 1.00 94.06 662 VAL A C 1
ATOM 5242 O O . VAL A 1 662 ? 10.397 5.787 -31.330 1.00 94.06 662 VAL A O 1
ATOM 5245 N N . ALA A 1 663 ? 9.050 7.488 -30.748 1.00 95.00 663 ALA A N 1
ATOM 5246 C CA . ALA A 1 663 ? 8.485 6.856 -29.566 1.00 95.00 663 ALA A CA 1
ATOM 5247 C C . ALA A 1 663 ? 6.960 6.826 -29.696 1.00 95.00 663 ALA A C 1
ATOM 5249 O O . ALA A 1 663 ? 6.336 7.850 -29.989 1.00 95.00 663 ALA A O 1
ATOM 5250 N N . ALA A 1 664 ? 6.363 5.660 -29.482 1.00 95.19 664 ALA A N 1
ATOM 5251 C CA . ALA A 1 664 ? 4.933 5.540 -29.251 1.00 95.19 664 ALA A CA 1
ATOM 5252 C C . ALA A 1 664 ? 4.650 5.804 -27.764 1.00 95.19 664 ALA A C 1
ATOM 5254 O O . ALA A 1 664 ? 5.355 5.284 -26.902 1.00 95.19 664 ALA A O 1
ATOM 5255 N N . LEU A 1 665 ? 3.649 6.633 -27.476 1.00 95.19 665 LEU A N 1
ATOM 5256 C CA . LEU A 1 665 ? 3.284 7.083 -26.131 1.00 95.19 665 LEU A CA 1
ATOM 5257 C C . LEU A 1 665 ? 1.791 6.851 -25.895 1.00 95.19 665 LEU A C 1
ATOM 5259 O O . LEU A 1 665 ? 0.984 7.103 -26.791 1.00 95.19 665 LEU A O 1
ATOM 5263 N N . ALA A 1 666 ? 1.435 6.384 -24.699 1.00 92.69 666 ALA A N 1
ATOM 5264 C CA . ALA A 1 666 ? 0.058 6.075 -24.343 1.00 92.69 666 ALA A CA 1
ATOM 5265 C C . ALA A 1 666 ? -0.790 7.351 -24.340 1.00 92.69 666 ALA A C 1
ATOM 5267 O O . ALA A 1 666 ? -0.344 8.412 -23.903 1.00 92.69 666 ALA A O 1
ATOM 5268 N N . ASP A 1 667 ? -2.024 7.239 -24.817 1.00 91.75 667 ASP A N 1
ATOM 5269 C CA . ASP A 1 667 ? -2.968 8.343 -24.901 1.00 91.75 667 ASP A CA 1
ATOM 5270 C C . ASP A 1 667 ? -4.323 7.954 -24.296 1.00 91.75 667 ASP A C 1
ATOM 5272 O O . ASP A 1 667 ? -5.194 7.425 -25.001 1.00 91.75 667 ASP A O 1
ATOM 5276 N N . PRO A 1 668 ? -4.516 8.203 -22.988 1.00 86.38 668 PRO A N 1
ATOM 5277 C CA . PRO A 1 668 ? -5.752 7.846 -22.308 1.00 86.38 668 PRO A CA 1
ATOM 5278 C C . PRO A 1 668 ? -6.956 8.663 -22.802 1.00 86.38 668 PRO A C 1
ATOM 5280 O O . PRO A 1 668 ? -8.074 8.151 -22.856 1.00 86.38 668 PRO A O 1
ATOM 5283 N N . GLU A 1 669 ? -6.742 9.907 -23.236 1.00 87.06 669 GLU A N 1
ATOM 5284 C CA . GLU A 1 669 ? -7.802 10.772 -23.769 1.00 87.06 669 GLU A CA 1
ATOM 5285 C C . GLU A 1 669 ? -8.292 10.271 -25.127 1.00 87.06 669 GLU A C 1
ATOM 5287 O O . GLU A 1 669 ? -9.498 10.179 -25.364 1.00 87.06 669 GLU A O 1
ATOM 5292 N N . ALA A 1 670 ? -7.370 9.889 -26.015 1.00 86.31 670 ALA A N 1
ATOM 5293 C CA . ALA A 1 670 ? -7.744 9.281 -27.286 1.00 86.31 670 ALA A CA 1
ATOM 5294 C C . ALA A 1 670 ? -8.409 7.914 -27.085 1.00 86.31 670 ALA A C 1
ATOM 5296 O O . ALA A 1 670 ? -9.354 7.592 -27.809 1.00 86.31 670 ALA A O 1
ATOM 5297 N N . GLY A 1 671 ? -7.955 7.140 -26.091 1.00 84.62 671 GLY A N 1
ATOM 5298 C CA . GLY A 1 671 ? -8.568 5.875 -25.685 1.00 84.62 671 GLY A CA 1
ATOM 5299 C C . GLY A 1 671 ? -10.031 6.035 -25.274 1.00 84.62 671 GLY A C 1
ATOM 5300 O O . GLY A 1 671 ? -10.878 5.242 -25.684 1.00 84.62 671 GLY A O 1
ATOM 5301 N N . PHE A 1 672 ? -10.367 7.111 -24.557 1.00 81.94 672 PHE A N 1
ATOM 5302 C CA . PHE A 1 672 ? -11.736 7.386 -24.109 1.00 81.94 672 PHE A CA 1
ATOM 5303 C C . PHE A 1 672 ? -12.762 7.441 -25.258 1.00 81.94 672 PHE A C 1
ATOM 5305 O O . PHE A 1 672 ? -13.910 7.031 -25.082 1.00 81.94 672 PHE A O 1
ATOM 5312 N N . ASN A 1 673 ? -12.352 7.831 -26.472 1.00 83.81 673 ASN A N 1
ATOM 5313 C CA . ASN A 1 673 ? -13.226 7.834 -27.657 1.00 83.81 673 ASN A CA 1
ATOM 5314 C C . ASN A 1 673 ? -13.725 6.433 -28.064 1.00 83.81 673 ASN A C 1
ATOM 5316 O O . ASN A 1 673 ? -14.673 6.313 -28.840 1.00 83.81 673 ASN A O 1
ATOM 5320 N N . TYR A 1 674 ? -13.099 5.374 -27.552 1.00 85.75 674 TYR A N 1
ATOM 5321 C CA . TYR A 1 674 ? -13.442 3.974 -27.810 1.00 85.75 674 TYR A CA 1
ATOM 5322 C C . TYR A 1 674 ? -14.097 3.294 -26.603 1.00 85.75 674 TYR A C 1
ATOM 5324 O O . TYR A 1 674 ? -14.306 2.084 -26.625 1.00 85.75 674 TYR A O 1
ATOM 5332 N N . LEU A 1 675 ? -14.474 4.058 -25.568 1.00 84.31 675 LEU A N 1
ATOM 5333 C CA . LEU A 1 675 ? -15.162 3.530 -24.390 1.00 84.31 675 LEU A CA 1
ATOM 5334 C C . LEU A 1 675 ? -16.403 2.715 -24.780 1.00 84.31 675 LEU A C 1
ATOM 5336 O O . LEU A 1 675 ? -16.580 1.604 -24.289 1.00 84.31 675 LEU A O 1
ATOM 5340 N N . GLN A 1 676 ? -17.228 3.226 -25.697 1.00 83.94 676 GLN A N 1
ATOM 5341 C CA . GLN A 1 676 ? -18.451 2.531 -26.102 1.00 83.94 676 GLN A CA 1
ATOM 5342 C C . GLN A 1 676 ? -18.165 1.160 -26.734 1.00 83.94 676 GLN A C 1
ATOM 5344 O O . GLN A 1 676 ? -18.826 0.188 -26.384 1.00 83.94 676 GLN A O 1
ATOM 5349 N N . ASP A 1 677 ? -17.132 1.060 -27.575 1.00 84.50 677 ASP A N 1
ATOM 5350 C CA . ASP A 1 677 ? -16.742 -0.194 -28.232 1.00 84.50 677 ASP A CA 1
ATOM 5351 C C . ASP A 1 677 ? -16.383 -1.277 -27.195 1.00 84.50 677 ASP A C 1
ATOM 5353 O O . ASP A 1 677 ? -16.668 -2.461 -27.383 1.00 84.50 677 ASP A O 1
ATOM 5357 N N . ILE A 1 678 ? -15.805 -0.870 -26.060 1.00 82.19 678 ILE A N 1
ATOM 5358 C CA . ILE A 1 678 ? -15.530 -1.767 -24.934 1.00 82.19 678 ILE A CA 1
ATOM 5359 C C . ILE A 1 678 ? -16.812 -2.123 -24.199 1.00 82.19 678 ILE A C 1
ATOM 5361 O O . ILE A 1 678 ? -17.038 -3.299 -23.933 1.00 82.19 678 ILE A O 1
ATOM 5365 N N . LEU A 1 679 ? -17.657 -1.142 -23.866 1.00 84.31 679 LEU A N 1
ATOM 5366 C CA . LEU A 1 679 ? -18.915 -1.372 -23.141 1.00 84.31 679 LEU A CA 1
ATOM 5367 C C . LEU A 1 679 ? -19.859 -2.332 -23.884 1.00 84.31 679 LEU A C 1
ATOM 5369 O O . LEU A 1 679 ? -20.620 -3.073 -23.244 1.00 84.31 679 LEU A O 1
ATOM 5373 N N . ASP A 1 680 ? -19.767 -2.361 -25.211 1.00 85.00 680 ASP A N 1
ATOM 5374 C CA . ASP A 1 680 ? -20.531 -3.247 -26.089 1.00 85.00 680 ASP A CA 1
ATOM 5375 C C . ASP A 1 680 ? -20.008 -4.697 -26.078 1.00 85.00 680 ASP A C 1
ATOM 5377 O O . ASP A 1 680 ? -20.740 -5.630 -26.422 1.00 85.00 680 ASP A O 1
ATOM 5381 N N . CYS A 1 681 ? -18.784 -4.937 -25.595 1.00 80.75 681 CYS A N 1
ATOM 5382 C CA . CYS A 1 681 ? -18.211 -6.274 -25.459 1.00 80.75 681 CYS A CA 1
ATOM 5383 C C . CYS A 1 681 ? -18.838 -7.019 -24.270 1.00 80.75 681 CYS A C 1
ATOM 5385 O O . CYS A 1 681 ? -18.354 -6.983 -23.137 1.00 80.75 681 CYS A O 1
ATOM 5387 N N . SER A 1 682 ? -19.942 -7.722 -24.536 1.00 77.75 682 SER A N 1
ATOM 5388 C CA . SER A 1 682 ? -20.767 -8.347 -23.497 1.00 77.75 682 SER A CA 1
ATOM 5389 C C . SER A 1 682 ? -20.008 -9.351 -22.618 1.00 77.75 682 SER A C 1
ATOM 5391 O O . SER A 1 682 ? -20.227 -9.371 -21.407 1.00 77.75 682 SER A O 1
ATOM 5393 N N . ASP A 1 683 ? -19.053 -10.086 -23.191 1.00 75.56 683 ASP A N 1
ATOM 5394 C CA . ASP A 1 683 ? -18.244 -11.093 -22.494 1.00 75.56 683 ASP A CA 1
ATOM 5395 C C . ASP A 1 683 ? -17.366 -10.489 -21.389 1.00 75.56 683 ASP A C 1
ATOM 5397 O O . ASP A 1 683 ? -17.067 -11.157 -20.399 1.00 75.56 683 ASP A O 1
ATOM 5401 N N . LEU A 1 684 ? -16.987 -9.210 -21.518 1.00 74.50 684 LEU A N 1
ATOM 5402 C CA . LEU A 1 684 ? -16.154 -8.514 -20.533 1.00 74.50 684 LEU A CA 1
ATOM 5403 C C . LEU A 1 684 ? -16.891 -8.228 -19.233 1.00 74.50 684 LEU A C 1
ATOM 5405 O O . LEU A 1 684 ? -16.266 -8.143 -18.180 1.00 74.50 684 LEU A O 1
ATOM 5409 N N . PHE A 1 685 ? -18.213 -8.082 -19.301 1.00 78.38 685 PHE A N 1
ATOM 5410 C CA . PHE A 1 685 ? -19.055 -7.668 -18.179 1.00 78.38 685 PHE A CA 1
ATOM 5411 C C . PHE A 1 685 ? -19.959 -8.796 -17.670 1.00 78.38 685 PHE A C 1
ATOM 5413 O O . PHE A 1 685 ? -20.813 -8.562 -16.818 1.00 78.38 685 PHE A O 1
ATOM 5420 N N . GLN A 1 686 ? -19.768 -10.025 -18.152 1.00 75.25 686 GLN A N 1
ATOM 5421 C CA . GLN A 1 686 ? -20.493 -11.213 -17.703 1.00 75.25 686 GLN A CA 1
ATOM 5422 C C . GLN A 1 686 ? -19.643 -12.092 -16.771 1.00 75.25 686 GLN A C 1
ATOM 5424 O O . GLN A 1 686 ? -18.417 -12.144 -16.865 1.00 75.25 686 GLN A O 1
ATOM 5429 N N . GLY A 1 687 ? -20.307 -12.823 -15.869 1.00 66.19 687 GLY A N 1
ATOM 5430 C CA . GLY A 1 687 ? -19.640 -13.749 -14.942 1.00 66.19 687 GLY A CA 1
ATOM 5431 C C . GLY A 1 687 ? -18.869 -13.071 -13.803 1.00 66.19 687 GLY A C 1
ATOM 5432 O O . GLY A 1 687 ? -17.990 -13.697 -13.215 1.00 66.19 687 GLY A O 1
ATOM 5433 N N . HIS A 1 688 ? -19.185 -11.806 -13.503 1.00 66.19 688 HIS A N 1
ATOM 5434 C CA . HIS A 1 688 ? -18.681 -11.075 -12.336 1.00 66.19 688 HIS A CA 1
ATOM 5435 C C . HIS A 1 688 ? -19.600 -11.244 -11.127 1.00 66.19 688 HIS A C 1
ATOM 5437 O O . HIS A 1 688 ? -20.758 -11.630 -11.266 1.00 66.19 688 HIS A O 1
ATOM 5443 N N . PHE A 1 689 ? -19.093 -10.897 -9.940 1.00 68.75 689 PHE A N 1
ATOM 5444 C CA . PHE A 1 689 ? -19.926 -10.730 -8.742 1.00 68.75 689 PHE A CA 1
ATOM 5445 C C .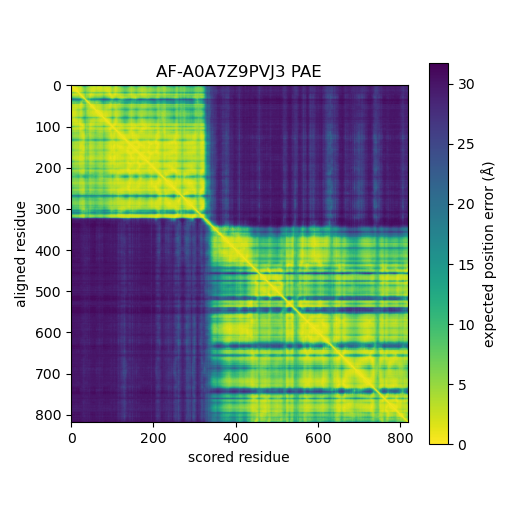 PHE A 1 689 ? -20.965 -9.603 -8.908 1.00 68.75 689 PHE A C 1
ATOM 5447 O O . PHE A 1 689 ? -22.050 -9.673 -8.339 1.00 68.75 689 PHE A O 1
ATOM 5454 N N . PHE A 1 690 ? -20.638 -8.582 -9.704 1.00 72.38 690 PHE A N 1
ATOM 5455 C CA . PHE A 1 690 ? -21.546 -7.502 -10.081 1.00 72.38 690 PHE A CA 1
ATOM 5456 C C . PHE A 1 690 ? -22.454 -7.903 -11.243 1.00 72.38 690 PHE A C 1
ATOM 5458 O O . PHE A 1 690 ? -22.060 -8.679 -12.118 1.00 72.38 690 PHE A O 1
ATOM 5465 N N . SER A 1 691 ? -23.641 -7.299 -11.310 1.00 83.50 691 SER A N 1
ATOM 5466 C CA . SER A 1 691 ? -24.442 -7.346 -12.531 1.00 83.50 691 SER A CA 1
ATOM 5467 C C . SER A 1 691 ? -23.681 -6.698 -13.703 1.00 83.50 691 SER A C 1
ATOM 5469 O O . SER A 1 691 ? -22.853 -5.804 -13.494 1.00 83.50 691 SER A O 1
ATOM 5471 N N . PRO A 1 692 ? -23.971 -7.072 -14.964 1.00 82.06 692 PRO A N 1
ATOM 5472 C CA . PRO A 1 692 ? -23.310 -6.465 -16.119 1.00 82.06 692 PRO A CA 1
ATOM 5473 C C . PRO A 1 692 ? -23.480 -4.942 -16.222 1.00 82.06 692 PRO A C 1
ATOM 5475 O O . PRO A 1 692 ? -22.666 -4.287 -16.872 1.00 82.06 692 PRO A O 1
ATOM 5478 N N . ALA A 1 693 ? -24.530 -4.369 -15.627 1.00 82.88 693 ALA A N 1
ATOM 5479 C CA . ALA A 1 693 ? -24.734 -2.922 -15.574 1.00 82.88 693 ALA A CA 1
ATOM 5480 C C . ALA A 1 693 ? -23.787 -2.263 -14.557 1.00 82.88 693 ALA A C 1
ATOM 5482 O O . ALA A 1 693 ? -23.069 -1.328 -14.902 1.00 82.88 693 ALA A O 1
ATOM 5483 N N . GLU A 1 694 ? -23.712 -2.808 -13.341 1.00 80.62 694 GLU A N 1
ATOM 5484 C CA . GLU A 1 694 ? -22.805 -2.329 -12.290 1.00 80.62 694 GLU A CA 1
ATOM 5485 C C . GLU A 1 694 ? -21.335 -2.457 -12.718 1.00 80.62 694 GLU A C 1
ATOM 5487 O O . GLU A 1 694 ? -20.551 -1.527 -12.538 1.00 80.62 694 GLU A O 1
ATOM 5492 N N . ALA A 1 695 ? -20.952 -3.572 -13.352 1.00 78.50 695 ALA A N 1
ATOM 5493 C CA . ALA A 1 695 ? -19.589 -3.775 -13.846 1.00 78.50 695 ALA A CA 1
ATOM 5494 C C . ALA A 1 695 ? -19.177 -2.712 -14.887 1.00 78.50 695 ALA A C 1
ATOM 5496 O O . ALA A 1 695 ? -18.047 -2.224 -14.853 1.00 78.50 695 ALA A O 1
ATOM 5497 N N . ARG A 1 696 ? -20.101 -2.308 -15.772 1.00 83.69 696 ARG A N 1
ATOM 5498 C CA . ARG A 1 696 ? -19.885 -1.222 -16.745 1.00 83.69 696 ARG A CA 1
ATOM 5499 C C . ARG A 1 696 ? -19.753 0.139 -16.074 1.00 83.69 696 ARG A C 1
ATOM 5501 O O . ARG A 1 696 ? -18.859 0.903 -16.428 1.00 83.69 696 ARG A O 1
ATOM 5508 N N . GLU A 1 697 ? -20.602 0.438 -15.094 1.00 82.19 697 GLU A N 1
ATOM 5509 C CA . GLU A 1 697 ? -20.531 1.695 -14.339 1.00 82.19 697 GLU A CA 1
ATOM 5510 C C . GLU A 1 697 ? -19.205 1.812 -13.568 1.00 82.19 697 GLU A C 1
ATOM 5512 O O . GLU A 1 697 ? -18.556 2.860 -13.564 1.00 82.19 697 GLU A O 1
ATOM 5517 N N . HIS A 1 698 ? -18.762 0.722 -12.938 1.00 77.75 698 HIS A N 1
ATOM 5518 C CA . HIS A 1 698 ? -17.459 0.664 -12.282 1.00 77.75 698 HIS A CA 1
ATOM 5519 C C . HIS A 1 698 ? -16.303 0.839 -13.272 1.00 77.75 698 HIS A C 1
ATOM 5521 O O . HIS A 1 698 ? -15.367 1.579 -12.972 1.00 77.75 698 HIS A O 1
ATOM 5527 N N . PHE A 1 699 ? -16.370 0.208 -14.446 1.00 79.81 699 PHE A N 1
ATOM 5528 C CA . PHE A 1 699 ? -15.367 0.383 -15.495 1.00 79.81 699 PHE A CA 1
ATOM 5529 C C . PHE A 1 699 ? -15.247 1.842 -15.943 1.00 79.81 699 PHE A C 1
ATOM 5531 O O . PHE A 1 699 ? -14.142 2.378 -15.941 1.00 79.81 699 PHE A O 1
ATOM 5538 N N . CYS A 1 700 ? -16.371 2.500 -16.252 1.00 79.25 700 CYS A N 1
ATOM 5539 C CA . CYS A 1 700 ? -16.381 3.897 -16.695 1.00 79.25 700 CYS A CA 1
ATOM 5540 C C . CYS A 1 700 ? -15.726 4.818 -15.660 1.00 79.25 700 CYS A C 1
ATOM 5542 O O . CYS A 1 700 ? -14.786 5.534 -15.992 1.00 79.25 700 CYS A O 1
ATOM 5544 N N . ARG A 1 701 ? -16.143 4.727 -14.389 1.00 77.75 701 ARG A N 1
ATOM 5545 C CA . ARG A 1 701 ? -15.572 5.550 -13.308 1.00 77.75 701 ARG A CA 1
ATOM 5546 C C . ARG A 1 701 ? -14.071 5.323 -13.129 1.00 77.75 701 ARG A C 1
ATOM 5548 O O . ARG A 1 701 ? -13.321 6.264 -12.887 1.00 77.75 701 ARG A O 1
ATOM 5555 N N . ASN A 1 702 ? -13.616 4.076 -13.241 1.00 77.19 702 ASN A N 1
ATOM 5556 C CA . ASN A 1 702 ? -12.194 3.754 -13.126 1.00 77.19 702 ASN A CA 1
ATOM 5557 C C . ASN A 1 702 ? -11.376 4.265 -14.309 1.00 77.19 702 ASN A C 1
ATOM 5559 O O . ASN A 1 702 ? -10.248 4.718 -14.113 1.00 77.19 702 ASN A O 1
ATOM 5563 N N . LEU A 1 703 ? -11.938 4.217 -15.516 1.00 77.62 703 LEU A N 1
ATOM 5564 C CA . LEU A 1 703 ? -11.293 4.770 -16.695 1.00 77.62 703 LEU A CA 1
ATOM 5565 C C . LEU A 1 703 ? -11.201 6.296 -16.609 1.00 77.62 703 LEU A C 1
ATOM 5567 O O . LEU A 1 703 ? -10.125 6.837 -16.829 1.00 77.62 703 LEU A O 1
ATOM 5571 N N . GLU A 1 704 ? -12.277 6.982 -16.221 1.00 77.69 704 GLU A N 1
ATOM 5572 C CA . GLU A 1 704 ? -12.275 8.438 -16.010 1.00 77.69 704 GLU A CA 1
ATOM 5573 C C . GLU A 1 704 ? -11.208 8.858 -14.991 1.00 77.69 704 GLU A C 1
ATOM 5575 O O . GLU A 1 704 ? -10.419 9.768 -15.251 1.00 77.69 704 GLU A O 1
ATOM 5580 N N . ASN A 1 705 ? -11.110 8.137 -13.869 1.00 74.81 705 ASN A N 1
ATOM 5581 C CA . ASN A 1 705 ? -10.059 8.359 -12.876 1.00 74.81 705 ASN A CA 1
ATOM 5582 C C . ASN A 1 705 ? -8.652 8.114 -13.446 1.00 74.81 705 ASN A C 1
ATOM 5584 O O . ASN A 1 705 ? -7.724 8.854 -13.130 1.00 74.81 705 ASN A O 1
ATOM 5588 N N . SER A 1 706 ? -8.479 7.088 -14.282 1.00 76.38 706 SER A N 1
ATOM 5589 C CA . SER A 1 706 ? -7.200 6.786 -14.937 1.00 76.38 706 SER A CA 1
ATOM 5590 C C . SER A 1 706 ? -6.772 7.898 -15.891 1.00 76.38 706 SER A C 1
ATOM 5592 O O . SER A 1 706 ? -5.637 8.368 -15.805 1.00 76.38 706 SER A O 1
ATOM 5594 N N . VAL A 1 707 ? -7.691 8.376 -16.736 1.00 79.69 707 VAL A N 1
ATOM 5595 C CA . VAL A 1 707 ? -7.457 9.502 -17.650 1.00 79.69 707 VAL A CA 1
ATOM 5596 C C . VAL A 1 707 ? -7.043 10.737 -16.852 1.00 79.69 707 VAL A C 1
ATOM 5598 O O . VAL A 1 707 ? -5.965 11.282 -17.083 1.00 79.69 707 VAL A O 1
ATOM 5601 N N . ALA A 1 708 ? -7.839 11.116 -15.845 1.00 76.38 708 ALA A N 1
ATOM 5602 C CA . ALA A 1 708 ? -7.593 12.307 -15.035 1.00 76.38 708 ALA A CA 1
ATOM 5603 C C . ALA A 1 708 ? -6.227 12.291 -14.330 1.00 76.38 708 ALA A C 1
ATOM 5605 O O . ALA A 1 708 ? -5.609 13.340 -14.174 1.00 76.38 708 ALA A O 1
ATOM 5606 N N . ARG A 1 709 ? -5.741 11.117 -13.907 1.00 76.38 709 ARG A N 1
ATOM 5607 C CA . ARG A 1 709 ? -4.446 11.000 -13.222 1.00 76.38 709 ARG A CA 1
ATOM 5608 C C . ARG A 1 709 ? -3.252 10.917 -14.182 1.00 76.38 709 ARG A C 1
ATOM 5610 O O . ARG A 1 709 ? -2.172 11.382 -13.833 1.00 76.38 709 ARG A O 1
ATOM 5617 N N . ARG A 1 710 ? -3.409 10.311 -15.367 1.00 83.69 710 ARG A N 1
ATOM 5618 C CA . ARG A 1 710 ? -2.284 9.992 -16.273 1.00 83.69 710 ARG A CA 1
ATOM 5619 C C . ARG A 1 710 ? -2.036 11.036 -17.364 1.00 83.69 710 ARG A C 1
ATOM 5621 O O . ARG A 1 710 ? -0.892 11.145 -17.807 1.00 83.69 710 ARG A O 1
ATOM 5628 N N . SER A 1 711 ? -3.042 11.815 -17.780 1.00 83.81 711 SER A N 1
ATOM 5629 C CA . SER A 1 711 ? -2.913 12.780 -18.892 1.00 83.81 711 SER A CA 1
ATOM 5630 C C . SER A 1 711 ? -1.743 13.760 -18.723 1.00 83.81 711 SER A C 1
ATOM 5632 O O .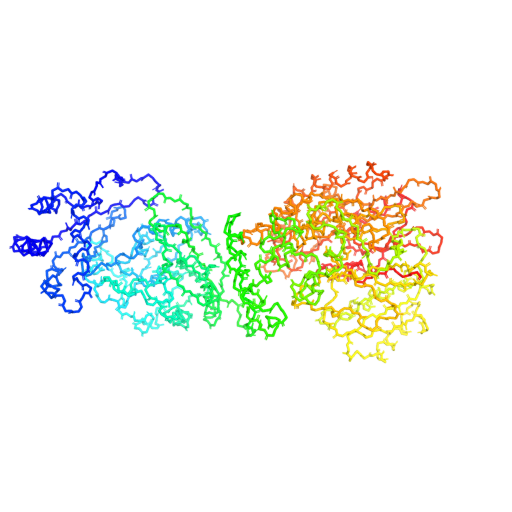 SER A 1 711 ? -0.916 13.909 -19.628 1.00 83.81 711 SER A O 1
ATOM 5634 N N . ASP A 1 712 ? -1.621 14.393 -17.553 1.00 82.69 712 ASP A N 1
ATOM 5635 C CA . ASP A 1 712 ? -0.574 15.393 -17.303 1.00 82.69 712 ASP A CA 1
ATOM 5636 C C . ASP A 1 712 ? 0.828 14.766 -17.250 1.00 82.69 712 ASP A C 1
ATOM 5638 O O . ASP A 1 712 ? 1.791 15.319 -17.792 1.00 82.69 712 ASP A O 1
ATOM 5642 N N . LEU A 1 713 ? 0.946 13.577 -16.649 1.00 86.12 713 LEU A N 1
ATOM 5643 C CA . LEU A 1 713 ? 2.209 12.840 -16.553 1.00 86.12 713 LEU A CA 1
ATOM 5644 C C . LEU A 1 713 ? 2.717 12.411 -17.935 1.00 86.12 713 LEU A C 1
ATOM 5646 O O . LEU A 1 713 ? 3.884 12.642 -18.261 1.00 86.12 713 LEU A O 1
ATOM 5650 N N . LEU A 1 714 ? 1.837 11.853 -18.772 1.00 90.88 714 LEU A N 1
ATOM 5651 C CA . LEU A 1 714 ? 2.173 11.427 -20.134 1.00 90.88 714 LEU A CA 1
ATOM 5652 C C . LEU A 1 714 ? 2.489 12.627 -21.037 1.00 90.88 714 LEU A C 1
ATOM 5654 O O . LEU A 1 714 ? 3.428 12.573 -21.829 1.00 90.88 714 LEU A O 1
ATOM 5658 N N . THR A 1 715 ? 1.814 13.762 -20.844 1.00 89.94 715 THR A N 1
ATOM 5659 C CA . THR A 1 715 ? 2.194 15.031 -21.489 1.00 89.94 715 THR A CA 1
ATOM 5660 C C . THR A 1 715 ? 3.613 15.466 -21.090 1.00 89.94 715 THR A C 1
ATOM 5662 O O . THR A 1 715 ? 4.379 15.986 -21.910 1.00 89.94 715 THR A O 1
ATOM 5665 N N . GLY A 1 716 ? 4.005 15.224 -19.836 1.00 90.94 716 GLY A N 1
ATOM 5666 C CA . GLY A 1 716 ? 5.379 15.402 -19.367 1.00 90.94 716 GLY A CA 1
ATOM 5667 C C . GLY A 1 716 ? 6.379 14.505 -20.104 1.00 90.94 716 GLY A C 1
ATOM 5668 O O . GLY A 1 716 ? 7.427 14.989 -20.539 1.00 90.94 716 GLY A O 1
ATOM 5669 N N . TYR A 1 717 ? 6.044 13.227 -20.308 1.00 94.81 717 TYR A N 1
ATOM 5670 C CA . TYR A 1 717 ? 6.888 12.284 -21.056 1.00 94.81 717 TYR A CA 1
ATOM 5671 C C . TYR A 1 717 ? 7.061 12.725 -22.500 1.00 94.81 717 TYR A C 1
ATOM 5673 O O . TYR A 1 717 ? 8.187 12.766 -22.997 1.00 94.81 717 TYR A O 1
ATOM 5681 N N . GLU A 1 718 ? 5.964 13.111 -23.155 1.00 95.88 718 GLU A N 1
ATOM 5682 C CA . GLU A 1 718 ? 5.986 13.632 -24.517 1.00 95.88 718 GLU A CA 1
ATOM 5683 C C . GLU A 1 718 ? 6.968 14.798 -24.638 1.00 95.88 718 GLU A C 1
ATOM 5685 O O . GLU A 1 718 ? 7.820 14.809 -25.528 1.00 95.88 718 GLU A O 1
ATOM 5690 N N . ARG A 1 719 ? 6.888 15.764 -23.717 1.00 95.31 719 ARG A N 1
ATOM 5691 C CA . ARG A 1 719 ? 7.785 16.922 -23.700 1.00 95.31 719 ARG A CA 1
ATOM 5692 C C . ARG A 1 719 ? 9.245 16.498 -23.547 1.00 95.31 719 ARG A C 1
ATOM 5694 O O . ARG A 1 719 ? 10.089 16.969 -24.307 1.00 95.31 719 ARG A O 1
ATOM 5701 N N . SER A 1 720 ? 9.544 15.601 -22.608 1.00 94.62 720 SER A N 1
ATOM 5702 C CA . SER A 1 720 ? 10.900 15.086 -22.383 1.00 94.62 720 SER A CA 1
ATOM 5703 C C . SER A 1 720 ? 11.457 14.365 -23.611 1.00 94.62 720 SER A C 1
ATOM 5705 O O . SER A 1 720 ? 12.592 14.628 -24.011 1.00 94.62 720 SER A O 1
ATOM 5707 N N . LEU A 1 721 ? 10.659 13.509 -24.251 1.00 96.00 721 LEU A N 1
ATOM 5708 C CA . LEU A 1 721 ? 11.041 12.784 -25.463 1.00 96.00 721 LEU A CA 1
ATOM 5709 C C . LEU A 1 721 ? 11.280 13.749 -26.634 1.00 96.00 721 LEU A C 1
ATOM 5711 O O . LEU A 1 721 ? 12.341 13.708 -27.261 1.00 96.00 721 LEU A O 1
ATOM 5715 N N . ARG A 1 722 ? 10.352 14.679 -26.895 1.00 96.25 722 ARG A N 1
ATOM 5716 C CA . ARG A 1 722 ? 10.485 15.673 -27.976 1.00 96.25 722 ARG A CA 1
ATOM 5717 C C . ARG A 1 722 ? 11.705 16.572 -27.793 1.00 96.25 722 ARG A C 1
ATOM 5719 O O . ARG A 1 722 ? 12.460 16.771 -28.742 1.00 96.25 722 ARG A O 1
ATOM 5726 N N . ASN A 1 723 ? 11.950 17.046 -26.571 1.00 95.75 723 ASN A N 1
ATOM 5727 C CA . ASN A 1 723 ? 13.135 17.847 -26.243 1.00 95.75 723 ASN A CA 1
ATOM 5728 C C . ASN A 1 723 ? 14.450 17.081 -26.458 1.00 95.75 723 ASN A C 1
ATOM 5730 O O . ASN A 1 723 ? 15.500 17.698 -26.621 1.00 95.75 723 ASN A O 1
ATOM 5734 N N . ASN A 1 724 ? 14.397 15.748 -26.484 1.00 93.88 724 ASN A N 1
ATOM 5735 C CA . ASN A 1 724 ? 15.538 14.875 -26.741 1.00 93.88 724 ASN A CA 1
ATOM 5736 C C . ASN A 1 724 ? 15.552 14.296 -28.165 1.00 93.88 724 ASN A C 1
ATOM 5738 O O . ASN A 1 724 ? 16.268 13.328 -28.420 1.00 93.88 724 ASN A O 1
ATOM 5742 N N . GLY A 1 725 ? 14.817 14.913 -29.097 1.00 93.19 725 GLY A N 1
ATOM 5743 C CA . GLY A 1 725 ? 14.907 14.633 -30.532 1.00 93.19 725 GLY A CA 1
ATOM 5744 C C . GLY A 1 725 ? 13.933 13.579 -31.055 1.00 93.19 725 GLY A C 1
ATOM 5745 O O . GLY A 1 725 ? 14.012 13.229 -32.230 1.00 93.19 725 GLY A O 1
ATOM 5746 N N . TYR A 1 726 ? 13.008 13.090 -30.225 1.00 95.62 726 TYR A N 1
ATOM 5747 C CA . TYR A 1 726 ? 12.016 12.115 -30.666 1.00 95.62 726 TYR A CA 1
ATOM 5748 C C . TYR A 1 726 ? 10.835 12.758 -31.393 1.00 95.62 726 TYR A C 1
ATOM 5750 O O . TYR A 1 726 ? 10.263 13.765 -30.962 1.00 95.62 726 TYR A O 1
ATOM 5758 N N . LYS A 1 727 ? 10.372 12.084 -32.445 1.00 95.50 727 LYS A N 1
ATOM 5759 C CA . LYS A 1 727 ? 8.992 12.200 -32.913 1.00 95.50 727 LYS A CA 1
ATOM 5760 C C . LYS A 1 727 ? 8.116 11.328 -32.011 1.00 95.50 727 LYS A C 1
ATOM 5762 O O . LYS A 1 727 ? 8.336 10.128 -31.912 1.00 95.50 727 LYS A O 1
ATOM 5767 N N . VAL A 1 728 ? 7.118 11.919 -31.361 1.00 96.38 728 VAL A N 1
ATOM 5768 C CA . VAL A 1 728 ? 6.197 11.170 -30.490 1.00 96.38 728 VAL A CA 1
ATOM 5769 C C . VAL A 1 728 ? 4.881 10.905 -31.216 1.00 96.38 728 VAL A C 1
ATOM 5771 O O . VAL A 1 728 ? 4.273 11.845 -31.743 1.00 96.38 728 VAL A O 1
ATOM 5774 N N . ALA A 1 729 ? 4.468 9.637 -31.243 1.00 95.19 729 ALA A N 1
ATOM 5775 C CA . ALA A 1 729 ? 3.187 9.163 -31.755 1.00 95.19 729 ALA A CA 1
ATOM 5776 C C . ALA A 1 729 ? 2.278 8.773 -30.581 1.00 95.19 729 ALA A C 1
ATOM 5778 O O . ALA A 1 729 ? 2.592 7.851 -29.835 1.00 95.19 729 ALA A O 1
ATOM 5779 N N . ARG A 1 730 ? 1.161 9.484 -30.413 1.00 94.25 730 ARG A N 1
ATOM 5780 C CA . ARG A 1 730 ? 0.160 9.188 -29.381 1.00 94.25 730 ARG A CA 1
ATOM 5781 C C . ARG A 1 730 ? -0.695 7.999 -29.826 1.00 94.25 730 ARG A C 1
ATOM 5783 O O . ARG A 1 730 ? -1.280 8.054 -30.906 1.00 94.25 730 ARG A O 1
ATOM 5790 N N . ILE A 1 731 ? -0.729 6.938 -29.025 1.00 94.44 731 ILE A N 1
ATOM 5791 C CA . ILE A 1 731 ? -1.472 5.699 -29.286 1.00 94.44 731 ILE A CA 1
ATOM 5792 C C . ILE A 1 731 ? -2.608 5.593 -28.265 1.00 94.44 731 ILE A C 1
ATOM 5794 O O . ILE A 1 731 ? -2.316 5.631 -27.069 1.00 94.44 731 ILE A O 1
ATOM 5798 N N . PRO A 1 732 ? -3.879 5.449 -28.691 1.00 90.94 732 PRO A N 1
ATOM 5799 C CA . PRO A 1 732 ? -4.999 5.327 -27.766 1.00 90.94 732 PRO A CA 1
ATOM 5800 C C . PRO A 1 732 ? -4.769 4.200 -26.748 1.00 90.94 732 PRO A C 1
ATOM 5802 O O . PRO A 1 732 ? -4.467 3.067 -27.125 1.00 90.94 732 PRO A O 1
ATOM 5805 N N . ASP A 1 733 ? -4.910 4.522 -25.464 1.00 86.31 733 ASP A N 1
ATOM 5806 C CA . ASP A 1 733 ? -4.662 3.612 -24.341 1.00 86.31 733 ASP A CA 1
ATOM 5807 C C . ASP A 1 733 ? -5.891 3.581 -23.434 1.00 86.31 733 ASP A C 1
ATOM 5809 O O . ASP A 1 733 ? -6.408 4.621 -23.034 1.00 86.31 733 ASP A O 1
ATOM 5813 N N . ILE A 1 734 ? -6.390 2.390 -23.112 1.00 80.12 734 ILE A N 1
ATOM 5814 C CA . ILE A 1 734 ? -7.527 2.236 -22.198 1.00 80.12 734 ILE A CA 1
ATOM 5815 C C . ILE A 1 734 ? -7.081 1.333 -21.063 1.00 80.12 734 ILE A C 1
ATOM 5817 O O . ILE A 1 734 ? -7.160 0.107 -21.126 1.00 80.12 734 ILE A O 1
ATOM 5821 N N . ARG A 1 735 ? -6.564 1.971 -20.018 1.00 78.69 735 ARG A N 1
ATOM 5822 C CA . ARG A 1 735 ? -6.002 1.314 -18.842 1.00 78.69 735 ARG A CA 1
ATOM 5823 C C . ARG A 1 735 ? -6.734 1.755 -17.594 1.00 78.69 735 ARG A C 1
ATOM 5825 O O . ARG A 1 735 ? -7.025 2.940 -17.447 1.00 78.69 735 ARG A O 1
ATOM 5832 N N . LEU A 1 736 ? -6.983 0.829 -16.678 1.00 72.12 736 LEU A N 1
ATOM 5833 C CA . LEU A 1 736 ? -7.579 1.143 -15.383 1.00 72.12 736 LEU A CA 1
ATOM 5834 C C . LEU A 1 736 ? -6.491 1.303 -14.320 1.00 72.12 736 LEU A C 1
ATOM 5836 O O . LEU A 1 736 ? -5.479 0.603 -14.348 1.00 72.12 736 LEU A O 1
ATOM 5840 N N . VAL A 1 737 ? -6.716 2.190 -13.349 1.00 61.47 737 VAL A N 1
ATOM 5841 C CA . VAL A 1 737 ? -5.850 2.258 -12.166 1.00 61.47 737 VAL A CA 1
ATOM 5842 C C . VAL A 1 737 ? -6.146 1.055 -11.271 1.00 61.47 737 VAL A C 1
ATOM 5844 O O . VAL A 1 737 ? -7.304 0.718 -11.022 1.00 61.47 737 VAL A O 1
ATOM 5847 N N . SER A 1 738 ? -5.094 0.403 -10.778 1.00 53.47 738 SER A N 1
ATOM 5848 C CA . SER A 1 738 ? -5.171 -0.868 -10.040 1.00 53.47 738 SER A CA 1
ATOM 5849 C C . SER A 1 738 ? -5.867 -0.799 -8.668 1.00 53.47 738 SER A C 1
ATOM 5851 O O . SER A 1 738 ? -6.072 -1.839 -8.038 1.00 53.47 738 SER A O 1
ATOM 5853 N N . ASP A 1 739 ? -6.300 0.393 -8.243 1.00 49.91 739 ASP A N 1
ATOM 5854 C CA . ASP A 1 739 ? -7.003 0.658 -6.981 1.00 49.91 739 ASP A CA 1
ATOM 5855 C C . ASP A 1 739 ? -8.327 -0.133 -6.841 1.00 49.91 739 ASP A C 1
ATOM 5857 O O . ASP A 1 739 ? -8.826 -0.303 -5.729 1.00 49.91 739 ASP A O 1
ATOM 5861 N N . PHE A 1 740 ? -8.881 -0.664 -7.943 1.00 48.72 740 PHE A N 1
ATOM 5862 C CA . PHE A 1 740 ? -10.161 -1.390 -7.979 1.00 48.72 740 PHE A CA 1
ATOM 5863 C C . PHE A 1 740 ? -10.033 -2.821 -8.534 1.00 48.72 740 PHE A C 1
ATOM 5865 O O . PHE A 1 740 ? -10.785 -3.245 -9.410 1.00 48.72 740 PHE A O 1
ATOM 5872 N N . ASN A 1 741 ? -9.103 -3.604 -7.980 1.00 51.38 741 ASN A N 1
ATOM 5873 C CA . ASN A 1 741 ? -8.794 -4.987 -8.382 1.00 51.38 741 ASN A CA 1
ATOM 5874 C C . ASN A 1 741 ? -9.932 -6.030 -8.177 1.00 51.38 741 ASN A C 1
ATOM 5876 O O . ASN A 1 741 ? -9.710 -7.228 -8.327 1.00 51.38 741 ASN A O 1
ATOM 5880 N N . TYR A 1 742 ? -11.152 -5.618 -7.816 1.00 47.66 742 TYR A N 1
ATOM 5881 C CA . TYR A 1 742 ? -12.287 -6.512 -7.509 1.00 47.66 742 TYR A CA 1
ATOM 5882 C C . TYR A 1 742 ? -12.925 -7.147 -8.757 1.00 47.66 742 TYR A C 1
ATOM 5884 O O . TYR A 1 742 ? -13.736 -8.064 -8.657 1.00 47.66 742 TYR A O 1
ATOM 5892 N N . LEU A 1 743 ? -12.570 -6.646 -9.939 1.00 50.94 743 LEU A N 1
ATOM 5893 C CA . LEU A 1 743 ? -13.113 -7.036 -11.233 1.00 50.94 743 LEU A CA 1
ATOM 5894 C C . LEU A 1 743 ? -12.117 -7.920 -11.996 1.00 50.94 743 LEU A C 1
ATOM 5896 O O . LEU A 1 743 ? -11.699 -7.553 -13.084 1.00 50.94 743 LEU A O 1
ATOM 5900 N N . ALA A 1 744 ? -11.703 -9.070 -11.460 1.00 43.19 744 ALA A N 1
ATOM 5901 C CA . ALA A 1 744 ? -10.614 -9.892 -12.020 1.00 43.19 744 ALA A CA 1
ATOM 5902 C C . ALA A 1 744 ? -10.666 -10.159 -13.555 1.00 43.19 744 ALA A C 1
ATOM 5904 O O . ALA A 1 744 ? -9.618 -10.377 -14.152 1.00 43.19 744 ALA A O 1
ATOM 5905 N N . ARG A 1 745 ? -11.839 -10.083 -14.220 1.00 41.75 745 ARG A N 1
ATOM 5906 C CA . ARG A 1 745 ? -11.978 -10.110 -15.701 1.00 41.75 745 ARG A CA 1
ATOM 5907 C C . ARG A 1 745 ? -12.093 -8.738 -16.410 1.00 41.75 745 ARG A C 1
ATOM 5909 O O . ARG A 1 745 ? -11.934 -8.698 -17.622 1.00 41.75 745 ARG A O 1
ATOM 5916 N N . VAL A 1 746 ? -12.350 -7.628 -15.705 1.00 43.00 746 VAL A N 1
ATOM 5917 C CA . VAL A 1 746 ? -12.372 -6.245 -16.252 1.00 43.00 746 VAL A CA 1
ATOM 5918 C C . VAL A 1 746 ? -11.036 -5.502 -16.048 1.00 43.00 746 VAL A C 1
ATOM 5920 O O . VAL A 1 746 ? -10.894 -4.365 -16.478 1.00 43.00 746 VAL A O 1
ATOM 5923 N N . ASN A 1 747 ? -10.008 -6.138 -15.479 1.00 48.25 747 ASN A N 1
ATOM 5924 C CA . ASN A 1 747 ? -8.627 -5.619 -15.486 1.00 48.25 747 ASN A CA 1
ATOM 5925 C C . ASN A 1 747 ? -7.936 -5.772 -16.856 1.00 48.25 747 ASN A C 1
ATOM 5927 O O . ASN A 1 747 ? -6.728 -5.992 -16.936 1.00 48.25 747 ASN A O 1
ATOM 5931 N N . LEU A 1 748 ? -8.694 -5.705 -17.949 1.00 54.53 748 LEU A N 1
ATOM 5932 C CA . LEU A 1 748 ? -8.101 -5.635 -19.272 1.00 54.53 748 LEU A CA 1
ATOM 5933 C C . LEU A 1 748 ? -7.545 -4.230 -19.450 1.00 54.53 748 LEU A C 1
ATOM 5935 O O . LEU A 1 748 ? -8.279 -3.269 -19.662 1.00 54.53 748 LEU A O 1
ATOM 5939 N N . ASN A 1 749 ? -6.229 -4.126 -19.334 1.00 61.06 749 ASN A N 1
ATOM 5940 C CA . ASN A 1 749 ? -5.507 -2.961 -19.798 1.00 61.06 749 ASN A CA 1
ATOM 5941 C C . ASN A 1 749 ? -5.389 -3.099 -21.317 1.00 61.06 749 ASN A C 1
ATOM 5943 O O . ASN A 1 749 ? -4.590 -3.891 -21.813 1.00 61.06 749 ASN A O 1
ATOM 5947 N N . PHE A 1 750 ? -6.211 -2.359 -22.056 1.00 63.78 750 PHE A N 1
ATOM 5948 C CA . PHE A 1 750 ? -6.140 -2.284 -23.511 1.00 63.78 750 PHE A CA 1
ATOM 5949 C C . PHE A 1 750 ? -5.058 -1.274 -23.901 1.00 63.78 750 PHE A C 1
ATOM 5951 O O . PHE A 1 750 ? -5.342 -0.171 -24.369 1.00 63.78 750 PHE A O 1
ATOM 5958 N N . GLY A 1 751 ? -3.810 -1.645 -23.616 1.00 72.12 751 GLY A N 1
ATOM 5959 C CA . GLY A 1 751 ? -2.628 -0.848 -23.910 1.00 72.12 751 GLY A CA 1
ATOM 5960 C C . GLY A 1 751 ? -1.805 -1.491 -25.016 1.00 72.12 751 GLY A C 1
ATOM 5961 O O . GLY A 1 751 ? -1.282 -2.590 -24.846 1.00 72.12 751 GLY A O 1
ATOM 5962 N N . TYR A 1 752 ? -1.644 -0.785 -26.133 1.00 83.44 752 TYR A N 1
ATOM 5963 C CA . TYR A 1 752 ? -0.882 -1.256 -27.298 1.00 83.44 752 TYR A CA 1
ATOM 5964 C C . TYR A 1 752 ? 0.599 -0.864 -27.255 1.00 83.44 752 TYR A C 1
ATOM 5966 O O . TYR A 1 752 ? 1.249 -0.793 -28.291 1.00 83.44 752 TYR A O 1
ATOM 5974 N N . LEU A 1 753 ? 1.131 -0.590 -26.061 1.00 85.88 753 LEU A N 1
ATOM 5975 C CA . LEU A 1 753 ? 2.538 -0.229 -25.870 1.00 85.88 753 LEU A CA 1
ATOM 5976 C C . LEU A 1 753 ? 3.392 -1.337 -25.264 1.00 85.88 753 LEU A C 1
ATOM 5978 O O . LEU A 1 753 ? 4.596 -1.354 -25.500 1.00 85.88 753 LEU A O 1
ATOM 5982 N N . ASN A 1 754 ? 2.772 -2.298 -24.572 1.00 80.00 754 ASN A N 1
ATOM 5983 C CA . ASN A 1 754 ? 3.435 -3.523 -24.134 1.00 80.00 754 ASN A CA 1
ATOM 5984 C C . ASN A 1 754 ? 3.646 -4.439 -25.350 1.00 80.00 754 ASN A C 1
ATOM 5986 O O . ASN A 1 754 ? 2.880 -5.370 -25.614 1.00 80.00 754 ASN A O 1
ATOM 5990 N N . ALA A 1 755 ? 4.651 -4.085 -26.139 1.00 82.75 755 ALA A N 1
ATOM 5991 C CA . ALA A 1 755 ? 4.818 -4.539 -27.501 1.00 82.75 755 ALA A CA 1
ATOM 5992 C C . ALA A 1 755 ? 6.215 -5.106 -27.735 1.00 82.75 755 ALA A C 1
ATOM 5994 O O . ALA A 1 755 ? 7.188 -4.695 -27.104 1.00 82.75 755 ALA A O 1
ATOM 5995 N N . LEU A 1 756 ? 6.316 -6.026 -28.692 1.00 84.56 756 LEU A N 1
ATOM 5996 C CA . LEU A 1 756 ? 7.604 -6.530 -29.155 1.00 84.56 756 LEU A CA 1
ATOM 5997 C C . LEU A 1 756 ? 8.010 -5.770 -30.422 1.00 84.56 756 LEU A C 1
ATOM 5999 O O . LEU A 1 756 ? 7.502 -6.047 -31.511 1.00 84.56 756 LEU A O 1
ATOM 6003 N N . SER A 1 757 ? 8.915 -4.806 -30.276 1.00 86.00 757 SER A N 1
ATOM 6004 C CA . SER A 1 757 ? 9.482 -4.049 -31.396 1.00 86.00 757 SER A CA 1
ATOM 6005 C C . SER A 1 757 ? 10.643 -4.818 -32.016 1.00 86.00 757 SER A C 1
ATOM 6007 O O . SER A 1 757 ? 11.615 -5.137 -31.335 1.00 86.00 757 SER A O 1
ATOM 6009 N N . LEU A 1 758 ? 10.537 -5.130 -33.306 1.00 84.50 758 LEU A N 1
ATOM 6010 C CA . LEU A 1 758 ? 11.541 -5.904 -34.031 1.00 84.50 758 LEU A CA 1
ATOM 6011 C C . LEU A 1 758 ? 11.511 -5.614 -35.528 1.00 84.50 758 LEU A C 1
ATOM 6013 O O . LEU A 1 758 ? 10.598 -4.981 -36.057 1.00 84.50 758 LEU A O 1
ATOM 6017 N N . ARG A 1 759 ? 12.492 -6.144 -36.249 1.00 81.88 759 ARG A N 1
ATOM 6018 C CA . ARG A 1 759 ? 12.494 -6.134 -37.708 1.00 81.88 759 ARG A CA 1
ATOM 6019 C C . ARG A 1 759 ? 12.115 -7.512 -38.249 1.00 81.88 759 ARG A C 1
ATOM 6021 O O . ARG A 1 759 ? 12.833 -8.481 -38.025 1.00 81.88 759 ARG A O 1
ATOM 6028 N N . ARG A 1 760 ? 11.005 -7.599 -38.991 1.00 78.62 760 ARG A N 1
ATOM 6029 C CA . ARG A 1 760 ? 10.595 -8.827 -39.694 1.00 78.62 760 ARG A CA 1
ATOM 6030 C C . ARG A 1 760 ? 11.120 -8.762 -41.127 1.00 78.62 760 ARG A C 1
ATOM 6032 O O . ARG A 1 760 ? 10.643 -7.961 -41.939 1.00 78.62 760 ARG A O 1
ATOM 6039 N N . GLY A 1 761 ? 12.163 -9.533 -41.431 1.00 75.75 761 GLY A N 1
ATOM 6040 C CA . GLY A 1 761 ? 12.933 -9.383 -42.667 1.00 75.75 761 GLY A CA 1
ATOM 6041 C C . GLY A 1 761 ? 13.538 -7.974 -42.796 1.00 75.75 761 GLY A C 1
ATOM 6042 O O . GLY A 1 761 ? 14.397 -7.568 -42.016 1.00 75.75 761 GLY A O 1
ATOM 6043 N N . LYS A 1 762 ? 13.092 -7.177 -43.782 1.00 69.12 762 LYS A N 1
ATOM 6044 C CA . LYS A 1 762 ? 13.538 -5.775 -43.951 1.00 69.12 762 LYS A CA 1
ATOM 6045 C C . LYS A 1 762 ? 12.583 -4.717 -43.382 1.00 69.12 762 LYS A C 1
ATOM 6047 O O . LYS A 1 762 ? 12.942 -3.543 -43.439 1.00 69.12 762 LYS A O 1
ATOM 6052 N N . ALA A 1 763 ? 11.419 -5.103 -42.861 1.00 82.06 763 ALA A N 1
ATOM 6053 C CA . ALA A 1 763 ? 10.370 -4.169 -42.458 1.00 82.06 763 ALA A CA 1
ATOM 6054 C C . ALA A 1 763 ? 10.357 -3.931 -40.933 1.00 82.06 763 ALA A C 1
ATOM 6056 O O . ALA A 1 763 ? 10.271 -4.904 -40.173 1.00 82.06 763 ALA A O 1
ATOM 6057 N N . PRO A 1 764 ? 10.389 -2.666 -40.471 1.00 88.75 764 PRO A N 1
ATOM 6058 C CA . PRO A 1 764 ? 10.134 -2.327 -39.074 1.00 88.75 764 PRO A CA 1
ATOM 6059 C C . PRO A 1 764 ? 8.744 -2.799 -38.651 1.00 88.75 764 PRO A C 1
ATOM 6061 O O . PRO A 1 764 ? 7.752 -2.502 -39.323 1.00 88.75 764 PRO A O 1
ATOM 6064 N N . THR A 1 765 ? 8.674 -3.565 -37.567 1.00 89.19 765 THR A N 1
ATOM 6065 C CA . THR A 1 765 ? 7.449 -4.228 -37.117 1.00 89.19 765 THR A CA 1
ATOM 6066 C C . THR A 1 765 ? 7.281 -4.093 -35.605 1.00 89.19 765 THR A C 1
ATOM 6068 O O . THR A 1 765 ? 8.241 -4.162 -34.842 1.00 89.19 765 THR A O 1
ATOM 6071 N N . VAL A 1 766 ? 6.041 -3.927 -35.164 1.00 91.25 766 VAL A N 1
ATOM 6072 C CA . VAL A 1 766 ? 5.650 -4.040 -33.763 1.00 91.25 766 VAL A CA 1
ATOM 6073 C C . VAL A 1 766 ? 4.658 -5.189 -33.629 1.00 91.25 766 VAL A C 1
ATOM 6075 O O . VAL A 1 766 ? 3.664 -5.244 -34.354 1.00 91.25 766 VAL A O 1
ATOM 6078 N N . CYS A 1 767 ? 4.941 -6.139 -32.740 1.00 90.25 767 CYS A N 1
ATOM 6079 C CA . CYS A 1 767 ? 4.015 -7.230 -32.459 1.00 90.25 767 CYS A CA 1
ATOM 6080 C C . CYS A 1 767 ? 3.120 -6.856 -31.279 1.00 90.25 767 CYS A C 1
ATOM 6082 O O . CYS A 1 767 ? 3.622 -6.448 -30.228 1.00 90.25 767 CYS A O 1
ATOM 6084 N N . LEU A 1 768 ? 1.810 -7.010 -31.463 1.00 90.31 768 LEU A N 1
ATOM 6085 C CA . LEU A 1 768 ? 0.774 -6.614 -30.510 1.00 90.31 768 LEU A CA 1
ATOM 6086 C C . LEU A 1 768 ? -0.244 -7.737 -30.314 1.00 90.31 768 LEU A C 1
ATOM 6088 O O . LEU A 1 768 ? -0.442 -8.570 -31.193 1.00 90.31 768 LEU A O 1
ATOM 6092 N N . LEU A 1 769 ? -0.917 -7.743 -29.166 1.00 87.06 769 LEU A N 1
ATOM 6093 C CA . LEU A 1 769 ? -2.019 -8.662 -28.883 1.00 87.06 769 LEU A CA 1
ATOM 6094 C C . LEU A 1 769 ? -3.341 -8.031 -29.349 1.00 87.06 769 LEU A C 1
ATOM 6096 O O . LEU A 1 769 ? -3.644 -6.921 -28.906 1.00 87.06 769 LEU A O 1
ATOM 6100 N N . PRO A 1 770 ? -4.143 -8.694 -30.203 1.00 88.56 770 PRO A N 1
ATOM 6101 C CA . PRO A 1 770 ? -5.469 -8.198 -30.552 1.00 88.56 770 PRO A CA 1
ATOM 6102 C C . PRO A 1 770 ? -6.402 -8.389 -29.360 1.00 88.56 770 PRO A C 1
ATOM 6104 O O . PRO A 1 770 ? -6.353 -9.420 -28.699 1.00 88.56 770 PRO A O 1
ATOM 6107 N N . LEU A 1 771 ? -7.272 -7.427 -29.078 1.00 83.62 771 LEU A N 1
ATOM 6108 C CA . LEU A 1 771 ? -8.204 -7.463 -27.943 1.00 83.62 771 LEU A CA 1
ATOM 6109 C C . LEU A 1 771 ? -9.671 -7.582 -28.389 1.00 83.62 771 LEU A C 1
ATOM 6111 O O . LEU A 1 771 ? -10.572 -7.729 -27.554 1.00 83.62 771 LEU A O 1
ATOM 6115 N N . GLY A 1 772 ? -9.902 -7.605 -29.704 1.00 84.62 772 GLY A N 1
ATOM 6116 C CA . GLY A 1 772 ? -11.208 -7.752 -30.339 1.00 84.62 772 GLY A CA 1
ATOM 6117 C C . GLY A 1 772 ? -11.954 -6.430 -30.481 1.00 84.62 772 GLY A C 1
ATOM 6118 O O . GLY A 1 772 ? -13.181 -6.433 -30.521 1.00 84.62 772 GLY A O 1
ATOM 6119 N N . LEU A 1 773 ? -11.230 -5.308 -30.516 1.00 87.31 773 LEU A N 1
ATOM 6120 C CA . LEU A 1 773 ? -11.790 -3.962 -30.647 1.00 87.31 773 LEU A CA 1
ATOM 6121 C C . LEU A 1 773 ? -11.456 -3.408 -32.035 1.00 87.31 773 LEU A C 1
ATOM 6123 O O . LEU A 1 773 ? -10.616 -2.523 -32.165 1.00 87.31 773 LEU A O 1
ATOM 6127 N N . GLU A 1 774 ? -12.113 -3.922 -33.080 1.00 89.81 774 GLU A N 1
ATOM 6128 C CA . GLU A 1 774 ? -11.712 -3.699 -34.483 1.00 89.81 774 GLU A CA 1
ATOM 6129 C C . GLU A 1 774 ? -11.486 -2.226 -34.857 1.00 89.81 774 GLU A C 1
ATOM 6131 O O . GLU A 1 774 ? -10.580 -1.905 -35.626 1.00 89.81 774 GLU A O 1
ATOM 6136 N N . ARG A 1 775 ? -12.332 -1.315 -34.357 1.00 91.56 775 ARG A N 1
ATOM 6137 C CA . ARG A 1 775 ? -12.219 0.117 -34.668 1.00 91.56 775 ARG A CA 1
ATOM 6138 C C . ARG A 1 775 ? -10.962 0.724 -34.048 1.00 91.56 775 ARG A C 1
ATOM 6140 O O . ARG A 1 775 ? -10.269 1.489 -34.711 1.00 91.56 775 ARG A O 1
ATOM 6147 N N . LEU A 1 776 ? -10.681 0.367 -32.799 1.00 89.75 776 LEU A N 1
ATOM 6148 C CA . LEU A 1 776 ? -9.489 0.788 -32.074 1.00 89.75 776 LEU A CA 1
ATOM 6149 C C . LEU A 1 776 ? -8.228 0.155 -32.681 1.00 89.75 776 LEU A C 1
ATOM 6151 O O . LEU A 1 776 ? -7.249 0.853 -32.917 1.00 89.75 776 LEU A O 1
ATOM 6155 N N . GLU A 1 777 ? -8.265 -1.135 -33.004 1.00 92.75 777 GLU A N 1
ATOM 6156 C CA . GLU A 1 777 ? -7.146 -1.864 -33.616 1.00 92.75 777 GLU A CA 1
ATOM 6157 C C . GLU A 1 777 ? -6.770 -1.287 -34.989 1.00 92.75 777 GLU A C 1
ATOM 6159 O O . GLU A 1 777 ? -5.593 -1.038 -35.242 1.00 92.75 777 GLU A O 1
ATOM 6164 N N . LYS A 1 778 ? -7.754 -0.957 -35.840 1.00 94.50 778 LYS A N 1
ATOM 6165 C CA . LYS A 1 778 ? -7.514 -0.260 -37.121 1.00 94.50 778 LYS A CA 1
ATOM 6166 C C . LYS A 1 778 ? -6.877 1.114 -36.931 1.00 94.50 778 LYS A C 1
ATOM 6168 O O . LYS A 1 778 ? -6.045 1.528 -37.738 1.00 94.50 778 LYS A O 1
ATOM 6173 N N . GLU A 1 779 ? -7.265 1.839 -35.883 1.00 94.38 779 GLU A N 1
ATOM 6174 C CA . GLU A 1 779 ? -6.644 3.125 -35.572 1.00 94.38 779 GLU A CA 1
ATOM 6175 C C . GLU A 1 779 ? -5.193 2.947 -35.110 1.00 94.38 779 GLU A C 1
ATOM 6177 O O . GLU A 1 779 ? -4.312 3.678 -35.562 1.00 94.38 779 GLU A O 1
ATOM 6182 N N . VAL A 1 780 ? -4.919 1.945 -34.274 1.00 94.06 780 VAL A N 1
ATOM 6183 C CA . VAL A 1 780 ? -3.561 1.596 -33.833 1.00 94.06 780 VAL A CA 1
ATOM 6184 C C . VAL A 1 780 ? -2.6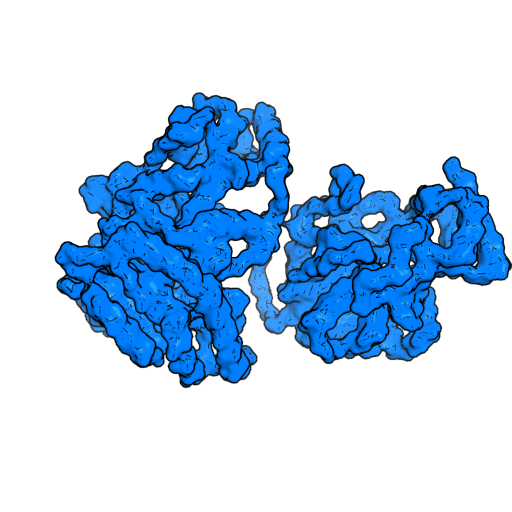79 1.233 -35.032 1.00 94.06 780 VAL A C 1
ATOM 6186 O O . VAL A 1 780 ? -1.595 1.798 -35.181 1.00 94.06 780 VAL A O 1
ATOM 6189 N N . GLU A 1 781 ? -3.159 0.377 -35.941 1.00 96.12 781 GLU A N 1
ATOM 6190 C CA . GLU A 1 781 ? -2.469 0.046 -37.198 1.00 96.12 781 GLU A CA 1
ATOM 6191 C C . GLU A 1 781 ? -2.147 1.293 -38.022 1.00 96.12 781 GLU A C 1
ATOM 6193 O O . GLU A 1 781 ? -1.018 1.470 -38.487 1.00 96.12 781 GLU A O 1
ATOM 6198 N N . ARG A 1 782 ? -3.126 2.191 -38.177 1.00 96.62 782 ARG A N 1
ATOM 6199 C CA . ARG A 1 782 ? -2.953 3.443 -38.915 1.00 96.62 782 ARG A CA 1
ATOM 6200 C C . ARG A 1 782 ? -1.888 4.329 -38.268 1.00 96.62 782 ARG A C 1
ATOM 6202 O O . ARG A 1 782 ? -1.052 4.888 -38.977 1.00 96.62 782 ARG A O 1
ATOM 6209 N N . LEU A 1 783 ? -1.907 4.474 -36.943 1.00 95.69 783 LEU A N 1
ATOM 6210 C CA . LEU A 1 783 ? -0.993 5.346 -36.203 1.00 95.69 783 LEU A CA 1
ATOM 6211 C C . LEU A 1 783 ? 0.454 4.845 -36.239 1.00 95.69 783 LEU A C 1
ATOM 6213 O O . LEU A 1 783 ? 1.352 5.658 -36.476 1.00 95.69 783 LEU A O 1
ATOM 6217 N N . TYR A 1 784 ? 0.680 3.536 -36.087 1.00 94.44 784 TYR A N 1
ATOM 6218 C CA . TYR A 1 784 ? 1.998 2.922 -36.288 1.00 94.44 784 TYR A CA 1
ATOM 6219 C C . TYR A 1 784 ? 2.446 2.997 -37.753 1.00 94.44 784 TYR A C 1
ATOM 6221 O O . TYR A 1 784 ? 3.591 3.365 -38.031 1.00 94.44 784 TYR A O 1
ATOM 6229 N N . GLY A 1 785 ? 1.532 2.769 -38.702 1.00 93.50 785 GLY A N 1
ATOM 6230 C CA . GLY A 1 785 ? 1.804 2.889 -40.135 1.00 93.50 785 GLY A CA 1
ATOM 6231 C C . GLY A 1 785 ? 2.261 4.294 -40.544 1.00 93.50 785 GLY A C 1
ATOM 6232 O O . GLY A 1 785 ? 3.188 4.435 -41.340 1.00 93.50 785 GLY A O 1
ATOM 6233 N N . LEU A 1 786 ? 1.703 5.347 -39.933 1.00 93.25 786 LEU A N 1
ATOM 6234 C CA . LEU A 1 786 ? 2.163 6.735 -40.113 1.00 93.25 786 LEU A CA 1
ATOM 6235 C C . LEU A 1 786 ? 3.590 6.992 -39.597 1.00 93.25 786 LEU A C 1
ATOM 6237 O O . LEU A 1 786 ? 4.186 8.024 -39.921 1.00 93.25 786 LEU A O 1
ATOM 6241 N N . GLN A 1 787 ? 4.133 6.083 -38.787 1.00 91.69 787 GLN A N 1
ATOM 6242 C CA . GLN A 1 787 ? 5.528 6.101 -38.351 1.00 91.69 787 GLN A CA 1
ATOM 6243 C C . GLN A 1 787 ? 6.424 5.186 -39.193 1.00 91.69 787 GLN A C 1
ATOM 6245 O O . GLN A 1 787 ? 7.601 5.055 -38.883 1.00 91.69 787 GLN A O 1
ATOM 6250 N N . GLY A 1 788 ? 5.897 4.544 -40.240 1.00 90.00 788 GLY A N 1
ATOM 6251 C CA . GLY A 1 788 ? 6.652 3.579 -41.041 1.00 90.00 788 GLY A CA 1
ATOM 6252 C C . GLY A 1 788 ? 6.863 2.232 -40.344 1.00 90.00 788 GLY A C 1
ATOM 6253 O O . GLY A 1 788 ? 7.767 1.489 -40.723 1.00 90.00 788 GLY A O 1
ATOM 6254 N N . VAL A 1 789 ? 6.047 1.911 -39.334 1.00 91.81 789 VAL A N 1
ATOM 6255 C CA . VAL A 1 789 ? 6.108 0.648 -38.590 1.00 91.81 789 VAL A CA 1
ATOM 6256 C C . VAL A 1 789 ? 4.858 -0.176 -38.882 1.00 91.81 789 VAL A C 1
ATOM 6258 O O . VAL A 1 789 ? 3.738 0.319 -38.788 1.00 91.81 789 VAL A O 1
ATOM 6261 N N . SER A 1 790 ? 5.050 -1.439 -39.256 1.00 92.50 790 SER A N 1
ATOM 6262 C CA . SER A 1 790 ? 3.946 -2.379 -39.485 1.00 92.50 790 SER A CA 1
ATOM 6263 C C . SER A 1 790 ? 3.492 -3.003 -38.169 1.00 92.50 790 SER A C 1
ATOM 6265 O O . SER A 1 790 ? 4.325 -3.321 -37.326 1.00 92.50 790 SER A O 1
ATOM 6267 N N . VAL A 1 791 ? 2.193 -3.236 -38.005 1.00 93.31 791 VAL A N 1
ATOM 6268 C CA . VAL A 1 791 ? 1.663 -3.992 -36.862 1.00 93.31 791 VAL A CA 1
ATOM 6269 C C . VAL A 1 791 ? 1.519 -5.462 -37.245 1.00 93.31 791 VAL A C 1
ATOM 6271 O O . VAL A 1 791 ? 1.034 -5.785 -38.329 1.00 93.31 791 VAL A O 1
ATOM 6274 N N . ALA A 1 792 ? 1.947 -6.351 -36.354 1.00 91.88 792 ALA A N 1
ATOM 6275 C CA . ALA A 1 792 ? 1.742 -7.785 -36.463 1.00 91.88 792 ALA A CA 1
ATOM 6276 C C . ALA A 1 792 ? 0.941 -8.284 -35.251 1.00 91.88 792 ALA A C 1
ATOM 6278 O O . ALA A 1 792 ? 1.431 -8.272 -34.122 1.00 91.88 792 ALA A O 1
ATOM 6279 N N . TRP A 1 793 ? -0.301 -8.704 -35.478 1.00 92.06 793 TRP A N 1
ATOM 6280 C CA . TRP A 1 793 ? -1.170 -9.205 -34.414 1.00 92.06 793 TRP A CA 1
ATOM 6281 C C . TRP A 1 793 ? -0.813 -10.644 -34.039 1.00 92.06 793 TRP A C 1
ATOM 6283 O O . TRP A 1 793 ? -0.743 -11.515 -34.905 1.00 92.06 793 TRP A O 1
ATOM 6293 N N . ILE A 1 794 ? -0.586 -10.886 -32.748 1.00 88.38 794 ILE A N 1
ATOM 6294 C CA . ILE A 1 794 ? -0.216 -12.184 -32.182 1.00 88.38 794 ILE A CA 1
ATOM 6295 C C . ILE A 1 794 ? -1.437 -12.812 -31.516 1.00 88.38 794 ILE A C 1
ATOM 6297 O O . ILE A 1 794 ? -1.901 -12.333 -30.483 1.00 88.38 794 ILE A O 1
ATOM 6301 N N . GLY A 1 795 ? -1.923 -13.910 -32.088 1.00 84.75 795 GLY A N 1
ATOM 6302 C CA . GLY A 1 795 ? -3.008 -14.707 -31.522 1.00 84.75 795 GLY A CA 1
ATOM 6303 C C . GLY A 1 795 ? -4.406 -14.150 -31.768 1.00 84.75 795 GLY A C 1
ATOM 6304 O O . GLY A 1 795 ? -4.632 -13.312 -32.636 1.00 84.75 795 GLY A O 1
ATOM 6305 N N . GLU A 1 796 ? -5.371 -14.665 -31.010 1.00 85.25 796 GLU A N 1
ATOM 6306 C CA . GLU A 1 796 ? -6.788 -14.309 -31.119 1.00 85.25 796 GLU A CA 1
ATOM 6307 C C . GLU A 1 796 ? -7.245 -13.466 -29.925 1.00 85.25 796 GLU A C 1
ATOM 6309 O O . GLU A 1 796 ? -6.762 -13.643 -28.803 1.00 85.25 796 GLU A O 1
ATOM 6314 N N . ALA A 1 797 ? -8.259 -12.621 -30.142 1.00 83.00 797 ALA A N 1
ATOM 6315 C CA . ALA A 1 797 ? -8.795 -11.706 -29.133 1.00 83.00 797 ALA A CA 1
ATOM 6316 C C . ALA A 1 797 ? -9.109 -12.377 -27.789 1.00 83.00 797 ALA A C 1
ATOM 6318 O O . ALA A 1 797 ? -8.844 -11.816 -26.728 1.00 83.00 797 ALA A O 1
ATOM 6319 N N . GLN A 1 798 ? -9.649 -13.597 -27.809 1.00 78.50 798 GLN A N 1
ATOM 6320 C CA . GLN A 1 798 ? -9.949 -14.326 -26.581 1.00 78.50 798 GLN A CA 1
ATOM 6321 C C . GLN A 1 798 ? -8.683 -14.669 -25.780 1.00 78.50 798 GLN A C 1
ATOM 6323 O O . GLN A 1 798 ? -8.622 -14.349 -24.595 1.00 78.50 798 GLN A O 1
ATOM 6328 N N . SER A 1 799 ? -7.668 -15.270 -26.411 1.00 75.06 799 SER A N 1
ATOM 6329 C CA . SER A 1 799 ? -6.429 -15.672 -25.721 1.00 75.06 799 SER A CA 1
ATOM 6330 C C . SER A 1 799 ? -5.622 -14.459 -25.245 1.00 75.06 799 SER A C 1
ATOM 6332 O O . SER A 1 799 ? -5.040 -14.478 -24.164 1.00 75.06 799 SER A O 1
ATOM 6334 N N . SER A 1 800 ? -5.643 -13.373 -26.011 1.00 79.50 800 SER A N 1
ATOM 6335 C CA . SER A 1 800 ? -5.044 -12.093 -25.631 1.00 79.50 800 SER A CA 1
ATOM 6336 C C . SER A 1 800 ? -5.720 -11.456 -24.424 1.00 79.50 800 SER A C 1
ATOM 6338 O O . SER A 1 800 ? -5.042 -10.949 -23.534 1.00 79.50 800 SER A O 1
ATOM 6340 N N . ARG A 1 801 ? -7.055 -11.518 -24.347 1.00 78.06 801 ARG A N 1
ATOM 6341 C CA . ARG A 1 801 ? -7.803 -11.072 -23.165 1.00 78.06 801 ARG A CA 1
ATOM 6342 C C . ARG A 1 801 ? -7.549 -11.975 -21.959 1.00 78.06 801 ARG A C 1
ATOM 6344 O O . ARG A 1 801 ? -7.409 -11.469 -20.851 1.00 78.06 801 ARG A O 1
ATOM 6351 N N . GLU A 1 802 ? -7.422 -13.288 -22.157 1.00 74.25 802 GLU A N 1
ATOM 6352 C CA . GLU A 1 802 ? -6.985 -14.218 -21.104 1.00 74.25 802 GLU A CA 1
ATOM 6353 C C . GLU A 1 802 ? -5.593 -13.818 -20.576 1.00 74.25 802 GLU A C 1
ATOM 6355 O O . GLU A 1 802 ? -5.410 -13.683 -19.366 1.00 74.25 802 GLU A O 1
ATOM 6360 N N . LEU A 1 803 ? -4.643 -13.511 -21.466 1.00 72.94 803 LEU A N 1
ATOM 6361 C CA . LEU A 1 803 ? -3.301 -13.047 -21.103 1.00 72.94 803 LEU A CA 1
ATOM 6362 C C . LEU A 1 803 ? -3.312 -11.697 -20.364 1.00 72.94 803 LEU A C 1
ATOM 6364 O O . LEU A 1 803 ? -2.718 -11.575 -19.289 1.00 72.94 803 LEU A O 1
ATOM 6368 N N . ALA A 1 804 ? -4.045 -10.716 -20.887 1.00 71.38 804 ALA A N 1
ATOM 6369 C CA . ALA A 1 804 ? -4.198 -9.403 -20.267 1.00 71.38 804 ALA A CA 1
ATOM 6370 C C . ALA A 1 804 ? -4.896 -9.484 -18.895 1.00 71.38 804 ALA A C 1
ATOM 6372 O O . ALA A 1 804 ? -4.524 -8.757 -17.976 1.00 71.38 804 ALA A O 1
ATOM 6373 N N . SER A 1 805 ? -5.844 -10.413 -18.701 1.00 65.81 805 SER A N 1
ATOM 6374 C CA . SER A 1 805 ? -6.501 -10.635 -17.400 1.00 65.81 805 SER A CA 1
ATOM 6375 C C . SER A 1 805 ? -5.539 -11.134 -16.313 1.00 65.81 805 SER A C 1
ATOM 6377 O O . SER A 1 805 ? -5.723 -10.837 -15.134 1.00 65.81 805 SER A O 1
ATOM 6379 N N . MET A 1 806 ? -4.457 -11.817 -16.705 1.00 61.12 806 MET A N 1
ATOM 6380 C CA . MET A 1 806 ? -3.363 -12.202 -15.807 1.00 61.12 806 MET A CA 1
ATOM 6381 C C . MET A 1 806 ? -2.342 -11.075 -15.587 1.00 61.12 806 MET A C 1
ATOM 6383 O O . MET A 1 806 ? -1.293 -11.317 -14.995 1.00 61.12 806 MET A O 1
ATOM 6387 N N . ARG A 1 807 ? -2.616 -9.855 -16.078 1.00 59.84 807 ARG A N 1
ATOM 6388 C CA . ARG A 1 807 ? -1.670 -8.725 -16.118 1.00 59.84 807 ARG A CA 1
ATOM 6389 C C . ARG A 1 807 ? -0.383 -9.044 -16.890 1.00 59.84 807 ARG A C 1
ATOM 6391 O O . ARG A 1 807 ? 0.654 -8.430 -16.652 1.00 59.84 807 ARG A O 1
ATOM 6398 N N . GLY A 1 808 ? -0.448 -10.016 -17.799 1.00 60.31 808 GLY A N 1
ATOM 6399 C CA . GLY A 1 808 ? 0.632 -10.346 -18.718 1.00 60.31 808 GLY A CA 1
ATOM 6400 C C . GLY A 1 808 ? 0.516 -9.547 -20.014 1.00 60.31 808 GLY A C 1
ATOM 6401 O O . GLY A 1 808 ? -0.581 -9.227 -20.466 1.00 60.31 808 GLY A O 1
ATOM 6402 N N . GLY A 1 809 ? 1.659 -9.259 -20.629 1.00 68.69 809 GLY A N 1
ATOM 6403 C CA . GLY A 1 809 ? 1.768 -8.686 -21.970 1.00 68.69 809 GLY A CA 1
ATOM 6404 C C . GLY A 1 809 ? 2.955 -9.290 -22.719 1.00 68.69 809 GLY A C 1
ATOM 6405 O O . GLY A 1 809 ? 3.707 -10.089 -22.152 1.00 68.69 809 GLY A O 1
ATOM 6406 N N . LEU A 1 810 ? 3.129 -8.933 -23.994 1.00 73.44 810 LEU A N 1
ATOM 6407 C CA . LEU A 1 810 ? 4.185 -9.514 -24.830 1.00 73.44 810 LEU A CA 1
ATOM 6408 C C . LEU A 1 810 ? 5.584 -9.212 -24.292 1.00 73.44 810 LEU A C 1
ATOM 6410 O O . LEU A 1 810 ? 6.380 -10.135 -24.190 1.00 73.44 810 LEU A O 1
ATOM 6414 N N . HIS A 1 811 ? 5.870 -7.981 -23.874 1.00 70.38 811 HIS A N 1
ATOM 6415 C CA . HIS A 1 811 ? 7.157 -7.590 -23.287 1.00 70.38 811 HIS A CA 1
ATOM 6416 C C . HIS A 1 811 ? 7.410 -8.251 -21.913 1.00 70.38 811 HIS A C 1
ATOM 6418 O O . HIS A 1 811 ? 8.549 -8.465 -21.505 1.00 70.38 811 HIS A O 1
ATOM 6424 N N . CYS A 1 812 ? 6.348 -8.656 -21.204 1.00 63.12 812 CYS A N 1
ATOM 6425 C CA . CYS A 1 812 ? 6.472 -9.412 -19.953 1.00 63.12 812 CYS A CA 1
ATOM 6426 C C . CYS A 1 812 ? 6.835 -10.886 -20.182 1.00 63.12 812 CYS A C 1
ATOM 6428 O O . CYS A 1 812 ? 7.396 -11.513 -19.291 1.00 63.12 812 CYS A O 1
ATOM 6430 N N . LEU A 1 813 ? 6.473 -11.443 -21.341 1.00 65.69 813 LEU A N 1
ATOM 6431 C CA . LEU A 1 813 ? 6.695 -12.851 -21.677 1.00 65.69 813 LEU A CA 1
ATOM 6432 C C . LEU A 1 813 ? 7.858 -13.068 -22.637 1.00 65.69 813 LEU A C 1
ATOM 6434 O O . LEU A 1 813 ? 8.401 -14.168 -22.660 1.00 65.69 813 LEU A O 1
ATOM 6438 N N . CYS A 1 814 ? 8.196 -12.065 -23.445 1.00 69.12 814 CYS A N 1
ATOM 6439 C CA . CYS A 1 814 ? 9.097 -12.171 -24.581 1.00 69.12 814 CYS A CA 1
ATOM 6440 C C . CYS A 1 814 ? 10.185 -11.104 -24.495 1.00 69.12 814 CYS A C 1
ATOM 6442 O O . CYS A 1 814 ? 9.892 -9.927 -24.306 1.00 69.12 814 CYS A O 1
ATOM 6444 N N . SER A 1 815 ? 11.431 -11.494 -24.741 1.00 69.62 815 SER A N 1
ATOM 6445 C CA . SER A 1 815 ? 12.521 -10.549 -24.982 1.00 69.62 815 SER A CA 1
ATOM 6446 C C . SER A 1 815 ? 13.246 -10.882 -26.276 1.00 69.62 815 SER A C 1
ATOM 6448 O O . SER A 1 815 ? 13.494 -12.051 -26.583 1.00 69.62 815 SER A O 1
ATOM 6450 N N . VAL A 1 816 ? 13.621 -9.840 -27.007 1.00 72.50 816 VAL A N 1
ATOM 6451 C CA . VAL A 1 816 ? 14.407 -9.936 -28.235 1.00 72.50 816 VAL A CA 1
ATOM 6452 C C . VAL A 1 816 ? 15.859 -10.279 -27.909 1.00 72.50 816 VAL A C 1
ATOM 6454 O O . VAL A 1 816 ? 16.476 -9.652 -27.052 1.00 72.50 816 VAL A O 1
ATOM 6457 N N . LEU A 1 817 ? 16.412 -11.258 -28.620 1.00 67.44 817 LEU A N 1
ATOM 6458 C CA . LEU A 1 817 ? 17.819 -11.626 -28.599 1.00 67.44 817 LEU A CA 1
ATOM 6459 C C . LEU A 1 817 ? 18.391 -11.517 -30.020 1.00 67.44 817 LEU A C 1
ATOM 6461 O O . LEU A 1 817 ? 17.771 -11.932 -31.004 1.00 67.44 817 LEU A O 1
ATOM 6465 N N . LYS A 1 818 ? 19.579 -10.926 -30.121 1.00 61.12 818 LYS A N 1
ATOM 6466 C CA . LYS A 1 818 ? 20.299 -10.778 -31.385 1.00 61.12 818 LYS A CA 1
ATOM 6467 C C . LYS A 1 818 ? 21.356 -11.849 -31.550 1.00 61.12 818 LYS A C 1
ATOM 6469 O O . LYS A 1 818 ? 22.032 -12.169 -30.541 1.00 61.12 818 LYS A O 1
#

Nearest PDB structures (foldseek):
  6ecv-assembly1_B  TM=6.785E-01  e=5.388E-07  Stigmatella aurantiaca
  3kr9-assembly1_A  TM=5.745E-01  e=3.283E-07  Streptococcus pneumoniae
  7o4o-assembly1_A  TM=5.904E-01  e=1.374E-06  Staphylococcus aureus
  3lec-assembly1_A  TM=5.975E-01  e=1.911E-06  Streptococcus agalactiae serogroup V
  4o29-assembly1_A  TM=7.161E-01  e=2.175E-04  Pyrobaculum aerophilum str. IM2

Secondary structure (DSSP, 8-state):
-HHHHHHHHHHHHHHHHHSS-EEEEEEEE-SS-SS-SS-TT-TT-SB-HHHHHHHTTT-SSHHHHHHHHHHHHHHHH-TT-TTHHHHHHHGGGEEEEEEETTEEEEEESSS---SSHHHHHHHHHHHHHHHSTT--EEEEEEET-TTTHHHHHHHHTTSEEEEEEEES-GGGHHHHHHHHHHTT-BTTEEEEE-STTTTS-TT--EEEEEE----BSSPPTT-S-TTTTB-GGGHHHHHHHHHHGGGEEEEEEEEEEEESTT-SEE--TT-SS-SEE-SS-HHHHHHHHHHHTTEEEEEEEPPP--TTSTTTTTEEEEEEEE-SS---------------TTHHHHHHHHHHHHHHTS-HHHHTT-HHHHHHHHHHHHHHHTSS-HHHHHHHHHSSGGG--HHHHHHTTS-HHHHHTBS-TT-GGGB----SSTT-EEPP-STTSB-SEEEEE--SSS-HHHHHHHHHHHHHHH-TTSEEEEEE-TT--HHHHHHHHTTSTT--GGGEEEEE-SSS--SGGG-PEEEE-TTS-EEEEE-S---TTS-S-S-TT-SS-EEE-SS---GGGEEE-SS-EEEEHHHHHHHHHHHT--HHHHHHHHHHHHTSPPEEES-HHHHHHHHHHHHTT--PPSSSSSSSSSS-GGGTEEEEE-SSTTPPPEEEEEEHHHHHTTHHHHHT-GGGGSSSSS-HHHHHHHHHHHHHHHHHHHHHHHHHHHHHHHHTTPEEEEEE-B---GGGTT-TTT---B-TTS-EEEEETTEEEEEE---S-HHHHHHHHHHHHTTT-EEEE-S-HHHHHHHHHTT--HHHHEEEE-

Mean predicted aligned error: 17.94 Å